Protein 1KYQ (pdb70)

Solvent-accessible surface area: 41426 Å² total

Nearest PDB structures (foldseek):
  1kyq-assembly1_B  TM=1.004E+00  e=9.048E-53  Saccharomyces cerevisiae
  1kyq-assembly2_C-2  TM=9.585E-01  e=2.066E-46  Saccharomyces cerevisiae
  6pr0-assembly1_A  TM=6.972E-01  e=3.912E-09  Salmonella enterica subsp. enterica serovar Typhimurium
  6pr4-assembly1_A  TM=6.977E-01  e=3.738E-08  Salmonella enterica subsp. enterica serovar Typhimurium
  3dfz-assembly1_B  TM=7.033E-01  e=9.922E-08  Priestia megaterium

GO terms:
  GO:0043115 precorrin-2 dehydrogenase activity (F, IDA)
  GO:0004325 protoporphyrin ferrochelatase activity (F, IDA)
  GO:0019354 siroheme biosynthetic process (P, IMP)
  GO:0000103 sulfate assimilation (P, IMP)
  GO:0051266 sirohydrochlorin ferrochelatase activity (F, EXP)

Organism: Saccharomyces cerevisiae (strain ATCC 204508 / S288c) (NCBI:txid559292)

Secondary structure (DSSP, 8-state):
---EEEEE--TT-EEEEEEESHHHHHHHHH-----EEEEEEEEE-TTHHHHH-GGG--EEE-TT--TTS---SEEE-SS--GGGG--SSTT--EEE----S-HHHHHHHHHHHHHHH-TTSB-B-TT-GGGBSEE--EEEEETTTEEEEEEESSS-HHHHHHHHHHHHHHHH-----HHHHHHHHHHHHHHHHHHS-SGGGTTT--HHHHHHHHHHHHHGGGB-HHHHHHHHH--TTTTS---PPPHHHHHHHSB-/---EEEEE--TT-EEEEE--SHHHHHHHHH-----EEEEE-SS--TTHHHHH-TTPPPTTS---STTTTEEE-TT--TTS---SEEE-SS--GGGG--SSTT--EEE----S-HHHHHHHHHHHHHHH-TTSB-B-TT-GGGBSEE--EEEEETTTEEEEEEESSS-HHHHHHHHHHHHHHHH-----HHHHHHHHHHHHHHHHHS--HHHHTT---HHHHHHHHHHHHHGGGB-HHHHHHHHH--TTTTS---PPPHHHHHHHSB-/----------TT-EEEEEEESHHHHHHHHH-----EEEEEEEEE-TTHHHHH-GGG--EEE-TT--GGG---SEEE-SS--GGGG--SSTT--EEE----S-HHHHHHHHHHHHHHH-TTSB-B-TT-GGGBS----EEEEETTTEEEEE--SSS-HHHHHHHHHHHHHHHH-----TTHHHHHHHHHHHHHHHHS-STTSTTT--HHHHHHHHHHHHHGGGB-HHHHHHHHH--TTTTS---PPPHHHHHHHSB-

Radius of gyration: 31.37 Å; Cα contacts (8 Å, |Δi|>4): 1202; chains: 3; bounding box: 87×83×71 Å

CATH classification: 3.40.50.720 (+2 more: 3.30.160.110, 1.10.3280.10)

Structure (mmCIF, N/CA/C/O backbone):
data_1KYQ
#
_entry.id   1KYQ
#
_cell.length_a   156.988
_cell.length_b   80.856
_cell.length_c   103.975
_cell.angle_alpha   90.00
_cell.angle_beta   121.88
_cell.angle_gamma   90.00
#
_symmetry.space_group_name_H-M   'C 1 2 1'
#
loop_
_entity.id
_entity.type
_entity.pdbx_description
1 polymer 'Siroheme biosynthesis protein MET8'
2 non-polymer NICOTINAMIDE-ADENINE-DINUCLEOTIDE
3 water water
#
loop_
_atom_site.group_PDB
_atom_site.id
_atom_site.type_symbol
_atom_site.label_atom_id
_atom_site.label_alt_id
_atom_site.label_comp_id
_atom_site.label_asym_id
_atom_site.label_entity_id
_atom_site.label_seq_id
_atom_site.pdbx_PDB_ins_code
_atom_site.Cartn_x
_atom_site.Cartn_y
_atom_site.Cartn_z
_atom_site.occupancy
_atom_site.B_iso_or_equiv
_atom_site.auth_seq_id
_atom_site.auth_comp_id
_atom_site.auth_asym_id
_atom_site.auth_atom_id
_atom_site.pdbx_PDB_model_num
ATOM 9 N N . VAL A 1 2 ? 34.639 17.036 34.112 1.00 50.79 2 VAL A N 1
ATOM 10 C CA . VAL A 1 2 ? 33.521 17.424 33.283 1.00 44.85 2 VAL A CA 1
ATOM 11 C C . VAL A 1 2 ? 34.000 18.162 32.049 1.00 40.03 2 VAL A C 1
ATOM 12 O O . VAL A 1 2 ? 35.021 18.836 32.121 1.00 38.41 2 VAL A O 1
ATOM 16 N N . LYS A 1 3 ? 33.308 18.045 30.929 1.00 35.85 3 LYS A N 1
ATOM 17 C CA . LYS A 1 3 ? 33.657 18.813 29.741 1.00 33.33 3 LYS A CA 1
ATOM 18 C C . LYS A 1 3 ? 32.756 20.049 29.729 1.00 30.38 3 LYS A C 1
ATOM 19 O O . LYS A 1 3 ? 31.717 20.011 30.393 1.00 28.91 3 LYS A O 1
ATOM 25 N N . SER A 1 4 ? 33.150 21.076 28.999 1.00 27.70 4 SER A N 1
ATOM 26 C CA . SER A 1 4 ? 32.276 22.251 28.932 1.00 26.17 4 SER A CA 1
ATOM 27 C C . SER A 1 4 ? 31.302 21.973 27.784 1.00 24.50 4 SER A C 1
ATOM 28 O O . SER A 1 4 ? 31.449 20.968 27.088 1.00 22.31 4 SER A O 1
ATOM 31 N N . LEU A 1 5 ? 30.254 22.773 27.648 1.00 22.65 5 LEU A N 1
ATOM 32 C CA . LEU A 1 5 ? 29.371 22.697 26.495 1.00 21.55 5 LEU A CA 1
ATOM 33 C C . LEU A 1 5 ? 29.689 23.887 25.598 1.00 21.21 5 LEU A C 1
ATOM 34 O O . LEU A 1 5 ? 29.436 25.014 26.018 1.00 21.54 5 LEU A O 1
ATOM 39 N N . GLN A 1 6 ? 30.233 23.665 24.414 1.00 21.08 6 GLN A N 1
ATOM 40 C CA . GLN A 1 6 ? 30.597 24.753 23.511 1.00 20.29 6 GLN A CA 1
ATOM 41 C C . GLN A 1 6 ? 29.448 25.086 22.576 1.00 20.23 6 GLN A C 1
ATOM 42 O O . GLN A 1 6 ? 28.872 24.180 21.962 1.00 19.56 6 GLN A O 1
ATOM 48 N N . LEU A 1 7 ? 29.026 26.350 22.539 1.00 18.76 7 LEU A N 1
ATOM 49 C CA . LEU A 1 7 ? 27.867 26.715 21.735 1.00 19.67 7 LEU A CA 1
ATOM 50 C C . LEU A 1 7 ? 28.135 27.995 20.947 1.00 18.96 7 LEU A C 1
ATOM 51 O O . LEU A 1 7 ? 28.921 28.814 21.403 1.00 19.21 7 LEU A O 1
ATOM 56 N N . ALA A 1 8 ? 27.383 28.202 19.871 1.00 18.76 8 ALA A N 1
ATOM 57 C CA . ALA A 1 8 ? 27.538 29.426 19.087 1.00 18.95 8 ALA A CA 1
ATOM 58 C C . ALA A 1 8 ? 26.241 30.220 19.195 1.00 19.51 8 ALA A C 1
ATOM 59 O O . ALA A 1 8 ? 25.211 29.791 18.691 1.00 18.52 8 ALA A O 1
ATOM 61 N N . HIS A 1 9 ? 26.309 31.336 19.906 1.00 20.03 9 HIS A N 1
ATOM 62 C CA . HIS A 1 9 ? 25.159 32.171 20.173 1.00 20.06 9 HIS A CA 1
ATOM 63 C C . HIS A 1 9 ? 24.869 33.171 19.065 1.00 20.84 9 HIS A C 1
ATOM 64 O O . HIS A 1 9 ? 25.776 33.876 18.627 1.00 20.23 9 HIS A O 1
ATOM 71 N N . GLN A 1 10 ? 23.600 33.290 18.706 1.00 21.53 10 GLN A N 1
ATOM 72 C CA . GLN A 1 10 ? 23.161 34.262 17.701 1.00 22.65 10 GLN A CA 1
ATOM 73 C C . GLN A 1 10 ? 22.730 35.517 18.438 1.00 21.89 10 GLN A C 1
ATOM 74 O O . GLN A 1 10 ? 21.666 35.541 19.057 1.00 20.47 10 GLN A O 1
ATOM 80 N N . LEU A 1 11 ? 23.548 36.567 18.412 1.00 22.28 11 LEU A N 1
ATOM 81 C CA . LEU A 1 11 ? 23.223 37.781 19.148 1.00 22.08 11 LEU A CA 1
ATOM 82 C C . LEU A 1 11 ? 22.770 38.971 18.336 1.00 22.53 11 LEU A C 1
ATOM 83 O O . LEU A 1 11 ? 22.727 40.064 18.915 1.00 21.52 11 LEU A O 1
ATOM 88 N N . LYS A 1 12 ? 22.509 38.791 17.060 1.00 23.77 12 LYS A N 1
ATOM 89 C CA . LYS A 1 12 ? 22.134 39.923 16.225 1.00 26.13 12 LYS A CA 1
ATOM 90 C C . LYS A 1 12 ? 20.976 40.662 16.885 1.00 26.42 12 LYS A C 1
ATOM 91 O O . LYS A 1 12 ? 19.944 40.032 17.106 1.00 25.65 12 LYS A O 1
ATOM 97 N N . ASP A 1 13 ? 21.164 41.933 17.212 1.00 27.35 13 ASP A N 1
ATOM 98 C CA . ASP A 1 13 ? 20.111 42.701 17.848 1.00 29.05 13 ASP A CA 1
ATOM 99 C C . ASP A 1 13 ? 19.767 42.303 19.272 1.00 28.34 13 ASP A C 1
ATOM 100 O O . ASP A 1 13 ? 18.746 42.826 19.734 1.00 28.45 13 ASP A O 1
ATOM 105 N N . LYS A 1 14 ? 20.486 41.421 19.949 1.00 27.34 14 LYS A N 1
ATOM 106 C CA . LYS A 1 14 ? 20.140 41.111 21.327 1.00 26.23 14 LYS A CA 1
ATOM 107 C C . LYS A 1 14 ? 20.814 42.133 22.245 1.00 24.57 14 LYS A C 1
ATOM 108 O O . LYS A 1 14 ? 21.955 42.462 21.949 1.00 20.70 14 LYS A O 1
ATOM 119 N N . ARG A 1 15 ? 20.156 42.514 23.329 1.00 24.42 15 ARG A N 1
ATOM 120 C CA . ARG A 1 15 ? 20.773 43.445 24.264 1.00 23.87 15 ARG A CA 1
ATOM 121 C C . ARG A 1 15 ? 21.816 42.707 25.098 1.00 22.95 15 ARG A C 1
ATOM 122 O O . ARG A 1 15 ? 21.647 41.554 25.518 1.00 22.27 15 ARG A O 1
ATOM 130 N N . ILE A 1 16 ? 22.954 43.370 25.264 1.00 20.82 16 ILE A N 1
ATOM 131 C CA . ILE A 1 16 ? 24.063 42.859 26.050 1.00 19.99 16 ILE A CA 1
ATOM 132 C C . ILE A 1 16 ? 24.538 43.975 26.975 1.00 19.66 16 ILE A C 1
ATOM 133 O O . ILE A 1 16 ? 24.559 45.145 26.563 1.00 20.42 16 ILE A O 1
ATOM 138 N N . LEU A 1 17 ? 24.792 43.630 28.223 1.00 19.15 17 LEU A N 1
ATOM 139 C CA . LEU A 1 17 ? 25.284 44.566 29.212 1.00 18.45 17 LEU A CA 1
ATOM 140 C C . LEU A 1 17 ? 26.721 44.242 29.597 1.00 18.68 17 LEU A C 1
ATOM 141 O O . LEU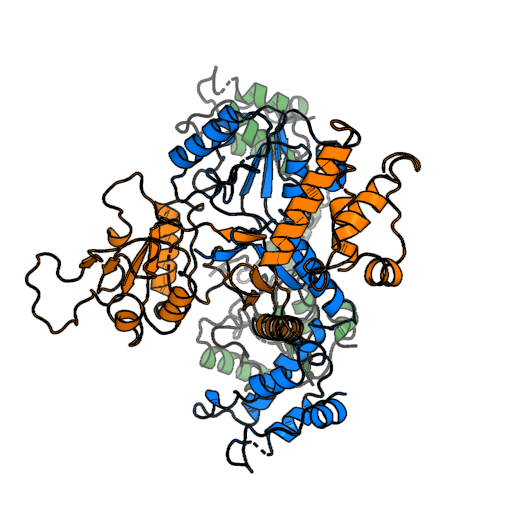 A 1 17 ? 27.043 43.157 30.080 1.00 18.74 17 LEU A O 1
ATOM 146 N N . LEU A 1 18 ? 27.584 45.245 29.445 1.00 18.83 18 LEU A N 1
ATOM 147 C CA . LEU A 1 18 ? 28.982 45.101 29.816 1.00 19.54 18 LEU A CA 1
ATOM 148 C C . LEU A 1 18 ? 29.319 46.150 30.866 1.00 20.74 18 LEU A C 1
ATOM 149 O O . LEU A 1 18 ? 29.143 47.352 30.641 1.00 21.57 18 LEU A O 1
ATOM 154 N N . ILE A 1 19 ? 29.886 45.724 31.991 1.00 21.27 19 ILE A N 1
ATOM 155 C CA . ILE A 1 19 ? 30.216 46.661 33.067 1.00 21.79 19 ILE A CA 1
ATOM 156 C C . ILE A 1 19 ? 31.719 46.701 33.269 1.00 22.12 19 ILE A C 1
ATOM 157 O O . ILE A 1 19 ? 32.310 45.701 33.670 1.00 21.81 19 ILE A O 1
ATOM 162 N N . GLY A 1 20 ? 32.328 47.857 33.039 1.00 23.09 20 GLY A N 1
ATOM 163 C CA . GLY A 1 20 ? 33.781 48.003 33.153 1.00 23.23 20 GLY A CA 1
ATOM 164 C C . GLY A 1 20 ? 34.375 48.226 31.764 1.00 24.14 20 GLY A C 1
ATOM 165 O O . GLY A 1 20 ? 34.384 47.299 30.955 1.00 22.70 20 GLY A O 1
ATOM 166 N N . GLY A 1 21 ? 34.841 49.443 31.457 1.00 24.95 21 GLY A N 1
ATOM 167 C CA . GLY A 1 21 ? 35.368 49.705 30.117 1.00 25.99 21 GLY A CA 1
ATOM 168 C C . GLY A 1 21 ? 36.881 49.877 30.102 1.00 27.26 21 GLY A C 1
ATOM 169 O O . GLY A 1 21 ? 37.417 50.806 29.494 1.00 27.82 21 GLY A O 1
ATOM 170 N N . GLY A 1 22 ? 37.603 48.969 30.736 1.00 28.18 22 GLY A N 1
ATOM 171 C CA . GLY A 1 22 ? 39.059 49.086 30.807 1.00 29.06 22 GLY A CA 1
ATOM 172 C C . GLY A 1 22 ? 39.704 48.094 29.853 1.00 29.97 22 GLY A C 1
ATOM 173 O O . GLY A 1 22 ? 39.142 47.718 28.824 1.00 30.09 22 GLY A O 1
ATOM 174 N N . GLU A 1 23 ? 40.868 47.607 30.240 1.00 31.20 23 GLU A N 1
ATOM 175 C CA . GLU A 1 23 ? 41.585 46.613 29.461 1.00 33.03 23 GLU A CA 1
ATOM 176 C C . GLU A 1 23 ? 40.807 45.331 29.214 1.00 32.00 23 GLU A C 1
ATOM 177 O O . GLU A 1 23 ? 40.733 44.806 28.104 1.00 31.86 23 GLU A O 1
ATOM 183 N N . VAL A 1 24 ? 40.280 44.736 30.287 1.00 31.51 24 VAL A N 1
ATOM 184 C CA . VAL A 1 24 ? 39.500 43.501 30.139 1.00 30.43 24 VAL A CA 1
ATOM 185 C C . VAL A 1 24 ? 38.233 43.796 29.344 1.00 29.50 24 VAL A C 1
ATOM 186 O O . VAL A 1 24 ? 37.947 43.132 28.345 1.00 29.18 24 VAL A O 1
ATOM 190 N N . GLY A 1 25 ? 37.570 44.910 29.633 1.00 28.43 25 GLY A N 1
ATOM 191 C CA . GLY A 1 25 ? 36.390 45.330 28.894 1.00 28.97 25 GLY A CA 1
ATOM 192 C C . GLY A 1 25 ? 36.663 45.456 27.398 1.00 29.29 25 GLY A C 1
ATOM 193 O O . GLY A 1 25 ? 35.863 45.052 26.550 1.00 28.70 25 GLY A O 1
ATOM 194 N N . LEU A 1 26 ? 37.823 46.018 27.056 1.00 29.47 26 LEU A N 1
ATOM 195 C CA . LEU A 1 26 ? 38.207 46.148 25.657 1.00 29.75 26 LEU A CA 1
ATOM 196 C C . LEU A 1 26 ? 38.303 44.776 25.005 1.00 29.02 26 LEU A C 1
ATOM 197 O O . LEU A 1 26 ? 37.780 44.628 23.899 1.00 30.18 26 LEU A O 1
ATOM 202 N N . THR A 1 27 ? 38.811 43.757 25.697 1.00 28.92 27 THR A N 1
ATOM 203 C CA . THR A 1 27 ? 38.864 42.414 25.143 1.00 28.57 27 THR A CA 1
ATOM 204 C C . THR A 1 27 ? 37.465 41.820 24.991 1.00 27.38 27 THR A C 1
ATOM 205 O O . THR A 1 27 ? 37.281 41.017 24.077 1.00 27.59 27 THR A O 1
ATOM 209 N N . ARG A 1 28 ? 36.504 42.184 25.822 1.00 26.45 28 ARG A N 1
ATOM 210 C CA . ARG A 1 28 ? 35.137 41.696 25.666 1.00 25.98 28 ARG A CA 1
ATOM 211 C C . ARG A 1 28 ? 34.495 42.359 24.450 1.00 24.38 28 ARG A C 1
ATOM 212 O O . ARG A 1 28 ? 33.899 41.697 23.602 1.00 22.84 28 ARG A O 1
ATOM 220 N N . LEU A 1 29 ? 34.787 43.652 24.258 1.00 24.28 29 LEU A N 1
ATOM 221 C CA . LEU A 1 29 ? 34.274 44.374 23.092 1.00 24.73 29 LEU A CA 1
ATOM 222 C C . LEU A 1 29 ? 34.746 43.751 21.789 1.00 25.77 29 LEU A C 1
ATOM 223 O O . LEU A 1 29 ? 33.930 43.580 20.868 1.00 25.36 29 LEU A O 1
ATOM 228 N N . TYR A 1 30 ? 36.011 43.324 21.720 1.00 27.36 30 TYR A N 1
ATOM 229 C CA . TYR A 1 30 ? 36.500 42.656 20.524 1.00 29.59 30 TYR A CA 1
ATOM 230 C C . TYR A 1 30 ? 35.668 41.435 20.158 1.00 29.31 30 TYR A C 1
ATOM 231 O O . TYR A 1 30 ? 35.449 41.201 18.972 1.00 29.51 30 TYR A O 1
ATOM 240 N N . LYS A 1 31 ? 35.273 40.610 21.125 1.00 29.44 31 LYS A N 1
ATOM 241 C CA . LYS A 1 31 ? 34.445 39.465 20.782 1.00 29.35 31 LYS A CA 1
ATOM 242 C C . LYS A 1 31 ? 32.981 39.819 20.579 1.00 27.06 31 LYS A C 1
ATOM 243 O O . LYS A 1 31 ? 32.330 39.107 19.820 1.00 26.19 31 LYS A O 1
ATOM 249 N N . LEU A 1 32 ? 32.447 40.812 21.278 1.00 25.69 32 LEU A N 1
ATOM 250 C CA . LEU A 1 32 ? 31.011 41.052 21.135 1.00 24.83 32 LEU A CA 1
ATOM 251 C C . LEU A 1 32 ? 30.643 41.873 19.926 1.00 24.93 32 LEU A C 1
ATOM 252 O O . LEU A 1 32 ? 29.612 41.649 19.295 1.00 23.44 32 LEU A O 1
ATOM 265 N N . PRO A 1 34 ? 31.507 42.185 16.587 1.00 25.36 34 PRO A N 1
ATOM 266 C CA . PRO A 1 34 ? 31.136 41.597 15.324 1.00 24.92 34 PRO A CA 1
ATOM 267 C C . PRO A 1 34 ? 29.877 40.743 15.392 1.00 24.97 34 PRO A C 1
ATOM 268 O O . PRO A 1 34 ? 29.527 40.188 14.339 1.00 23.19 34 PRO A O 1
ATOM 272 N N . THR A 1 35 ? 29.236 40.599 16.556 1.00 23.66 35 THR A N 1
ATOM 273 C CA . THR A 1 35 ? 28.085 39.701 16.641 1.00 22.74 35 THR A CA 1
ATOM 274 C C . THR A 1 35 ? 26.752 40.349 16.333 1.00 23.36 35 THR A C 1
ATOM 275 O O . THR A 1 35 ? 25.714 39.662 16.360 1.00 24.61 35 THR A O 1
ATOM 279 N N . GLY A 1 36 ? 26.699 41.643 16.093 1.00 23.09 36 GLY A N 1
ATOM 280 C CA . GLY A 1 36 ? 25.463 42.356 15.793 1.00 23.08 36 GLY A CA 1
ATOM 281 C C . GLY A 1 36 ? 24.666 42.653 17.066 1.00 23.83 36 GLY A C 1
ATOM 282 O O . GLY A 1 36 ? 23.520 43.092 17.005 1.00 23.80 36 GLY A O 1
ATOM 283 N N . CYS A 1 37 ? 25.250 42.420 18.233 1.00 23.71 37 CYS A N 1
ATOM 284 C CA . CYS A 1 37 ? 24.578 42.644 19.499 1.00 23.77 37 CYS A CA 1
ATOM 285 C C . CYS A 1 37 ? 24.462 44.147 19.737 1.00 23.84 37 CYS A C 1
ATOM 286 O O . CYS A 1 37 ? 25.249 44.955 19.246 1.00 23.42 37 CYS A O 1
ATOM 289 N N . LYS A 1 38 ? 23.455 44.478 20.518 1.00 23.37 38 LYS A N 1
ATOM 290 C CA . LYS A 1 38 ? 23.154 45.865 20.883 1.00 23.76 38 LYS A CA 1
ATOM 291 C C . LYS A 1 38 ? 23.606 46.044 22.324 1.00 22.88 38 LYS A C 1
ATOM 292 O O . LYS A 1 38 ? 22.906 45.637 23.241 1.00 22.07 38 LYS A O 1
ATOM 298 N N . LEU A 1 39 ? 24.808 46.567 22.498 1.00 22.24 39 LEU A N 1
ATOM 299 C CA . LEU A 1 39 ? 25.473 46.619 23.780 1.00 21.34 39 LEU A CA 1
ATOM 300 C C . LEU A 1 39 ? 25.393 47.955 24.494 1.00 21.80 39 LEU A C 1
ATOM 301 O O . LEU A 1 39 ? 25.495 49.027 23.912 1.00 21.92 39 LEU A O 1
ATOM 306 N N . THR A 1 40 ? 25.180 47.849 25.799 1.00 21.29 40 THR A N 1
ATOM 307 C CA . THR A 1 40 ? 25.237 48.957 26.729 1.00 21.38 40 THR A CA 1
ATOM 308 C C . THR A 1 40 ? 26.516 48.779 27.545 1.00 20.88 40 THR A C 1
ATOM 309 O O . THR A 1 40 ? 26.754 47.681 28.043 1.00 21.05 40 THR A O 1
ATOM 313 N N . LEU A 1 41 ? 27.391 49.766 27.580 1.00 21.67 41 LEU A N 1
ATOM 314 C CA . LEU A 1 41 ? 28.649 49.705 28.320 1.00 21.99 41 LEU A CA 1
ATOM 315 C C . LEU A 1 41 ? 28.566 50.654 29.502 1.00 22.75 41 LEU A C 1
ATOM 316 O O . LEU A 1 41 ? 28.200 51.816 29.304 1.00 23.68 41 LEU A O 1
ATOM 321 N N . VAL A 1 42 ? 28.815 50.181 30.719 1.00 23.53 42 VAL A N 1
ATOM 322 C CA . VAL A 1 42 ? 28.709 51.057 31.887 1.00 24.43 42 VAL A CA 1
ATOM 323 C C . VAL A 1 42 ? 30.100 51.212 32.491 1.00 25.85 42 VAL A C 1
ATOM 324 O O . VAL A 1 42 ? 30.747 50.209 32.802 1.00 25.96 42 VAL A O 1
ATOM 328 N N . SER A 1 43 ? 30.599 52.449 32.537 1.00 26.67 43 SER A N 1
ATOM 329 C CA . SER A 1 43 ? 31.944 52.707 33.050 1.00 27.72 43 SER A CA 1
ATOM 330 C C . SER A 1 43 ? 32.208 54.194 33.244 1.00 29.51 43 SER A C 1
ATOM 331 O O . SER A 1 43 ? 32.036 54.988 32.319 1.00 29.71 43 SER A O 1
ATOM 334 N N . PRO A 1 44 ? 32.769 54.571 34.390 1.00 30.93 44 PRO A N 1
ATOM 335 C CA . PRO A 1 44 ? 33.117 55.960 34.664 1.00 31.61 44 PRO A CA 1
ATOM 336 C C . PRO A 1 44 ? 34.198 56.444 33.713 1.00 32.75 44 PRO A C 1
ATOM 337 O O . PRO A 1 44 ? 34.150 57.592 33.267 1.00 33.49 44 PRO A O 1
ATOM 341 N N . ASP A 1 45 ? 35.167 55.600 33.387 1.00 33.71 45 ASP A N 1
ATOM 342 C CA . ASP A 1 45 ? 36.243 55.943 32.473 1.00 35.88 45 ASP A CA 1
ATOM 343 C C . ASP A 1 45 ? 36.424 54.844 31.424 1.00 35.14 45 ASP A C 1
ATOM 344 O O . ASP A 1 45 ? 36.116 53.684 31.699 1.00 34.96 45 ASP A O 1
ATOM 349 N N . LEU A 1 46 ? 36.997 55.194 30.279 1.00 34.54 46 LEU A N 1
ATOM 350 C CA . LEU A 1 46 ? 37.198 54.243 29.203 1.00 35.08 46 LEU A CA 1
ATOM 351 C C . LEU A 1 46 ? 38.632 54.028 28.749 1.00 35.54 46 LEU A C 1
ATOM 352 O O . LEU A 1 46 ? 39.401 54.989 28.640 1.00 36.28 46 LEU A O 1
ATOM 357 N N . HIS A 1 47 ? 38.994 52.779 28.440 1.00 35.46 47 HIS A N 1
ATOM 358 C CA . HIS A 1 47 ? 40.351 52.561 27.915 1.00 35.93 47 HIS A CA 1
ATOM 359 C C . HIS A 1 47 ? 40.351 53.427 26.645 1.00 37.74 47 HIS A C 1
ATOM 360 O O . HIS A 1 47 ? 39.341 53.451 25.923 1.00 37.21 47 HIS A O 1
ATOM 367 N N . LYS A 1 48 ? 41.443 54.105 26.340 1.00 38.60 48 LYS A N 1
ATOM 368 C CA . LYS A 1 48 ? 41.488 55.014 25.208 1.00 39.74 48 LYS A CA 1
ATOM 369 C C . LYS A 1 48 ? 41.177 54.438 23.843 1.00 38.60 48 LYS A C 1
ATOM 370 O O . LYS A 1 48 ? 40.875 55.252 22.959 1.00 38.40 48 LYS A O 1
ATOM 376 N N . SER A 1 49 ? 41.198 53.139 23.581 1.00 37.53 49 SER A N 1
ATOM 377 C CA . SER A 1 49 ? 40.867 52.635 22.261 1.00 36.01 49 SER A CA 1
ATOM 378 C C . SER A 1 49 ? 39.378 52.443 22.012 1.00 34.84 49 SER A C 1
ATOM 379 O O . SER A 1 49 ? 38.985 52.304 20.849 1.00 34.40 49 SER A O 1
ATOM 382 N N . ILE A 1 50 ? 38.566 52.402 23.059 1.00 33.43 50 ILE A N 1
ATOM 383 C CA . ILE A 1 50 ? 37.142 52.121 22.892 1.00 31.96 50 ILE A CA 1
ATOM 384 C C . ILE A 1 50 ? 36.391 53.121 22.036 1.00 32.06 50 ILE A C 1
ATOM 385 O O . ILE A 1 50 ? 35.750 52.711 21.059 1.00 31.17 50 ILE A O 1
ATOM 390 N N . ILE A 1 51 ? 36.470 54.405 22.351 1.00 32.79 51 ILE A N 1
ATOM 391 C CA . ILE A 1 51 ? 35.753 55.431 21.582 1.00 34.03 51 ILE A CA 1
ATOM 392 C C . ILE A 1 51 ? 36.125 55.384 20.116 1.00 34.87 51 ILE A C 1
ATOM 393 O O . ILE A 1 51 ? 35.288 55.155 19.230 1.00 34.07 51 ILE A O 1
ATOM 398 N N . PRO A 1 52 ? 37.413 55.464 19.795 1.00 35.54 52 PRO A N 1
ATOM 399 C CA . PRO A 1 52 ? 37.877 55.403 18.426 1.00 35.23 52 PRO A CA 1
ATOM 400 C C . PRO A 1 52 ? 37.403 54.163 17.686 1.00 35.34 52 PRO A C 1
ATOM 401 O O . PRO A 1 52 ? 37.038 54.254 16.504 1.00 34.81 52 PRO A O 1
ATOM 405 N N . LYS A 1 53 ? 37.550 52.974 18.282 1.00 34.78 53 LYS A N 1
ATOM 406 C CA . LYS A 1 53 ? 37.159 51.776 17.573 1.00 34.73 53 LYS A CA 1
ATOM 407 C C . LYS A 1 53 ? 35.661 51.512 17.548 1.00 33.03 53 LYS A C 1
ATOM 408 O O . LYS A 1 53 ? 35.165 50.966 16.566 1.00 31.85 53 LYS A O 1
ATOM 414 N N . PHE A 1 54 ? 35.024 51.720 18.701 1.00 32.14 54 PHE A N 1
ATOM 415 C CA . PHE A 1 54 ? 33.634 51.305 18.855 1.00 30.91 54 PHE A CA 1
ATOM 416 C C . PHE A 1 54 ? 32.616 52.331 19.295 1.00 31.17 54 PHE A C 1
ATOM 417 O O . PHE A 1 54 ? 31.433 51.958 19.320 1.00 31.10 54 PHE A O 1
ATOM 425 N N . GLY A 1 55 ? 32.960 53.562 19.643 1.00 32.14 55 GLY A N 1
ATOM 426 C CA . GLY A 1 55 ? 31.948 54.526 20.063 1.00 34.49 55 GLY A CA 1
ATOM 427 C C . GLY A 1 55 ? 32.254 55.959 19.674 1.00 35.54 55 GLY A C 1
ATOM 428 O O . GLY A 1 55 ? 32.276 56.865 20.509 1.00 36.15 55 GLY A O 1
ATOM 429 N N . LYS A 1 56 ? 32.462 56.191 18.388 1.00 37.34 56 LYS A N 1
ATOM 430 C CA . LYS A 1 56 ? 32.864 57.506 17.873 1.00 39.48 56 LYS A CA 1
ATOM 431 C C . LYS A 1 56 ? 31.899 58.587 18.304 1.00 38.97 56 LYS A C 1
ATOM 432 O O . LYS A 1 56 ? 32.256 59.658 18.795 1.00 39.63 56 LYS A O 1
ATOM 438 N N . PHE A 1 57 ? 30.605 58.293 18.287 1.00 38.84 57 PHE A N 1
ATOM 439 C CA . PHE A 1 57 ? 29.514 59.135 18.712 1.00 38.66 57 PHE A CA 1
ATOM 440 C C . PHE A 1 57 ? 29.624 59.618 20.148 1.00 39.35 57 PHE A C 1
ATOM 441 O O . PHE A 1 57 ? 29.082 60.677 20.466 1.00 38.61 57 PHE A O 1
ATOM 449 N N . ILE A 1 58 ? 30.359 58.935 21.023 1.00 40.58 58 ILE A N 1
ATOM 450 C CA . ILE A 1 58 ? 30.598 59.403 22.385 1.00 42.66 58 ILE A CA 1
ATOM 451 C C . ILE A 1 58 ? 31.354 60.725 22.337 1.00 45.24 58 ILE A C 1
ATOM 452 O O . ILE A 1 58 ? 31.337 61.562 23.226 1.00 45.08 58 ILE A O 1
ATOM 457 N N . GLN A 1 59 ? 32.073 60.958 21.260 1.00 49.45 59 GLN A N 1
ATOM 458 C CA . GLN A 1 59 ? 32.808 62.086 20.789 1.00 53.18 59 GLN A CA 1
ATOM 459 C C . GLN A 1 59 ? 34.306 62.003 21.093 1.00 53.35 59 GLN A C 1
ATOM 460 O O . GLN A 1 59 ? 35.077 61.566 20.224 1.00 53.55 59 GLN A O 1
ATOM 466 N N . LYS A 1 71 ? 25.597 61.910 30.946 1.00 45.80 71 LYS A N 1
ATOM 467 C CA . LYS A 1 71 ? 25.878 60.642 31.612 1.00 46.04 71 LYS A CA 1
ATOM 468 C C . LYS A 1 71 ? 25.603 59.502 30.633 1.00 44.47 71 LYS A C 1
ATOM 469 O O . LYS A 1 71 ? 26.420 58.595 30.495 1.00 43.78 71 LYS A O 1
ATOM 475 N N . ARG A 1 72 ? 24.524 59.609 29.865 1.00 42.63 72 ARG A N 1
ATOM 476 C CA . ARG A 1 72 ? 24.171 58.616 28.876 1.00 42.27 72 ARG A CA 1
ATOM 477 C C . ARG A 1 72 ? 24.380 59.101 27.442 1.00 40.36 72 ARG A C 1
ATOM 478 O O . ARG A 1 72 ? 23.979 60.189 27.055 1.00 40.51 72 ARG A O 1
ATOM 486 N N . PHE A 1 73 ? 24.945 58.218 26.634 1.00 38.53 73 PHE A N 1
ATOM 487 C CA . PHE A 1 73 ? 25.189 58.451 25.226 1.00 36.75 73 PHE A CA 1
ATOM 488 C C . PHE A 1 73 ? 24.546 57.352 24.376 1.00 35.73 73 PHE A C 1
ATOM 489 O O . PHE A 1 73 ? 25.027 56.214 24.335 1.00 34.97 73 PHE A O 1
ATOM 497 N N . ILE A 1 74 ? 23.511 57.692 23.623 1.00 34.41 74 ILE A N 1
ATOM 498 C CA . ILE A 1 74 ? 22.878 56.760 22.713 1.00 34.25 74 ILE A CA 1
ATOM 499 C C . ILE A 1 74 ? 23.447 56.956 21.310 1.00 34.01 74 ILE A C 1
ATOM 500 O O . ILE A 1 74 ? 23.530 58.075 20.812 1.00 34.83 74 ILE A O 1
ATOM 505 N N . ASN A 1 75 ? 23.868 55.863 20.700 1.00 33.32 75 ASN A N 1
ATOM 506 C CA . ASN A 1 75 ? 24.414 55.929 19.342 1.00 33.48 75 ASN A CA 1
ATOM 507 C C . ASN A 1 75 ? 23.284 56.333 18.406 1.00 34.48 75 ASN A C 1
ATOM 508 O O . ASN A 1 75 ? 22.345 55.566 18.196 1.00 34.04 75 ASN A O 1
ATOM 513 N N . PRO A 1 76 ? 23.424 57.474 17.741 1.00 35.16 76 PRO A N 1
ATOM 514 C CA . PRO A 1 76 ? 22.370 57.967 16.878 1.00 35.55 76 PRO A CA 1
ATOM 515 C C . PRO A 1 76 ? 22.213 57.196 15.593 1.00 36.10 76 PRO A C 1
ATOM 516 O O . PRO A 1 76 ? 21.152 57.307 14.975 1.00 36.83 76 PRO A O 1
ATOM 520 N N . ASN A 1 77 ? 23.207 56.434 15.165 1.00 37.25 77 ASN A N 1
ATOM 521 C CA . ASN A 1 77 ? 23.092 55.705 13.900 1.00 38.44 77 ASN A CA 1
ATOM 522 C C . ASN A 1 77 ? 23.571 54.274 14.077 1.00 38.35 77 ASN A C 1
ATOM 523 O O . ASN A 1 77 ? 24.497 53.790 13.426 1.00 38.50 77 ASN A O 1
ATOM 528 N N . TRP A 1 78 ? 22.905 53.591 15.016 1.00 37.06 78 TRP A N 1
ATOM 529 C CA . TRP A 1 78 ? 23.268 52.218 15.319 1.00 34.28 78 TRP A CA 1
ATOM 530 C C . TRP A 1 78 ? 22.517 51.206 14.472 1.00 35.09 78 TRP A C 1
ATOM 531 O O . TRP A 1 78 ? 21.323 51.292 14.227 1.00 34.48 78 TRP A O 1
ATOM 542 N N . ASP A 1 79 ? 23.266 50.184 14.071 1.00 35.66 79 ASP A N 1
ATOM 543 C CA . ASP A 1 79 ? 22.701 49.002 13.457 1.00 36.10 79 ASP A CA 1
ATOM 544 C C . ASP A 1 79 ? 23.736 47.910 13.747 1.00 35.38 79 ASP A C 1
ATOM 545 O O . ASP A 1 79 ? 24.854 48.214 14.146 1.00 35.37 79 ASP A O 1
ATOM 550 N N . PRO A 1 80 ? 23.299 46.671 13.616 1.00 34.74 80 PRO A N 1
ATOM 551 C CA . PRO A 1 80 ? 24.109 45.510 13.895 1.00 34.55 80 PRO A CA 1
ATOM 552 C C . PRO A 1 80 ? 25.360 45.347 13.060 1.00 34.97 80 PRO A C 1
ATOM 553 O O . PRO A 1 80 ? 26.278 44.619 13.460 1.00 34.74 80 PRO A O 1
ATOM 557 N N . THR A 1 81 ? 25.419 45.968 11.890 1.00 34.90 81 THR A N 1
ATOM 558 C CA . THR A 1 81 ? 26.586 45.856 11.028 1.00 35.47 81 THR A CA 1
ATOM 559 C C . THR A 1 81 ? 27.655 46.868 11.415 1.00 35.40 81 THR A C 1
ATOM 560 O O . THR A 1 81 ? 28.802 46.708 10.997 1.00 35.75 81 THR A O 1
ATOM 564 N N . LYS A 1 82 ? 27.333 47.890 12.192 1.00 34.79 82 LYS A N 1
ATOM 565 C CA . LYS A 1 82 ? 28.293 48.911 12.567 1.00 35.00 82 LYS A CA 1
ATOM 566 C C . LYS A 1 82 ? 29.491 48.480 13.391 1.00 33.82 82 LYS A C 1
ATOM 567 O O . LYS A 1 82 ? 30.432 49.280 13.527 1.00 32.86 82 LYS A O 1
ATOM 573 N N . ASN A 1 83 ? 29.358 47.395 14.159 1.00 31.85 83 ASN A N 1
ATOM 574 C CA . ASN A 1 83 ? 30.393 47.041 15.122 1.00 30.81 83 ASN A CA 1
ATOM 575 C C . ASN A 1 83 ? 30.564 48.162 16.135 1.00 29.32 83 ASN A C 1
ATOM 576 O O . ASN A 1 83 ? 31.690 48.441 16.554 1.00 28.95 83 ASN A O 1
ATOM 581 N N . GLU A 1 84 ? 29.477 48.777 16.606 1.00 27.91 84 GLU A N 1
ATOM 582 C CA . GLU A 1 84 ? 29.612 49.846 17.587 1.00 28.46 84 GLU A CA 1
ATOM 583 C C . GLU A 1 84 ? 28.725 49.701 18.822 1.00 27.09 84 GLU A C 1
ATOM 584 O O . GLU A 1 84 ? 27.683 49.070 18.771 1.00 26.87 84 GLU A O 1
ATOM 590 N N . ILE A 1 85 ? 29.148 50.251 19.937 1.00 26.83 85 ILE A N 1
ATOM 591 C CA . ILE A 1 85 ? 28.386 50.279 21.185 1.00 26.62 85 ILE A CA 1
ATOM 592 C C . ILE A 1 85 ? 27.060 50.983 20.944 1.00 27.36 85 ILE A C 1
ATOM 593 O O . ILE A 1 85 ? 27.034 51.942 20.156 1.00 27.48 85 ILE A O 1
ATOM 598 N N . TYR A 1 86 ? 25.960 50.523 21.535 1.00 27.13 86 TYR A N 1
ATOM 599 C CA . TYR A 1 86 ? 24.672 51.171 21.306 1.00 27.20 86 TYR A CA 1
ATOM 600 C C . TYR A 1 86 ? 24.476 52.315 22.298 1.00 26.90 86 TYR A C 1
ATOM 601 O O . TYR A 1 86 ? 24.006 53.413 22.005 1.00 25.69 86 TYR A O 1
ATOM 610 N N . GLU A 1 87 ? 24.881 52.031 23.533 1.00 26.31 87 GLU A N 1
ATOM 611 C CA . GLU A 1 87 ? 24.701 52.941 24.637 1.00 27.13 87 GLU A CA 1
ATOM 612 C C . GLU A 1 87 ? 25.878 52.886 25.595 1.00 27.33 87 GLU A C 1
ATOM 613 O O . GLU A 1 87 ? 26.390 51.824 25.937 1.00 27.00 87 GLU A O 1
ATOM 619 N N . TYR A 1 88 ? 26.341 54.079 25.949 1.00 26.91 88 TYR A N 1
ATOM 620 C CA . TYR A 1 88 ? 27.426 54.232 26.891 1.00 27.83 88 TYR A CA 1
ATOM 621 C C . TYR A 1 88 ? 26.953 55.101 28.064 1.00 28.56 88 TYR A C 1
ATOM 622 O O . TYR A 1 88 ? 26.411 56.184 27.867 1.00 28.07 88 TYR A O 1
ATOM 631 N N . ILE A 1 89 ? 27.072 54.540 29.262 1.00 28.84 89 ILE A N 1
ATOM 632 C CA . ILE A 1 89 ? 26.745 55.195 30.512 1.00 29.70 89 ILE A CA 1
ATOM 633 C C . ILE A 1 89 ? 28.042 55.464 31.273 1.00 30.97 89 ILE A C 1
ATOM 634 O O . ILE A 1 89 ? 28.810 54.576 31.643 1.00 30.29 89 ILE A O 1
ATOM 639 N N . ARG A 1 90 ? 28.354 56.762 31.370 1.00 32.46 90 ARG A N 1
ATOM 640 C CA . ARG A 1 90 ? 29.589 57.165 32.038 1.00 34.34 90 ARG A CA 1
ATOM 641 C C . ARG A 1 90 ? 29.306 57.323 33.524 1.00 32.94 90 ARG A C 1
ATOM 642 O O . ARG A 1 90 ? 28.926 58.392 33.984 1.00 32.64 90 ARG A O 1
ATOM 650 N N . SER A 1 91 ? 29.479 56.226 34.243 1.00 31.59 91 SER A N 1
ATOM 651 C CA . SER A 1 91 ? 29.141 56.135 35.649 1.00 30.15 91 SER A CA 1
ATOM 652 C C . SER A 1 91 ? 29.593 54.796 36.217 1.00 30.08 91 SER A C 1
ATOM 653 O O . SER A 1 91 ? 29.812 53.839 35.464 1.00 29.75 91 SER A O 1
ATOM 656 N N . ASP A 1 92 ? 29.729 54.727 37.535 1.00 29.23 92 ASP A N 1
ATOM 657 C CA . ASP A 1 92 ? 29.937 53.426 38.174 1.00 28.53 92 ASP A CA 1
ATOM 658 C C . ASP A 1 92 ? 28.574 52.727 38.042 1.00 26.40 92 ASP A C 1
ATOM 659 O O . ASP A 1 92 ? 27.580 53.439 37.902 1.00 24.33 92 ASP A O 1
ATOM 664 N N . PHE A 1 93 ? 28.581 51.408 38.052 1.00 25.17 93 PHE A N 1
ATOM 665 C CA . PHE A 1 93 ? 27.318 50.685 37.866 1.00 23.74 93 PHE A CA 1
ATOM 666 C C . PHE A 1 93 ? 26.316 51.063 38.935 1.00 23.55 93 PHE A C 1
ATOM 667 O O . PHE A 1 93 ? 26.651 51.139 40.110 1.00 23.90 93 PHE A O 1
ATOM 675 N N . LYS A 1 94 ? 25.059 51.237 38.586 1.00 25.17 94 LYS A N 1
ATOM 676 C CA . LYS A 1 94 ? 23.994 51.530 39.527 1.00 26.97 94 LYS A CA 1
ATOM 677 C C . LYS A 1 94 ? 22.933 50.469 39.241 1.00 26.52 94 LYS A C 1
ATOM 678 O O . LYS A 1 94 ? 22.777 50.202 38.045 1.00 26.05 94 LYS A O 1
ATOM 684 N N . ASP A 1 95 ? 22.227 49.958 40.234 1.00 25.39 95 ASP A N 1
ATOM 685 C CA . ASP A 1 95 ? 21.225 48.930 39.992 1.00 25.26 95 ASP A CA 1
ATOM 686 C C . ASP A 1 95 ? 20.220 49.285 38.920 1.00 25.92 95 ASP A C 1
ATOM 687 O O . ASP A 1 95 ? 19.817 48.438 38.100 1.00 24.58 95 ASP A O 1
ATOM 692 N N . GLU A 1 96 ? 19.816 50.559 38.875 1.00 2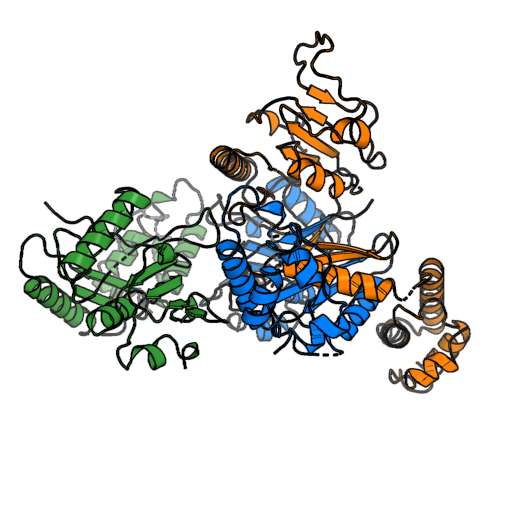6.20 96 GLU A N 1
ATOM 693 C CA . GLU A 1 96 ? 18.874 51.039 37.879 1.00 26.85 96 GLU A CA 1
ATOM 694 C C . GLU A 1 96 ? 19.331 50.856 36.441 1.00 25.52 96 GLU A C 1
ATOM 695 O O . GLU A 1 96 ? 18.471 50.821 35.546 1.00 24.07 96 GLU A O 1
ATOM 701 N N . TYR A 1 97 ? 20.604 50.649 36.127 1.00 25.41 97 TYR A N 1
ATOM 702 C CA . TYR A 1 97 ? 20.993 50.383 34.744 1.00 26.00 97 TYR A CA 1
ATOM 703 C C . TYR A 1 97 ? 20.584 48.984 34.292 1.00 25.77 97 TYR A C 1
ATOM 704 O O . TYR A 1 97 ? 20.769 48.676 33.114 1.00 25.86 97 TYR A O 1
ATOM 713 N N . LEU A 1 98 ? 20.043 48.134 35.153 1.00 25.41 98 LEU A N 1
ATOM 714 C CA . LEU A 1 98 ? 19.541 46.828 34.787 1.00 26.75 98 LEU A CA 1
ATOM 715 C C . LEU A 1 98 ? 18.180 46.937 34.101 1.00 28.36 98 LEU A C 1
ATOM 716 O O . LEU A 1 98 ? 17.771 46.054 33.355 1.00 26.76 98 LEU A O 1
ATOM 721 N N . ASP A 1 99 ? 17.450 48.010 34.388 1.00 31.96 99 ASP A N 1
ATOM 722 C CA . ASP A 1 99 ? 16.126 48.240 33.847 1.00 36.21 99 ASP A CA 1
ATOM 723 C C . ASP A 1 99 ? 16.091 48.403 32.337 1.00 38.43 99 ASP A C 1
ATOM 724 O O . ASP A 1 99 ? 16.904 49.152 31.799 1.00 37.87 99 ASP A O 1
ATOM 729 N N . LEU A 1 100 ? 15.102 47.824 31.671 1.00 42.61 100 LEU A N 1
ATOM 730 C CA . LEU A 1 100 ? 14.996 48.063 30.223 1.00 47.05 100 LEU A CA 1
ATOM 731 C C . LEU A 1 100 ? 13.659 48.740 29.958 1.00 51.18 100 LEU A C 1
ATOM 732 O O . LEU A 1 100 ? 12.669 48.401 30.604 1.00 51.11 100 LEU A O 1
ATOM 737 N N . GLU A 1 101 ? 13.629 49.706 29.056 1.00 57.31 101 GLU A N 1
ATOM 738 C CA . GLU A 1 101 ? 12.397 50.438 28.759 1.00 63.79 101 GLU A CA 1
ATOM 739 C C . GLU A 1 101 ? 11.212 49.492 28.625 1.00 66.09 101 GLU A C 1
ATOM 740 O O . GLU A 1 101 ? 10.348 49.466 29.510 1.00 66.52 101 GLU A O 1
ATOM 746 N N . ASN A 1 102 ? 11.182 48.711 27.548 1.00 68.78 102 ASN A N 1
ATOM 747 C CA . ASN A 1 102 ? 10.077 47.752 27.414 1.00 71.55 102 ASN A CA 1
ATOM 748 C C . ASN A 1 102 ? 10.389 46.571 28.325 1.00 71.88 102 ASN A C 1
ATOM 749 O O . ASN A 1 102 ? 11.508 46.066 28.118 1.00 71.98 102 ASN A O 1
ATOM 754 N N . GLU A 1 103 ? 9.527 46.139 29.258 1.00 71.54 103 GLU A N 1
ATOM 755 C CA . GLU A 1 103 ? 9.991 44.999 30.056 1.00 71.05 103 GLU A CA 1
ATOM 756 C C . GLU A 1 103 ? 9.347 43.666 29.698 1.00 69.00 103 GLU A C 1
ATOM 757 O O . GLU A 1 103 ? 8.839 42.846 30.444 1.00 69.44 103 GLU A O 1
ATOM 763 N N . ASN A 1 104 ? 9.549 43.367 28.429 1.00 65.38 104 ASN A N 1
ATOM 764 C CA . ASN A 1 104 ? 9.419 42.115 27.733 1.00 61.52 104 ASN A CA 1
ATOM 765 C C . ASN A 1 104 ? 10.858 41.917 27.200 1.00 57.31 104 ASN A C 1
ATOM 766 O O . ASN A 1 104 ? 11.244 40.874 26.709 1.00 57.01 104 ASN A O 1
ATOM 771 N N . ASP A 1 105 ? 11.623 43.012 27.320 1.00 51.66 105 ASP A N 1
ATOM 772 C CA . ASP A 1 105 ? 13.003 42.995 26.878 1.00 46.27 105 ASP A CA 1
ATOM 773 C C . ASP A 1 105 ? 13.862 42.413 28.005 1.00 41.09 105 ASP A C 1
ATOM 774 O O . ASP A 1 105 ? 13.472 42.357 29.167 1.00 40.55 105 ASP A O 1
ATOM 779 N N . ALA A 1 106 ? 15.046 41.985 27.603 1.00 34.71 106 ALA A N 1
ATOM 780 C CA . ALA A 1 106 ? 15.986 41.379 28.515 1.00 29.83 106 ALA A CA 1
ATOM 781 C C . ALA A 1 106 ? 17.428 41.489 28.008 1.00 27.31 106 ALA A C 1
ATOM 782 O O . ALA A 1 106 ? 17.676 41.662 26.823 1.00 25.00 106 ALA A O 1
ATOM 784 N N . TRP A 1 107 ? 18.335 41.336 28.961 1.00 23.35 107 TRP A N 1
ATOM 785 C CA . TRP A 1 107 ? 19.748 41.257 28.677 1.00 21.96 107 TRP A CA 1
ATOM 786 C C . TRP A 1 107 ? 20.078 39.789 28.388 1.00 22.43 107 TRP A C 1
ATOM 787 O O . TRP A 1 107 ? 19.848 38.906 29.225 1.00 21.82 107 TRP A O 1
ATOM 798 N N . TYR A 1 108 ? 20.634 39.592 27.193 1.00 21.21 108 TYR A N 1
ATOM 799 C CA . TYR A 1 108 ? 20.936 38.194 26.895 1.00 20.71 108 TYR A CA 1
ATOM 800 C C . TYR A 1 108 ? 22.149 37.718 27.654 1.00 19.88 108 TYR A C 1
ATOM 801 O O . TYR A 1 108 ? 22.236 36.539 28.021 1.00 19.41 108 TYR A O 1
ATOM 818 N N . ILE A 1 109 ? 23.148 38.571 27.818 1.00 18.84 109 ILE A N 1
ATOM 819 C CA . ILE A 1 109 ? 24.350 38.234 28.569 1.00 18.24 109 ILE A CA 1
ATOM 820 C C . ILE A 1 109 ? 24.684 39.478 29.394 1.00 18.02 109 ILE A C 1
ATOM 821 O O . ILE A 1 109 ? 24.439 40.601 28.935 1.00 18.29 109 ILE A O 1
ATOM 826 N N . ILE A 1 110 ? 25.113 39.299 30.621 1.00 17.19 110 ILE A N 1
ATOM 827 C CA . ILE A 1 110 ? 25.535 40.367 31.507 1.00 18.16 110 ILE A CA 1
ATOM 828 C C . ILE A 1 110 ? 26.983 40.081 31.923 1.00 19.19 110 ILE A C 1
ATOM 829 O O . ILE A 1 110 ? 27.284 38.972 32.374 1.00 17.33 110 ILE A O 1
ATOM 842 N N . THR A 1 112 ? 30.782 41.541 33.789 1.00 22.19 112 THR A N 1
ATOM 843 C CA . THR A 1 112 ? 31.496 42.574 34.540 1.00 23.08 112 THR A CA 1
ATOM 844 C C . THR A 1 112 ? 33.001 42.402 34.367 1.00 22.95 112 THR A C 1
ATOM 845 O O . THR A 1 112 ? 33.519 41.291 34.292 1.00 21.95 112 THR A O 1
ATOM 849 N N . CYS A 1 113 ? 33.707 43.515 34.287 1.00 24.27 113 CYS A N 1
ATOM 850 C CA . CYS A 1 113 ? 35.156 43.567 34.128 1.00 26.21 113 CYS A CA 1
ATOM 851 C C . CYS A 1 113 ? 35.729 44.708 34.967 1.00 25.68 113 CYS A C 1
ATOM 852 O O . CYS A 1 113 ? 36.404 45.572 34.409 1.00 26.11 113 CYS A O 1
ATOM 855 N N . ILE A 1 114 ? 35.391 44.800 36.238 1.00 25.98 114 ILE A N 1
ATOM 856 C CA . ILE A 1 114 ? 35.804 45.894 37.103 1.00 25.77 114 ILE A CA 1
ATOM 857 C C . ILE A 1 114 ? 36.753 45.362 38.158 1.00 27.31 114 ILE A C 1
ATOM 858 O O . ILE A 1 114 ? 36.773 44.158 38.413 1.00 26.69 114 ILE A O 1
ATOM 863 N N . PRO A 1 115 ? 37.572 46.226 38.743 1.00 28.89 115 PRO A N 1
ATOM 864 C CA . PRO A 1 115 ? 38.573 45.782 39.697 1.00 30.05 115 PRO A CA 1
ATOM 865 C C . PRO A 1 115 ? 38.048 45.442 41.076 1.00 30.80 115 PRO A C 1
ATOM 866 O O . PRO A 1 115 ? 38.718 44.681 41.785 1.00 31.76 115 PRO A O 1
ATOM 870 N N . ASP A 1 116 ? 36.908 45.920 41.519 1.00 30.28 116 ASP A N 1
ATOM 871 C CA . ASP A 1 116 ? 36.330 45.639 42.828 1.00 30.31 116 ASP A CA 1
ATOM 872 C C . ASP A 1 116 ? 35.643 44.286 42.924 1.00 29.80 116 ASP A C 1
ATOM 873 O O . ASP A 1 116 ? 34.605 44.098 42.285 1.00 28.31 116 ASP A O 1
ATOM 878 N N . HIS A 1 117 ? 36.112 43.349 43.758 1.00 30.34 117 HIS A N 1
ATOM 879 C CA . HIS A 1 117 ? 35.574 41.998 43.811 1.00 30.14 117 HIS A CA 1
ATOM 880 C C . HIS A 1 117 ? 34.202 41.922 44.458 1.00 28.61 117 HIS A C 1
ATOM 881 O O . HIS A 1 117 ? 33.317 41.290 43.895 1.00 28.51 117 HIS A O 1
ATOM 894 N N . PRO A 1 118 ? 34.028 42.524 45.620 1.00 27.62 118 PRO A N 1
ATOM 895 C CA . PRO A 1 118 ? 32.746 42.483 46.300 1.00 26.57 118 PRO A CA 1
ATOM 896 C C . PRO A 1 118 ? 31.666 43.104 45.443 1.00 24.89 118 PRO A C 1
ATOM 897 O O . PRO A 1 118 ? 30.543 42.616 45.493 1.00 25.59 118 PRO A O 1
ATOM 901 N N . GLU A 1 119 ? 31.950 44.196 44.742 1.00 23.31 119 GLU A N 1
ATOM 902 C CA . GLU A 1 119 ? 30.955 44.829 43.888 1.00 23.05 119 GLU A CA 1
ATOM 903 C C . GLU A 1 119 ? 30.653 43.907 42.705 1.00 21.73 119 GLU A C 1
ATOM 904 O O . GLU A 1 119 ? 29.506 43.806 42.283 1.00 22.82 119 GLU A O 1
ATOM 910 N N . SER A 1 120 ? 31.662 43.254 42.158 1.00 21.13 120 SER A N 1
ATOM 911 C CA . SER A 1 120 ? 31.458 42.297 41.077 1.00 21.71 120 SER A CA 1
ATOM 912 C C . SER A 1 120 ? 30.563 41.150 41.523 1.00 21.13 120 SER A C 1
ATOM 913 O O . SER A 1 120 ? 29.649 40.742 40.815 1.00 22.01 120 SER A O 1
ATOM 916 N N . ALA A 1 121 ? 30.879 40.588 42.691 1.00 20.48 121 ALA A N 1
ATOM 917 C CA . ALA A 1 121 ? 30.047 39.534 43.259 1.00 20.24 121 ALA A CA 1
ATOM 918 C C . ALA A 1 121 ? 28.660 40.059 43.585 1.00 20.66 121 ALA A C 1
ATOM 919 O O . ALA A 1 121 ? 27.683 39.332 43.320 1.00 20.83 121 ALA A O 1
ATOM 921 N N . ARG A 1 122 ? 28.526 41.291 44.115 1.00 19.93 122 ARG A N 1
ATOM 922 C CA . ARG A 1 122 ? 27.175 41.786 44.397 1.00 19.74 122 ARG A CA 1
ATOM 923 C C . ARG A 1 122 ? 26.375 41.807 43.096 1.00 19.49 122 ARG A C 1
ATOM 924 O O . ARG A 1 122 ? 25.200 41.423 43.041 1.00 19.93 122 ARG A O 1
ATOM 937 N N . ILE A 1 123 ? 26.979 42.337 42.028 1.00 19.32 123 ILE A N 1
ATOM 938 C CA . ILE A 1 123 ? 26.295 42.435 40.742 1.00 18.85 123 ILE A CA 1
ATOM 939 C C . ILE A 1 123 ? 25.854 41.073 40.229 1.00 17.69 123 ILE A C 1
ATOM 940 O O . ILE A 1 123 ? 24.723 40.950 39.767 1.00 18.29 123 ILE A O 1
ATOM 945 N N . TYR A 1 124 ? 26.719 40.078 40.277 1.00 17.51 124 TYR A N 1
ATOM 946 C CA . TYR A 1 124 ? 26.351 38.716 39.885 1.00 17.39 124 TYR A CA 1
ATOM 947 C C . TYR A 1 124 ? 25.106 38.248 40.625 1.00 17.75 124 TYR A C 1
ATOM 948 O O . TYR A 1 124 ? 24.141 37.775 39.999 1.00 17.58 124 TYR A O 1
ATOM 957 N N . HIS A 1 125 ? 25.063 38.340 41.959 1.00 18.44 125 HIS A N 1
ATOM 958 C CA . HIS A 1 125 ? 23.915 37.855 42.736 1.00 19.06 125 HIS A CA 1
ATOM 959 C C . HIS A 1 125 ? 22.645 38.660 42.525 1.00 18.88 125 HIS A C 1
ATOM 960 O O . HIS A 1 125 ? 21.529 38.124 42.470 1.00 18.20 125 HIS A O 1
ATOM 967 N N . LEU A 1 126 ? 22.796 39.973 42.345 1.00 18.39 126 LEU A N 1
ATOM 968 C CA . LEU A 1 126 ? 21.657 40.830 42.043 1.00 18.81 126 LEU A CA 1
ATOM 969 C C . LEU A 1 126 ? 21.053 40.404 40.713 1.00 19.15 126 LEU A C 1
ATOM 970 O O . LEU A 1 126 ? 19.841 40.218 40.578 1.00 20.28 126 LEU A O 1
ATOM 975 N N . CYS A 1 127 ? 21.900 40.232 39.696 1.00 18.75 127 CYS A N 1
ATOM 976 C CA . CYS A 1 127 ? 21.413 39.808 38.385 1.00 18.94 127 CYS A CA 1
ATOM 977 C C . CYS A 1 127 ? 20.759 38.442 38.426 1.00 19.03 127 CYS A C 1
ATOM 978 O O . CYS A 1 127 ? 19.714 38.228 37.817 1.00 19.51 127 CYS A O 1
ATOM 981 N N . LYS A 1 128 ? 21.368 37.487 39.128 1.00 18.94 128 LYS A N 1
ATOM 982 C CA . LYS A 1 128 ? 20.793 36.160 39.287 1.00 20.29 128 LYS A CA 1
ATOM 983 C C . LYS A 1 128 ? 19.492 36.252 40.081 1.00 21.63 128 LYS A C 1
ATOM 984 O O . LYS A 1 128 ? 18.559 35.509 39.817 1.00 21.52 128 LYS A O 1
ATOM 990 N N . GLU A 1 129 ? 19.402 37.161 41.042 1.00 23.71 129 GLU A N 1
ATOM 991 C CA . GLU A 1 129 ? 18.162 37.281 41.820 1.00 25.94 129 GLU A CA 1
ATOM 992 C C . GLU A 1 129 ? 17.066 37.892 40.968 1.00 25.73 129 GLU A C 1
ATOM 993 O O . GLU A 1 129 ? 15.932 37.407 40.893 1.00 24.86 129 GLU A O 1
ATOM 999 N N . ARG A 1 130 ? 17.380 38.998 40.288 1.00 25.70 130 ARG A N 1
ATOM 1000 C CA . ARG A 1 130 ? 16.394 39.695 39.483 1.00 25.34 130 ARG A CA 1
ATOM 1001 C C . ARG A 1 130 ? 15.962 38.947 38.230 1.00 24.36 130 ARG A C 1
ATOM 1002 O O . ARG A 1 130 ? 14.791 39.014 37.854 1.00 23.31 130 ARG A O 1
ATOM 1015 N N . PHE A 1 131 ? 16.935 38.410 37.488 1.00 21.36 131 PHE A N 1
ATOM 1016 C CA . PHE A 1 131 ? 16.617 37.781 36.215 1.00 20.16 131 PHE A CA 1
ATOM 101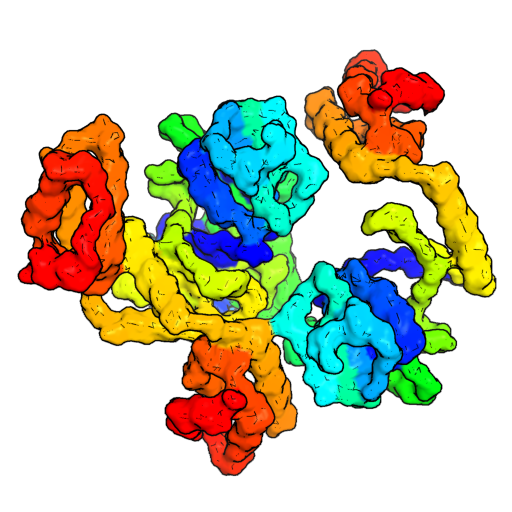7 C C . PHE A 1 131 ? 16.607 36.263 36.261 1.00 20.22 131 PHE A C 1
ATOM 1018 O O . PHE A 1 131 ? 16.342 35.659 35.223 1.00 20.43 131 PHE A O 1
ATOM 1026 N N . GLY A 1 132 ? 16.833 35.701 37.453 1.00 19.78 132 GLY A N 1
ATOM 1027 C CA . GLY A 1 132 ? 16.823 34.261 37.610 1.00 19.66 132 GLY A CA 1
ATOM 1028 C C . GLY A 1 132 ? 18.166 33.625 37.305 1.00 19.66 132 GLY A C 1
ATOM 1029 O O . GLY A 1 132 ? 19.072 34.200 36.694 1.00 18.52 132 GLY A O 1
ATOM 1030 N N . LYS A 1 133 ? 18.300 32.361 37.713 1.00 20.36 133 LYS A N 1
ATOM 1031 C CA . LYS A 1 133 ? 19.549 31.633 37.456 1.00 21.33 133 LYS A CA 1
ATOM 1032 C C . LYS A 1 133 ? 19.722 31.275 35.988 1.00 19.70 133 LYS A C 1
ATOM 1033 O O . LYS A 1 133 ? 20.834 30.961 35.571 1.00 19.30 133 LYS A O 1
ATOM 1039 N N . GLN A 1 134 ? 18.700 31.434 35.155 1.00 18.44 134 GLN A N 1
ATOM 1040 C CA . GLN A 1 134 ? 18.757 31.265 33.726 1.00 17.14 134 GLN A CA 1
ATOM 1041 C C . GLN A 1 134 ? 19.514 32.428 33.070 1.00 17.06 134 GLN A C 1
ATOM 1042 O O . GLN A 1 134 ? 19.958 32.294 31.927 1.00 16.21 134 GLN A O 1
ATOM 1048 N N . GLN A 1 135 ? 19.656 33.566 33.739 1.00 16.21 135 GLN A N 1
ATOM 1049 C CA . GLN A 1 135 ? 20.377 34.712 33.213 1.00 16.06 135 GLN A CA 1
ATOM 1050 C C . GLN A 1 135 ? 21.865 34.418 33.052 1.00 16.02 135 GLN A C 1
ATOM 1051 O O . GLN A 1 135 ? 22.491 34.082 34.061 1.00 15.97 135 GLN A O 1
ATOM 1057 N N . LEU A 1 136 ? 22.421 34.546 31.850 1.00 15.88 136 LEU A N 1
ATOM 1058 C CA . LEU A 1 136 ? 23.844 34.332 31.647 1.00 14.86 136 LEU A CA 1
ATOM 1059 C C . LEU A 1 136 ? 24.672 35.456 32.266 1.00 15.63 136 LEU A C 1
ATOM 1060 O O . LEU A 1 136 ? 24.445 36.625 31.972 1.00 14.87 136 LEU A O 1
ATOM 1065 N N . VAL A 1 137 ? 25.685 35.127 33.056 1.00 15.76 137 VAL A N 1
ATOM 1066 C CA . VAL A 1 137 ? 26.552 36.102 33.677 1.00 17.87 137 VAL A CA 1
ATOM 1067 C C . VAL A 1 137 ? 28.008 35.629 33.609 1.00 18.44 137 VAL A C 1
ATOM 1068 O O . VAL A 1 137 ? 28.276 34.429 33.705 1.00 19.07 137 VAL A O 1
ATOM 1072 N N . ASN A 1 138 ? 28.936 36.552 33.416 1.00 17.87 138 ASN A N 1
ATOM 1073 C CA . ASN A 1 138 ? 30.359 36.238 33.433 1.00 19.55 138 ASN A CA 1
ATOM 1074 C C . ASN A 1 138 ? 31.075 37.373 34.163 1.00 19.14 138 ASN A C 1
ATOM 1075 O O . ASN A 1 138 ? 30.922 38.528 33.772 1.00 18.43 138 ASN A O 1
ATOM 1080 N N . VAL A 1 139 ? 31.748 37.091 35.258 1.00 20.19 139 VAL A N 1
ATOM 1081 C CA . VAL A 1 139 ? 32.567 38.063 35.993 1.00 19.95 139 VAL A CA 1
ATOM 1082 C C . VAL A 1 139 ? 33.999 37.730 35.590 1.00 21.37 139 VAL A C 1
ATOM 1083 O O . VAL A 1 139 ? 34.438 36.604 35.879 1.00 20.43 139 VAL A O 1
ATOM 1087 N N . ALA A 1 140 ? 34.688 38.643 34.903 1.00 23.13 140 ALA A N 1
ATOM 1088 C CA . ALA A 1 140 ? 36.026 38.314 34.427 1.00 24.18 140 ALA A CA 1
ATOM 1089 C C . ALA A 1 140 ? 36.950 37.816 35.527 1.00 25.39 140 ALA A C 1
ATOM 1090 O O . ALA A 1 140 ? 37.139 38.409 36.573 1.00 24.25 140 ALA A O 1
ATOM 1092 N N . 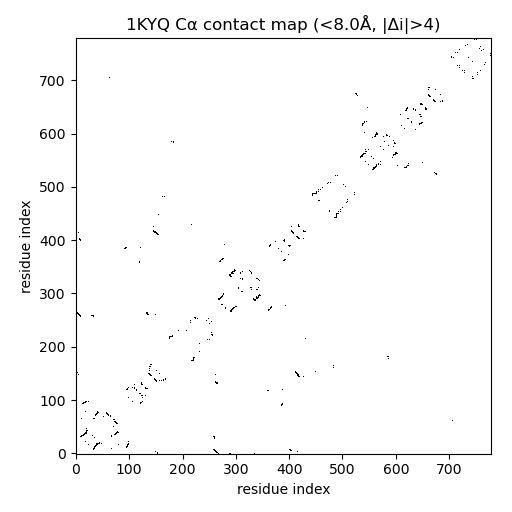ASP A 1 141 ? 37.577 36.693 35.193 1.00 28.00 141 ASP A N 1
ATOM 1093 C CA . ASP A 1 141 ? 38.610 36.083 36.002 1.00 31.73 141 ASP A CA 1
ATOM 1094 C C . ASP A 1 141 ? 38.116 35.558 37.334 1.00 32.14 141 ASP A C 1
ATOM 1095 O O . ASP A 1 141 ? 38.943 35.393 38.241 1.00 32.39 141 ASP A O 1
ATOM 1100 N N . LYS A 1 142 ? 36.829 35.274 37.514 1.00 31.48 142 LYS A N 1
ATOM 1101 C CA . LYS A 1 142 ? 36.288 34.688 38.726 1.00 30.89 142 LYS A CA 1
ATOM 1102 C C . LYS A 1 142 ? 35.466 33.467 38.289 1.00 30.16 142 LYS A C 1
ATOM 1103 O O . LYS A 1 142 ? 34.255 33.545 38.112 1.00 28.44 142 LYS A O 1
ATOM 1109 N N . PRO A 1 143 ? 36.135 32.328 38.217 1.00 30.23 143 PRO A N 1
ATOM 1110 C CA . PRO A 1 143 ? 35.519 31.111 37.750 1.00 29.99 143 PRO A CA 1
ATOM 1111 C C . PRO A 1 143 ? 34.207 30.783 38.410 1.00 29.51 143 PRO A C 1
ATOM 1112 O O . PRO A 1 143 ? 33.257 30.497 37.678 1.00 28.28 143 PRO A O 1
ATOM 1116 N N . ASP A 1 144 ? 34.071 30.893 39.729 1.00 29.69 144 ASP A N 1
ATOM 1117 C CA . ASP A 1 144 ? 32.826 30.575 40.401 1.00 29.48 144 ASP A CA 1
ATOM 1118 C C . ASP A 1 144 ? 31.686 31.536 40.102 1.00 27.32 144 ASP A C 1
ATOM 1119 O O . ASP A 1 144 ? 30.561 31.232 40.507 1.00 26.65 144 ASP A O 1
ATOM 1124 N N . LEU A 1 145 ? 31.940 32.675 39.479 1.00 24.05 145 LEU A N 1
ATOM 1125 C CA . LEU A 1 145 ? 30.891 33.614 39.133 1.00 22.03 145 LEU A CA 1
ATOM 1126 C C . LEU A 1 145 ? 30.737 33.654 37.617 1.00 21.14 145 LEU A C 1
ATOM 1127 O O . LEU A 1 145 ? 30.277 34.667 37.090 1.00 20.02 145 LEU A O 1
ATOM 1132 N N . CYS A 1 146 ? 31.147 32.589 36.927 1.00 20.23 146 CYS A N 1
ATOM 1133 C CA . CYS A 1 146 ? 30.960 32.549 35.480 1.00 20.17 146 CYS A CA 1
ATOM 1134 C C . CYS A 1 146 ? 30.119 31.359 35.039 1.00 19.68 146 CYS A C 1
ATOM 1135 O O . CYS A 1 146 ? 30.499 30.217 35.249 1.00 19.93 146 CYS A O 1
ATOM 1138 N N . ASP A 1 147 ? 29.082 31.618 34.255 1.00 19.86 147 ASP A N 1
ATOM 1139 C CA . ASP A 1 147 ? 28.297 30.565 33.637 1.00 19.27 147 ASP A CA 1
ATOM 1140 C C . ASP A 1 147 ? 29.042 30.007 32.432 1.00 19.56 147 ASP A C 1
ATOM 1141 O O . ASP A 1 147 ? 28.738 28.892 32.024 1.00 18.92 147 ASP A O 1
ATOM 1146 N N . PHE A 1 148 ? 29.960 30.774 31.840 1.00 20.00 148 PHE A N 1
ATOM 1147 C CA . PHE A 1 148 ? 30.689 30.276 30.677 1.00 20.30 148 PHE A CA 1
ATOM 1148 C C . PHE A 1 148 ? 32.058 30.956 30.602 1.00 21.25 148 PHE A C 1
ATOM 1149 O O . PHE A 1 148 ? 32.306 31.969 31.256 1.00 19.77 148 PHE A O 1
ATOM 1157 N N . TYR A 1 149 ? 32.910 30.410 29.733 1.00 22.31 149 TYR A N 1
ATOM 1158 C CA . TYR A 1 149 ? 34.216 31.014 29.546 1.00 24.50 149 TYR A CA 1
ATOM 1159 C C . TYR A 1 149 ? 34.380 31.393 28.076 1.00 24.22 149 TYR A C 1
ATOM 1160 O O . TYR A 1 149 ? 33.828 30.737 27.207 1.00 22.76 149 TYR A O 1
ATOM 1169 N N . PHE A 1 150 ? 35.147 32.449 27.860 1.00 24.60 150 PHE A N 1
ATOM 1170 C CA . PHE A 1 150 ? 35.562 32.756 26.484 1.00 25.92 150 PHE A CA 1
ATOM 1171 C C . PHE A 1 150 ? 36.733 31.803 26.264 1.00 28.11 150 PHE A C 1
ATOM 1172 O O . PHE A 1 150 ? 37.107 31.121 27.242 1.00 28.96 150 PHE A O 1
ATOM 1180 N N . GLY A 1 151 ? 37.299 31.655 25.087 1.00 29.45 151 GLY A N 1
ATOM 1181 C CA . GLY A 1 151 ? 38.452 30.741 24.942 1.00 29.88 151 GLY A CA 1
ATOM 1182 C C . GLY A 1 151 ? 39.287 31.250 23.768 1.00 30.66 151 GLY A C 1
ATOM 1183 O O . GLY A 1 151 ? 39.166 32.426 23.439 1.00 31.01 151 GLY A O 1
ATOM 1184 N N . ALA A 1 152 ? 40.068 30.415 23.108 1.00 31.69 152 ALA A N 1
ATOM 1185 C CA . ALA A 1 152 ? 40.838 30.878 21.945 1.00 32.49 152 ALA A CA 1
ATOM 1186 C C . ALA A 1 152 ? 39.993 30.733 20.683 1.00 33.22 152 ALA A C 1
ATOM 1187 O O . ALA A 1 152 ? 39.406 29.672 20.464 1.00 32.87 152 ALA A O 1
ATOM 1189 N N . ASN A 1 153 ? 39.862 31.782 19.885 1.00 34.91 153 ASN A N 1
ATOM 1190 C CA . ASN A 1 153 ? 39.084 31.809 18.675 1.00 37.07 153 ASN A CA 1
ATOM 1191 C C . ASN A 1 153 ? 39.897 32.084 17.406 1.00 37.11 153 ASN A C 1
ATOM 1192 O O . ASN A 1 153 ? 40.892 32.795 17.447 1.00 36.41 153 ASN A O 1
ATOM 1197 N N . LEU A 1 154 ? 39.368 31.636 16.278 1.00 37.50 154 LEU A N 1
ATOM 1198 C CA . LEU A 1 154 ? 39.908 32.008 14.984 1.00 39.48 154 LEU A CA 1
ATOM 1199 C C . LEU A 1 154 ? 38.786 31.926 13.938 1.00 40.34 154 LEU A C 1
ATOM 1200 O O . LEU A 1 154 ? 37.831 31.169 14.056 1.00 39.64 154 LEU A O 1
ATOM 1205 N N . GLU A 1 155 ? 38.936 32.766 12.931 1.00 43.19 155 GLU A N 1
ATOM 1206 C CA . GLU A 1 155 ? 38.046 32.782 11.782 1.00 46.47 155 GLU A CA 1
ATOM 1207 C C . GLU A 1 155 ? 38.783 32.133 10.611 1.00 47.41 155 GLU A C 1
ATOM 1208 O O . GLU A 1 155 ? 40.007 32.193 10.497 1.00 48.44 155 GLU A O 1
ATOM 1214 N N . ILE A 1 156 ? 38.059 31.435 9.771 1.00 48.76 156 ILE A N 1
ATOM 1215 C CA . ILE A 1 156 ? 38.557 30.799 8.565 1.00 50.41 156 ILE A CA 1
ATOM 1216 C C . ILE A 1 156 ? 37.628 31.380 7.477 1.00 52.13 156 ILE A C 1
ATOM 1217 O O . ILE A 1 156 ? 36.508 30.953 7.239 1.00 51.23 156 ILE A O 1
ATOM 1222 N N . GLY A 1 157 ? 38.106 32.534 7.020 1.00 54.36 157 GLY A N 1
ATOM 1223 C CA . GLY A 1 157 ? 37.348 33.379 6.103 1.00 56.23 157 GLY A CA 1
ATOM 1224 C C . GLY A 1 157 ? 36.485 34.280 6.997 1.00 58.01 157 GLY A C 1
ATOM 1225 O O . GLY A 1 157 ? 36.849 34.635 8.116 1.00 58.74 157 GLY A O 1
ATOM 1226 N N . ASP A 1 158 ? 35.321 34.621 6.460 1.00 58.70 158 ASP A N 1
ATOM 1227 C CA . ASP A 1 158 ? 34.359 35.419 7.214 1.00 59.02 158 ASP A CA 1
ATOM 1228 C C . ASP A 1 158 ? 33.155 34.506 7.460 1.00 57.40 158 ASP A C 1
ATOM 1229 O O . ASP A 1 158 ? 32.099 34.945 7.906 1.00 57.69 158 ASP A O 1
ATOM 1234 N N . ARG A 1 159 ? 33.346 33.214 7.179 1.00 54.66 159 ARG A N 1
ATOM 1235 C CA . ARG A 1 159 ? 32.251 32.280 7.345 1.00 52.45 159 ARG A CA 1
ATOM 1236 C C . ARG A 1 159 ? 32.417 31.166 8.350 1.00 48.44 159 ARG A C 1
ATOM 1237 O O . ARG A 1 159 ? 31.410 30.555 8.730 1.00 48.34 159 ARG A O 1
ATOM 1245 N N . LEU A 1 160 ? 33.643 30.829 8.715 1.00 43.43 160 LEU A N 1
ATOM 1246 C CA . LEU A 1 160 ? 33.862 29.720 9.644 1.00 39.45 160 LEU A CA 1
ATOM 1247 C C . LEU A 1 160 ? 34.487 30.241 10.928 1.00 36.01 160 LEU A C 1
ATOM 1248 O O . LEU A 1 160 ? 35.362 31.104 10.860 1.00 34.85 160 LEU A O 1
ATOM 1253 N N . GLN A 1 161 ? 33.955 29.808 12.066 1.00 32.44 161 GLN A N 1
ATOM 1254 C CA . GLN A 1 161 ? 34.459 30.266 13.359 1.00 30.05 161 GLN A CA 1
ATOM 1255 C C . GLN A 1 161 ? 34.827 29.055 14.213 1.00 28.38 161 GLN A C 1
ATOM 1256 O O . GLN A 1 161 ? 34.113 28.048 14.214 1.00 27.70 161 GLN A O 1
ATOM 1262 N N . ILE A 1 162 ? 35.992 29.128 14.840 1.00 26.91 162 ILE A N 1
ATOM 1263 C CA . ILE A 1 162 ? 36.501 28.008 15.615 1.00 27.32 162 ILE A CA 1
ATOM 1264 C C . ILE A 1 162 ? 36.806 28.462 17.037 1.00 26.38 162 ILE A C 1
ATOM 1265 O O . ILE A 1 162 ? 37.341 29.551 17.216 1.00 25.76 162 ILE A O 1
ATOM 1270 N N . LEU A 1 163 ? 36.390 27.678 18.021 1.00 25.31 163 LEU A N 1
ATOM 1271 C CA . LEU A 1 163 ? 36.600 27.998 19.418 1.00 24.87 163 LEU A CA 1
ATOM 1272 C C . LEU A 1 163 ? 37.426 26.884 20.043 1.00 24.24 163 LEU A C 1
ATOM 1273 O O . LEU A 1 163 ? 36.998 25.743 19.897 1.00 24.68 163 LEU A O 1
ATOM 1278 N N . ILE A 1 164 ? 38.521 27.190 20.714 1.00 24.94 164 ILE A N 1
ATOM 1279 C CA . ILE A 1 164 ? 39.317 26.177 21.395 1.00 25.13 164 ILE A CA 1
ATOM 1280 C C . ILE A 1 164 ? 39.203 26.443 22.904 1.00 25.59 164 ILE A C 1
ATOM 1281 O O . ILE A 1 164 ? 39.476 27.561 23.313 1.00 25.35 164 ILE A O 1
ATOM 1286 N N . SER A 1 165 ? 38.779 25.453 23.666 1.00 27.12 165 SER A N 1
ATOM 1287 C CA . SER A 1 165 ? 38.632 25.549 25.103 1.00 29.61 165 SER A CA 1
ATOM 1288 C C . SER A 1 165 ? 39.494 24.492 25.795 1.00 31.85 165 SER A C 1
ATOM 1289 O O . SER A 1 165 ? 39.621 23.378 25.293 1.00 32.17 165 SER A O 1
ATOM 1292 N N . THR A 1 166 ? 40.037 24.858 26.939 1.00 35.22 166 THR A N 1
ATOM 1293 C CA . THR A 1 166 ? 40.864 23.953 27.727 1.00 39.06 166 THR A CA 1
ATOM 1294 C C . THR A 1 166 ? 40.045 23.516 28.938 1.00 41.78 166 THR A C 1
ATOM 1295 O O . THR A 1 166 ? 39.151 24.249 29.383 1.00 42.46 166 THR A O 1
ATOM 1299 N N . ASN A 1 167 ? 40.291 22.315 29.440 1.00 44.27 167 ASN A N 1
ATOM 1300 C CA . ASN A 1 167 ? 39.553 21.821 30.601 1.00 46.51 167 ASN A CA 1
ATOM 1301 C C . ASN A 1 167 ? 40.556 21.583 31.725 1.00 48.12 167 ASN A C 1
ATOM 1302 O O . ASN A 1 167 ? 41.217 20.541 31.717 1.00 49.06 167 ASN A O 1
ATOM 1307 N N . GLY A 1 168 ? 40.775 22.589 32.563 1.00 49.25 168 GLY A N 1
ATOM 1308 C CA . GLY A 1 168 ? 41.789 22.417 33.616 1.00 50.97 168 GLY A CA 1
ATOM 1309 C C . GLY A 1 168 ? 43.151 22.286 32.932 1.00 51.60 168 GLY A C 1
ATOM 1310 O O . GLY A 1 168 ? 43.865 21.301 33.044 1.00 52.62 168 GLY A O 1
ATOM 1311 N N . LEU A 1 169 ? 43.500 23.314 32.187 1.00 51.80 169 LEU A N 1
ATOM 1312 C CA . LEU A 1 169 ? 44.721 23.460 31.435 1.00 51.49 169 LEU A CA 1
ATOM 1313 C C . LEU A 1 169 ? 44.849 24.976 31.209 1.00 50.76 169 LEU A C 1
ATOM 1314 O O . LEU A 1 169 ? 43.815 25.610 30.985 1.00 50.83 169 LEU A O 1
ATOM 1319 N N . SER A 1 170 ? 46.069 25.471 31.248 1.00 49.35 170 SER A N 1
ATOM 1320 C CA . SER A 1 170 ? 46.224 26.906 30.993 1.00 48.35 170 SER A CA 1
ATOM 1321 C C . SER A 1 170 ? 45.603 27.230 29.644 1.00 48.17 170 SER A C 1
ATOM 1322 O O . SER A 1 170 ? 45.773 26.496 28.662 1.00 48.18 170 SER A O 1
ATOM 1325 N N . PRO A 1 171 ? 45.104 28.455 29.486 1.00 47.70 171 PRO A N 1
ATOM 1326 C CA . PRO A 1 171 ? 44.555 28.941 28.235 1.00 46.81 171 PRO A CA 1
ATOM 1327 C C . PRO A 1 171 ? 45.649 29.048 27.185 1.00 45.96 171 PRO A C 1
ATOM 1328 O O . PRO A 1 171 ? 45.378 29.002 25.982 1.00 45.07 171 PRO A O 1
ATOM 1332 N N . ARG A 1 172 ? 46.904 29.154 27.635 1.00 44.02 172 ARG A N 1
ATOM 1333 C CA . ARG A 1 172 ? 48.057 29.158 26.756 1.00 42.36 172 ARG A CA 1
ATOM 1334 C C . ARG A 1 172 ? 47.953 28.011 25.750 1.00 40.02 172 ARG A C 1
ATOM 1335 O O . ARG A 1 172 ? 48.203 28.245 24.579 1.00 38.90 172 ARG A O 1
ATOM 1343 N N . PHE A 1 173 ? 47.613 26.808 26.178 1.00 38.76 173 PHE A N 1
ATOM 1344 C CA . PHE A 1 173 ? 47.418 25.693 25.269 1.00 38.16 173 PHE A CA 1
ATOM 1345 C C . PHE A 1 173 ? 46.334 25.959 24.238 1.00 36.94 173 PHE A C 1
ATOM 1346 O O . PHE A 1 173 ? 46.547 25.640 23.063 1.00 36.50 173 PHE A O 1
ATOM 1354 N N . GLY A 1 174 ? 45.234 26.600 24.618 1.00 34.99 174 GLY A N 1
ATOM 1355 C CA . GLY A 1 174 ? 44.185 26.954 23.670 1.00 33.32 174 GLY A CA 1
ATOM 1356 C C . GLY A 1 174 ? 44.774 27.818 22.565 1.00 33.21 174 GLY A C 1
ATOM 1357 O O . GLY A 1 174 ? 44.560 27.576 21.372 1.00 31.90 174 GLY A O 1
ATOM 1358 N N . ALA A 1 175 ? 45.484 28.874 22.964 1.00 32.66 175 ALA A N 1
ATOM 1359 C CA . ALA A 1 175 ? 46.146 29.737 21.990 1.00 33.04 175 ALA A CA 1
ATOM 1360 C C . ALA A 1 175 ? 47.115 28.960 21.105 1.00 32.62 175 ALA A C 1
ATOM 1361 O O . ALA A 1 175 ? 47.135 29.189 19.888 1.00 32.97 175 ALA A O 1
ATOM 1363 N N . LEU A 1 176 ? 47.921 28.066 21.662 1.00 32.05 176 LEU A N 1
ATOM 1364 C CA . LEU A 1 176 ? 48.884 27.311 20.848 1.00 32.86 176 LEU A CA 1
ATOM 1365 C C . LEU A 1 176 ? 48.190 26.404 19.838 1.00 32.53 176 LEU A C 1
ATOM 1366 O O . LEU A 1 176 ? 48.601 26.336 18.678 1.00 32.05 176 LEU A O 1
ATOM 1371 N N . VAL A 1 177 ? 47.124 25.714 20.240 1.00 31.87 177 VAL A N 1
ATOM 1372 C CA . VAL A 1 177 ? 46.332 24.893 19.328 1.00 31.31 177 VAL A CA 1
ATOM 1373 C C . VAL A 1 177 ? 45.693 25.769 18.256 1.00 31.90 177 VAL A C 1
ATOM 1374 O O . VAL A 1 177 ? 45.670 25.456 17.060 1.00 31.63 177 VAL A O 1
ATOM 1378 N N . ARG A 1 178 ? 45.251 26.953 18.656 1.00 33.02 178 ARG A N 1
ATOM 1379 C CA . ARG A 1 178 ? 44.629 27.908 17.754 1.00 34.62 178 ARG A CA 1
ATOM 1380 C C . ARG A 1 178 ? 45.605 28.388 16.684 1.00 34.64 178 ARG A C 1
ATOM 1381 O O . ARG A 1 178 ? 45.265 28.458 15.505 1.00 32.84 178 ARG A O 1
ATOM 1389 N N . ASP A 1 179 ? 46.825 28.712 17.106 1.00 35.10 179 ASP A N 1
ATOM 1390 C CA . ASP A 1 179 ? 47.830 29.171 16.151 1.00 36.30 179 ASP A CA 1
ATOM 1391 C C . ASP A 1 179 ? 48.229 28.050 15.206 1.00 35.62 179 ASP A C 1
ATOM 1392 O O . ASP A 1 179 ? 48.403 28.305 14.016 1.00 35.58 179 ASP A O 1
ATOM 1397 N N . GLU A 1 180 ? 48.206 26.814 15.659 1.00 35.37 180 GLU A N 1
ATOM 1398 C CA . GLU A 1 180 ? 48.460 25.666 14.811 1.00 36.51 180 GLU A CA 1
ATOM 1399 C C . GLU A 1 180 ? 47.375 25.473 13.759 1.00 36.34 180 GLU A C 1
ATOM 1400 O O . GLU A 1 180 ? 47.685 25.126 12.616 1.00 36.03 180 GLU A O 1
ATOM 1406 N N . ILE A 1 181 ? 46.106 25.675 14.118 1.00 35.70 181 ILE A N 1
ATOM 1407 C CA . ILE A 1 181 ? 45.009 25.530 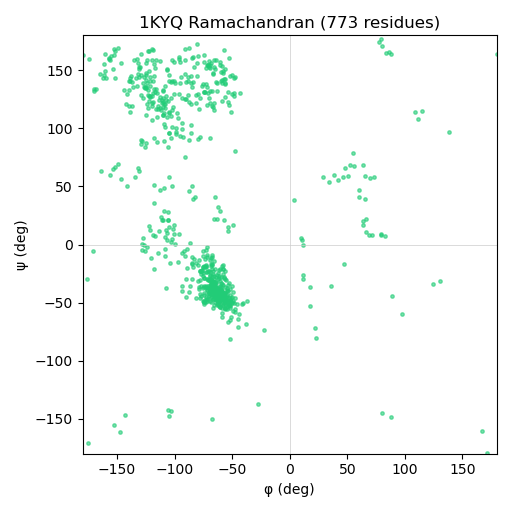13.159 1.00 34.70 181 ILE A CA 1
ATOM 1408 C C . ILE A 1 181 ? 45.023 26.698 12.187 1.00 34.97 181 ILE A C 1
ATOM 1409 O O . ILE A 1 181 ? 44.894 26.529 10.978 1.00 33.54 181 ILE A O 1
ATOM 1414 N N . ARG A 1 182 ? 45.366 27.878 12.688 1.00 36.96 182 ARG A N 1
ATOM 1415 C CA . ARG A 1 182 ? 45.496 29.067 11.859 1.00 39.54 182 ARG A CA 1
ATOM 1416 C C . ARG A 1 182 ? 46.541 28.847 10.767 1.00 40.44 182 ARG A C 1
ATOM 1417 O O . ARG A 1 182 ? 46.331 29.176 9.596 1.00 40.07 182 ARG A O 1
ATOM 1425 N N . ASN A 1 183 ? 47.668 28.262 11.162 1.00 40.85 183 ASN A N 1
ATOM 1426 C CA . ASN A 1 183 ? 48.744 27.960 10.225 1.00 41.94 183 ASN A CA 1
ATOM 1427 C C . ASN A 1 183 ? 48.346 26.921 9.196 1.00 41.49 183 ASN A C 1
ATOM 1428 O O . ASN A 1 183 ? 48.696 27.085 8.026 1.00 41.12 183 ASN A O 1
ATOM 1436 N N . LEU A 1 184 ? 47.607 25.892 9.582 1.00 41.87 184 LEU A N 1
ATOM 1437 C CA . LEU A 1 184 ? 47.088 24.894 8.647 1.00 42.55 184 LEU A CA 1
ATOM 1438 C C . LEU A 1 184 ? 46.306 25.591 7.536 1.00 42.72 184 LEU A C 1
ATOM 1439 O O . LEU A 1 184 ? 46.647 25.533 6.353 1.00 43.35 184 LEU A O 1
ATOM 1444 N N . PHE A 1 185 ? 45.318 26.392 7.926 1.00 42.63 185 PHE A N 1
ATOM 1445 C CA . PHE A 1 185 ? 44.497 27.103 6.947 1.00 43.11 185 PHE A CA 1
ATOM 1446 C C . PHE A 1 185 ? 45.251 28.197 6.222 1.00 44.74 185 PHE A C 1
ATOM 1447 O O . PHE A 1 185 ? 44.987 28.407 5.029 1.00 43.95 185 PHE A O 1
ATOM 1455 N N . THR A 1 186 ? 46.296 28.773 6.814 1.00 47.49 186 THR A N 1
ATOM 1456 C CA . THR A 1 186 ? 47.140 29.729 6.109 1.00 50.18 186 THR A CA 1
ATOM 1457 C C . THR A 1 186 ? 47.911 29.017 4.996 1.00 52.26 186 THR A C 1
ATOM 1458 O O . THR A 1 186 ? 47.953 29.518 3.872 1.00 51.99 186 THR A O 1
ATOM 1462 N N . GLN A 1 187 ? 48.440 27.826 5.255 1.00 55.08 187 GLN A N 1
ATOM 1463 C CA . GLN A 1 187 ? 49.162 27.097 4.216 1.00 58.11 187 GLN A CA 1
ATOM 1464 C C . GLN A 1 187 ? 48.260 26.807 3.024 1.00 58.49 187 GLN A C 1
ATOM 1465 O O . GLN A 1 187 ? 48.604 27.024 1.867 1.00 58.29 187 GLN A O 1
ATOM 1479 N N . GLY A 1 189 ? 45.614 28.416 1.780 1.00 54.54 189 GLY A N 1
ATOM 1480 C CA . GLY A 1 189 ? 45.269 29.460 0.818 1.00 52.65 189 GLY A CA 1
ATOM 1481 C C . GLY A 1 189 ? 43.766 29.574 0.587 1.00 50.83 189 GLY A C 1
ATOM 1482 O O . GLY A 1 189 ? 42.982 28.851 1.198 1.00 50.34 189 GLY A O 1
ATOM 1483 N N . ASP A 1 190 ? 43.354 30.489 -0.287 1.00 49.46 190 ASP A N 1
ATOM 1484 C CA . ASP A 1 190 ? 41.941 30.706 -0.556 1.00 48.10 190 ASP A CA 1
ATOM 1485 C C . ASP A 1 190 ? 41.154 29.404 -0.694 1.00 46.04 190 ASP A C 1
ATOM 1486 O O . ASP A 1 190 ? 41.530 28.491 -1.424 1.00 45.67 190 ASP A O 1
ATOM 1491 N N . LEU A 1 191 ? 40.039 29.329 0.026 1.00 43.27 191 LEU A N 1
ATOM 1492 C CA . LEU A 1 191 ? 39.168 28.164 -0.017 1.00 41.29 191 LEU A CA 1
ATOM 1493 C C . LEU A 1 191 ? 38.005 28.403 -0.979 1.00 40.25 191 LEU A C 1
ATOM 1494 O O . LEU A 1 191 ? 37.223 27.499 -1.259 1.00 39.14 191 LEU A O 1
ATOM 1499 N N . ALA A 1 192 ? 37.791 29.664 -1.349 1.00 39.32 192 ALA A N 1
ATOM 1500 C CA . ALA A 1 192 ? 36.690 30.069 -2.210 1.00 39.72 192 ALA A CA 1
ATOM 1501 C C . ALA A 1 192 ? 35.398 29.350 -1.839 1.00 39.57 192 ALA A C 1
ATOM 1502 O O . ALA A 1 192 ? 34.759 28.718 -2.681 1.00 37.94 192 ALA A O 1
ATOM 1504 N N . LEU A 1 193 ? 34.972 29.448 -0.580 1.00 40.24 193 LEU A N 1
ATOM 1505 C CA . LEU A 1 193 ? 33.791 28.754 -0.098 1.00 41.83 193 LEU A CA 1
ATOM 1506 C C . LEU A 1 193 ? 32.504 29.240 -0.749 1.00 42.86 193 LEU A C 1
ATOM 1507 O O . LEU A 1 193 ? 31.588 28.429 -0.898 1.00 42.33 193 LEU A O 1
ATOM 1512 N N . GLU A 1 194 ? 32.450 30.490 -1.203 1.00 44.58 194 GLU A N 1
ATOM 1513 C CA . GLU A 1 194 ? 31.274 30.953 -1.928 1.00 47.23 194 GLU A CA 1
ATOM 1514 C C . GLU A 1 194 ? 31.084 30.092 -3.172 1.00 46.34 194 GLU A C 1
ATOM 1515 O O . GLU A 1 194 ? 29.956 29.677 -3.428 1.00 45.88 194 GLU A O 1
ATOM 1521 N N . ASP A 1 195 ? 32.158 29.785 -3.895 1.00 45.10 195 ASP A N 1
ATOM 1522 C CA . ASP A 1 195 ? 32.044 28.931 -5.069 1.00 44.01 195 ASP A CA 1
ATOM 1523 C C . ASP A 1 195 ? 31.751 27.482 -4.702 1.00 41.93 195 ASP A C 1
ATOM 1524 O O . ASP A 1 195 ? 30.931 26.831 -5.357 1.00 41.21 195 ASP A O 1
ATOM 1529 N N . ALA A 1 196 ? 32.341 26.984 -3.621 1.00 39.21 196 ALA A N 1
ATOM 1530 C CA . ALA A 1 196 ? 32.048 25.625 -3.178 1.00 37.36 196 ALA A CA 1
ATOM 1531 C C . ALA A 1 196 ? 30.566 25.492 -2.824 1.00 36.57 196 ALA A C 1
ATOM 1532 O O . ALA A 1 196 ? 29.925 24.487 -3.153 1.00 35.37 196 ALA A O 1
ATOM 1534 N N . VAL A 1 197 ? 30.016 26.512 -2.163 1.00 35.18 197 VAL A N 1
ATOM 1535 C CA . VAL A 1 197 ? 28.600 26.493 -1.798 1.00 35.30 197 VAL A CA 1
ATOM 1536 C C . VAL A 1 197 ? 27.768 26.311 -3.065 1.00 34.64 197 VAL A C 1
ATOM 1537 O O . VAL A 1 197 ? 26.871 25.483 -3.140 1.00 33.42 197 VAL A O 1
ATOM 1541 N N . VAL A 1 198 ? 28.050 27.141 -4.069 1.00 35.41 198 VAL A N 1
ATOM 1542 C CA . VAL A 1 198 ? 27.324 27.059 -5.331 1.00 36.08 198 VAL A CA 1
ATOM 1543 C C . VAL A 1 198 ? 27.501 25.692 -5.980 1.00 36.71 198 VAL A C 1
ATOM 1544 O O . VAL A 1 198 ? 26.501 25.086 -6.377 1.00 36.41 198 VAL A O 1
ATOM 1548 N N . LYS A 1 199 ? 28.721 25.168 -6.104 1.00 37.20 199 LYS A N 1
ATOM 1549 C CA . LYS A 1 199 ? 28.924 23.872 -6.749 1.00 37.39 199 LYS A CA 1
ATOM 1550 C C . LYS A 1 199 ? 28.293 22.727 -5.968 1.00 37.22 199 LYS A C 1
ATOM 1551 O O . LYS A 1 199 ? 27.719 21.820 -6.573 1.00 36.51 199 LYS A O 1
ATOM 1557 N N . LEU A 1 200 ? 28.396 22.744 -4.633 1.00 37.96 200 LEU A N 1
ATOM 1558 C CA . LEU A 1 200 ? 27.787 21.652 -3.866 1.00 38.84 200 LEU A CA 1
ATOM 1559 C C . LEU A 1 200 ? 26.271 21.681 -4.065 1.00 39.53 200 LEU A C 1
ATOM 1560 O O . LEU A 1 200 ? 25.629 20.630 -4.132 1.00 38.75 200 LEU A O 1
ATOM 1565 N N . GLY A 1 201 ? 25.667 22.856 -4.235 1.00 40.12 201 GLY A N 1
ATOM 1566 C CA . GLY A 1 201 ? 24.242 22.966 -4.506 1.00 41.32 201 GLY A CA 1
ATOM 1567 C C . GLY A 1 201 ? 23.881 22.394 -5.877 1.00 42.04 201 GLY A C 1
ATOM 1568 O O . GLY A 1 201 ? 22.954 21.591 -5.968 1.00 41.14 201 GLY A O 1
ATOM 1569 N N . GLU A 1 202 ? 24.647 22.759 -6.907 1.00 42.35 202 GLU A N 1
ATOM 1570 C CA . GLU A 1 202 ? 24.372 22.248 -8.247 1.00 43.68 202 GLU A CA 1
ATOM 1571 C C . GLU A 1 202 ? 24.712 20.766 -8.333 1.00 43.64 202 GLU A C 1
ATOM 1572 O O . GLU A 1 202 ? 23.981 20.004 -8.984 1.00 43.48 202 GLU A O 1
ATOM 1578 N N . LEU A 1 203 ? 25.699 20.289 -7.575 1.00 43.50 203 LEU A N 1
ATOM 1579 C CA . LEU A 1 203 ? 25.965 18.861 -7.508 1.00 43.67 203 LEU A CA 1
ATOM 1580 C C . LEU A 1 203 ? 24.738 18.129 -6.958 1.00 44.91 203 LEU A C 1
ATOM 1581 O O . LEU A 1 203 ? 24.226 17.185 -7.559 1.00 44.03 203 LEU A O 1
ATOM 1586 N N . ARG A 1 204 ? 24.268 18.579 -5.800 1.00 46.31 204 ARG A N 1
ATOM 1587 C CA . ARG A 1 204 ? 23.104 18.012 -5.139 1.00 48.18 204 ARG A CA 1
ATOM 1588 C C . ARG A 1 204 ? 21.864 18.044 -6.025 1.00 48.17 204 ARG A C 1
ATOM 1589 O O . ARG A 1 204 ? 21.195 17.017 -6.160 1.00 47.59 204 ARG A O 1
ATOM 1597 N N . ARG A 1 205 ? 21.587 19.154 -6.701 1.00 47.95 205 ARG A N 1
ATOM 1598 C CA . ARG A 1 205 ? 20.439 19.233 -7.599 1.00 48.31 205 ARG A CA 1
ATOM 1599 C C . ARG A 1 205 ? 20.565 18.213 -8.726 1.00 48.50 205 ARG A C 1
ATOM 1600 O O . ARG A 1 205 ? 19.611 17.503 -9.050 1.00 47.76 205 ARG A O 1
ATOM 1608 N N . GLY A 1 206 ? 21.757 18.134 -9.316 1.00 48.49 206 GLY A N 1
ATOM 1609 C CA . GLY A 1 206 ? 22.035 17.214 -10.401 1.00 48.60 206 GLY A CA 1
ATOM 1610 C C . GLY A 1 206 ? 21.781 15.760 -10.039 1.00 49.50 206 GLY A C 1
ATOM 1611 O O . GLY A 1 206 ? 21.215 15.004 -10.833 1.00 49.44 206 GLY A O 1
ATOM 1612 N N . ILE A 1 207 ? 22.277 15.328 -8.885 1.00 50.12 207 ILE A N 1
ATOM 1613 C CA . ILE A 1 207 ? 22.115 13.962 -8.401 1.00 51.44 207 ILE A CA 1
ATOM 1614 C C . ILE A 1 207 ? 20.647 13.619 -8.201 1.00 53.07 207 ILE A C 1
ATOM 1615 O O . ILE A 1 207 ? 20.208 12.513 -8.524 1.00 52.71 207 ILE A O 1
ATOM 1620 N N . ARG A 1 208 ? 19.877 14.572 -7.681 1.00 55.15 208 ARG A N 1
ATOM 1621 C CA . ARG A 1 208 ? 18.450 14.378 -7.458 1.00 58.12 208 ARG A CA 1
ATOM 1622 C C . ARG A 1 208 ? 17.733 14.060 -8.765 1.00 58.04 208 ARG A C 1
ATOM 1623 O O . ARG A 1 208 ? 16.839 13.222 -8.828 1.00 58.14 208 ARG A O 1
ATOM 1631 N N . LEU A 1 209 ? 18.117 14.728 -9.846 1.00 58.23 209 LEU A N 1
ATOM 1632 C CA . LEU A 1 209 ? 17.587 14.468 -11.165 1.00 58.52 209 LEU A CA 1
ATOM 1633 C C . LEU A 1 209 ? 17.966 13.114 -11.740 1.00 59.21 209 LEU A C 1
ATOM 1634 O O . LEU A 1 209 ? 17.168 12.485 -12.429 1.00 59.44 209 LEU A O 1
ATOM 1639 N N . LEU A 1 210 ? 19.227 12.744 -11.511 1.00 59.46 210 LEU A N 1
ATOM 1640 C CA . LEU A 1 210 ? 19.668 11.442 -11.997 1.00 60.17 210 LEU A CA 1
ATOM 1641 C C . LEU A 1 210 ? 19.075 10.379 -11.082 1.00 61.13 210 LEU A C 1
ATOM 1642 O O . LEU A 1 210 ? 18.962 9.252 -11.568 1.00 60.87 210 LEU A O 1
ATOM 1647 N N . ALA A 1 211 ? 18.632 10.682 -9.863 1.00 62.57 211 ALA A N 1
ATOM 1648 C CA . ALA A 1 211 ? 18.027 9.638 -9.028 1.00 64.45 211 ALA A CA 1
ATOM 1649 C C . ALA A 1 211 ? 16.956 10.163 -8.083 1.00 66.38 211 ALA A C 1
ATOM 1650 O O . ALA A 1 211 ? 17.123 10.253 -6.866 1.00 65.83 211 ALA A O 1
ATOM 1652 N N . PRO A 1 212 ? 15.823 10.581 -8.652 1.00 69.09 212 PRO A N 1
ATOM 1653 C CA . PRO A 1 212 ? 14.746 11.222 -7.932 1.00 71.34 212 PRO A CA 1
ATOM 1654 C C . PRO A 1 212 ? 13.844 10.388 -7.053 1.00 73.93 212 PRO A C 1
ATOM 1655 O O . PRO A 1 212 ? 13.262 10.943 -6.110 1.00 73.80 212 PRO A O 1
ATOM 1659 N N . ASP A 1 213 ? 13.684 9.104 -7.346 1.00 77.32 213 ASP A N 1
ATOM 1660 C CA . ASP A 1 213 ? 12.777 8.282 -6.548 1.00 80.56 213 ASP A CA 1
ATOM 1661 C C . ASP A 1 213 ? 13.056 8.381 -5.061 1.00 82.39 213 ASP A C 1
ATOM 1662 O O . ASP A 1 213 ? 14.191 8.455 -4.595 1.00 82.66 213 ASP A O 1
ATOM 1667 N N . ASP A 1 214 ? 11.977 8.322 -4.281 1.00 84.45 214 ASP A N 1
ATOM 1668 C CA . ASP A 1 214 ? 12.019 8.384 -2.833 1.00 85.98 214 ASP A CA 1
ATOM 1669 C C . ASP A 1 214 ? 12.914 7.329 -2.199 1.00 86.35 214 ASP A C 1
ATOM 1670 O O . ASP A 1 214 ? 13.407 7.524 -1.088 1.00 86.72 214 ASP A O 1
ATOM 1675 N N . LYS A 1 215 ? 13.051 6.170 -2.824 1.00 86.32 215 LYS A N 1
ATOM 1676 C CA . LYS A 1 215 ? 13.855 5.077 -2.330 1.00 86.09 215 LYS A CA 1
ATOM 1677 C C . LYS A 1 215 ? 15.357 5.277 -2.446 1.00 85.87 215 LYS A C 1
ATOM 1678 O O . LYS A 1 215 ? 16.086 4.456 -1.868 1.00 86.05 215 LYS A O 1
ATOM 1684 N N . ASP A 1 216 ? 15.855 6.268 -3.183 1.00 85.18 216 ASP A N 1
ATOM 1685 C CA . ASP A 1 216 ? 17.305 6.435 -3.291 1.00 84.11 216 ASP A CA 1
ATOM 1686 C C . ASP A 1 216 ? 17.809 7.638 -2.510 1.00 82.89 216 ASP A C 1
ATOM 1687 O O . ASP A 1 216 ? 18.971 8.026 -2.638 1.00 82.79 216 ASP A O 1
ATOM 1692 N N . VAL A 1 217 ? 16.976 8.221 -1.656 1.00 81.37 217 VAL A N 1
ATOM 1693 C CA . VAL A 1 217 ? 17.322 9.350 -0.816 1.00 79.70 217 VAL A CA 1
ATOM 1694 C C . VAL A 1 217 ? 18.685 9.157 -0.151 1.00 78.32 217 VAL A C 1
ATOM 1695 O O . VAL A 1 217 ? 19.629 9.924 -0.321 1.00 78.12 217 VAL A O 1
ATOM 1699 N N . LYS A 1 218 ? 18.731 8.129 0.696 1.00 76.31 218 LYS A N 1
ATOM 1700 C CA . LYS A 1 218 ? 19.920 7.792 1.456 1.00 74.29 218 LYS A CA 1
ATOM 1701 C C . LYS A 1 218 ? 21.145 7.671 0.561 1.00 72.38 218 LYS A C 1
ATOM 1702 O O . LYS A 1 218 ? 22.185 8.252 0.882 1.00 72.48 218 LYS A O 1
ATOM 1708 N N . TYR A 1 219 ? 21.048 6.932 -0.540 1.00 69.82 219 TYR A N 1
ATOM 1709 C CA . TYR A 1 219 ? 22.168 6.790 -1.458 1.00 67.76 219 TYR A CA 1
ATOM 1710 C C . TYR A 1 219 ? 22.699 8.152 -1.903 1.00 67.29 219 TYR A C 1
ATOM 1711 O O . TYR A 1 219 ? 23.884 8.458 -1.797 1.00 66.67 219 TYR A O 1
ATOM 1720 N N . ARG A 1 220 ? 21.789 8.998 -2.377 1.00 67.17 220 ARG A N 1
ATOM 1721 C CA . ARG A 1 220 ? 22.112 10.347 -2.809 1.00 67.67 220 ARG A CA 1
ATOM 1722 C C . ARG A 1 220 ? 22.949 11.058 -1.751 1.00 68.24 220 ARG A C 1
ATOM 1723 O O . ARG A 1 220 ? 23.987 11.633 -2.061 1.00 67.85 220 ARG A O 1
ATOM 1739 N N . ASP A 1 222 ? 24.721 9.725 0.935 1.00 58.96 222 ASP A N 1
ATOM 1740 C CA . ASP A 1 222 ? 26.034 9.136 1.197 1.00 54.71 222 ASP A CA 1
ATOM 1741 C C . ASP A 1 222 ? 26.983 9.323 0.029 1.00 50.62 222 ASP A C 1
ATOM 1742 O O . ASP A 1 222 ? 28.195 9.414 0.232 1.00 49.59 222 ASP A O 1
ATOM 1747 N N . TRP A 1 223 ? 26.411 9.382 -1.170 1.00 46.55 223 TRP A N 1
ATOM 1748 C CA . TRP A 1 223 ? 27.283 9.603 -2.326 1.00 43.87 223 TRP A CA 1
ATOM 1749 C C . TRP A 1 223 ? 27.866 11.004 -2.193 1.00 42.91 223 TRP A C 1
ATOM 1750 O O . TRP A 1 223 ? 29.093 11.119 -2.076 1.00 42.46 223 TRP A O 1
ATOM 1761 N N . ALA A 1 224 ? 27.038 12.030 -2.041 1.00 42.55 224 ALA A N 1
ATOM 1762 C CA . ALA A 1 224 ? 27.522 13.392 -1.845 1.00 43.00 224 ALA A CA 1
ATOM 1763 C C . ALA A 1 224 ? 28.527 13.510 -0.704 1.00 43.52 224 ALA A C 1
ATOM 1764 O O . ALA A 1 224 ? 29.567 14.153 -0.863 1.00 43.16 224 ALA A O 1
ATOM 1766 N N . ARG A 1 225 ? 28.231 12.904 0.439 1.00 44.98 225 ARG A N 1
ATOM 1767 C CA . ARG A 1 225 ? 29.086 12.959 1.607 1.00 46.99 225 ARG A CA 1
ATOM 1768 C C . ARG A 1 225 ? 30.456 12.335 1.378 1.00 45.96 225 ARG A C 1
ATOM 1769 O O . ARG A 1 225 ? 31.484 12.939 1.701 1.00 45.33 225 ARG A O 1
ATOM 1777 N N . ARG A 1 226 ? 30.473 11.126 0.814 1.00 45.28 226 ARG A N 1
ATOM 1778 C CA . ARG A 1 226 ? 31.769 10.497 0.558 1.00 44.98 226 ARG A CA 1
ATOM 1779 C C . ARG A 1 226 ? 32.536 11.306 -0.480 1.00 42.84 226 ARG A C 1
ATOM 1780 O O . ARG A 1 226 ? 33.741 11.538 -0.325 1.00 42.57 226 ARG A O 1
ATOM 1788 N N . CYS A 1 227 ? 31.844 11.790 -1.507 1.00 40.62 227 CYS A N 1
ATOM 1789 C CA . CYS A 1 227 ? 32.490 12.588 -2.546 1.00 38.74 227 CYS A CA 1
ATOM 1790 C C . CYS A 1 227 ? 33.089 13.876 -1.999 1.00 37.22 227 CYS A C 1
ATOM 1791 O O . CYS A 1 227 ? 34.243 14.202 -2.287 1.00 36.62 227 CYS A O 1
ATOM 1794 N N . THR A 1 228 ? 32.319 14.620 -1.212 1.00 36.65 228 THR A N 1
ATOM 1795 C CA . THR A 1 228 ? 32.775 15.880 -0.638 1.00 36.72 228 THR A CA 1
ATOM 1796 C C . THR A 1 228 ? 33.848 15.650 0.419 1.00 36.79 228 THR A C 1
ATOM 1797 O O . THR A 1 228 ? 34.819 16.407 0.499 1.00 37.03 228 THR A O 1
ATOM 1801 N N . ASP A 1 229 ? 33.732 14.549 1.159 1.00 36.97 229 ASP A N 1
ATOM 1802 C CA . ASP A 1 229 ? 34.793 14.169 2.081 1.00 38.42 229 ASP A CA 1
ATOM 1803 C C . ASP A 1 229 ? 36.114 14.041 1.333 1.00 38.08 229 ASP A C 1
ATOM 1804 O O . ASP A 1 229 ? 37.127 14.588 1.757 1.00 38.27 229 ASP A O 1
ATOM 1809 N N . LEU A 1 230 ? 36.107 13.345 0.200 1.00 38.26 230 LEU A N 1
ATOM 1810 C CA . LEU A 1 230 ? 37.294 13.123 -0.606 1.00 37.72 230 LEU A CA 1
ATOM 1811 C C . LEU A 1 230 ? 37.874 14.376 -1.219 1.00 37.30 230 LEU A C 1
ATOM 1812 O O . LEU A 1 230 ? 39.104 14.462 -1.277 1.00 37.03 230 LEU A O 1
ATOM 1817 N N . PHE A 1 231 ? 37.066 15.349 -1.639 1.00 37.12 231 PHE A N 1
ATOM 1818 C CA . PHE A 1 231 ? 37.641 16.587 -2.165 1.00 37.00 231 PHE A CA 1
ATOM 1819 C C . PHE A 1 231 ? 38.179 17.398 -0.986 1.00 37.25 231 PHE A C 1
ATOM 1820 O O . PHE A 1 231 ? 39.197 18.086 -1.083 1.00 37.17 231 PHE A O 1
ATOM 1828 N N . GLY A 1 232 ? 37.474 17.319 0.141 1.00 36.13 232 GLY A N 1
ATOM 1829 C CA . GLY A 1 232 ? 37.892 18.031 1.340 1.00 36.03 232 GLY A CA 1
ATOM 1830 C C . GLY A 1 232 ? 37.500 19.500 1.243 1.00 35.74 232 GLY A C 1
ATOM 1831 O O . GLY A 1 232 ? 37.172 20.019 0.173 1.00 35.76 232 GLY A O 1
ATOM 1832 N N . ILE A 1 233 ? 37.782 20.221 2.327 1.00 35.41 233 ILE A N 1
ATOM 1833 C CA . ILE A 1 233 ? 37.455 21.646 2.368 1.00 35.16 233 ILE A CA 1
ATOM 1834 C C . ILE A 1 233 ? 38.317 22.407 1.379 1.00 35.17 233 ILE A C 1
ATOM 1835 O O . ILE A 1 233 ? 37.901 23.405 0.792 1.00 34.88 233 ILE A O 1
ATOM 1840 N N . GLN A 1 234 ? 39.539 21.946 1.167 1.00 35.76 234 GLN A N 1
ATOM 1841 C CA . GLN A 1 234 ? 40.477 22.587 0.267 1.00 36.71 234 GLN A CA 1
ATOM 1842 C C . GLN A 1 234 ? 40.106 22.571 -1.207 1.00 36.15 234 GLN A C 1
ATOM 1843 O O . GLN A 1 234 ? 40.401 23.568 -1.882 1.00 35.59 234 GLN A O 1
ATOM 1849 N N . HIS A 1 235 ? 39.501 21.512 -1.731 1.00 35.86 235 HIS A N 1
ATOM 1850 C CA . HIS A 1 235 ? 39.200 21.403 -3.151 1.00 36.42 235 HIS A CA 1
ATOM 1851 C C . HIS A 1 235 ? 37.746 21.514 -3.571 1.00 36.53 235 HIS A C 1
ATOM 1852 O O . HIS A 1 235 ? 37.460 21.624 -4.776 1.00 36.23 235 HIS A O 1
ATOM 1859 N N . CYS A 1 236 ? 36.810 21.505 -2.626 1.00 36.47 236 CYS A N 1
ATOM 1860 C CA . CYS A 1 236 ? 35.397 21.608 -2.948 1.00 36.46 236 CYS A CA 1
ATOM 1861 C C . CYS A 1 236 ? 35.033 22.751 -3.870 1.00 36.14 236 CYS A C 1
ATOM 1862 O O . CYS A 1 236 ? 34.232 22.503 -4.783 1.00 35.86 236 CYS A O 1
ATOM 1865 N N . HIS A 1 237 ? 35.651 23.913 -3.819 1.00 36.47 237 HIS A N 1
ATOM 1866 C CA . HIS A 1 237 ? 35.368 25.034 -4.683 1.00 38.32 237 HIS A CA 1
ATOM 1867 C C . HIS A 1 237 ? 35.733 24.812 -6.149 1.00 38.97 237 HIS A C 1
ATOM 1868 O O . HIS A 1 237 ? 35.519 25.669 -7.004 1.00 38.96 237 HIS A O 1
ATOM 1875 N N . ASN A 1 238 ? 36.451 23.748 -6.435 1.00 40.16 238 ASN A N 1
ATOM 1876 C CA . ASN A 1 238 ? 37.066 23.486 -7.716 1.00 41.19 238 ASN A CA 1
ATOM 1877 C C . ASN A 1 238 ? 36.527 22.243 -8.387 1.00 40.39 238 ASN A C 1
ATOM 1878 O O . ASN A 1 238 ? 37.060 21.830 -9.418 1.00 40.28 238 ASN A O 1
ATOM 1883 N N . ILE A 1 239 ? 35.485 21.639 -7.816 1.00 38.66 239 ILE A N 1
ATOM 1884 C CA . ILE A 1 239 ? 34.936 20.441 -8.449 1.00 37.90 239 ILE A CA 1
ATOM 1885 C C . ILE A 1 239 ? 34.296 20.783 -9.792 1.00 37.44 239 ILE A C 1
ATOM 1886 O O . ILE A 1 239 ? 33.848 21.903 -10.036 1.00 36.60 239 ILE A O 1
ATOM 1891 N N . ASP A 1 240 ? 34.383 19.836 -10.721 1.00 37.78 240 ASP A N 1
ATOM 1892 C CA . ASP A 1 240 ? 33.705 19.970 -12.008 1.00 37.86 240 ASP A CA 1
ATOM 1893 C C . ASP A 1 240 ? 32.342 19.299 -11.867 1.00 36.83 240 ASP A C 1
ATOM 1894 O O . ASP A 1 240 ? 32.254 18.092 -12.088 1.00 36.84 240 ASP A O 1
ATOM 1899 N N . VAL A 1 241 ? 31.296 20.017 -11.513 1.00 36.44 241 VAL A N 1
ATOM 1900 C CA . VAL A 1 241 ? 29.986 19.401 -11.332 1.00 36.37 241 VAL A CA 1
ATOM 1901 C C . VAL A 1 241 ? 29.535 18.475 -12.447 1.00 36.85 241 VAL A C 1
ATOM 1902 O O . VAL A 1 241 ? 29.161 17.327 -12.171 1.00 36.03 241 VAL A O 1
ATOM 1906 N N . LYS A 1 242 ? 29.498 18.936 -13.695 1.00 38.34 242 LYS A N 1
ATOM 1907 C CA . LYS A 1 242 ? 29.055 18.118 -14.817 1.00 39.76 242 LYS A CA 1
ATOM 1908 C C . LYS A 1 242 ? 29.763 16.768 -14.839 1.00 39.80 242 LYS A C 1
ATOM 1909 O O . LYS A 1 242 ? 29.134 15.709 -14.910 1.00 39.59 242 LYS A O 1
ATOM 1915 N N . ARG A 1 243 ? 31.093 16.817 -14.743 1.00 39.40 243 ARG A N 1
ATOM 1916 C CA . ARG A 1 243 ? 31.893 15.600 -14.729 1.00 39.65 243 ARG A CA 1
ATOM 1917 C C . ARG A 1 243 ? 31.566 14.719 -13.540 1.00 38.90 243 ARG A C 1
ATOM 1918 O O . ARG A 1 243 ? 31.449 13.498 -13.756 1.00 39.41 243 ARG A O 1
ATOM 1926 N N . LEU A 1 244 ? 31.359 15.274 -12.337 1.00 37.23 244 LEU A N 1
ATOM 1927 C CA . LEU A 1 244 ? 30.985 14.414 -11.215 1.00 36.24 244 LEU A CA 1
ATOM 1928 C C . LEU A 1 244 ? 29.577 13.864 -11.432 1.00 35.74 244 LEU A C 1
ATOM 1929 O O . LEU A 1 244 ? 29.275 12.783 -10.926 1.00 35.40 244 LEU A O 1
ATOM 1934 N N . LEU A 1 245 ? 28.718 14.621 -12.112 1.00 36.33 245 LEU A N 1
ATOM 1935 C CA . LEU A 1 245 ? 27.379 14.103 -12.406 1.00 38.09 245 LEU A CA 1
ATOM 1936 C C . LEU A 1 245 ? 27.496 12.884 -13.307 1.00 38.64 245 LEU A C 1
ATOM 1937 O O . LEU A 1 245 ? 26.932 11.835 -12.990 1.00 38.44 245 LEU A O 1
ATOM 1942 N N . ASP A 1 246 ? 28.321 12.958 -14.358 1.00 40.08 246 ASP A N 1
ATOM 1943 C CA . ASP A 1 246 ? 28.534 11.790 -15.212 1.00 41.45 246 ASP A CA 1
ATOM 1944 C C . ASP A 1 246 ? 29.072 10.634 -14.368 1.00 41.11 246 ASP A C 1
ATOM 1945 O O . ASP A 1 246 ? 28.550 9.527 -14.493 1.00 41.45 246 ASP A O 1
ATOM 1950 N N . LEU A 1 247 ? 29.988 10.875 -13.427 1.00 41.23 247 LEU A N 1
ATOM 1951 C CA . LEU A 1 247 ? 30.499 9.832 -12.548 1.00 40.60 247 LEU A CA 1
ATOM 1952 C C . LEU A 1 247 ? 29.435 9.242 -11.635 1.00 40.64 247 LEU A C 1
ATOM 1953 O O . LEU A 1 247 ? 29.421 8.042 -11.328 1.00 40.08 247 LEU A O 1
ATOM 1958 N N . PHE A 1 248 ? 28.521 10.098 -11.168 1.00 40.79 248 PHE A N 1
ATOM 1959 C CA . PHE A 1 248 ? 27.443 9.630 -10.305 1.00 41.56 248 PHE A CA 1
ATOM 1960 C C . PHE A 1 248 ? 26.548 8.677 -11.106 1.00 42.32 248 PHE A C 1
ATOM 1961 O O . PHE A 1 248 ? 26.066 7.684 -10.577 1.00 41.52 248 PHE A O 1
ATOM 1969 N N . LYS A 1 249 ? 26.215 9.084 -12.328 1.00 44.28 249 LYS A N 1
ATOM 1970 C CA . LYS A 1 249 ? 25.353 8.269 -13.181 1.00 46.50 249 LYS A CA 1
ATOM 1971 C C . LYS A 1 249 ? 25.842 6.828 -13.245 1.00 46.88 249 LYS A C 1
ATOM 1972 O O . LYS A 1 249 ? 25.126 5.885 -12.897 1.00 47.05 249 LYS A O 1
ATOM 1978 N N . VAL A 1 250 ? 27.084 6.631 -13.669 1.00 47.84 250 VAL A N 1
ATOM 1979 C CA . VAL A 1 250 ? 27.701 5.315 -13.764 1.00 48.55 250 VAL A CA 1
ATOM 1980 C C . VAL A 1 250 ? 27.706 4.568 -12.440 1.00 49.45 250 VAL A C 1
ATOM 1981 O O . VAL A 1 250 ? 27.316 3.402 -12.383 1.00 50.17 250 VAL A O 1
ATOM 1993 N N . PHE A 1 252 ? 25.845 4.971 -9.821 1.00 53.99 252 PHE A N 1
ATOM 1994 C CA . PHE A 1 252 ? 24.467 4.666 -9.501 1.00 55.69 252 PHE A CA 1
ATOM 1995 C C . PHE A 1 252 ? 23.838 3.561 -10.346 1.00 57.53 252 PHE A C 1
ATOM 1996 O O . PHE A 1 252 ? 23.602 2.467 -9.820 1.00 57.45 252 PHE A O 1
ATOM 2004 N N . GLN A 1 253 ? 23.394 3.856 -11.561 1.00 60.18 253 GLN A N 1
ATOM 2005 C CA . GLN A 1 253 ? 22.727 2.864 -12.396 1.00 63.29 253 GLN A CA 1
ATOM 2006 C C . GLN A 1 253 ? 23.573 1.597 -12.510 1.00 64.70 253 GLN A C 1
ATOM 2007 O O . GLN A 1 253 ? 23.356 0.604 -11.815 1.00 65.08 253 GLN A O 1
ATOM 2013 N N . GLU A 1 254 ? 24.556 1.646 -13.400 1.00 66.06 254 GLU A N 1
ATOM 2014 C CA . GLU A 1 254 ? 25.450 0.534 -13.644 1.00 67.38 254 GLU A CA 1
ATOM 2015 C C . GLU A 1 254 ? 25.855 -0.250 -12.408 1.00 67.20 254 GLU A C 1
ATOM 2016 O O . GLU A 1 254 ? 25.445 -1.403 -12.260 1.00 67.23 254 GLU A O 1
ATOM 2022 N N . GLN A 1 255 ? 26.641 0.350 -11.521 1.00 66.81 255 GLN A N 1
ATOM 2023 C CA . GLN A 1 255 ? 27.209 -0.376 -10.393 1.00 66.30 255 GLN A CA 1
ATOM 2024 C C . GLN A 1 255 ? 26.324 -0.488 -9.173 1.00 65.63 255 GLN A C 1
ATOM 2025 O O . GLN A 1 255 ? 26.760 -0.249 -8.038 1.00 65.99 255 GLN A O 1
ATOM 2031 N N . ASN A 1 256 ? 25.076 -0.905 -9.295 1.00 64.93 256 ASN A N 1
ATOM 2032 C CA . ASN A 1 256 ? 24.111 -1.092 -8.226 1.00 64.59 256 ASN A CA 1
ATOM 2033 C C . ASN A 1 256 ? 24.324 -0.165 -7.037 1.00 62.73 256 ASN A C 1
ATOM 2034 O O . ASN A 1 256 ? 24.315 -0.556 -5.865 1.00 62.65 256 ASN A O 1
ATOM 2039 N N . CYS A 1 257 ? 24.296 1.151 -7.286 1.00 60.59 257 CYS A N 1
ATOM 2040 C CA . CYS A 1 257 ? 24.552 2.128 -6.234 1.00 58.66 257 CYS A CA 1
ATOM 2041 C C . CYS A 1 257 ? 25.908 1.886 -5.571 1.00 56.56 257 CYS A C 1
ATOM 2042 O O . CYS A 1 257 ? 25.995 1.566 -4.383 1.00 55.52 257 CYS A O 1
ATOM 2045 N N . SER A 1 258 ? 26.982 2.100 -6.335 1.00 54.11 258 SER A N 1
ATOM 2046 C CA . SER A 1 258 ? 28.313 1.916 -5.770 1.00 52.73 258 SER A CA 1
ATOM 2047 C C . SER A 1 258 ? 28.817 3.162 -5.043 1.00 51.74 258 SER A C 1
ATOM 2048 O O . SER A 1 258 ? 28.675 4.286 -5.519 1.00 50.78 258 SER A O 1
ATOM 2051 N N . LEU A 1 259 ? 29.453 2.948 -3.896 1.00 50.90 259 LEU A N 1
ATOM 2052 C CA . LEU A 1 259 ? 30.067 3.999 -3.106 1.00 50.65 259 LEU A CA 1
ATOM 2053 C C . LEU A 1 259 ? 31.592 3.856 -3.155 1.00 51.18 259 LEU A C 1
ATOM 2054 O O . LEU A 1 259 ? 32.307 4.350 -2.281 1.00 51.76 259 LEU A O 1
ATOM 2059 N N . GLN A 1 260 ? 32.089 3.166 -4.173 1.00 51.62 260 GLN A N 1
ATOM 2060 C CA . GLN A 1 260 ? 33.514 2.937 -4.350 1.00 52.53 260 GLN A CA 1
ATOM 2061 C C . GLN A 1 260 ? 34.069 3.939 -5.357 1.00 51.29 260 GLN A C 1
ATOM 2062 O O . GLN A 1 260 ? 33.884 3.744 -6.564 1.00 50.97 260 GLN A O 1
ATOM 2068 N N . PHE A 1 261 ? 34.656 5.031 -4.884 1.00 50.41 261 PHE A N 1
ATOM 2069 C CA . PHE A 1 261 ? 35.056 6.081 -5.804 1.00 49.64 261 PHE A CA 1
ATOM 2070 C C . PHE A 1 261 ? 36.474 5.939 -6.333 1.00 49.80 261 PHE A C 1
ATOM 2071 O O . PHE A 1 261 ? 37.362 5.351 -5.722 1.00 48.90 261 PHE A O 1
ATOM 2079 N N . PRO A 1 262 ? 36.695 6.604 -7.468 1.00 50.22 262 PRO A N 1
ATOM 2080 C CA . PRO A 1 262 ? 38.033 6.695 -8.030 1.00 50.66 262 PRO A CA 1
ATOM 2081 C C . PRO A 1 262 ? 38.931 7.091 -6.861 1.00 52.27 262 PRO A C 1
ATOM 2082 O O . PRO A 1 262 ? 38.496 7.835 -5.964 1.00 53.20 262 PRO A O 1
ATOM 2086 N N . PRO A 1 263 ? 40.152 6.599 -6.800 1.00 53.26 263 PRO A N 1
ATOM 2087 C CA . PRO A 1 263 ? 41.065 6.941 -5.720 1.00 53.68 263 PRO A CA 1
ATOM 2088 C C . PRO A 1 263 ? 41.274 8.444 -5.661 1.00 53.94 263 PRO A C 1
ATOM 2089 O O . PRO A 1 263 ? 41.247 9.138 -6.680 1.00 54.12 263 PRO A O 1
ATOM 2093 N N . ARG A 1 264 ? 41.523 8.973 -4.468 1.00 54.19 264 ARG A N 1
ATOM 2094 C CA . ARG A 1 264 ? 41.568 10.402 -4.241 1.00 54.15 264 ARG A CA 1
ATOM 2095 C C . ARG A 1 264 ? 42.399 11.210 -5.216 1.00 54.59 264 ARG A C 1
ATOM 2096 O O . ARG A 1 264 ? 41.890 12.218 -5.734 1.00 54.46 264 ARG A O 1
ATOM 2104 N N . GLU A 1 265 ? 43.647 10.844 -5.496 1.00 55.54 265 GLU A N 1
ATOM 2105 C CA . GLU A 1 265 ? 44.446 11.655 -6.415 1.00 55.85 265 GLU A CA 1
ATOM 2106 C C . GLU A 1 265 ? 43.952 11.629 -7.845 1.00 54.36 265 GLU A C 1
ATOM 2107 O O . GLU A 1 265 ? 44.174 12.615 -8.561 1.00 54.20 265 GLU A O 1
ATOM 2113 N N . ARG A 1 266 ? 43.184 10.630 -8.253 1.00 53.21 266 ARG A N 1
ATOM 2114 C CA . ARG A 1 266 ? 42.567 10.643 -9.582 1.00 52.25 266 ARG A CA 1
ATOM 2115 C C . ARG A 1 266 ? 41.351 11.557 -9.554 1.00 50.33 266 ARG A C 1
ATOM 2116 O O . ARG A 1 266 ? 41.192 12.455 -10.383 1.00 49.07 266 ARG A O 1
ATOM 2124 N N . LEU A 1 267 ? 40.545 11.384 -8.505 1.00 48.35 267 LEU A N 1
ATOM 2125 C CA . LEU A 1 267 ? 39.367 12.227 -8.291 1.00 46.28 267 LEU A CA 1
ATOM 2126 C C . LEU A 1 267 ? 39.799 13.687 -8.349 1.00 45.23 267 LEU A C 1
ATOM 2127 O O . LEU A 1 267 ? 39.246 14.425 -9.166 1.00 44.09 267 LEU A O 1
ATOM 2132 N N . LEU A 1 268 ? 40.875 14.068 -7.646 1.00 44.37 268 LEU A N 1
ATOM 2133 C CA . LEU A 1 268 ? 41.326 15.445 -7.722 1.00 44.42 268 LEU A CA 1
ATOM 2134 C C . LEU A 1 268 ? 41.829 15.819 -9.110 1.00 44.72 268 LEU A C 1
ATOM 2135 O O . LEU A 1 268 ? 41.627 16.980 -9.493 1.00 45.01 268 LEU A O 1
ATOM 2140 N N . SER A 1 269 ? 42.510 14.923 -9.825 1.00 44.76 269 SER A N 1
ATOM 2141 C CA . SER A 1 269 ? 43.022 15.319 -11.132 1.00 44.88 269 SER A CA 1
ATOM 2142 C C . SER A 1 269 ? 41.918 15.373 -12.180 1.00 44.71 269 SER A C 1
ATOM 2143 O O . SER A 1 269 ? 41.781 16.407 -12.845 1.00 45.38 269 SER A O 1
ATOM 2146 N N . GLU A 1 270 ? 41.089 14.345 -12.276 1.00 43.64 270 GLU A N 1
ATOM 2147 C CA . GLU A 1 270 ? 40.057 14.325 -13.296 1.00 43.46 270 GLU A CA 1
ATOM 2148 C C . GLU A 1 270 ? 38.807 15.145 -13.021 1.00 43.34 270 GLU A C 1
ATOM 2149 O O . GLU A 1 270 ? 38.202 15.653 -13.977 1.00 43.00 270 GLU A O 1
ATOM 2155 N N . TYR A 1 271 ? 38.355 15.201 -11.769 1.00 42.67 271 TYR A N 1
ATOM 2156 C CA . TYR A 1 271 ? 37.069 15.836 -11.486 1.00 42.44 271 TYR A CA 1
ATOM 2157 C C . TYR A 1 271 ? 37.097 17.235 -10.917 1.00 43.34 271 TYR A C 1
ATOM 2158 O O . TYR A 1 271 ? 36.086 17.753 -10.424 1.00 43.45 271 TYR A O 1
ATOM 2167 N N . CYS A 1 272 ? 38.251 17.871 -10.984 1.00 44.62 272 CYS A N 1
ATOM 2168 C CA . CYS A 1 272 ? 38.409 19.257 -10.564 1.00 46.12 272 CYS A CA 1
ATOM 2169 C C . CYS A 1 272 ? 38.424 19.980 -11.917 1.00 47.47 272 CYS A C 1
ATOM 2170 O O . CYS A 1 272 ? 38.638 19.257 -12.903 1.00 47.99 272 CYS A O 1
ATOM 2173 N N . SER A 1 273 ? 38.135 21.265 -11.989 1.00 48.90 273 SER A N 1
ATOM 2174 C CA . SER A 1 273 ? 38.222 21.906 -13.308 1.00 50.42 273 SER A CA 1
ATOM 2175 C C . SER A 1 273 ? 39.673 22.321 -13.549 1.00 50.89 273 SER A C 1
ATOM 2176 O O . SER A 1 273 ? 40.404 22.467 -12.538 1.00 51.86 273 SER A O 1
ATOM 2187 N N . VAL B 1 2 ? 27.161 39.176 10.261 1.00 50.22 2 VAL B N 1
ATOM 2188 C CA . VAL B 1 2 ? 27.311 39.010 11.711 1.00 44.33 2 VAL B CA 1
ATOM 2189 C C . VAL B 1 2 ? 27.926 37.698 12.122 1.00 40.48 2 VAL B C 1
ATOM 2190 O O . VAL B 1 2 ? 27.720 36.661 11.478 1.00 39.10 2 VAL B O 1
ATOM 2194 N N . LYS B 1 3 ? 28.835 37.703 13.100 1.00 36.33 3 LYS B N 1
ATOM 2195 C CA . LYS B 1 3 ? 29.438 36.463 13.585 1.00 33.77 3 LYS B CA 1
ATOM 2196 C C . LYS B 1 3 ? 28.694 35.959 14.832 1.00 30.78 3 LYS B C 1
ATOM 2197 O O . LYS B 1 3 ? 28.017 36.737 15.485 1.00 29.27 3 LYS B O 1
ATOM 2203 N N . SER B 1 4 ? 28.866 34.689 15.140 1.00 28.05 4 SER B N 1
ATOM 2204 C CA . SER B 1 4 ? 28.347 34.101 16.343 1.00 27.11 4 SER B CA 1
ATOM 2205 C C . SER B 1 4 ? 29.301 34.467 17.498 1.00 25.56 4 SER B C 1
ATOM 2206 O O . SER B 1 4 ? 30.458 34.780 17.239 1.00 24.32 4 SER B O 1
ATOM 2209 N N . LEU B 1 5 ? 28.773 34.310 18.699 1.00 22.49 5 LEU B N 1
ATOM 2210 C CA . LEU B 1 5 ? 29.633 34.434 19.873 1.00 21.60 5 LEU B CA 1
ATOM 2211 C C . LEU B 1 5 ? 29.819 32.986 20.335 1.00 21.92 5 LEU B C 1
ATOM 2212 O O . LEU B 1 5 ? 28.815 32.366 20.731 1.00 22.56 5 LEU B O 1
ATOM 2217 N N . GLN B 1 6 ? 31.016 32.442 20.269 1.00 20.73 6 GLN B N 1
ATOM 2218 C CA . GLN B 1 6 ? 31.228 31.058 20.673 1.00 21.42 6 GLN B CA 1
ATOM 2219 C C . GLN B 1 6 ? 31.655 31.003 22.136 1.00 20.83 6 GLN B C 1
ATOM 2220 O O . GLN B 1 6 ? 32.644 31.630 22.507 1.00 20.19 6 GLN B O 1
ATOM 2226 N N . LEU B 1 7 ? 30.919 30.214 22.914 1.00 19.45 7 LEU B N 1
ATOM 2227 C CA . LEU B 1 7 ? 31.181 30.183 24.343 1.00 19.47 7 LEU B CA 1
ATOM 2228 C C . LEU B 1 7 ? 31.300 28.756 24.864 1.00 18.54 7 LEU B C 1
ATOM 2229 O O . LEU B 1 7 ? 30.653 27.852 24.361 1.00 17.43 7 LEU B O 1
ATOM 2234 N N . ALA B 1 8 ? 32.060 28.603 25.936 1.00 18.82 8 ALA B N 1
ATOM 2235 C CA . ALA B 1 8 ? 32.186 27.317 26.614 1.00 19.39 8 ALA B CA 1
ATOM 2236 C C . ALA B 1 8 ? 31.457 27.375 27.955 1.00 19.07 8 ALA B C 1
ATOM 2237 O O . ALA B 1 8 ? 31.962 27.881 28.950 1.00 19.95 8 ALA B O 1
ATOM 2239 N N . HIS B 1 9 ? 30.262 26.817 27.996 1.00 19.51 9 HIS B N 1
ATOM 2240 C CA . HIS B 1 9 ? 29.435 26.783 29.186 1.00 19.63 9 HIS B CA 1
ATOM 2241 C C . HIS B 1 9 ? 29.900 25.825 30.262 1.00 20.39 9 HIS B C 1
ATOM 2242 O O . HIS B 1 9 ? 30.184 24.664 29.956 1.00 18.55 9 HIS B O 1
ATOM 2249 N N . GLN B 1 10 ? 29.833 26.267 31.513 1.00 21.32 10 GLN B N 1
ATOM 2250 C CA . GLN B 1 10 ? 30.221 25.414 32.657 1.00 22.12 10 GLN B CA 1
ATOM 2251 C C . GLN B 1 10 ? 28.923 24.867 33.219 1.00 21.39 10 GLN B C 1
ATOM 2252 O O . GLN B 1 10 ? 28.216 25.506 33.985 1.00 21.14 10 GLN B O 1
ATOM 2258 N N . LEU B 1 11 ? 28.515 23.667 32.824 1.00 22.27 11 LEU B N 1
ATOM 2259 C CA . LEU B 1 11 ? 27.246 23.103 33.221 1.00 22.35 11 LEU B CA 1
ATOM 2260 C C . LEU B 1 11 ? 27.183 22.160 34.407 1.00 22.70 11 LEU B C 1
ATOM 2261 O O . LEU B 1 11 ? 26.107 21.577 34.592 1.00 20.15 11 LEU B O 1
ATOM 2266 N N . LYS B 1 12 ? 28.258 22.017 35.158 1.00 23.54 12 LYS B N 1
ATOM 2267 C CA . LYS B 1 12 ? 28.246 21.101 36.289 1.00 25.44 12 LYS B CA 1
ATOM 2268 C C . LYS B 1 12 ? 27.149 21.517 37.257 1.00 25.59 12 LYS B C 1
ATOM 2269 O O . LYS B 1 12 ? 27.135 22.661 37.697 1.00 23.67 12 LYS B O 1
ATOM 2275 N N . ASP B 1 13 ? 26.227 20.611 37.565 1.00 26.46 13 ASP B N 1
ATOM 2276 C CA . ASP B 1 13 ? 25.129 20.914 38.465 1.00 28.25 13 ASP B CA 1
ATOM 2277 C C . ASP B 1 13 ? 24.078 21.844 37.889 1.00 27.52 13 ASP B C 1
ATOM 2278 O O . ASP B 1 13 ? 23.186 22.252 38.647 1.00 27.98 13 ASP B O 1
ATOM 2283 N N . LYS B 1 14 ? 24.104 22.183 36.609 1.00 26.48 14 LYS B N 1
ATOM 2284 C CA . LYS B 1 14 ? 23.066 23.068 36.071 1.00 26.24 14 LYS B CA 1
ATOM 2285 C C . LYS B 1 14 ? 21.876 22.227 35.611 1.00 25.15 14 LYS B C 1
ATOM 2286 O O . LYS B 1 14 ? 22.060 21.110 35.119 1.00 22.58 14 LYS B O 1
ATOM 2292 N N . ARG B 1 15 ? 20.668 22.719 35.846 1.00 24.33 15 ARG B N 1
ATOM 2293 C CA . ARG B 1 15 ? 19.464 22.013 35.436 1.00 24.59 15 ARG B CA 1
ATOM 2294 C C . ARG B 1 15 ? 19.203 22.291 33.958 1.00 23.17 15 ARG B C 1
ATOM 2295 O O . ARG B 1 15 ? 19.282 23.425 33.473 1.00 22.89 15 ARG B O 1
ATOM 2303 N N . ILE B 1 16 ? 19.017 21.207 33.216 1.00 21.72 16 ILE B N 1
ATOM 2304 C CA . ILE B 1 16 ? 18.830 21.275 31.772 1.00 20.38 16 ILE B CA 1
ATOM 2305 C C . ILE B 1 16 ? 17.545 20.526 31.414 1.00 19.85 16 ILE B C 1
ATOM 2306 O O . ILE B 1 16 ? 17.301 19.462 31.982 1.00 20.19 16 ILE B O 1
ATOM 2311 N N . LEU B 1 17 ? 16.719 21.088 30.560 1.00 18.81 17 LEU B N 1
ATOM 2312 C CA . LEU B 1 17 ? 15.476 20.478 30.125 1.00 18.58 17 LEU B CA 1
ATOM 2313 C C . LEU B 1 17 ? 15.569 20.082 28.649 1.00 19.19 17 LEU B C 1
ATOM 2314 O O . LEU B 1 17 ? 15.841 20.907 27.765 1.00 18.49 17 LEU B O 1
ATOM 2319 N N . LEU B 1 18 ? 15.494 18.780 28.401 1.00 19.13 18 LEU B N 1
ATOM 2320 C CA . LEU B 1 18 ? 15.505 18.200 27.067 1.00 18.76 18 LEU B CA 1
ATOM 2321 C C . LEU B 1 18 ? 14.153 17.571 26.751 1.00 19.09 18 LEU B C 1
ATOM 2322 O O . LEU B 1 18 ? 13.674 16.662 27.447 1.00 19.51 18 LEU B O 1
ATOM 2327 N N . ILE B 1 19 ? 13.477 18.082 25.737 1.00 18.16 19 ILE B N 1
ATOM 2328 C CA . ILE B 1 19 ? 12.178 17.562 25.316 1.00 17.70 19 ILE B CA 1
ATOM 2329 C C . ILE B 1 19 ? 12.284 16.840 23.983 1.00 19.53 19 ILE B C 1
ATOM 2330 O O . ILE B 1 19 ? 12.603 17.417 22.932 1.00 19.54 19 ILE B O 1
ATOM 2335 N N . GLY B 1 20 ? 12.071 15.524 24.026 1.00 19.58 20 GLY B N 1
ATOM 2336 C CA . GLY B 1 20 ? 12.144 14.662 22.855 1.00 21.13 20 GLY B CA 1
ATOM 2337 C C . GLY B 1 20 ? 13.305 13.681 23.023 1.00 23.02 20 GLY B C 1
ATOM 2338 O O . GLY B 1 20 ? 14.457 14.129 23.129 1.00 22.60 20 GLY B O 1
ATOM 2339 N N . GLY B 1 21 ? 13.002 12.385 23.116 1.00 23.33 21 GLY B N 1
ATOM 2340 C CA . GLY B 1 21 ? 14.082 11.424 23.351 1.00 24.25 21 GLY B CA 1
ATOM 2341 C C . GLY B 1 21 ? 14.341 10.484 22.190 1.00 26.32 21 GLY B C 1
ATOM 2342 O O . GLY B 1 21 ? 14.491 9.272 22.416 1.00 26.30 21 GLY B O 1
ATOM 2343 N N . GLY B 1 22 ? 14.422 10.986 20.961 1.00 26.40 22 GLY B N 1
ATOM 2344 C CA . GLY B 1 22 ? 14.619 10.122 19.806 1.00 27.09 22 GLY B CA 1
ATOM 2345 C C . GLY B 1 22 ? 16.029 10.205 19.252 1.00 27.98 22 GLY B C 1
ATOM 2346 O O . GLY B 1 22 ? 17.008 10.384 19.982 1.00 27.50 22 GLY B O 1
ATOM 2347 N N . GLU B 1 23 ? 16.133 10.145 17.924 1.00 28.63 23 GLU B N 1
ATOM 2348 C CA . GLU B 1 23 ? 17.449 10.234 17.293 1.00 30.58 23 GLU B CA 1
ATOM 2349 C C . GLU B 1 23 ? 18.138 11.561 17.592 1.00 29.31 23 GLU B C 1
ATOM 2350 O O . GLU B 1 23 ? 19.317 11.557 17.941 1.00 28.39 23 GLU B O 1
ATOM 2356 N N . VAL B 1 24 ? 17.419 12.670 17.452 1.00 28.42 24 VAL B N 1
ATOM 2357 C CA . VAL B 1 24 ? 18.059 13.958 17.735 1.00 27.98 24 VAL B CA 1
ATOM 2358 C C . VAL B 1 24 ? 18.290 14.058 19.236 1.00 26.84 24 VAL B C 1
ATOM 2359 O O . VAL B 1 24 ? 19.417 14.372 19.622 1.00 25.98 24 VAL B O 1
ATOM 2363 N N . GLY B 1 25 ? 17.324 13.643 20.055 1.00 25.79 25 GLY B N 1
ATOM 2364 C CA . GLY B 1 25 ? 17.510 13.658 21.497 1.00 25.75 25 GLY B CA 1
ATOM 2365 C C . GLY B 1 25 ? 18.792 12.978 21.946 1.00 26.70 25 GLY B C 1
ATOM 2366 O O . GLY B 1 25 ? 19.557 13.446 22.803 1.00 25.59 25 GLY B O 1
ATOM 2367 N N . LEU B 1 26 ? 19.068 11.791 21.397 1.00 27.44 26 LEU B N 1
ATOM 2368 C CA . LEU B 1 26 ? 20.247 11.011 21.741 1.00 26.38 26 LEU B CA 1
ATOM 2369 C C . LEU B 1 26 ? 21.533 11.748 21.428 1.00 27.33 26 LEU B C 1
ATOM 2370 O O . LEU B 1 26 ? 22.507 11.776 22.201 1.00 27.07 26 LEU B O 1
ATOM 2375 N N . THR B 1 27 ? 21.565 12.421 20.269 1.00 27.64 27 THR B N 1
ATOM 2376 C CA . THR B 1 27 ? 22.750 13.207 19.922 1.00 27.68 27 THR B CA 1
ATOM 2377 C C . THR B 1 27 ? 22.884 14.380 20.886 1.00 27.63 27 THR B C 1
ATOM 2378 O O . THR B 1 27 ? 24.013 14.773 21.195 1.00 27.44 27 THR B O 1
ATOM 2382 N N . ARG B 1 28 ? 21.775 14.926 21.380 1.00 27.13 28 ARG B N 1
ATOM 2383 C CA . ARG B 1 28 ? 21.870 15.993 22.382 1.00 26.08 28 ARG B CA 1
ATOM 2384 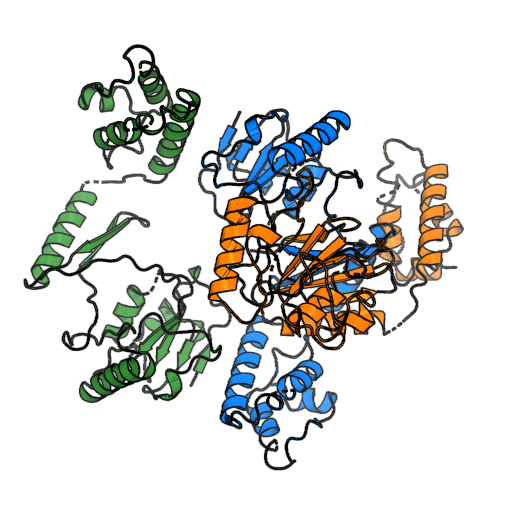C C . ARG B 1 28 ? 22.484 15.412 23.653 1.00 25.75 28 ARG B C 1
ATOM 2385 O O . ARG B 1 28 ? 23.389 15.985 24.265 1.00 25.25 28 ARG B O 1
ATOM 2393 N N . LEU B 1 29 ? 22.022 14.225 24.042 1.00 24.60 29 LEU B N 1
ATOM 2394 C CA . LEU B 1 29 ? 22.573 13.515 25.187 1.00 25.23 29 LEU B CA 1
ATOM 2395 C C . LEU B 1 29 ? 24.060 13.237 25.080 1.00 26.55 29 LEU B C 1
ATOM 2396 O O . LEU B 1 29 ? 24.796 13.488 26.047 1.00 26.07 29 LEU B O 1
ATOM 2401 N N . TYR B 1 30 ? 24.591 12.835 23.927 1.00 28.35 30 TYR B N 1
ATOM 2402 C CA . TYR B 1 30 ? 26.035 12.621 23.828 1.00 30.09 30 TYR B CA 1
ATOM 2403 C C . TYR B 1 30 ? 26.823 13.870 24.202 1.00 29.72 30 TYR B C 1
ATOM 2404 O O . TYR B 1 30 ? 27.871 13.760 24.841 1.00 30.01 30 TYR B O 1
ATOM 2413 N N . LYS B 1 31 ? 26.379 15.041 23.764 1.00 28.67 31 LYS B N 1
ATOM 2414 C CA . LYS B 1 31 ? 27.035 16.274 24.146 1.00 29.72 31 LYS B CA 1
ATOM 2415 C C . LYS B 1 31 ? 26.694 16.738 25.552 1.00 27.41 31 LYS B C 1
ATOM 2416 O O . LYS B 1 31 ? 27.557 17.389 26.142 1.00 27.04 31 LYS B O 1
ATOM 2422 N N . LEU B 1 32 ? 25.523 16.471 26.108 1.00 25.84 32 LEU B N 1
ATOM 2423 C CA . LEU B 1 32 ? 25.225 17.017 27.432 1.00 25.86 32 LEU B CA 1
ATOM 2424 C C . LEU B 1 32 ? 25.736 16.213 28.603 1.00 25.58 32 LEU B C 1
ATOM 2425 O O . LEU B 1 32 ? 26.164 16.761 29.622 1.00 24.91 32 LEU B O 1
ATOM 2438 N N . PRO B 1 34 ? 28.624 14.361 29.404 1.00 25.26 34 PRO B N 1
ATOM 2439 C CA . PRO B 1 34 ? 29.932 14.571 29.982 1.00 24.37 34 PRO B CA 1
ATOM 2440 C C . PRO B 1 34 ? 30.067 15.957 30.582 1.00 24.23 34 PRO B C 1
ATOM 2441 O O . PRO B 1 34 ? 31.187 16.249 31.018 1.00 23.66 34 PRO B O 1
ATOM 2445 N N . THR B 1 35 ? 29.013 16.785 30.636 1.00 23.40 35 THR B N 1
ATOM 2446 C CA . THR B 1 35 ? 29.182 18.119 31.200 1.00 21.68 35 THR B CA 1
ATOM 2447 C C . THR B 1 35 ? 28.899 18.200 32.691 1.00 22.18 35 THR B C 1
ATOM 2448 O O . THR B 1 35 ? 29.089 19.268 33.299 1.00 21.87 35 THR B O 1
ATOM 2452 N N . GLY B 1 36 ? 28.346 17.155 33.294 1.00 22.30 36 GLY B N 1
ATOM 2453 C CA . GLY B 1 36 ? 28.006 17.218 34.715 1.00 22.96 36 GLY B CA 1
ATOM 2454 C C . GLY B 1 36 ? 26.660 17.908 34.940 1.00 23.73 36 GLY B C 1
ATOM 2455 O O . GLY B 1 36 ? 26.271 18.109 36.098 1.00 23.63 36 GLY B O 1
ATOM 2456 N N . CYS B 1 37 ? 25.929 18.218 33.863 1.00 22.32 37 CYS B N 1
ATOM 2457 C CA . CYS B 1 37 ? 24.632 18.839 34.016 1.00 22.29 37 CYS B CA 1
ATOM 2458 C C . CYS B 1 37 ? 23.643 17.832 34.615 1.00 22.45 37 CYS B C 1
ATOM 2459 O O . CYS B 1 37 ? 23.750 16.620 34.502 1.00 21.42 37 CYS B O 1
ATOM 2462 N N . LYS B 1 38 ? 22.658 18.412 35.273 1.00 21.67 38 LYS B N 1
ATOM 2463 C CA . LYS B 1 38 ? 21.588 17.684 35.928 1.00 22.01 38 LYS B CA 1
ATOM 2464 C C . LYS B 1 38 ? 20.331 17.768 35.073 1.00 20.93 38 LYS B C 1
ATOM 2465 O O . LYS B 1 38 ? 19.588 18.750 35.148 1.00 20.79 38 LYS B O 1
ATOM 2471 N N . LEU B 1 39 ? 20.144 16.799 34.191 1.00 20.38 39 LEU B N 1
ATOM 2472 C CA . LEU B 1 39 ? 19.132 16.907 33.150 1.00 19.49 39 LEU B CA 1
ATOM 2473 C C . LEU B 1 39 ? 17.819 16.177 33.377 1.00 20.07 39 LEU B C 1
ATOM 2474 O O . LEU B 1 39 ? 17.772 15.034 33.822 1.00 17.86 39 LEU B O 1
ATOM 2479 N N . THR B 1 40 ? 16.750 16.859 32.964 1.00 19.45 40 THR B N 1
ATOM 2480 C CA . THR B 1 40 ? 15.414 16.294 32.932 1.00 19.73 40 THR B CA 1
ATOM 2481 C C . THR B 1 40 ? 15.029 16.053 31.458 1.00 20.21 40 THR B C 1
ATOM 2482 O O . THR B 1 40 ? 15.171 16.942 30.609 1.00 19.57 40 THR B O 1
ATOM 2486 N N . LEU B 1 41 ? 14.731 14.807 31.130 1.00 20.51 41 LEU B N 1
ATOM 2487 C CA . LEU B 1 41 ? 14.336 14.399 29.785 1.00 21.05 41 LEU B CA 1
ATOM 2488 C C . LEU B 1 41 ? 12.842 14.114 29.764 1.00 21.87 41 LEU B C 1
ATOM 2489 O O . LEU B 1 41 ? 12.309 13.375 30.607 1.00 22.55 41 LEU B O 1
ATOM 2494 N N . VAL B 1 42 ? 12.115 14.792 28.880 1.00 22.27 42 VAL B N 1
ATOM 2495 C CA . VAL B 1 42 ? 10.683 14.602 28.733 1.00 22.49 42 VAL B CA 1
ATOM 2496 C C . VAL B 1 42 ? 10.385 14.009 27.356 1.00 24.20 42 VAL B C 1
ATOM 2497 O O . VAL B 1 42 ? 10.637 14.632 26.332 1.00 22.63 42 VAL B O 1
ATOM 2501 N N . SER B 1 43 ? 9.839 12.791 27.354 1.00 24.81 43 SER B N 1
ATOM 2502 C CA . SER B 1 43 ? 9.520 12.073 26.129 1.00 25.40 43 SER B CA 1
ATOM 2503 C C . SER B 1 43 ? 8.666 10.848 26.391 1.00 26.96 43 SER B C 1
ATOM 2504 O O . SER B 1 43 ? 8.982 10.031 27.260 1.00 26.41 43 SER B O 1
ATOM 2507 N N . PRO B 1 44 ? 7.607 10.631 25.615 1.00 28.27 44 PRO B N 1
ATOM 2508 C CA . PRO B 1 44 ? 6.727 9.480 25.785 1.00 29.03 44 PRO B CA 1
ATOM 2509 C C . PRO B 1 44 ? 7.413 8.187 25.408 1.00 30.44 44 PRO B C 1
ATOM 2510 O O . PRO B 1 44 ? 7.111 7.113 25.936 1.00 30.82 44 PRO B O 1
ATOM 2514 N N . ASP B 1 45 ? 8.355 8.214 24.474 1.00 30.49 45 ASP B N 1
ATOM 2515 C CA . ASP B 1 45 ? 9.101 7.043 24.057 1.00 32.11 45 ASP B CA 1
ATOM 2516 C C . ASP B 1 45 ? 10.582 7.408 24.019 1.00 32.29 45 ASP B C 1
ATOM 2517 O O . ASP B 1 45 ? 10.904 8.593 23.913 1.00 32.06 45 ASP B O 1
ATOM 2522 N N . LEU B 1 46 ? 11.458 6.415 24.076 1.00 31.93 46 LEU B N 1
ATOM 2523 C CA . LEU B 1 46 ? 12.878 6.687 24.038 1.00 31.97 46 LEU B CA 1
ATOM 2524 C C . LEU B 1 46 ? 13.620 5.860 22.996 1.00 32.72 46 LEU B C 1
ATOM 2525 O O . LEU B 1 46 ? 13.303 4.704 22.756 1.00 32.23 46 LEU B O 1
ATOM 2530 N N . HIS B 1 47 ? 14.640 6.478 22.413 1.00 33.21 47 HIS B N 1
ATOM 2531 C CA . HIS B 1 47 ? 15.468 5.758 21.449 1.00 34.42 47 HIS B CA 1
ATOM 2532 C C . HIS B 1 47 ? 16.065 4.581 22.225 1.00 35.76 47 HIS B C 1
ATOM 2533 O O . HIS B 1 47 ? 16.338 4.754 23.423 1.00 35.32 47 HIS B O 1
ATOM 2540 N N . LYS B 1 48 ? 16.428 3.481 21.573 1.00 36.80 48 LYS B N 1
ATOM 2541 C CA . LYS B 1 48 ? 16.824 2.290 22.329 1.00 38.15 48 LYS B CA 1
ATOM 2542 C C . LYS B 1 48 ? 18.094 2.403 23.143 1.00 36.89 48 LYS B C 1
ATOM 2543 O O . LYS B 1 48 ? 18.183 1.780 24.203 1.00 36.61 48 LYS B O 1
ATOM 2549 N N . SER B 1 49 ? 19.056 3.212 22.734 1.00 35.95 49 SER B N 1
ATOM 2550 C CA . SER B 1 49 ? 20.276 3.409 23.480 1.00 35.39 49 SER B CA 1
ATOM 2551 C C . SER B 1 49 ? 20.133 4.229 24.753 1.00 34.43 49 SER B C 1
ATOM 2552 O O . SER B 1 49 ? 21.006 4.089 25.620 1.00 35.50 49 SER B O 1
ATOM 2555 N N . ILE B 1 50 ? 19.139 5.080 24.917 1.00 33.00 50 ILE B N 1
ATOM 2556 C CA . ILE B 1 50 ? 19.108 5.971 26.073 1.00 31.77 50 ILE B CA 1
ATOM 2557 C C . ILE B 1 50 ? 19.109 5.261 27.413 1.00 32.61 50 ILE B C 1
ATOM 2558 O O . ILE B 1 50 ? 19.970 5.620 28.235 1.00 31.82 50 ILE B O 1
ATOM 2563 N N . ILE B 1 51 ? 18.193 4.337 27.689 1.00 32.83 51 ILE B N 1
ATOM 2564 C CA . ILE B 1 51 ? 18.161 3.697 29.008 1.00 33.84 51 ILE B CA 1
ATOM 2565 C C . ILE B 1 51 ? 19.487 3.049 29.365 1.00 34.70 51 ILE B C 1
ATOM 2566 O O . ILE B 1 51 ? 20.180 3.464 30.301 1.00 34.21 51 ILE B O 1
ATOM 2571 N N . PRO B 1 52 ? 20.004 2.150 28.544 1.00 35.46 52 PRO B N 1
ATOM 2572 C CA . PRO B 1 52 ? 21.255 1.471 28.843 1.00 36.39 52 PRO B CA 1
ATOM 2573 C C . PRO B 1 52 ? 22.436 2.417 28.912 1.00 36.56 52 PRO B C 1
ATOM 2574 O O . PRO B 1 52 ? 23.282 2.203 29.785 1.00 37.30 52 PRO B O 1
ATOM 2578 N N . LYS B 1 53 ? 22.522 3.419 28.038 1.00 36.76 53 LYS B N 1
ATOM 2579 C CA . LYS B 1 53 ? 23.659 4.321 28.132 1.00 36.96 53 LYS B CA 1
ATOM 2580 C C . LYS B 1 53 ? 23.511 5.323 29.265 1.00 35.30 53 LYS B C 1
ATOM 2581 O O . LYS B 1 53 ? 24.536 5.664 29.862 1.00 35.35 53 LYS B O 1
ATOM 2587 N N . PHE B 1 54 ? 22.355 5.951 29.465 1.00 34.07 54 PHE B N 1
ATOM 2588 C CA . PHE B 1 54 ? 22.318 7.097 30.379 1.00 32.82 54 PHE B CA 1
ATOM 2589 C C . PHE B 1 54 ? 21.276 7.077 31.469 1.00 32.69 54 PHE B C 1
ATOM 2590 O O . PHE B 1 54 ? 21.193 8.062 32.216 1.00 33.07 54 PHE B O 1
ATOM 2598 N N . GLY B 1 55 ? 20.472 6.029 31.551 1.00 33.13 55 GLY B N 1
ATOM 2599 C CA . GLY B 1 55 ? 19.443 6.029 32.591 1.00 34.66 55 GLY B CA 1
ATOM 2600 C C . GLY B 1 55 ? 19.017 4.622 32.944 1.00 35.87 55 GLY B C 1
ATOM 2601 O O . GLY B 1 55 ? 17.838 4.285 32.834 1.00 35.47 55 GLY B O 1
ATOM 2602 N N . LYS B 1 56 ? 19.974 3.811 33.411 1.00 37.36 56 LYS B N 1
ATOM 2603 C CA . LYS B 1 56 ? 19.617 2.433 33.755 1.00 38.50 56 LYS B CA 1
ATOM 2604 C C . LYS B 1 56 ? 18.523 2.388 34.791 1.00 37.68 56 LYS B C 1
ATOM 2605 O O . LYS B 1 56 ? 17.782 1.402 34.735 1.00 38.85 56 LYS B O 1
ATOM 2611 N N . PHE B 1 57 ? 18.299 3.365 35.650 1.00 35.87 57 PHE B N 1
ATOM 2612 C CA . PHE B 1 57 ? 17.205 3.365 36.584 1.00 33.80 57 PHE B CA 1
ATOM 2613 C C . PHE B 1 57 ? 15.829 3.520 35.953 1.00 33.31 57 PHE B C 1
ATOM 2614 O O . PHE B 1 57 ? 14.874 3.408 36.738 1.00 33.69 57 PHE B O 1
ATOM 2622 N N . ILE B 1 58 ? 15.649 3.901 34.698 1.00 31.17 58 ILE B N 1
ATOM 2623 C CA . ILE B 1 58 ? 14.292 4.088 34.173 1.00 30.51 58 ILE B CA 1
ATOM 2624 C C . ILE B 1 58 ? 13.632 2.728 34.001 1.00 31.01 58 ILE B C 1
ATOM 2625 O O . ILE B 1 58 ? 14.324 1.859 33.483 1.00 30.39 58 ILE B O 1
ATOM 2630 N N . GLN B 1 59 ? 12.387 2.550 34.403 1.00 32.71 59 GLN B N 1
ATOM 2631 C CA . GLN B 1 59 ? 11.748 1.251 34.241 1.00 34.88 59 GLN B CA 1
ATOM 2632 C C . GLN B 1 59 ? 11.026 1.186 32.899 1.00 35.32 59 GLN B C 1
ATOM 2633 O O . GLN B 1 59 ? 10.424 2.185 32.501 1.00 34.09 59 GLN B O 1
ATOM 2639 N N . ASN B 1 60 ? 10.986 0.009 32.294 1.00 36.04 60 ASN B N 1
ATOM 2640 C CA . ASN B 1 60 ? 10.190 -0.201 31.083 1.00 37.38 60 ASN B CA 1
ATOM 2641 C C . ASN B 1 60 ? 8.731 0.127 31.352 1.00 37.49 60 ASN B C 1
ATOM 2642 O O . ASN B 1 60 ? 8.252 -0.190 32.444 1.00 36.03 60 ASN B O 1
ATOM 2647 N N . LYS B 1 61 ? 8.011 0.622 30.352 1.00 38.59 61 LYS B N 1
ATOM 2648 C CA . LYS B 1 61 ? 6.606 0.943 30.486 1.00 40.52 61 LYS B CA 1
ATOM 2649 C C . LYS B 1 61 ? 5.684 -0.228 30.833 1.00 40.79 61 LYS B C 1
ATOM 2650 O O . LYS B 1 61 ? 4.615 0.053 31.407 1.00 41.22 61 LYS B O 1
ATOM 2656 N N . ASP B 1 62 ? 6.020 -1.468 30.487 1.00 39.85 62 ASP B N 1
ATOM 2657 C CA . ASP B 1 62 ? 5.073 -2.545 30.824 1.00 40.01 62 ASP B CA 1
ATOM 2658 C C . ASP B 1 62 ? 5.254 -3.120 32.215 1.00 40.60 62 ASP B C 1
ATOM 2659 O O . ASP B 1 62 ? 4.479 -3.995 32.626 1.00 42.45 62 ASP B O 1
ATOM 2664 N N . GLN B 1 63 ? 6.178 -2.653 33.032 1.00 41.06 63 GLN B N 1
ATOM 2665 C CA . GLN B 1 63 ? 6.298 -3.075 34.434 1.00 41.91 63 GLN B CA 1
ATOM 2666 C C . GLN B 1 63 ? 5.246 -2.312 35.234 1.00 40.54 63 GLN B C 1
ATOM 2667 O O . GLN B 1 63 ? 5.130 -1.095 35.093 1.00 39.25 63 GLN B O 1
ATOM 2673 N N . PRO B 1 64 ? 4.447 -2.996 36.041 1.00 39.59 64 PRO B N 1
ATOM 2674 C CA . PRO B 1 64 ? 3.415 -2.367 36.842 1.00 37.77 64 PRO B CA 1
ATOM 2675 C C . PRO B 1 64 ? 4.033 -1.285 37.717 1.00 34.53 64 PRO B C 1
ATOM 2676 O O . PRO B 1 64 ? 5.157 -1.420 38.187 1.00 33.99 64 PRO B O 1
ATOM 2680 N N . ASP B 1 65 ? 3.348 -0.164 37.806 1.00 32.07 65 ASP B N 1
ATOM 2681 C CA . ASP B 1 65 ? 3.882 0.942 38.606 1.00 30.51 65 ASP B CA 1
ATOM 2682 C C . ASP B 1 65 ? 2.693 1.510 39.362 1.00 28.07 65 ASP B C 1
ATOM 2683 O O . ASP B 1 65 ? 1.758 1.982 38.715 1.00 26.07 65 ASP B O 1
ATOM 2688 N N . TYR B 1 66 ? 2.701 1.389 40.694 1.00 26.55 66 TYR B N 1
ATOM 2689 C CA . TYR B 1 66 ? 1.499 1.896 41.371 1.00 26.48 66 TYR B CA 1
ATOM 2690 C C . TYR B 1 66 ? 1.679 3.270 41.982 1.00 24.67 66 TYR B C 1
ATOM 2691 O O . TYR B 1 66 ? 0.851 3.634 42.817 1.00 24.18 66 TYR B O 1
ATOM 2700 N N . ARG B 1 67 ? 2.692 4.032 41.620 1.00 24.45 67 ARG B N 1
ATOM 2701 C CA . ARG B 1 67 ? 2.866 5.367 42.197 1.00 24.61 67 ARG B CA 1
ATOM 2702 C C . ARG B 1 67 ? 1.756 6.275 41.721 1.00 25.44 67 ARG B C 1
ATOM 2703 O O . ARG B 1 67 ? 1.233 6.087 40.622 1.00 25.57 67 ARG B O 1
ATOM 2711 N N . GLU B 1 68 ? 1.450 7.336 42.473 1.00 27.67 68 GLU B N 1
ATOM 2712 C CA . GLU B 1 68 ? 0.423 8.295 42.079 1.00 29.22 68 GLU B CA 1
ATOM 2713 C C . GLU B 1 68 ? 0.821 8.972 40.767 1.00 29.49 68 GLU B C 1
ATOM 2714 O O . GLU B 1 68 ? -0.056 9.360 40.000 1.00 29.49 68 GLU B O 1
ATOM 2720 N N . ASP B 1 69 ? 2.110 9.117 40.499 1.00 30.05 69 ASP B N 1
ATOM 2721 C CA . ASP B 1 69 ? 2.573 9.632 39.229 1.00 31.19 69 ASP B CA 1
ATOM 2722 C C . ASP B 1 69 ? 3.618 8.644 38.702 1.00 29.69 69 ASP B C 1
ATOM 2723 O O . ASP B 1 69 ? 4.821 8.797 38.880 1.00 28.73 69 ASP B O 1
ATOM 2728 N N . ALA B 1 70 ? 3.116 7.672 37.956 1.00 28.85 70 ALA B N 1
ATOM 2729 C CA . ALA B 1 70 ? 3.957 6.628 37.401 1.00 29.36 70 ALA B CA 1
ATOM 2730 C C . ALA B 1 70 ? 4.796 7.077 36.212 1.00 29.54 70 ALA B C 1
ATOM 2731 O O . ALA B 1 70 ? 5.677 6.307 35.812 1.00 29.42 70 ALA B O 1
ATOM 2733 N N . LYS B 1 71 ? 4.593 8.252 35.646 1.00 30.00 71 LYS B N 1
ATOM 2734 C CA . LYS B 1 71 ? 5.377 8.730 34.527 1.00 33.29 71 LYS B CA 1
ATOM 2735 C C . LYS B 1 71 ? 6.741 9.296 34.914 1.00 32.77 71 LYS B C 1
ATOM 2736 O O . LYS B 1 71 ? 7.580 9.470 34.029 1.00 32.28 71 LYS B O 1
ATOM 2742 N N . ARG B 1 72 ? 6.965 9.633 36.169 1.00 34.32 72 ARG B N 1
ATOM 2743 C CA . ARG B 1 72 ? 8.202 10.283 36.580 1.00 35.47 72 ARG B CA 1
ATOM 2744 C C . ARG B 1 72 ? 9.248 9.401 37.217 1.00 34.68 72 ARG B C 1
ATOM 2745 O O . ARG B 1 72 ? 8.972 8.599 38.107 1.00 35.28 72 ARG B O 1
ATOM 2753 N N . PHE B 1 73 ? 10.499 9.453 36.747 1.00 33.07 73 PHE B N 1
ATOM 2754 C CA . PHE B 1 73 ? 11.603 8.663 37.248 1.00 31.56 73 PHE B CA 1
ATOM 2755 C C . PHE B 1 73 ? 12.778 9.538 37.679 1.00 32.52 73 PHE B C 1
ATOM 2756 O O . PHE B 1 73 ? 13.350 10.240 36.839 1.00 32.73 73 PHE B O 1
ATOM 2764 N N . ILE B 1 74 ? 13.197 9.470 38.936 1.00 31.74 74 ILE B N 1
ATOM 2765 C CA . ILE B 1 74 ? 14.327 10.242 39.440 1.00 31.50 74 ILE B CA 1
ATOM 2766 C C . ILE B 1 74 ? 15.515 9.315 39.668 1.00 32.39 74 ILE B C 1
ATOM 2767 O O . ILE B 1 74 ? 15.332 8.295 40.333 1.00 32.30 74 ILE B O 1
ATOM 2772 N N . ASN B 1 75 ? 16.686 9.622 39.140 1.00 32.82 75 ASN B N 1
ATOM 2773 C CA . ASN B 1 75 ? 17.863 8.784 39.372 1.00 32.94 75 ASN B CA 1
ATOM 2774 C C . ASN B 1 75 ? 18.172 8.899 40.862 1.00 34.54 75 ASN B C 1
ATOM 2775 O O . ASN B 1 75 ? 18.381 9.985 41.411 1.00 33.66 75 ASN B O 1
ATOM 2780 N N . PRO B 1 76 ? 18.055 7.779 41.571 1.00 35.40 76 PRO B N 1
ATOM 2781 C CA . PRO B 1 76 ? 18.243 7.749 43.012 1.00 36.09 76 PRO B CA 1
ATOM 2782 C C . PRO B 1 76 ? 19.694 7.941 43.388 1.00 36.36 76 PRO B C 1
ATOM 2783 O O . PRO B 1 76 ? 19.953 8.270 44.551 1.00 37.28 76 PRO B O 1
ATOM 2787 N N . ASN B 1 77 ? 20.658 7.672 42.512 1.00 36.51 77 ASN B N 1
ATOM 2788 C CA . ASN B 1 77 ? 22.063 7.858 42.858 1.00 37.42 77 ASN B CA 1
ATOM 2789 C C . ASN B 1 77 ? 22.827 8.641 41.791 1.00 37.37 77 ASN B C 1
ATOM 2790 O O . ASN B 1 77 ? 23.766 8.216 41.117 1.00 38.35 77 ASN B O 1
ATOM 2799 N N . TRP B 1 78 ? 22.394 9.886 41.631 1.00 36.44 78 TRP B N 1
ATOM 2800 C CA . TRP B 1 78 ? 22.942 10.798 40.655 1.00 34.78 78 TRP B CA 1
ATOM 2801 C C . TRP B 1 78 ? 24.034 11.726 41.156 1.00 34.91 78 TRP B C 1
ATOM 2802 O O . TRP B 1 78 ? 23.941 12.270 42.249 1.00 34.48 78 TRP B O 1
ATOM 2813 N N . ASP B 1 79 ? 25.000 11.999 40.286 1.00 35.54 79 ASP B N 1
ATOM 2814 C CA . ASP B 1 79 ? 26.009 13.014 40.570 1.00 36.42 79 ASP B CA 1
ATOM 2815 C C . ASP B 1 79 ? 26.602 13.383 39.214 1.00 34.98 79 ASP B C 1
ATOM 2816 O O . ASP B 1 79 ? 26.488 12.610 38.263 1.00 34.71 79 ASP B O 1
ATOM 2821 N N . PRO B 1 80 ? 27.307 14.498 39.153 1.00 33.87 80 PRO B N 1
ATOM 2822 C CA . PRO B 1 80 ? 27.845 14.984 37.906 1.00 33.87 80 PRO B CA 1
ATOM 2823 C C . PRO B 1 80 ? 28.809 14.031 37.242 1.00 34.34 80 PRO B C 1
ATOM 2824 O O . PRO B 1 80 ? 29.000 14.163 36.035 1.00 34.22 80 PRO B O 1
ATOM 2828 N N . THR B 1 81 ? 29.425 13.088 37.947 1.00 34.35 81 THR B N 1
ATOM 2829 C CA . THR B 1 81 ? 30.379 12.178 37.343 1.00 34.97 81 THR B CA 1
ATOM 2830 C C . THR B 1 81 ? 29.695 10.986 36.695 1.00 35.01 81 THR B C 1
ATOM 2831 O O . THR B 1 81 ? 30.293 10.348 35.830 1.00 35.74 81 THR B O 1
ATOM 2835 N N . LYS B 1 82 ? 28.461 10.685 37.056 1.00 34.86 82 LYS B N 1
ATOM 2836 C CA . LYS B 1 82 ? 27.744 9.561 36.473 1.00 34.36 82 LYS B CA 1
ATOM 2837 C C . LYS B 1 82 ? 27.574 9.590 34.972 1.00 33.31 82 LYS B C 1
ATOM 2838 O O . LYS B 1 82 ? 27.446 8.521 34.356 1.00 32.99 82 LYS B O 1
ATOM 2844 N N . ASN B 1 83 ? 27.391 10.751 34.353 1.00 31.83 83 ASN B N 1
ATOM 2845 C CA . ASN B 1 83 ? 27.035 10.813 32.936 1.00 30.61 83 ASN B CA 1
ATOM 2846 C C . ASN B 1 83 ? 25.649 10.206 32.762 1.00 29.16 83 ASN B C 1
ATOM 2847 O O . ASN B 1 83 ? 25.398 9.485 31.800 1.00 28.75 83 ASN B O 1
ATOM 2852 N N . GLU B 1 84 ? 24.757 10.473 33.709 1.00 27.78 84 GLU B N 1
ATOM 2853 C CA . GLU B 1 84 ? 23.425 9.914 33.666 1.00 27.97 84 GLU B CA 1
ATOM 2854 C C . GLU B 1 84 ? 22.314 10.957 33.736 1.00 26.78 84 GLU B C 1
ATOM 2855 O O . GLU B 1 84 ? 22.516 12.032 34.286 1.00 25.60 84 GLU B O 1
ATOM 2861 N N . ILE B 1 85 ? 21.222 10.631 33.063 1.00 25.41 85 ILE B N 1
ATOM 2862 C CA . ILE B 1 85 ? 20.027 11.473 33.129 1.00 24.89 85 ILE B CA 1
ATOM 2863 C C . ILE B 1 85 ? 19.635 11.595 34.601 1.00 26.23 85 ILE B C 1
ATOM 2864 O O . ILE B 1 85 ? 19.842 10.625 35.344 1.00 25.30 85 ILE B O 1
ATOM 2869 N N . TYR B 1 86 ? 19.167 12.759 35.054 1.00 25.89 86 TYR B N 1
ATOM 2870 C CA . TYR B 1 86 ? 18.764 12.930 36.434 1.00 26.30 86 TYR B CA 1
ATOM 2871 C C . TYR B 1 86 ? 17.281 12.580 36.596 1.00 26.50 86 TYR B C 1
ATOM 2872 O O . TYR B 1 86 ? 16.880 11.898 37.544 1.00 25.71 86 TYR B O 1
ATOM 2881 N N . GLU B 1 87 ? 16.484 13.080 35.659 1.00 25.65 87 GLU B N 1
ATOM 2882 C CA . GLU B 1 87 ? 15.036 12.869 35.713 1.00 26.45 87 GLU B CA 1
ATOM 2883 C C . GLU B 1 87 ? 14.440 12.594 34.342 1.00 26.08 87 GLU B C 1
ATOM 2884 O O . GLU B 1 87 ? 14.751 13.235 33.337 1.00 25.63 87 GLU B O 1
ATOM 2890 N N . TYR B 1 88 ? 13.598 11.576 34.238 1.00 26.08 88 TYR B N 1
ATOM 2891 C CA . TYR B 1 88 ? 12.933 11.161 33.017 1.00 24.99 88 TYR B CA 1
ATOM 2892 C C . TYR B 1 88 ? 11.432 11.178 33.284 1.00 25.61 88 TYR B C 1
ATOM 2893 O O . TYR B 1 88 ? 10.971 10.676 34.310 1.00 25.40 88 TYR B O 1
ATOM 2902 N N . ILE B 1 89 ? 10.710 11.854 32.402 1.00 24.74 89 ILE B N 1
ATOM 2903 C CA . ILE B 1 89 ? 9.272 11.990 32.512 1.00 24.94 89 ILE B CA 1
ATOM 2904 C C . ILE B 1 89 ? 8.643 11.368 31.264 1.00 26.79 89 ILE B C 1
ATOM 2905 O O . ILE B 1 89 ? 8.794 11.895 30.159 1.00 25.81 89 ILE B O 1
ATOM 2910 N N . ARG B 1 90 ? 8.017 10.193 31.418 1.00 27.31 90 ARG B N 1
ATOM 2911 C CA . ARG B 1 90 ? 7.450 9.506 30.261 1.00 28.32 90 ARG B CA 1
ATOM 2912 C C . ARG B 1 90 ? 6.125 10.129 29.842 1.00 27.84 90 ARG B C 1
ATOM 2913 O O . ARG B 1 90 ? 5.052 9.759 30.297 1.00 26.93 90 ARG B O 1
ATOM 2921 N N . SER B 1 91 ? 6.213 11.088 28.914 1.00 27.55 91 SER B N 1
ATOM 2922 C CA . SER B 1 91 ? 5.014 11.805 28.500 1.00 26.03 91 SER B CA 1
ATOM 2923 C C . SER B 1 91 ? 5.363 12.839 27.440 1.00 26.12 91 SER B C 1
ATOM 2924 O O . SER B 1 91 ? 6.523 13.211 27.313 1.00 26.33 91 SER B O 1
ATOM 2927 N N . ASP B 1 92 ? 4.332 13.289 26.748 1.00 24.87 92 ASP B N 1
ATOM 2928 C CA . ASP B 1 92 ? 4.470 14.444 25.890 1.00 24.92 92 ASP B CA 1
ATOM 2929 C C . ASP B 1 92 ? 4.655 15.619 26.880 1.00 23.96 92 ASP B C 1
ATOM 2930 O O . ASP B 1 92 ? 4.138 15.609 28.007 1.00 22.27 92 ASP B O 1
ATOM 2935 N N . PHE B 1 93 ? 5.358 16.618 26.372 1.00 21.39 93 PHE B N 1
ATOM 2936 C CA . PHE B 1 93 ? 5.550 17.800 27.204 1.00 20.73 93 PHE B CA 1
ATOM 2937 C C . PHE B 1 93 ? 4.200 18.355 27.641 1.00 21.04 93 PHE B C 1
ATOM 2938 O O . PHE B 1 93 ? 3.246 18.468 26.877 1.00 20.35 93 PHE B O 1
ATOM 2946 N N . LYS B 1 94 ? 4.153 18.831 28.870 1.00 22.17 94 LYS B N 1
ATOM 2947 C CA . LYS B 1 94 ? 3.042 19.529 29.471 1.00 24.36 94 LYS B CA 1
ATOM 2948 C C . LYS B 1 94 ? 3.598 20.785 30.148 1.00 23.73 94 LYS B C 1
ATOM 2949 O O . LYS B 1 94 ? 4.720 20.739 30.664 1.00 22.44 94 LYS B O 1
ATOM 2955 N N . ASP B 1 95 ? 2.851 21.876 30.188 1.00 23.24 95 ASP B N 1
ATOM 2956 C CA . ASP B 1 95 ? 3.361 23.120 30.740 1.00 24.51 95 ASP B CA 1
ATOM 2957 C C . ASP B 1 95 ? 3.908 22.973 32.153 1.00 25.71 95 ASP B C 1
ATOM 2958 O O . ASP B 1 95 ? 4.974 23.516 32.455 1.00 23.47 95 ASP B O 1
ATOM 2963 N N . GLU B 1 96 ? 3.250 22.169 33.003 1.00 26.08 96 GLU B N 1
ATOM 2964 C CA . GLU B 1 96 ? 3.677 22.047 34.383 1.00 27.47 96 GLU B CA 1
ATOM 2965 C C . GLU B 1 96 ? 5.037 21.403 34.558 1.00 25.98 96 GLU B C 1
ATOM 2966 O O . GLU B 1 96 ? 5.637 21.621 35.610 1.00 25.05 96 GLU B O 1
ATOM 2972 N N . TYR B 1 97 ? 5.625 20.752 33.569 1.00 26.10 97 TYR B N 1
ATOM 2973 C CA . TYR B 1 97 ? 6.981 20.238 33.667 1.00 26.34 97 TYR B CA 1
ATOM 2974 C C . TYR B 1 97 ? 8.026 21.348 33.628 1.00 25.99 97 TYR B C 1
ATOM 2975 O O . TYR B 1 97 ? 9.190 21.079 33.943 1.00 25.53 97 TYR B O 1
ATOM 2984 N N . LEU B 1 98 ? 7.654 22.592 33.342 1.00 24.53 98 LEU B N 1
ATOM 2985 C CA . LEU B 1 98 ? 8.581 23.703 33.443 1.00 25.55 98 LEU B CA 1
ATOM 2986 C C . LEU B 1 98 ? 8.843 24.086 34.899 1.00 27.61 98 LEU B C 1
ATOM 2987 O O . LEU B 1 98 ? 9.815 24.783 35.200 1.00 26.03 98 LEU B O 1
ATOM 2992 N N . ASP B 1 99 ? 7.960 23.660 35.806 1.00 30.80 99 ASP B N 1
ATOM 2993 C CA . ASP B 1 99 ? 8.072 24.002 37.205 1.00 35.08 99 ASP B CA 1
ATOM 2994 C C . ASP B 1 99 ? 9.191 23.203 37.888 1.00 37.61 99 ASP B C 1
ATOM 2995 O O . ASP B 1 99 ? 9.311 21.994 37.754 1.00 37.05 99 ASP B O 1
ATOM 3000 N N . LEU B 1 100 ? 10.008 23.958 38.602 1.00 41.77 100 LEU B N 1
ATOM 3001 C CA . LEU B 1 100 ? 11.038 23.318 39.428 1.00 46.97 100 LEU B CA 1
ATOM 3002 C C . LEU B 1 100 ? 10.511 23.354 40.849 1.00 51.52 100 LEU B C 1
ATOM 3003 O O . LEU B 1 100 ? 10.164 24.464 41.279 1.00 51.79 100 LEU B O 1
ATOM 3008 N N . GLU B 1 101 ? 10.286 22.220 41.503 1.00 58.65 101 GLU B N 1
ATOM 3009 C CA . GLU B 1 101 ? 9.724 22.317 42.857 1.00 65.68 101 GLU B CA 1
ATOM 3010 C C . GLU B 1 101 ? 10.737 22.897 43.826 1.00 68.12 101 GLU B C 1
ATOM 3011 O O . GLU B 1 101 ? 11.456 22.105 44.440 1.00 68.86 101 GLU B O 1
ATOM 3017 N N . ASN B 1 102 ? 10.764 24.207 44.025 1.00 71.13 102 ASN B N 1
ATOM 3018 C CA . ASN B 1 102 ? 11.925 24.859 44.658 1.00 74.12 102 ASN B CA 1
ATOM 3019 C C . ASN B 1 102 ? 12.132 26.131 43.852 1.00 74.87 102 ASN B C 1
ATOM 3020 O O . ASN B 1 102 ? 12.711 25.907 42.761 1.00 75.56 102 ASN B O 1
ATOM 3025 N N . GLU B 1 103 ? 11.675 27.349 44.184 1.00 75.43 103 GLU B N 1
ATOM 3026 C CA . GLU B 1 103 ? 11.888 28.331 43.117 1.00 75.39 103 GLU B CA 1
ATOM 3027 C C . GLU B 1 103 ? 13.017 29.325 43.209 1.00 73.05 103 GLU B C 1
ATOM 3028 O O . GLU B 1 103 ? 12.944 30.491 42.830 1.00 73.46 103 GLU B O 1
ATOM 3034 N N . ASN B 1 104 ? 14.176 28.740 43.475 1.00 69.52 104 ASN B N 1
ATOM 3035 C CA . ASN B 1 104 ? 15.466 29.399 43.369 1.00 65.34 104 ASN B CA 1
ATOM 3036 C C . ASN B 1 104 ? 16.073 28.761 42.108 1.00 60.32 104 ASN B C 1
ATOM 3037 O O . ASN B 1 104 ? 16.648 29.457 41.284 1.00 60.00 104 ASN B O 1
ATOM 3042 N N . ASP B 1 105 ? 15.811 27.454 41.942 1.00 53.81 105 ASP B N 1
ATOM 3043 C CA . ASP B 1 105 ? 16.348 26.746 40.799 1.00 47.00 105 ASP B CA 1
ATOM 3044 C C . ASP B 1 105 ? 15.766 27.248 39.483 1.00 41.01 105 ASP B C 1
ATOM 3045 O O . ASP B 1 105 ? 14.716 27.863 39.446 1.00 40.83 105 ASP B O 1
ATOM 3050 N N . ALA B 1 106 ? 16.496 26.974 38.412 1.00 34.95 106 ALA B N 1
ATOM 3051 C CA . ALA B 1 106 ? 16.073 27.374 37.084 1.00 29.36 106 ALA B CA 1
ATOM 3052 C C . ALA B 1 106 ? 16.727 26.502 36.016 1.00 25.83 106 ALA B C 1
ATOM 3053 O O . ALA B 1 106 ? 17.763 25.892 36.248 1.00 23.81 106 ALA B O 1
ATOM 3055 N N . TRP B 1 107 ? 16.102 26.491 34.848 1.00 21.78 107 TRP B N 1
ATOM 3056 C CA . TRP B 1 107 ? 16.669 25.740 33.743 1.00 21.03 107 TRP B CA 1
ATOM 3057 C C . TRP B 1 107 ? 17.763 26.579 33.075 1.00 20.08 107 TRP B C 1
ATOM 3058 O O . TRP B 1 107 ? 17.433 27.662 32.593 1.00 20.06 107 TRP B O 1
ATOM 3069 N N . TYR B 1 108 ? 18.991 26.083 33.017 1.00 18.80 108 TYR B N 1
ATOM 3070 C CA . TYR B 1 108 ? 19.983 26.918 32.320 1.00 19.94 108 TYR B CA 1
ATOM 3071 C C . TYR B 1 108 ? 19.702 26.954 30.820 1.00 18.11 108 TYR B C 1
ATOM 3072 O O . TYR B 1 108 ? 19.933 27.913 30.085 1.00 17.12 108 TYR B O 1
ATOM 3081 N N . ILE B 1 109 ? 19.358 25.793 30.273 1.00 17.47 109 ILE B N 1
ATOM 3082 C CA . ILE B 1 109 ? 19.057 25.591 28.878 1.00 17.63 109 ILE B CA 1
ATOM 3083 C C . ILE B 1 109 ? 17.815 24.712 28.727 1.00 17.90 109 ILE B C 1
ATOM 3084 O O . ILE B 1 109 ? 17.677 23.682 29.400 1.00 17.90 109 ILE B O 1
ATOM 3089 N N . ILE B 1 110 ? 16.931 25.107 27.826 1.00 17.05 110 ILE B N 1
ATOM 3090 C CA . ILE B 1 110 ? 15.758 24.328 27.482 1.00 17.70 110 ILE B CA 1
ATOM 3091 C C . ILE B 1 110 ? 15.853 23.973 25.994 1.00 18.90 110 ILE B C 1
ATOM 3092 O O . ILE B 1 110 ? 16.017 24.836 25.132 1.00 18.46 110 ILE B O 1
ATOM 3105 N N . THR B 1 112 ? 14.305 21.516 22.556 1.00 20.95 112 THR B N 1
ATOM 3106 C CA . THR B 1 112 ? 13.322 20.592 22.022 1.00 20.61 112 THR B CA 1
ATOM 3107 C C . THR B 1 112 ? 13.833 19.887 20.773 1.00 21.32 112 THR B C 1
ATOM 3108 O O . THR B 1 112 ? 14.548 20.418 19.922 1.00 22.05 112 THR B O 1
ATOM 3112 N N . CYS B 1 113 ? 13.417 18.639 20.614 1.00 21.80 113 CYS B N 1
ATOM 3113 C CA . CYS B 1 113 ? 13.707 17.871 19.410 1.00 23.22 113 CYS B CA 1
ATOM 3114 C C . CYS B 1 113 ? 12.584 16.860 19.217 1.00 22.77 113 CYS B C 1
ATOM 3115 O O . CYS B 1 113 ? 12.771 15.659 19.299 1.00 22.79 113 CYS B O 1
ATOM 3118 N N . ILE B 1 114 ? 11.407 17.385 18.930 1.00 22.45 114 ILE B N 1
ATOM 3119 C CA . ILE B 1 114 ? 10.228 16.557 18.712 1.00 23.63 114 ILE B CA 1
ATOM 3120 C C . ILE B 1 114 ? 9.741 16.817 17.290 1.00 24.66 114 ILE B C 1
ATOM 3121 O O . ILE B 1 114 ? 10.085 17.830 16.690 1.00 22.50 114 ILE B O 1
ATOM 3126 N N . PRO B 1 115 ? 8.979 15.886 16.728 1.00 26.41 115 PRO B N 1
ATOM 3127 C CA . PRO B 1 115 ? 8.496 16.002 15.365 1.00 27.80 115 PRO B CA 1
ATOM 3128 C C . PRO B 1 115 ? 7.366 16.992 15.201 1.00 29.31 115 PRO B C 1
ATOM 3129 O O . PRO B 1 115 ? 6.938 17.195 14.066 1.00 31.53 115 PRO B O 1
ATOM 3133 N N . ASP B 1 116 ? 6.809 17.590 16.239 1.00 28.85 116 ASP B N 1
ATOM 3134 C CA . ASP B 1 116 ? 5.713 18.548 16.054 1.00 27.88 116 ASP B CA 1
ATOM 3135 C C . ASP B 1 116 ? 6.244 19.975 16.048 1.00 27.51 116 ASP B C 1
ATOM 3136 O O . ASP B 1 116 ? 6.659 20.509 17.087 1.00 26.13 116 ASP B O 1
ATOM 3141 N N . HIS B 1 117 ? 6.247 20.639 14.888 1.00 25.74 117 HIS B N 1
ATOM 3142 C CA . HIS B 1 117 ? 6.813 21.980 14.799 1.00 25.23 117 HIS B CA 1
ATOM 3143 C C . HIS B 1 117 ? 5.974 23.044 15.473 1.00 22.97 117 HIS B C 1
ATOM 3144 O O . HIS B 1 117 ? 6.516 23.834 16.234 1.00 22.36 117 HIS B O 1
ATOM 3151 N N . PRO B 1 118 ? 4.668 23.102 15.267 1.00 21.90 118 PRO B N 1
ATOM 3152 C CA . PRO B 1 118 ? 3.809 24.060 15.942 1.00 21.45 118 PRO B CA 1
ATOM 3153 C C . PRO B 1 118 ? 3.865 23.898 17.455 1.00 20.45 118 PRO B C 1
ATOM 3154 O O . PRO B 1 118 ? 3.969 24.916 18.142 1.00 20.78 118 PRO B O 1
ATOM 3158 N N . GLU B 1 119 ? 3.932 22.689 17.996 1.00 19.66 119 GLU B N 1
ATOM 3159 C CA . GLU B 1 119 ? 4.096 22.466 19.425 1.00 19.65 119 GLU B CA 1
ATOM 3160 C C . GLU B 1 119 ? 5.472 22.916 19.903 1.00 19.06 119 GLU B C 1
ATOM 3161 O O . GLU B 1 119 ? 5.582 23.492 20.987 1.00 18.55 119 GLU B O 1
ATOM 3167 N N . SER B 1 120 ? 6.528 22.745 19.111 1.00 19.31 120 SER B N 1
ATOM 3168 C CA . SER B 1 120 ? 7.854 23.213 19.474 1.00 19.83 120 SER B CA 1
ATOM 3169 C C . SER B 1 120 ? 7.873 24.738 19.586 1.00 18.93 120 SER B C 1
ATOM 3170 O O . SER B 1 120 ? 8.512 25.276 20.484 1.00 18.07 120 SER B O 1
ATOM 3173 N N . ALA B 1 121 ? 7.206 25.389 18.629 1.00 19.36 121 ALA B N 1
ATOM 3174 C CA . ALA B 1 121 ? 7.163 26.854 18.598 1.00 18.34 121 ALA B CA 1
ATOM 3175 C C . ALA B 1 121 ? 6.378 27.358 19.805 1.00 17.53 121 ALA B C 1
ATOM 3176 O O . ALA B 1 121 ? 6.772 28.339 20.446 1.00 16.84 121 ALA B O 1
ATOM 3178 N N . ARG B 1 122 ? 5.292 26.670 20.154 1.00 18.22 122 ARG B N 1
ATOM 3179 C CA . ARG B 1 122 ? 4.514 27.009 21.343 1.00 18.17 122 ARG B CA 1
ATOM 3180 C C . ARG B 1 122 ? 5.341 26.902 22.624 1.00 17.27 122 ARG B C 1
ATOM 3181 O O . ARG B 1 122 ? 5.345 27.817 23.451 1.00 17.97 122 ARG B O 1
ATOM 3189 N N . ILE B 1 123 ? 6.146 25.861 22.775 1.00 17.13 123 ILE B N 1
ATOM 3190 C CA . ILE B 1 123 ? 7.034 25.652 23.910 1.00 16.42 123 ILE B CA 1
ATOM 3191 C C . ILE B 1 123 ? 8.085 26.749 23.987 1.00 17.23 123 ILE B C 1
ATOM 3192 O O . ILE B 1 123 ? 8.304 27.360 25.037 1.00 17.15 123 ILE B O 1
ATOM 3197 N N . TYR B 1 124 ? 8.714 27.045 22.841 1.00 17.72 124 TYR B N 1
ATOM 3198 C CA . TYR B 1 124 ? 9.687 28.133 22.775 1.00 17.59 124 TYR B CA 1
ATOM 3199 C C . TYR B 1 124 ? 9.087 29.420 23.352 1.00 17.44 124 TYR B C 1
ATOM 3200 O O . TYR B 1 124 ? 9.702 30.093 24.178 1.00 16.93 124 TYR B O 1
ATOM 3209 N N . HIS B 1 125 ? 7.937 29.807 22.813 1.00 17.42 125 HIS B N 1
ATOM 3210 C CA . HIS B 1 125 ? 7.249 31.039 23.202 1.00 18.23 125 HIS B CA 1
ATOM 3211 C C . HIS B 1 125 ? 6.771 31.002 24.640 1.00 17.74 125 HIS B C 1
ATOM 3212 O O . HIS B 1 125 ? 6.992 31.973 25.366 1.00 18.32 125 HIS B O 1
ATOM 3219 N N . LEU B 1 126 ? 6.281 29.879 25.144 1.00 17.95 126 LEU B N 1
ATOM 3220 C CA . LEU B 1 126 ? 5.906 29.749 26.550 1.00 18.43 126 LEU B CA 1
ATOM 3221 C C . LEU B 1 126 ? 7.151 29.909 27.431 1.00 19.06 126 LEU B C 1
ATOM 3222 O O . LEU B 1 126 ? 7.108 30.561 28.475 1.00 17.67 126 LEU B O 1
ATOM 3227 N N . CYS B 1 127 ? 8.280 29.290 27.032 1.00 18.24 127 CYS B N 1
ATOM 3228 C CA . CYS B 1 127 ? 9.495 29.413 27.833 1.00 18.78 127 CYS B CA 1
ATOM 3229 C C . CYS B 1 127 ? 10.007 30.844 27.889 1.00 18.83 127 CYS B C 1
ATOM 3230 O O . CYS B 1 127 ? 10.346 31.296 28.979 1.00 18.28 127 CYS B O 1
ATOM 3233 N N . LYS B 1 128 ? 10.012 31.565 26.765 1.00 19.26 128 LYS B N 1
ATOM 3234 C CA . LYS B 1 128 ? 10.435 32.961 26.772 1.00 20.20 128 LYS B CA 1
ATOM 3235 C C . LYS B 1 128 ? 9.472 33.818 27.585 1.00 21.52 128 LYS B C 1
ATOM 3236 O O . LYS B 1 128 ? 9.870 34.796 28.205 1.00 21.50 128 LYS B O 1
ATOM 3242 N N . GLU B 1 129 ? 8.183 33.498 27.524 1.00 22.55 129 GLU B N 1
ATOM 3243 C CA . GLU B 1 129 ? 7.221 34.276 28.291 1.00 24.93 129 GLU B CA 1
ATOM 3244 C C . GLU B 1 129 ? 7.388 34.004 29.784 1.00 25.03 129 GLU B C 1
ATOM 3245 O O . GLU B 1 129 ? 7.425 34.974 30.542 1.00 24.65 129 GLU B O 1
ATOM 3251 N N . ARG B 1 130 ? 7.540 32.761 30.213 1.00 24.51 130 ARG B N 1
ATOM 3252 C CA . ARG B 1 130 ? 7.717 32.473 31.620 1.00 25.85 130 ARG B CA 1
ATOM 3253 C C . ARG B 1 130 ? 9.078 32.860 32.198 1.00 24.33 130 ARG B C 1
ATOM 3254 O O . ARG B 1 130 ? 9.146 33.301 33.344 1.00 22.57 130 ARG B O 1
ATOM 3262 N N . PHE B 1 131 ? 10.152 32.498 31.491 1.00 21.54 131 PHE B N 1
ATOM 3263 C CA . PHE B 1 131 ? 11.475 32.739 32.063 1.00 20.33 131 PHE B CA 1
ATOM 3264 C C . PHE B 1 131 ? 12.178 33.955 31.483 1.00 19.55 131 PHE B C 1
ATOM 3265 O O . PHE B 1 131 ? 13.343 34.196 31.821 1.00 19.51 131 PHE B O 1
ATOM 3273 N N . GLY B 1 132 ? 11.504 34.704 30.626 1.00 18.41 132 GLY B N 1
ATOM 3274 C CA . GLY B 1 132 ? 12.102 35.876 29.997 1.00 19.30 132 GLY B CA 1
ATOM 3275 C C . GLY B 1 132 ? 12.930 35.518 28.762 1.00 19.96 132 GLY B C 1
ATOM 3276 O O . GLY B 1 132 ? 13.341 34.373 28.529 1.00 18.52 132 GLY B O 1
ATOM 3277 N N . LYS B 1 133 ? 13.246 36.537 27.967 1.00 20.33 133 LYS B N 1
ATOM 3278 C CA . LYS B 1 133 ? 14.050 36.371 26.764 1.00 21.45 133 LYS B CA 1
ATOM 3279 C C . LYS B 1 133 ? 15.488 36.007 27.078 1.00 19.62 133 LYS B C 1
ATOM 3280 O O . LYS B 1 133 ? 16.127 35.417 26.215 1.00 19.64 133 LYS B O 1
ATOM 3286 N N . GLN B 1 134 ? 15.960 36.200 28.297 1.00 18.58 134 GLN B N 1
ATOM 3287 C CA . GLN B 1 134 ? 17.243 35.733 28.761 1.00 17.78 134 GLN B CA 1
ATOM 3288 C C . GLN B 1 134 ? 17.285 34.201 28.855 1.00 17.09 134 GLN B C 1
ATOM 3289 O O . GLN B 1 134 ? 18.385 33.645 28.925 1.00 16.09 134 GLN B O 1
ATOM 3295 N N . GLN B 1 135 ? 16.160 33.495 28.878 1.00 16.41 135 GLN B N 1
ATOM 3296 C CA . GLN B 1 135 ? 16.163 32.037 28.938 1.00 16.40 135 GLN B CA 1
ATOM 3297 C C . GLN B 1 135 ? 16.725 31.444 27.647 1.00 16.78 135 GLN B C 1
ATOM 3298 O O . GLN B 1 135 ? 16.093 31.669 26.616 1.00 16.07 135 GLN B O 1
ATOM 3304 N N . LEU B 1 136 ? 17.817 30.688 27.698 1.00 16.45 136 LEU B N 1
ATOM 3305 C CA . LEU B 1 136 ? 18.335 30.033 26.503 1.00 16.63 136 LEU B CA 1
ATOM 3306 C C . LEU B 1 136 ? 17.424 28.898 26.035 1.00 16.32 136 LEU B C 1
ATOM 3307 O O . LEU B 1 136 ? 17.043 28.003 26.802 1.00 16.58 136 LEU B O 1
ATOM 3312 N N . VAL B 1 137 ? 17.030 28.947 24.777 1.00 15.53 137 VAL B N 1
ATOM 3313 C CA . VAL B 1 137 ? 16.228 27.906 24.150 1.00 17.18 137 VAL B CA 1
ATOM 3314 C C . VAL B 1 137 ? 16.816 27.460 22.802 1.00 18.30 137 VAL B C 1
ATOM 3315 O O . VAL B 1 137 ? 17.283 28.280 21.999 1.00 17.27 137 VAL B O 1
ATOM 3319 N N . ASN B 1 138 ? 16.698 26.166 22.505 1.00 18.72 138 ASN B N 1
ATOM 3320 C CA . ASN B 1 138 ? 17.101 25.653 21.191 1.00 19.28 138 ASN B CA 1
ATOM 3321 C C . ASN B 1 138 ? 16.056 24.661 20.682 1.00 20.16 138 ASN B C 1
ATOM 3322 O O . ASN B 1 138 ? 15.809 23.637 21.339 1.00 19.07 138 ASN B O 1
ATOM 3327 N N . VAL B 1 139 ? 15.452 24.987 19.526 1.00 19.11 139 VAL B N 1
ATOM 3328 C CA . VAL B 1 139 ? 14.482 24.066 18.907 1.00 18.39 139 VAL B CA 1
ATOM 3329 C C . VAL B 1 139 ? 15.206 23.372 17.747 1.00 20.30 139 VAL B C 1
ATOM 3330 O O . VAL B 1 139 ? 15.607 24.078 16.798 1.00 18.58 139 VAL B O 1
ATOM 3334 N N . ALA B 1 140 ? 15.482 22.082 17.856 1.00 20.35 140 ALA B N 1
ATOM 3335 C CA . ALA B 1 140 ? 16.312 21.427 16.854 1.00 21.91 140 ALA B CA 1
ATOM 3336 C C . ALA B 1 140 ? 15.914 21.718 15.414 1.00 23.81 140 ALA B C 1
ATOM 3337 O O . ALA B 1 140 ? 14.768 21.570 14.979 1.00 22.08 140 ALA B O 1
ATOM 3339 N N . ASP B 1 141 ? 16.924 22.092 14.626 1.00 25.91 141 ASP B N 1
ATOM 3340 C CA . ASP B 1 141 ? 16.794 22.321 13.200 1.00 28.73 141 ASP B CA 1
ATOM 3341 C C . ASP B 1 141 ? 15.872 23.461 12.823 1.00 28.97 141 ASP B C 1
ATOM 3342 O O . ASP B 1 141 ? 15.506 23.585 11.646 1.00 28.56 141 ASP B O 1
ATOM 3347 N N . LYS B 1 142 ? 15.524 24.366 13.726 1.00 27.28 142 LYS B N 1
ATOM 3348 C CA . LYS B 1 142 ? 14.669 25.512 13.452 1.00 27.53 142 LYS B CA 1
ATOM 3349 C C . LYS B 1 142 ? 15.429 26.760 13.896 1.00 27.57 142 LYS B C 1
ATOM 3350 O O . LYS B 1 142 ? 15.267 27.261 15.008 1.00 26.28 142 LYS B O 1
ATOM 3356 N N . PRO B 1 143 ? 16.300 27.256 13.012 1.00 27.74 143 PRO B N 1
ATOM 3357 C CA . PRO B 1 143 ? 17.150 28.392 13.294 1.00 27.41 143 PRO B CA 1
ATOM 3358 C C . PRO B 1 143 ? 16.439 29.588 13.880 1.00 26.42 143 PRO B C 1
ATOM 3359 O O . PRO B 1 143 ? 17.006 30.139 14.835 1.00 26.06 143 PRO B O 1
ATOM 3363 N N . ASP B 1 144 ? 15.247 29.978 13.447 1.00 25.71 144 ASP B N 1
ATOM 3364 C CA . ASP B 1 144 ? 14.562 31.105 14.061 1.00 26.00 144 ASP B CA 1
ATOM 3365 C C . ASP B 1 144 ? 14.097 30.862 15.495 1.00 24.35 144 ASP B C 1
ATOM 3366 O O . ASP B 1 144 ? 13.700 31.823 16.152 1.00 23.29 144 ASP B O 1
ATOM 3371 N N . LEU B 1 145 ? 14.023 29.620 15.945 1.00 22.75 145 LEU B N 1
ATOM 3372 C CA . LEU B 1 145 ? 13.664 29.317 17.324 1.00 21.28 145 LEU B CA 1
ATOM 3373 C C . LEU B 1 145 ? 14.885 28.875 18.122 1.00 20.91 145 LEU B C 1
ATOM 3374 O O . LEU B 1 145 ? 14.733 28.147 19.114 1.00 19.96 145 LEU B O 1
ATOM 3379 N N . CYS B 1 146 ? 16.079 29.335 17.748 1.00 19.98 146 CYS B N 1
ATOM 3380 C CA . CYS B 1 146 ? 17.285 28.952 18.470 1.00 19.68 146 CYS B CA 1
ATOM 3381 C C . CYS B 1 146 ? 18.126 30.141 18.917 1.00 20.75 146 CYS B C 1
ATOM 3382 O O . CYS B 1 146 ? 18.631 30.881 18.065 1.00 19.95 146 CYS B O 1
ATOM 3385 N N . ASP B 1 147 ? 18.442 30.203 20.210 1.00 19.98 147 ASP B N 1
ATOM 3386 C CA . ASP B 1 147 ? 19.346 31.225 20.711 1.00 20.31 147 ASP B CA 1
ATOM 3387 C C . ASP B 1 147 ? 20.804 30.906 20.373 1.00 20.01 147 ASP B C 1
ATOM 3388 O O . ASP B 1 147 ? 21.647 31.808 20.405 1.00 19.42 147 ASP B O 1
ATOM 3393 N N . PHE B 1 148 ? 21.102 29.636 20.133 1.00 18.79 148 PHE B N 1
ATOM 3394 C CA . PHE B 1 148 ? 22.460 29.207 19.857 1.00 19.87 148 PHE B CA 1
ATOM 3395 C C . PHE B 1 148 ? 22.437 27.960 18.978 1.00 21.06 148 PHE B C 1
ATOM 3396 O O . PHE B 1 148 ? 21.377 27.342 18.846 1.00 20.77 148 PHE B O 1
ATOM 3404 N N . TYR B 1 149 ? 23.575 27.589 18.410 1.00 22.06 149 TYR B N 1
ATOM 3405 C CA . TYR B 1 149 ? 23.659 26.431 17.543 1.00 24.34 149 TYR B CA 1
ATOM 3406 C C . TYR B 1 149 ? 24.776 25.508 18.024 1.00 24.43 149 TYR B C 1
ATOM 3407 O O . TYR B 1 149 ? 25.780 25.944 18.577 1.00 23.68 149 TYR B O 1
ATOM 3416 N N . PHE B 1 150 ? 24.498 24.216 17.979 1.00 25.31 150 PHE B N 1
ATOM 3417 C CA . PHE B 1 150 ? 25.520 23.204 18.215 1.00 27.67 150 PHE B CA 1
ATOM 3418 C C . PHE B 1 150 ? 26.343 23.231 16.923 1.00 29.04 150 PHE B C 1
ATOM 3419 O O . PHE B 1 150 ? 25.826 23.794 15.944 1.00 29.74 150 PHE B O 1
ATOM 3427 N N . GLY B 1 151 ? 27.549 22.706 16.851 1.00 30.32 151 GLY B N 1
ATOM 3428 C CA . GLY B 1 151 ? 28.233 22.768 15.536 1.00 30.85 151 GLY B CA 1
ATOM 3429 C C . GLY B 1 151 ? 29.006 21.462 15.398 1.00 31.40 151 GLY B C 1
ATOM 3430 O O . GLY B 1 151 ? 28.523 20.452 15.902 1.00 31.59 151 GLY B O 1
ATOM 3431 N N . ALA B 1 152 ? 30.153 21.518 14.743 1.00 31.77 152 ALA B N 1
ATOM 3432 C CA . ALA B 1 152 ? 30.968 20.305 14.610 1.00 32.41 152 ALA B CA 1
ATOM 3433 C C . ALA B 1 152 ? 31.984 20.365 15.752 1.00 33.22 152 ALA B C 1
ATOM 3434 O O . ALA B 1 152 ? 32.420 21.451 16.149 1.00 33.20 152 ALA B O 1
ATOM 3436 N N . ASN B 1 153 ? 32.267 19.262 16.421 1.00 34.80 153 ASN B N 1
ATOM 3437 C CA . ASN B 1 153 ? 33.172 19.218 17.539 1.00 36.35 153 ASN B CA 1
ATOM 3438 C C . ASN B 1 153 ? 34.314 18.212 17.350 1.00 37.61 153 ASN B C 1
ATOM 3439 O O . ASN B 1 153 ? 34.140 17.178 16.714 1.00 36.65 153 ASN B O 1
ATOM 3444 N N . LEU B 1 154 ? 35.360 18.475 18.131 1.00 38.36 154 LEU B N 1
ATOM 3445 C CA . LEU B 1 154 ? 36.436 17.507 18.231 1.00 39.69 154 LEU B CA 1
ATOM 3446 C C . LEU B 1 154 ? 37.235 17.799 19.505 1.00 41.22 154 LEU B C 1
ATOM 3447 O O . LEU B 1 154 ? 37.170 18.863 20.105 1.00 40.36 154 LEU B O 1
ATOM 3452 N N . GLU B 1 155 ? 37.761 16.702 20.026 1.00 43.91 155 GLU B N 1
ATOM 3453 C CA . GLU B 1 155 ? 38.562 16.703 21.229 1.00 47.16 155 GLU B CA 1
ATOM 3454 C C . GLU B 1 155 ? 40.022 16.400 20.895 1.00 48.55 155 GLU B C 1
ATOM 3455 O O . GLU B 1 155 ? 40.288 15.455 20.151 1.00 48.81 155 GLU B O 1
ATOM 3461 N N . ILE B 1 156 ? 40.942 17.191 21.426 1.00 49.76 156 ILE B N 1
ATOM 3462 C CA . ILE B 1 156 ? 42.362 16.932 21.259 1.00 51.07 156 ILE B CA 1
ATOM 3463 C C . ILE B 1 156 ? 42.870 16.475 22.639 1.00 52.76 156 ILE B C 1
ATOM 3464 O O . ILE B 1 156 ? 43.099 17.264 23.553 1.00 52.39 156 ILE B O 1
ATOM 3469 N N . GLY B 1 157 ? 42.789 15.169 22.838 1.00 54.79 157 GLY B N 1
ATOM 3470 C CA . GLY B 1 157 ? 43.213 14.500 24.036 1.00 56.67 157 GLY B CA 1
ATOM 3471 C C . GLY B 1 157 ? 42.659 14.946 25.359 1.00 58.25 157 GLY B C 1
ATOM 3472 O O . GLY B 1 157 ? 43.323 15.671 26.116 1.00 59.18 157 GLY B O 1
ATOM 3473 N N . ASP B 1 158 ? 41.451 14.565 25.727 1.00 58.85 158 ASP B N 1
ATOM 3474 C CA . ASP B 1 158 ? 40.794 14.817 26.983 1.00 59.23 158 ASP B CA 1
ATOM 3475 C C . ASP B 1 158 ? 40.752 16.179 27.640 1.00 57.40 158 ASP B C 1
ATOM 3476 O O . ASP B 1 158 ? 39.890 16.332 28.528 1.00 57.21 158 ASP B O 1
ATOM 3481 N N . ARG B 1 159 ? 41.551 17.173 27.318 1.00 54.99 159 ARG B N 1
ATOM 3482 C CA . ARG B 1 159 ? 41.483 18.466 27.979 1.00 52.94 159 ARG B CA 1
ATOM 3483 C C . ARG B 1 159 ? 41.265 19.615 27.012 1.00 48.84 159 ARG B C 1
ATOM 3484 O O . ARG B 1 159 ? 41.264 20.780 27.406 1.00 48.50 159 ARG B O 1
ATOM 3492 N N . LEU B 1 160 ? 41.216 19.298 25.728 1.00 44.00 160 LEU B N 1
ATOM 3493 C CA . LEU B 1 160 ? 41.044 20.325 24.706 1.00 39.91 160 LEU B CA 1
ATOM 3494 C C . LEU B 1 160 ? 39.802 20.010 23.882 1.00 36.95 160 LEU B C 1
ATOM 3495 O O . LEU B 1 160 ? 39.578 18.855 23.521 1.00 36.51 160 LEU B O 1
ATOM 3500 N N . GLN B 1 161 ? 38.922 20.997 23.757 1.00 33.59 161 GLN B N 1
ATOM 3501 C CA . GLN B 1 161 ? 37.699 20.835 22.980 1.00 30.76 161 GLN B CA 1
ATOM 3502 C C . GLN B 1 161 ? 37.613 21.923 21.914 1.00 28.99 161 GLN B C 1
ATOM 3503 O O . GLN B 1 161 ? 37.851 23.101 22.189 1.00 28.48 161 GLN B O 1
ATOM 3509 N N . ILE B 1 162 ? 37.249 21.542 20.702 1.00 27.75 162 ILE B N 1
ATOM 3510 C CA . ILE B 1 162 ? 37.118 22.485 19.607 1.00 27.55 162 ILE B CA 1
ATOM 3511 C C . ILE B 1 162 ? 35.690 22.445 19.067 1.00 26.10 162 ILE B C 1
ATOM 3512 O O . ILE B 1 162 ? 35.092 21.387 18.932 1.00 25.68 162 ILE B O 1
ATOM 3517 N N . LEU B 1 163 ? 35.168 23.636 18.828 1.00 24.89 163 LEU B N 1
ATOM 3518 C CA . LEU B 1 163 ? 33.853 23.805 18.248 1.00 24.64 163 LEU B CA 1
ATOM 3519 C C . LEU B 1 163 ? 34.014 24.527 16.912 1.00 24.54 163 LEU B C 1
ATOM 3520 O O . LEU B 1 163 ? 34.773 25.493 16.832 1.00 25.07 163 LEU B O 1
ATOM 3525 N N . ILE B 1 164 ? 33.342 24.032 15.883 1.00 25.01 164 ILE B N 1
ATOM 3526 C CA . ILE B 1 164 ? 33.434 24.676 14.573 1.00 25.83 164 ILE B CA 1
ATOM 3527 C C . ILE B 1 164 ? 32.032 25.120 14.167 1.00 25.58 164 ILE B C 1
ATOM 3528 O O . ILE B 1 164 ? 31.168 24.262 14.061 1.00 25.46 164 ILE B O 1
ATOM 3533 N N . SER B 1 165 ? 31.840 26.408 13.967 1.00 26.66 165 SER B N 1
ATOM 3534 C CA . SER B 1 165 ? 30.550 26.959 13.623 1.00 29.00 165 SER B CA 1
ATOM 3535 C C . SER B 1 165 ? 30.572 27.619 12.255 1.00 31.57 165 SER B C 1
ATOM 3536 O O . SER B 1 165 ? 31.619 28.124 11.854 1.00 31.86 165 SER B O 1
ATOM 3539 N N . THR B 1 166 ? 29.429 27.644 11.583 1.00 35.14 166 THR B N 1
ATOM 3540 C CA . THR B 1 166 ? 29.399 28.321 10.285 1.00 39.67 166 THR B CA 1
ATOM 3541 C C . THR B 1 166 ? 28.411 29.480 10.368 1.00 42.16 166 THR B C 1
ATOM 3542 O O . THR B 1 166 ? 27.403 29.368 11.062 1.00 42.71 166 THR B O 1
ATOM 3546 N N . ASN B 1 167 ? 28.711 30.577 9.683 1.00 44.41 167 ASN B N 1
ATOM 3547 C CA . ASN B 1 167 ? 27.784 31.708 9.707 1.00 46.49 167 ASN B CA 1
ATOM 3548 C C . ASN B 1 167 ? 27.098 31.714 8.346 1.00 48.21 167 ASN B C 1
ATOM 3549 O O . ASN B 1 167 ? 27.634 32.307 7.412 1.00 48.96 167 ASN B O 1
ATOM 3554 N N . GLY B 1 168 ? 26.050 30.907 8.207 1.00 49.42 168 GLY B N 1
ATOM 3555 C CA . GLY B 1 168 ? 25.377 30.853 6.915 1.00 51.10 168 GLY B CA 1
ATOM 3556 C C . GLY B 1 168 ? 26.171 30.122 5.845 1.00 51.99 168 GLY B C 1
ATOM 3557 O O . GLY B 1 168 ? 26.507 30.652 4.787 1.00 52.97 168 GLY B O 1
ATOM 3558 N N . LEU B 1 169 ? 26.499 28.877 6.110 1.00 51.39 169 LEU B N 1
ATOM 3559 C CA . LEU B 1 169 ? 27.120 27.923 5.231 1.00 50.90 169 LEU B CA 1
ATOM 3560 C C . LEU B 1 169 ? 26.469 26.604 5.725 1.00 50.39 169 LEU B C 1
ATOM 3561 O O . LEU B 1 169 ? 26.082 26.548 6.893 1.00 50.58 169 LEU B O 1
ATOM 3566 N N . SER B 1 170 ? 26.442 25.621 4.860 1.00 49.35 170 SER B N 1
ATOM 3567 C CA . SER B 1 170 ? 25.887 24.344 5.313 1.00 48.53 170 SER B CA 1
ATOM 3568 C C . SER B 1 170 ? 26.795 23.803 6.404 1.00 47.75 170 SER B C 1
ATOM 3569 O O . SER B 1 170 ? 28.016 23.934 6.335 1.00 47.31 170 SER B O 1
ATOM 3572 N N . PRO B 1 171 ? 26.228 23.036 7.326 1.00 47.58 171 PRO B N 1
ATOM 3573 C CA . PRO B 1 171 ? 26.936 22.352 8.392 1.00 46.86 171 PRO B CA 1
ATOM 3574 C C . PRO B 1 171 ? 28.010 21.419 7.854 1.00 45.73 171 PRO B C 1
ATOM 3575 O O . PRO B 1 171 ? 29.046 21.133 8.448 1.00 45.28 171 PRO B O 1
ATOM 3579 N N . ARG B 1 172 ? 27.779 20.913 6.653 1.00 43.72 172 ARG B N 1
ATOM 3580 C CA . ARG B 1 172 ? 28.716 20.169 5.845 1.00 42.36 172 ARG B CA 1
ATOM 3581 C C . ARG B 1 172 ? 30.126 20.749 5.898 1.00 39.88 172 ARG B C 1
ATOM 3582 O O . ARG B 1 172 ? 31.078 20.032 6.173 1.00 38.24 172 ARG B O 1
ATOM 3590 N N . PHE B 1 173 ? 30.282 22.051 5.680 1.00 37.97 173 PHE B N 1
ATOM 3591 C CA . PHE B 1 173 ? 31.552 22.738 5.746 1.00 36.68 173 PHE B CA 1
ATOM 3592 C C . PHE B 1 173 ? 32.221 22.643 7.110 1.00 35.57 173 PHE B C 1
ATOM 3593 O O . PHE B 1 173 ? 33.450 22.586 7.187 1.00 34.17 173 PHE B O 1
ATOM 3601 N N . GLY B 1 174 ? 31.422 22.607 8.174 1.00 33.92 174 GLY B N 1
ATOM 3602 C CA . GLY B 1 174 ? 31.899 22.485 9.534 1.00 31.87 174 GLY B CA 1
ATOM 3603 C C . GLY B 1 174 ? 32.525 21.118 9.770 1.00 31.52 174 GLY B C 1
ATOM 3604 O O . GLY B 1 174 ? 33.557 20.979 10.436 1.00 30.09 174 GLY B O 1
ATOM 3605 N N . ALA B 1 175 ? 31.867 20.090 9.242 1.00 31.17 175 ALA B N 1
ATOM 3606 C CA . ALA B 1 175 ? 32.379 18.728 9.333 1.00 32.05 175 ALA B CA 1
ATOM 3607 C C . ALA B 1 175 ? 33.682 18.561 8.552 1.00 31.95 175 ALA B C 1
ATOM 3608 O O . ALA B 1 175 ? 34.588 17.877 9.024 1.00 32.11 175 ALA B O 1
ATOM 3610 N N . LEU B 1 176 ? 33.813 19.184 7.389 1.00 32.12 176 LEU B N 1
ATOM 3611 C CA . LEU B 1 176 ? 35.028 19.126 6.592 1.00 32.11 176 LEU B CA 1
ATOM 3612 C C . LEU B 1 176 ? 36.170 19.849 7.298 1.00 32.98 176 LEU B C 1
ATOM 3613 O O . LEU B 1 176 ? 37.317 19.396 7.227 1.00 32.68 176 LEU B O 1
ATOM 3618 N N . VAL B 1 177 ? 35.860 20.974 7.957 1.00 31.76 177 VAL B N 1
ATOM 3619 C CA . VAL B 1 177 ? 36.914 21.694 8.682 1.00 31.21 177 VAL B CA 1
ATOM 3620 C C . VAL B 1 177 ? 37.340 20.868 9.885 1.00 31.82 177 VAL B C 1
ATOM 3621 O O . VAL B 1 177 ? 38.528 20.731 10.180 1.00 31.16 177 VAL B O 1
ATOM 3625 N N . ARG B 1 178 ? 36.398 20.205 10.547 1.00 32.71 178 ARG B N 1
ATOM 3626 C CA . ARG B 1 178 ? 36.660 19.360 11.694 1.00 33.63 178 ARG B CA 1
ATOM 3627 C C . ARG B 1 178 ? 37.588 18.199 11.355 1.00 34.62 178 ARG B C 1
ATOM 3628 O O . ARG B 1 178 ? 38.472 17.827 12.133 1.00 34.34 178 ARG B O 1
ATOM 3636 N N . ASP B 1 179 ? 37.294 17.497 10.262 1.00 34.97 179 ASP B N 1
ATOM 3637 C CA . ASP B 1 179 ? 38.108 16.357 9.838 1.00 36.13 179 ASP B CA 1
ATOM 3638 C C . ASP B 1 179 ? 39.519 16.815 9.515 1.00 36.15 179 ASP B C 1
ATOM 3639 O O . ASP B 1 179 ? 40.495 16.205 9.937 1.00 36.43 179 ASP B O 1
ATOM 3644 N N . GLU B 1 180 ? 39.651 17.944 8.838 1.00 35.70 180 GLU B N 1
ATOM 3645 C CA . GLU B 1 180 ? 40.926 18.562 8.534 1.00 36.57 180 GLU B CA 1
ATOM 3646 C C . GLU B 1 180 ? 41.724 18.830 9.805 1.00 36.47 180 GLU B C 1
ATOM 3647 O O . GLU B 1 180 ? 42.907 18.493 9.916 1.00 35.84 180 GLU B O 1
ATOM 3653 N N . ILE B 1 181 ? 41.076 19.430 10.817 1.00 36.02 181 ILE B N 1
ATOM 3654 C CA . ILE B 1 181 ? 41.752 19.706 12.084 1.00 35.17 181 ILE B CA 1
ATOM 3655 C C . ILE B 1 181 ? 42.124 18.390 12.759 1.00 35.82 181 ILE B C 1
ATOM 3656 O O . ILE B 1 181 ? 43.232 18.239 13.282 1.00 34.50 181 ILE B O 1
ATOM 3661 N N . ARG B 1 182 ? 41.198 17.433 12.730 1.00 37.03 182 ARG B N 1
ATOM 3662 C CA . ARG B 1 182 ? 41.473 16.133 13.340 1.00 39.87 182 ARG B CA 1
ATOM 3663 C C . ARG B 1 182 ? 42.633 15.446 12.628 1.00 40.36 182 ARG B C 1
ATOM 3664 O O . ARG B 1 182 ? 43.505 14.865 13.282 1.00 39.36 182 ARG B O 1
ATOM 3672 N N . ASN B 1 183 ? 42.698 15.542 11.299 1.00 41.04 183 ASN B N 1
ATOM 3673 C CA . ASN B 1 183 ? 43.810 14.928 10.572 1.00 42.10 183 ASN B CA 1
ATOM 3674 C C . ASN B 1 183 ? 45.136 15.542 11.008 1.00 42.06 183 ASN B C 1
ATOM 3675 O O . ASN B 1 183 ? 46.121 14.838 11.227 1.00 41.56 183 ASN B O 1
ATOM 3683 N N . LEU B 1 184 ? 45.166 16.865 11.112 1.00 42.30 184 LEU B N 1
ATOM 3684 C CA . LEU B 1 184 ? 46.326 17.598 11.575 1.00 42.83 184 LEU B CA 1
ATOM 3685 C C . LEU B 1 184 ? 46.855 17.066 12.901 1.00 43.08 184 LEU B C 1
ATOM 3686 O O . LEU B 1 184 ? 48.059 16.799 12.964 1.00 42.98 184 LEU B O 1
ATOM 3691 N N . PHE B 1 185 ? 46.027 16.930 13.938 1.00 43.27 185 PHE B N 1
ATOM 3692 C CA . PHE B 1 185 ? 46.541 16.434 15.209 1.00 43.63 185 PHE B CA 1
ATOM 3693 C C . PHE B 1 185 ? 46.818 14.941 15.162 1.00 45.63 185 PHE B C 1
ATOM 3694 O O . PHE B 1 185 ? 47.738 14.482 15.843 1.00 45.30 185 PHE B O 1
ATOM 3702 N N . THR B 1 186 ? 46.085 14.193 14.344 1.00 47.76 186 THR B N 1
ATOM 3703 C CA . THR B 1 186 ? 46.372 12.766 14.194 1.00 50.61 186 THR B CA 1
ATOM 3704 C C . THR B 1 186 ? 47.785 12.594 13.644 1.00 52.90 186 THR B C 1
ATOM 3705 O O . THR B 1 186 ? 48.585 11.849 14.209 1.00 52.33 186 THR B O 1
ATOM 3709 N N . GLN B 1 187 ? 48.145 13.329 12.594 1.00 55.59 187 GLN B N 1
ATOM 3710 C CA . GLN B 1 187 ? 49.475 13.266 12.016 1.00 58.31 187 GLN B CA 1
ATOM 3711 C C . GLN B 1 187 ? 50.553 13.705 13.003 1.00 59.14 187 GLN B C 1
ATOM 3712 O O . GLN B 1 187 ? 51.677 13.211 12.975 1.00 59.36 187 GLN B O 1
ATOM 3726 N N . GLY B 1 189 ? 50.532 13.330 16.266 1.00 55.56 189 GLY B N 1
ATOM 3727 C CA . GLY B 1 189 ? 50.735 12.357 17.328 1.00 53.51 189 GLY B CA 1
ATOM 3728 C C . GLY B 1 189 ? 50.857 13.043 18.686 1.00 52.22 189 GLY B C 1
ATOM 3729 O O . GLY B 1 189 ? 50.454 14.183 18.884 1.00 51.74 189 GLY B O 1
ATOM 3730 N N . ASP B 1 190 ? 51.430 12.317 19.634 1.00 50.41 190 ASP B N 1
ATOM 3731 C CA . ASP B 1 190 ? 51.544 12.744 21.012 1.00 48.98 190 ASP B CA 1
ATOM 3732 C C . ASP B 1 190 ? 52.117 14.141 21.202 1.00 47.40 190 ASP B C 1
ATOM 3733 O O . ASP B 1 190 ? 53.169 14.493 20.680 1.00 47.24 190 ASP B O 1
ATOM 3738 N N . LEU B 1 191 ? 51.409 14.941 21.986 1.00 45.23 191 LEU B N 1
ATOM 3739 C CA . LEU B 1 191 ? 51.779 16.304 22.312 1.00 43.40 191 LEU B CA 1
ATOM 3740 C C . LEU B 1 191 ? 52.331 16.340 23.738 1.00 43.38 191 LEU B C 1
ATOM 3741 O O . LEU B 1 191 ? 52.812 17.345 24.251 1.00 43.22 191 LEU B O 1
ATOM 3746 N N . ALA B 1 192 ? 52.038 15.251 24.438 1.00 42.72 192 ALA B N 1
ATOM 3747 C CA . ALA B 1 192 ? 52.459 15.030 25.808 1.00 42.76 192 ALA B CA 1
ATOM 3748 C C . ALA B 1 192 ? 52.219 16.254 26.676 1.00 43.70 192 ALA B C 1
ATOM 3749 O O . ALA B 1 192 ? 53.138 16.751 27.337 1.00 43.24 192 ALA B O 1
ATOM 3751 N N . LEU B 1 193 ? 50.961 16.695 26.738 1.00 44.69 193 LEU B N 1
ATOM 3752 C CA . LEU B 1 193 ? 50.597 17.887 27.479 1.00 46.03 193 LEU B CA 1
ATOM 3753 C C . LEU B 1 193 ? 50.897 17.815 28.965 1.00 47.15 193 LEU B C 1
ATOM 3754 O O . LEU B 1 193 ? 51.171 18.866 29.555 1.00 47.16 193 LEU B O 1
ATOM 3759 N N . GLU B 1 194 ? 50.758 16.663 29.609 1.00 48.82 194 GLU B N 1
ATOM 3760 C CA . GLU B 1 194 ? 51.126 16.502 31.010 1.00 50.14 194 GLU B CA 1
ATOM 3761 C C . GLU B 1 194 ? 52.482 17.166 31.264 1.00 49.00 194 GLU B C 1
ATOM 3762 O O . GLU B 1 194 ? 52.613 18.096 32.053 1.00 49.18 194 GLU B O 1
ATOM 3768 N N . ASP B 1 195 ? 53.506 16.688 30.559 1.00 47.83 195 ASP B N 1
ATOM 3769 C CA . ASP B 1 195 ? 54.852 17.210 30.631 1.00 46.76 195 ASP B CA 1
ATOM 3770 C C . ASP B 1 195 ? 54.963 18.637 30.109 1.00 44.62 195 ASP B C 1
ATOM 3771 O O . ASP B 1 195 ? 55.798 19.388 30.615 1.00 45.13 195 ASP B O 1
ATOM 3776 N N . ALA B 1 196 ? 54.192 18.981 29.077 1.00 42.55 196 ALA B N 1
ATOM 3777 C CA . ALA B 1 196 ? 54.197 20.377 28.628 1.00 40.03 196 ALA B CA 1
ATOM 3778 C C . ALA B 1 196 ? 53.673 21.227 29.777 1.00 38.69 196 ALA B C 1
ATOM 3779 O O . ALA B 1 196 ? 54.238 22.278 30.048 1.00 37.98 196 ALA B O 1
ATOM 3781 N N . VAL B 1 197 ? 52.618 20.769 30.452 1.00 38.64 197 VAL B N 1
ATOM 3782 C CA . VAL B 1 197 ? 52.067 21.514 31.579 1.00 38.57 197 VAL B CA 1
ATOM 3783 C C . VAL B 1 197 ? 53.145 21.770 32.625 1.00 38.47 197 VAL B C 1
ATOM 3784 O O . VAL B 1 197 ? 53.316 22.911 33.049 1.00 37.53 197 VAL B O 1
ATOM 3788 N N . VAL B 1 198 ? 53.800 20.705 33.080 1.00 39.41 198 VAL B N 1
ATOM 3789 C CA . VAL B 1 198 ? 54.858 20.854 34.077 1.00 40.72 198 VAL B CA 1
ATOM 3790 C C . VAL B 1 198 ? 55.880 21.909 33.664 1.00 40.92 198 VAL B C 1
ATOM 3791 O O . VAL B 1 198 ? 56.054 22.931 34.329 1.00 41.62 198 VAL B O 1
ATOM 3795 N N . LYS B 1 199 ? 56.555 21.657 32.542 1.00 40.77 199 LYS B N 1
ATOM 3796 C CA . LYS B 1 199 ? 57.571 22.587 32.075 1.00 40.46 199 LYS B CA 1
ATOM 3797 C C . LYS B 1 199 ? 57.101 24.011 31.909 1.00 40.47 199 LYS B C 1
ATOM 3798 O O . LYS B 1 199 ? 57.920 24.873 32.254 1.00 40.61 199 LYS B O 1
ATOM 3804 N N . LEU B 1 200 ? 55.880 24.296 31.457 1.00 40.81 200 LEU B N 1
ATOM 3805 C CA . LEU B 1 200 ? 55.479 25.706 31.415 1.00 41.89 200 LEU B CA 1
ATOM 3806 C C . LEU B 1 200 ? 55.387 26.226 32.848 1.00 41.73 200 LEU B C 1
ATOM 3807 O O . LEU B 1 200 ? 55.711 27.378 33.104 1.00 41.46 200 LEU B O 1
ATOM 3812 N N . GLY B 1 201 ? 54.987 25.373 33.786 1.00 42.76 201 GLY B N 1
ATOM 3813 C CA . GLY B 1 201 ? 54.969 25.730 35.196 1.00 44.03 201 GLY B CA 1
ATOM 3814 C C . GLY B 1 201 ? 56.373 26.117 35.654 1.00 44.44 201 GLY B C 1
ATOM 3815 O O . GLY B 1 201 ? 56.602 27.298 35.936 1.00 44.43 201 GLY B O 1
ATOM 3816 N N . GLU B 1 202 ? 57.335 25.187 35.592 1.00 45.56 202 GLU B N 1
ATOM 3817 C CA . GLU B 1 202 ? 58.683 25.557 36.034 1.00 46.75 202 GLU B CA 1
ATOM 3818 C C . GLU B 1 202 ? 59.271 26.648 35.154 1.00 45.98 202 GLU B C 1
ATOM 3819 O O . GLU B 1 202 ? 60.009 27.471 35.713 1.00 46.21 202 GLU B O 1
ATOM 3825 N N . LEU B 1 203 ? 58.896 26.760 33.881 1.00 45.66 203 LEU B N 1
ATOM 3826 C CA . LEU B 1 203 ? 59.360 27.933 33.142 1.00 46.08 203 LEU B CA 1
ATOM 3827 C C . LEU B 1 203 ? 58.841 29.167 33.879 1.00 47.43 203 LEU B C 1
ATOM 3828 O O . LEU B 1 203 ? 59.669 29.930 34.379 1.00 47.06 203 LEU B O 1
ATOM 3833 N N . ARG B 1 204 ? 57.534 29.324 34.044 1.00 49.63 204 ARG B N 1
ATOM 3834 C CA . ARG B 1 204 ? 56.957 30.461 34.745 1.00 51.92 204 ARG B CA 1
ATOM 3835 C C . ARG B 1 204 ? 57.635 30.766 36.077 1.00 51.25 204 ARG B C 1
ATOM 3836 O O . ARG B 1 204 ? 58.113 31.882 36.300 1.00 50.60 204 ARG B O 1
ATOM 3844 N N . ARG B 1 205 ? 57.647 29.779 36.968 1.00 51.09 205 ARG B N 1
ATOM 3845 C CA . ARG B 1 205 ? 58.289 29.965 38.268 1.00 52.08 205 ARG B CA 1
ATOM 3846 C C . ARG B 1 205 ? 59.701 30.491 38.049 1.00 51.51 205 ARG B C 1
ATOM 3847 O O . ARG B 1 205 ? 60.027 31.634 38.377 1.00 51.02 205 ARG B O 1
ATOM 3855 N N . GLY B 1 206 ? 60.549 29.677 37.421 1.00 51.08 206 GLY B N 1
ATOM 3856 C CA . GLY B 1 206 ? 61.921 30.038 37.114 1.00 50.49 206 GLY B CA 1
ATOM 3857 C C . GLY B 1 206 ? 62.108 31.490 36.716 1.00 50.54 206 GLY B C 1
ATOM 3858 O O . GLY B 1 206 ? 63.011 32.170 37.207 1.00 50.57 206 GLY B O 1
ATOM 3859 N N . ILE B 1 207 ? 61.308 32.010 35.801 1.00 51.46 207 ILE B N 1
ATOM 3860 C CA . ILE B 1 207 ? 61.349 33.385 35.343 1.00 52.83 207 ILE B CA 1
ATOM 3861 C C . ILE B 1 207 ? 60.892 34.388 36.397 1.00 54.47 207 ILE B C 1
ATOM 3862 O O . ILE B 1 207 ? 61.259 35.559 36.350 1.00 54.20 207 ILE B O 1
ATOM 3867 N N . ARG B 1 208 ? 60.034 33.952 37.306 1.00 56.73 208 ARG B N 1
ATOM 3868 C CA . ARG B 1 208 ? 59.507 34.773 38.392 1.00 59.42 208 ARG B CA 1
ATOM 3869 C C . ARG B 1 208 ? 60.629 34.916 39.417 1.00 59.64 208 ARG B C 1
ATOM 3870 O O . ARG B 1 208 ? 61.052 35.998 39.822 1.00 59.91 208 ARG B O 1
ATOM 3878 N N . LEU B 1 209 ? 61.333 33.815 39.670 1.00 60.26 209 LEU B N 1
ATOM 3879 C CA . LEU B 1 209 ? 62.511 33.862 40.531 1.00 61.04 209 LEU B CA 1
ATOM 3880 C C . LEU B 1 209 ? 63.596 34.799 40.025 1.00 61.06 209 LEU B C 1
ATOM 3881 O O . LEU B 1 209 ? 64.218 35.530 40.797 1.00 61.64 209 LEU B O 1
ATOM 3886 N N . LEU B 1 210 ? 63.830 34.809 38.718 1.00 61.75 210 LEU B N 1
ATOM 3887 C CA . LEU B 1 210 ? 64.775 35.708 38.078 1.00 62.36 210 LEU B CA 1
ATOM 3888 C C . LEU B 1 210 ? 64.073 37.032 37.789 1.00 63.27 210 LEU B C 1
ATOM 3889 O O . LEU B 1 210 ? 64.673 38.063 37.491 1.00 63.05 210 LEU B O 1
ATOM 3894 N N . ALA B 1 211 ? 62.755 37.071 37.936 1.00 65.34 211 ALA B N 1
ATOM 3895 C CA . ALA B 1 211 ? 61.813 38.080 37.632 1.00 67.89 211 ALA B CA 1
ATOM 3896 C C . ALA B 1 211 ? 62.195 39.541 37.511 1.00 71.07 211 ALA B C 1
ATOM 3897 O O . ALA B 1 211 ? 61.577 40.168 36.628 1.00 70.34 211 ALA B O 1
ATOM 3899 N N . PRO B 1 212 ? 62.449 40.140 38.662 1.00 76.01 212 PRO B N 1
ATOM 3900 C CA . PRO B 1 212 ? 62.622 41.624 38.775 1.00 79.62 212 PRO B CA 1
ATOM 3901 C C . PRO B 1 212 ? 61.427 42.244 38.133 1.00 83.24 212 PRO B C 1
ATOM 3902 O O . PRO B 1 212 ? 60.982 42.867 37.217 1.00 83.63 212 PRO B O 1
ATOM 3906 N N . ASP B 1 213 ? 60.502 41.874 39.006 1.00 87.52 213 ASP B N 1
ATOM 3907 C CA . ASP B 1 213 ? 59.200 41.790 39.484 1.00 91.38 213 ASP B CA 1
ATOM 3908 C C . ASP B 1 213 ? 58.317 42.926 39.043 1.00 93.42 213 ASP B C 1
ATOM 3909 O O . ASP B 1 213 ? 58.372 43.285 37.864 1.00 93.59 213 ASP B O 1
ATOM 3914 N N . ASP B 1 214 ? 57.513 43.446 39.948 1.00 95.65 214 ASP B N 1
ATOM 3915 C CA . ASP B 1 214 ? 56.489 44.324 39.421 1.00 97.34 214 ASP B CA 1
ATOM 3916 C C . ASP B 1 214 ? 56.941 45.433 38.499 1.00 97.88 214 ASP B C 1
ATOM 3917 O O . ASP B 1 214 ? 57.386 46.435 39.055 1.00 98.00 214 ASP B O 1
ATOM 3922 N N . LYS B 1 215 ? 56.520 45.338 37.244 1.00 98.41 215 LYS B N 1
ATOM 3923 C CA . LYS B 1 215 ? 56.601 46.480 36.370 1.00 98.75 215 LYS B CA 1
ATOM 3924 C C . LYS B 1 215 ? 57.218 46.291 35.003 1.00 97.76 215 LYS B C 1
ATOM 3925 O O . LYS B 1 215 ? 56.884 47.119 34.147 1.00 97.99 215 LYS B O 1
ATOM 3931 N N . ASP B 1 216 ? 58.175 45.392 34.860 1.00 96.19 216 ASP B N 1
ATOM 3932 C CA . ASP B 1 216 ? 58.583 45.138 33.466 1.00 94.63 216 ASP B CA 1
ATOM 3933 C C . ASP B 1 216 ? 57.666 43.932 33.184 1.00 93.48 216 ASP B C 1
ATOM 3934 O O . ASP B 1 216 ? 56.903 43.810 32.250 1.00 93.49 216 ASP B O 1
ATOM 3939 N N . VAL B 1 217 ? 57.524 43.179 34.257 1.00 91.87 217 VAL B N 1
ATOM 3940 C CA . VAL B 1 217 ? 56.728 42.019 34.551 1.00 90.14 217 VAL B CA 1
ATOM 3941 C C . VAL B 1 217 ? 55.269 42.101 34.157 1.00 89.00 217 VAL B C 1
ATOM 3942 O O . VAL B 1 217 ? 54.189 42.264 34.682 1.00 88.89 217 VAL B O 1
ATOM 3946 N N . LYS B 1 218 ? 55.229 41.848 32.883 1.00 87.24 218 LYS B N 1
ATOM 3947 C CA . LYS B 1 218 ? 54.379 41.793 31.756 1.00 85.51 218 LYS B CA 1
ATOM 3948 C C . LYS B 1 218 ? 55.363 41.259 30.696 1.00 83.67 218 LYS B C 1
ATOM 3949 O O . LYS B 1 218 ? 55.025 40.515 29.796 1.00 83.67 218 LYS B O 1
ATOM 3955 N N . TYR B 1 219 ? 56.634 41.616 30.915 1.00 81.22 219 TYR B N 1
ATOM 3956 C CA . TYR B 1 219 ? 57.747 41.162 30.094 1.00 78.68 219 TYR B CA 1
ATOM 3957 C C . TYR B 1 219 ? 57.847 39.652 30.330 1.00 78.09 219 TYR B C 1
ATOM 3958 O O . TYR B 1 219 ? 57.864 38.861 29.402 1.00 77.79 219 TYR B O 1
ATOM 3967 N N . ARG B 1 220 ? 57.706 39.275 31.599 1.00 77.36 220 ARG B N 1
ATOM 3968 C CA . ARG B 1 220 ? 57.599 37.883 31.999 1.00 77.13 220 ARG B CA 1
ATOM 3969 C C . ARG B 1 220 ? 56.484 37.176 31.230 1.00 75.06 220 ARG B C 1
ATOM 3970 O O . ARG B 1 220 ? 56.624 36.035 30.808 1.00 75.07 220 ARG B O 1
ATOM 3986 N N . ASP B 1 222 ? 54.934 38.427 28.309 1.00 58.69 222 ASP B N 1
ATOM 3987 C CA . ASP B 1 222 ? 55.228 38.508 26.883 1.00 54.48 222 ASP B CA 1
ATOM 3988 C C . ASP B 1 222 ? 56.427 37.652 26.493 1.00 50.67 222 ASP B C 1
ATOM 3989 O O . ASP B 1 222 ? 56.518 37.212 25.344 1.00 49.23 222 ASP B O 1
ATOM 3994 N N . TRP B 1 223 ? 57.329 37.420 27.448 1.00 46.57 223 TRP B N 1
ATOM 3995 C CA . TRP B 1 223 ? 58.495 36.587 27.197 1.00 43.54 223 TRP B CA 1
ATOM 3996 C C . TRP B 1 223 ? 58.066 35.124 27.152 1.00 42.69 223 TRP B C 1
ATOM 3997 O O . TRP B 1 223 ? 58.306 34.462 26.143 1.00 42.10 223 TRP B O 1
ATOM 4008 N N . ALA B 1 224 ? 57.347 34.649 28.158 1.00 42.47 224 ALA B N 1
ATOM 4009 C CA . ALA B 1 224 ? 56.881 33.268 28.172 1.00 43.09 224 ALA B CA 1
ATOM 4010 C C . ALA B 1 224 ? 55.978 32.950 26.983 1.00 44.22 224 ALA B C 1
ATOM 4011 O O . ALA B 1 224 ? 55.902 31.792 26.555 1.00 43.50 224 ALA B O 1
ATOM 4013 N N . ARG B 1 225 ? 55.226 33.930 26.498 1.00 45.59 225 ARG B N 1
ATOM 4014 C CA . ARG B 1 225 ? 54.270 33.775 25.428 1.00 47.12 225 ARG B CA 1
ATOM 4015 C C . ARG B 1 225 ? 54.941 33.647 24.068 1.00 46.09 225 ARG B C 1
ATOM 4016 O O . ARG B 1 225 ? 54.620 32.751 23.290 1.00 45.95 225 ARG B O 1
ATOM 4024 N N . ARG B 1 226 ? 55.862 34.569 23.793 1.00 44.91 226 ARG B N 1
ATOM 4025 C CA . ARG B 1 226 ? 56.583 34.552 22.530 1.00 44.42 226 ARG B CA 1
ATOM 4026 C C . ARG B 1 226 ? 57.481 33.322 22.405 1.00 42.24 226 ARG B C 1
ATOM 4027 O O . ARG B 1 226 ? 57.667 32.766 21.317 1.00 41.54 226 ARG B O 1
ATOM 4035 N N . CYS B 1 227 ? 58.068 32.922 23.524 1.00 39.51 227 CYS B N 1
ATOM 4036 C CA . CYS B 1 227 ? 58.937 31.762 23.603 1.00 37.83 227 CYS B CA 1
ATOM 4037 C C . CYS B 1 227 ? 58.145 30.490 23.311 1.00 37.29 227 CYS B C 1
ATOM 4038 O O . CYS B 1 227 ? 58.547 29.678 22.482 1.00 36.10 227 CYS B O 1
ATOM 4041 N N . THR B 1 228 ? 57.006 30.323 23.982 1.00 36.83 228 THR B N 1
ATOM 4042 C CA . THR B 1 228 ? 56.151 29.168 23.801 1.00 37.19 228 THR B CA 1
ATOM 4043 C C . THR B 1 228 ? 55.431 29.176 22.455 1.00 37.34 228 THR B C 1
ATOM 4044 O O . THR B 1 228 ? 55.283 28.101 21.866 1.00 37.22 228 THR B O 1
ATOM 4048 N N . ASP B 1 229 ? 55.127 30.351 21.909 1.00 36.99 229 ASP B N 1
ATOM 4049 C CA . ASP B 1 229 ? 54.581 30.433 20.562 1.00 37.61 229 ASP B CA 1
ATOM 4050 C C . ASP B 1 229 ? 55.627 29.910 19.575 1.00 37.21 229 ASP B C 1
ATOM 4051 O O . ASP B 1 229 ? 55.253 29.212 18.636 1.00 37.20 229 ASP B O 1
ATOM 4056 N N . LEU B 1 230 ? 56.898 30.247 19.763 1.00 36.59 230 LEU B N 1
ATOM 4057 C CA . LEU B 1 230 ? 57.954 29.767 18.875 1.00 36.27 230 LEU B CA 1
ATOM 4058 C C . LEU B 1 230 ? 58.145 28.261 19.024 1.00 36.13 230 LEU B C 1
ATOM 4059 O O . LEU B 1 230 ? 58.340 27.611 17.992 1.00 35.73 230 LEU B O 1
ATOM 4064 N N . PHE B 1 231 ? 57.947 27.658 20.197 1.00 35.89 231 PHE B N 1
ATOM 4065 C CA . PHE B 1 231 ? 57.973 26.198 20.278 1.00 36.08 231 PHE B CA 1
ATOM 4066 C C . PHE B 1 231 ? 56.672 25.604 19.744 1.00 36.09 231 PHE B C 1
ATOM 4067 O O . PHE B 1 231 ? 56.674 24.538 19.112 1.00 36.96 231 PHE B O 1
ATOM 4075 N N . GLY B 1 232 ? 55.544 26.265 19.975 1.00 36.03 232 GLY B N 1
ATOM 4076 C CA . GLY B 1 232 ? 54.266 25.757 19.458 1.00 35.76 232 GLY B CA 1
ATOM 4077 C C . GLY B 1 232 ? 53.753 24.606 20.307 1.00 35.39 232 GLY B C 1
ATOM 4078 O O . GLY B 1 232 ? 54.464 24.084 21.175 1.00 35.26 232 GLY B O 1
ATOM 4079 N N . ILE B 1 233 ? 52.535 24.148 20.006 1.00 35.38 233 ILE B N 1
ATOM 4080 C CA . ILE B 1 233 ? 51.935 23.063 20.781 1.00 36.18 233 ILE B CA 1
ATOM 4081 C C . ILE B 1 233 ? 52.690 21.755 20.574 1.00 36.47 233 ILE B C 1
ATOM 4082 O O . ILE B 1 233 ? 52.636 20.858 21.414 1.00 36.50 233 ILE B O 1
ATOM 4087 N N . GLN B 1 234 ? 53.341 21.603 19.432 1.00 37.03 234 GLN B N 1
ATOM 4088 C CA . GLN B 1 234 ? 54.077 20.407 19.097 1.00 38.75 234 GLN B CA 1
ATOM 4089 C C . GLN B 1 234 ? 55.308 20.165 19.962 1.00 38.46 234 GLN B C 1
ATOM 4090 O O . GLN B 1 234 ? 55.669 19.007 20.191 1.00 37.98 234 GLN B O 1
ATOM 4096 N N . HIS B 1 235 ? 56.014 21.219 20.366 1.00 38.34 235 HIS B N 1
ATOM 4097 C CA . HIS B 1 235 ? 57.256 21.099 21.101 1.00 38.40 235 HIS B CA 1
ATOM 4098 C C . HIS B 1 235 ? 57.266 21.615 22.527 1.00 38.76 235 HIS B C 1
ATOM 4099 O O . HIS B 1 235 ? 58.264 21.322 23.208 1.00 38.39 235 HIS B O 1
ATOM 4106 N N . CYS B 1 236 ? 56.239 22.279 23.045 1.00 39.04 236 CYS B N 1
ATOM 4107 C CA . CYS B 1 236 ? 56.295 22.761 24.424 1.00 38.95 236 CYS B CA 1
ATOM 4108 C C . CYS B 1 236 ? 56.639 21.690 25.440 1.00 39.26 236 CYS B C 1
ATOM 4109 O O . CYS B 1 236 ? 57.399 21.971 26.378 1.00 39.34 236 CYS B O 1
ATOM 4112 N N . HIS B 1 237 ? 56.237 20.438 25.255 1.00 39.28 237 HIS B N 1
ATOM 4113 C CA . HIS B 1 237 ? 56.567 19.321 26.108 1.00 39.35 237 HIS B CA 1
ATOM 4114 C C . HIS B 1 237 ? 58.059 18.982 26.121 1.00 40.23 237 HIS B C 1
ATOM 4115 O O . HIS B 1 237 ? 58.528 18.265 27.006 1.00 40.09 237 HIS B O 1
ATOM 4122 N N . ASN B 1 238 ? 58.785 19.399 25.095 1.00 40.11 238 ASN B N 1
ATOM 4123 C CA . ASN B 1 238 ? 60.194 19.101 24.963 1.00 40.96 238 ASN B CA 1
ATOM 4124 C C . ASN B 1 238 ? 61.116 20.276 25.243 1.00 40.44 238 ASN B C 1
ATOM 4125 O O . ASN B 1 238 ? 62.260 20.223 24.771 1.00 40.69 238 ASN B O 1
ATOM 4130 N N . ILE B 1 239 ? 60.698 21.310 25.968 1.00 39.38 239 ILE B N 1
ATOM 4131 C CA . ILE B 1 239 ? 61.619 22.424 26.200 1.00 38.73 239 ILE B CA 1
ATOM 4132 C C . ILE B 1 239 ? 62.587 22.087 27.325 1.00 38.24 239 ILE B C 1
ATOM 4133 O O . ILE B 1 239 ? 62.274 21.315 28.241 1.00 38.46 239 ILE B O 1
ATOM 4138 N N . ASP B 1 240 ? 63.816 22.570 27.187 1.00 37.18 240 ASP B N 1
ATOM 4139 C CA . ASP B 1 240 ? 64.809 22.366 28.261 1.00 36.22 240 ASP B CA 1
ATOM 4140 C C . ASP B 1 240 ? 64.680 23.638 29.100 1.00 35.52 240 ASP B C 1
ATOM 4141 O O . ASP B 1 240 ? 65.175 24.694 28.719 1.00 34.70 240 ASP B O 1
ATOM 4146 N N . VAL B 1 241 ? 63.939 23.534 30.198 1.00 35.36 241 VAL B N 1
ATOM 4147 C CA . VAL B 1 241 ? 63.668 24.718 31.009 1.00 35.28 241 VAL B CA 1
ATOM 4148 C C . VAL B 1 241 ? 64.915 25.461 31.452 1.00 35.48 241 VAL B C 1
ATOM 4149 O O . VAL B 1 241 ? 64.989 26.692 31.316 1.00 34.54 241 VAL B O 1
ATOM 4153 N N . LYS B 1 242 ? 65.955 24.762 31.906 1.00 36.83 242 LYS B N 1
ATOM 4154 C CA . LYS B 1 242 ? 67.143 25.464 32.381 1.00 37.36 242 LYS B CA 1
ATOM 4155 C C . LYS B 1 242 ? 67.830 26.280 31.302 1.00 36.37 242 LYS B C 1
ATOM 4156 O O . LYS B 1 242 ? 68.273 27.406 31.564 1.00 36.24 242 LYS B O 1
ATOM 4162 N N . ARG B 1 243 ? 67.934 25.748 30.086 1.00 35.56 243 ARG B N 1
ATOM 4163 C CA . ARG B 1 243 ? 68.571 26.516 29.013 1.00 34.94 243 ARG B CA 1
ATOM 4164 C C . ARG B 1 243 ? 67.758 27.754 28.671 1.00 34.43 243 ARG B C 1
ATOM 4165 O O . ARG B 1 243 ? 68.330 28.798 28.355 1.00 34.14 243 ARG B O 1
ATOM 4173 N N . LEU B 1 244 ? 66.426 27.641 28.703 1.00 33.36 244 LEU B N 1
ATOM 4174 C CA . LEU B 1 244 ? 65.569 28.775 28.417 1.00 33.36 244 LEU B CA 1
ATOM 4175 C C . LEU B 1 244 ? 65.656 29.796 29.552 1.00 33.33 244 LEU B C 1
ATOM 4176 O O . LEU B 1 244 ? 65.698 30.984 29.246 1.00 32.27 244 LEU B O 1
ATOM 4181 N N . LEU B 1 245 ? 65.765 29.331 30.794 1.00 33.91 245 LEU B N 1
ATOM 4182 C CA . LEU B 1 245 ? 65.962 30.259 31.908 1.00 35.82 245 LEU B CA 1
ATOM 4183 C C . LEU B 1 245 ? 67.263 31.030 31.745 1.00 36.40 245 LEU B C 1
ATOM 4184 O O . LEU B 1 245 ? 67.319 32.228 32.018 1.00 36.63 245 LEU B O 1
ATOM 4189 N N . ASP B 1 246 ? 68.319 30.368 31.261 1.00 36.90 246 ASP B N 1
ATOM 4190 C CA . ASP B 1 246 ? 69.587 31.056 31.041 1.00 37.54 246 ASP B CA 1
ATOM 4191 C C . ASP B 1 246 ? 69.453 32.048 29.893 1.00 37.39 246 ASP B C 1
ATOM 4192 O O . ASP B 1 246 ? 70.129 33.079 29.885 1.00 36.98 246 ASP B O 1
ATOM 4197 N N . LEU B 1 247 ? 68.647 31.714 28.879 1.00 37.06 247 LEU B N 1
ATOM 4198 C CA . LEU B 1 247 ? 68.411 32.653 27.785 1.00 36.93 247 LEU B CA 1
ATOM 4199 C C . LEU B 1 247 ? 67.549 33.822 28.269 1.00 37.94 247 LEU B C 1
ATOM 4200 O O . LEU B 1 247 ? 67.748 34.950 27.812 1.00 37.26 247 LEU B O 1
ATOM 4205 N N . PHE B 1 248 ? 66.597 33.587 29.166 1.00 39.28 248 PHE B N 1
ATOM 4206 C CA . PHE B 1 248 ? 65.767 34.694 29.643 1.00 42.19 248 PHE B CA 1
ATOM 4207 C C . PHE B 1 248 ? 66.622 35.685 30.432 1.00 43.40 248 PHE B C 1
ATOM 4208 O O . PHE B 1 248 ? 66.759 36.857 30.086 1.00 42.96 248 PHE B O 1
ATOM 4216 N N . LYS B 1 249 ? 67.353 35.152 31.412 1.00 44.86 249 LYS B N 1
ATOM 4217 C CA . LYS B 1 249 ? 68.262 35.939 32.236 1.00 46.65 249 LYS B CA 1
ATOM 4218 C C . LYS B 1 249 ? 69.028 36.947 31.394 1.00 46.59 249 LYS B C 1
ATOM 4219 O O . LYS B 1 249 ? 69.035 38.144 31.672 1.00 46.76 249 LYS B O 1
ATOM 4225 N N . VAL B 1 250 ? 69.643 36.496 30.316 1.00 47.20 250 VAL B N 1
ATOM 4226 C CA . VAL B 1 250 ? 70.359 37.309 29.353 1.00 47.97 250 VAL B CA 1
ATOM 4227 C C . VAL B 1 250 ? 69.477 38.276 28.574 1.00 49.10 250 VAL B C 1
ATOM 4228 O O . VAL B 1 250 ? 69.933 39.386 28.263 1.00 49.02 250 VAL B O 1
ATOM 4240 N N . PHE B 1 252 ? 66.432 39.382 29.619 1.00 53.58 252 PHE B N 1
ATOM 4241 C CA . PHE B 1 252 ? 65.849 40.279 30.619 1.00 56.07 252 PHE B CA 1
ATOM 4242 C C . PHE B 1 252 ? 66.841 41.324 31.108 1.00 58.01 252 PHE B C 1
ATOM 4243 O O . PHE B 1 252 ? 66.719 42.502 30.751 1.00 57.91 252 PHE B O 1
ATOM 4251 N N . GLN B 1 253 ? 67.824 40.904 31.897 1.00 60.81 253 GLN B N 1
ATOM 4252 C CA . GLN B 1 253 ? 68.930 41.792 32.256 1.00 64.07 253 GLN B CA 1
ATOM 4253 C C . GLN B 1 253 ? 69.712 42.027 30.969 1.00 65.37 253 GLN B C 1
ATOM 4254 O O . GLN B 1 253 ? 69.195 41.946 29.852 1.00 65.78 253 GLN B O 1
ATOM 4260 N N . GLU B 1 254 ? 70.998 42.261 31.059 1.00 66.57 254 GLU B N 1
ATOM 4261 C CA . GLU B 1 254 ? 71.953 42.459 30.000 1.00 68.01 254 GLU B CA 1
ATOM 4262 C C . GLU B 1 254 ? 71.518 42.495 28.551 1.00 67.41 254 GLU B C 1
ATOM 4263 O O . GLU B 1 254 ? 72.328 42.110 27.685 1.00 67.46 254 GLU B O 1
ATOM 4269 N N . GLN B 1 255 ? 70.401 43.063 28.136 1.00 66.87 255 GLN B N 1
ATOM 4270 C CA . GLN B 1 255 ? 69.874 43.171 26.800 1.00 66.26 255 GLN B CA 1
ATOM 4271 C C . GLN B 1 255 ? 68.657 44.105 26.747 1.00 65.67 255 GLN B C 1
ATOM 4272 O O . GLN B 1 255 ? 68.100 44.420 25.696 1.00 65.27 255 GLN B O 1
ATOM 4278 N N . ASN B 1 256 ? 68.255 44.532 27.940 1.00 64.80 256 ASN B N 1
ATOM 4279 C CA . ASN B 1 256 ? 67.159 45.477 28.106 1.00 64.28 256 ASN B CA 1
ATOM 4280 C C . ASN B 1 256 ? 65.839 44.915 27.617 1.00 62.33 256 ASN B C 1
ATOM 4281 O O . ASN B 1 256 ? 65.285 45.237 26.574 1.00 61.74 256 ASN B O 1
ATOM 4286 N N . CYS B 1 257 ? 65.443 43.919 28.421 1.00 60.19 257 CYS B N 1
ATOM 4287 C CA . CYS B 1 257 ? 64.244 43.149 28.142 1.00 58.05 257 CYS B CA 1
ATOM 4288 C C . CYS B 1 257 ? 64.135 42.923 26.639 1.00 55.92 257 CYS B C 1
ATOM 4289 O O . CYS B 1 257 ? 63.102 43.307 26.078 1.00 56.18 257 CYS B O 1
ATOM 4292 N N . SER B 1 258 ? 65.125 42.265 26.027 1.00 53.77 258 SER B N 1
ATOM 4293 C CA . SER B 1 258 ? 64.954 42.008 24.598 1.00 51.97 258 SER B CA 1
ATOM 4294 C C . SER B 1 258 ? 63.768 41.038 24.508 1.00 51.15 258 SER B C 1
ATOM 4295 O O . SER B 1 258 ? 63.451 40.316 25.453 1.00 50.20 258 SER B O 1
ATOM 4298 N N . LEU B 1 259 ? 63.096 41.109 23.375 1.00 50.83 259 LEU B N 1
ATOM 4299 C CA . LEU B 1 259 ? 61.926 40.238 23.190 1.00 51.04 259 LEU B CA 1
ATOM 4300 C C . LEU B 1 259 ? 62.130 39.516 21.868 1.00 50.72 259 LEU B C 1
ATOM 4301 O O . LEU B 1 259 ? 61.284 38.777 21.396 1.00 50.88 259 LEU B O 1
ATOM 4306 N N . GLN B 1 260 ? 63.312 39.743 21.309 1.00 51.12 260 GLN B N 1
ATOM 4307 C CA . GLN B 1 260 ? 63.765 39.209 20.048 1.00 51.91 260 GLN B CA 1
ATOM 4308 C C . GLN B 1 260 ? 64.510 37.883 20.117 1.00 51.18 260 GLN B C 1
ATOM 4309 O O . GLN B 1 260 ? 65.734 37.812 19.953 1.00 51.25 260 GLN B O 1
ATOM 4315 N N . PHE B 1 261 ? 63.802 36.785 20.324 1.00 50.43 261 PHE B N 1
ATOM 4316 C CA . PHE B 1 261 ? 64.387 35.457 20.402 1.00 49.16 261 PHE B CA 1
ATOM 4317 C C . PHE B 1 261 ? 65.166 35.116 19.141 1.00 49.15 261 PHE B C 1
ATOM 4318 O O . PHE B 1 261 ? 65.033 35.783 18.120 1.00 49.02 261 PHE B O 1
ATOM 4326 N N . PRO B 1 262 ? 65.939 34.043 19.221 1.00 49.58 262 PRO B N 1
ATOM 4327 C CA . PRO B 1 262 ? 66.627 33.507 18.062 1.00 50.30 262 PRO B CA 1
ATOM 4328 C C . PRO B 1 262 ? 65.582 32.887 17.135 1.00 51.73 262 PRO B C 1
ATOM 4329 O O . PRO B 1 262 ? 64.492 32.510 17.579 1.00 51.62 262 PRO B O 1
ATOM 4333 N N . PRO B 1 263 ? 65.911 32.756 15.856 1.00 52.63 263 PRO B N 1
ATOM 4334 C CA . PRO B 1 263 ? 65.032 32.149 14.873 1.00 53.15 263 PRO B CA 1
ATOM 4335 C C . PRO B 1 263 ? 64.510 30.807 15.363 1.00 53.67 263 PRO B C 1
ATOM 4336 O O . PRO B 1 263 ? 65.278 30.063 15.985 1.00 53.48 263 PRO B O 1
ATOM 4340 N N . ARG B 1 264 ? 63.282 30.456 15.004 1.00 53.81 264 ARG B N 1
ATOM 4341 C CA . ARG B 1 264 ? 62.691 29.211 15.473 1.00 54.80 264 ARG B CA 1
ATOM 4342 C C . ARG B 1 264 ? 63.570 27.986 15.290 1.00 54.53 264 ARG B C 1
ATOM 4343 O O . ARG B 1 264 ? 63.725 27.215 16.238 1.00 53.70 264 ARG B O 1
ATOM 4351 N N . GLU B 1 265 ? 64.141 27.757 14.117 1.00 55.18 265 GLU B N 1
ATOM 4352 C CA . GLU B 1 265 ? 64.961 26.577 13.856 1.00 56.20 265 GLU B CA 1
ATOM 4353 C C . GLU B 1 265 ? 66.062 26.392 14.889 1.00 54.30 265 GLU B C 1
ATOM 4354 O O . GLU B 1 265 ? 66.242 25.299 15.425 1.00 53.89 265 GLU B O 1
ATOM 4360 N N . ARG B 1 266 ? 66.743 27.468 15.249 1.00 53.11 266 ARG B N 1
ATOM 4361 C CA . ARG B 1 266 ? 67.775 27.447 16.269 1.00 51.96 266 ARG B CA 1
ATOM 4362 C C . ARG B 1 266 ? 67.256 27.198 17.677 1.00 49.54 266 ARG B C 1
ATOM 4363 O O . ARG B 1 266 ? 67.775 26.366 18.424 1.00 48.60 266 ARG B O 1
ATOM 4371 N N . LEU B 1 267 ? 66.172 27.883 18.033 1.00 46.92 267 LEU B N 1
ATOM 4372 C CA . LEU B 1 267 ? 65.540 27.718 19.340 1.00 44.99 267 LEU B CA 1
ATOM 4373 C C . LEU B 1 267 ? 65.217 26.250 19.580 1.00 44.48 267 LEU B C 1
ATOM 4374 O O . LEU B 1 267 ? 65.603 25.645 20.586 1.00 44.08 267 LEU B O 1
ATOM 4379 N N . LEU B 1 268 ? 64.660 25.589 18.563 1.00 43.96 268 LEU B N 1
ATOM 4380 C CA . LEU B 1 268 ? 64.350 24.175 18.633 1.00 44.51 268 LEU B CA 1
ATOM 4381 C C . LEU B 1 268 ? 65.585 23.289 18.717 1.00 44.80 268 LEU B C 1
ATOM 4382 O O . LEU B 1 268 ? 65.486 22.221 19.336 1.00 44.68 268 LEU B O 1
ATOM 4387 N N . SER B 1 269 ? 66.717 23.668 18.119 1.00 45.20 269 SER B N 1
ATOM 4388 C CA . SER B 1 269 ? 67.886 22.792 18.208 1.00 45.89 269 SER B CA 1
ATOM 4389 C C . SER B 1 269 ? 68.722 23.036 19.458 1.00 45.51 269 SER B C 1
ATOM 4390 O O . SER B 1 269 ? 69.127 22.052 20.087 1.00 45.57 269 SER B O 1
ATOM 4393 N N . GLU B 1 270 ? 68.841 24.270 19.924 1.00 44.77 270 GLU B N 1
ATOM 4394 C CA . GLU B 1 270 ? 69.629 24.558 21.114 1.00 44.53 270 GLU B CA 1
ATOM 4395 C C . GLU B 1 270 ? 68.895 24.498 22.441 1.00 43.28 270 GLU B C 1
ATOM 4396 O O . GLU B 1 270 ? 69.551 24.536 23.493 1.00 42.50 270 GLU B O 1
ATOM 4402 N N . TYR B 1 271 ? 67.559 24.602 22.470 1.00 42.13 271 TYR B N 1
ATOM 4403 C CA . TYR B 1 271 ? 66.823 24.707 23.726 1.00 40.99 271 TYR B CA 1
ATOM 4404 C C . TYR B 1 271 ? 65.772 23.649 24.023 1.00 42.28 271 TYR B C 1
ATOM 4405 O O . TYR B 1 271 ? 64.981 23.805 24.964 1.00 41.28 271 TYR B O 1
ATOM 4414 N N . CYS B 1 272 ? 65.752 22.564 23.261 1.00 43.40 272 CYS B N 1
ATOM 4415 C CA . CYS B 1 272 ? 64.823 21.475 23.530 1.00 45.36 272 CYS B CA 1
ATOM 4416 C C . CYS B 1 272 ? 65.572 20.441 24.365 1.00 46.01 272 CYS B C 1
ATOM 4417 O O . CYS B 1 272 ? 66.803 20.422 24.321 1.00 46.55 272 CYS B O 1
ATOM 4420 N N . SER B 1 273 ? 64.861 19.613 25.105 1.00 47.44 273 SER B N 1
ATOM 4421 C CA . SER B 1 273 ? 65.527 18.578 25.897 1.00 48.51 273 SER B CA 1
ATOM 4422 C C . SER B 1 273 ? 66.223 17.603 24.946 1.00 49.18 273 SER B C 1
ATOM 4423 O O . SER B 1 273 ? 67.356 17.185 25.255 1.00 49.88 273 SER B O 1
ATOM 4434 N N . VAL C 1 2 ? -16.009 47.538 -4.275 1.00 50.58 2 VAL C N 1
ATOM 4435 C CA . VAL C 1 2 ? -15.198 46.935 -3.209 1.00 44.83 2 VAL C CA 1
ATOM 4436 C C . VAL C 1 2 ? -13.874 47.670 -3.229 1.00 41.28 2 VAL C C 1
ATOM 4437 O O . VAL C 1 2 ? -13.512 48.242 -4.269 1.00 40.20 2 VAL C O 1
ATOM 4441 N N . LYS C 1 3 ? -13.225 47.834 -2.088 1.00 36.83 3 LYS C N 1
ATOM 4442 C CA . LYS C 1 3 ? -11.922 48.480 -2.043 1.00 33.49 3 LYS C CA 1
ATOM 4443 C C . LYS C 1 3 ? -10.811 47.438 -1.938 1.00 30.62 3 LYS C C 1
ATOM 4444 O O . LYS C 1 3 ? -11.064 46.324 -1.478 1.00 28.46 3 LYS C O 1
ATOM 4450 N N . SER C 1 4 ? -9.610 47.812 -2.350 1.00 27.66 4 SER C N 1
ATOM 4451 C CA . SER C 1 4 ? -8.472 46.910 -2.237 1.00 26.24 4 SER C CA 1
ATOM 4452 C C . SER C 1 4 ? -8.056 46.858 -0.764 1.00 24.70 4 SER C C 1
ATOM 4453 O O . SER C 1 4 ? -8.359 47.821 -0.074 1.00 24.08 4 SER C O 1
ATOM 4458 N N . LEU C 1 5 ? -7.383 45.803 -0.340 1.00 22.69 5 LEU C N 1
ATOM 4459 C CA . LEU C 1 5 ? -6.711 45.805 0.948 1.00 21.52 5 LEU C CA 1
ATOM 4460 C C . LEU C 1 5 ? -5.232 46.135 0.687 1.00 20.70 5 LEU C C 1
ATOM 4461 O O . LEU C 1 5 ? -4.576 45.313 0.050 1.00 18.64 5 LEU C O 1
ATOM 4466 N N . GLN C 1 6 ? -4.737 47.277 1.140 1.00 20.43 6 GLN C N 1
ATOM 4467 C CA . GLN C 1 6 ? -3.348 47.655 0.930 1.00 19.65 6 GLN C CA 1
ATOM 4468 C C . GLN C 1 6 ? -2.494 47.157 2.087 1.00 20.68 6 GLN C C 1
ATOM 4469 O O . GLN C 1 6 ? -2.760 47.343 3.281 1.00 19.71 6 GLN C O 1
ATOM 4475 N N . LEU C 1 7 ? -1.451 46.400 1.740 1.00 20.22 7 LEU C N 1
ATOM 4476 C CA . LEU C 1 7 ? -0.567 45.795 2.709 1.00 20.34 7 LEU C CA 1
ATOM 4477 C C . LEU C 1 7 ? 0.891 46.069 2.346 1.00 20.20 7 LEU C C 1
ATOM 4478 O O . LEU C 1 7 ? 1.233 46.208 1.179 1.00 20.50 7 LEU C O 1
ATOM 4483 N N . ALA C 1 8 ? 1.719 46.113 3.367 1.00 19.34 8 ALA C N 1
ATOM 4484 C CA . ALA C 1 8 ? 3.154 46.291 3.246 1.00 19.76 8 ALA C CA 1
ATOM 4485 C C . ALA C 1 8 ? 3.833 44.964 3.617 1.00 19.89 8 ALA C C 1
ATOM 4486 O O . ALA C 1 8 ? 3.913 44.631 4.798 1.00 19.92 8 ALA C O 1
ATOM 4488 N N . HIS C 1 9 ? 4.296 44.241 2.618 1.00 19.25 9 HIS C N 1
ATOM 4489 C CA . HIS C 1 9 ? 4.880 42.925 2.788 1.00 19.76 9 HIS C CA 1
ATOM 4490 C C . HIS C 1 9 ? 6.351 43.016 3.173 1.00 20.87 9 HIS C C 1
ATOM 4491 O O . HIS C 1 9 ? 7.075 43.866 2.649 1.00 20.13 9 HIS C O 1
ATOM 4498 N N . GLN C 1 10 ? 6.770 42.163 4.090 1.00 21.52 10 GLN C N 1
ATOM 4499 C CA . GLN C 1 10 ? 8.163 42.119 4.534 1.00 22.93 10 GLN C CA 1
ATOM 4500 C C . GLN C 1 10 ? 8.837 40.984 3.780 1.00 22.61 10 GLN C C 1
ATOM 4501 O O . GLN C 1 10 ? 8.682 39.815 4.125 1.00 22.13 10 GLN C O 1
ATOM 4507 N N . LEU C 1 11 ? 9.587 41.286 2.728 1.00 22.78 11 LEU C N 1
ATOM 4508 C CA . LEU C 1 11 ? 10.184 40.249 1.901 1.00 22.89 11 LEU C CA 1
ATOM 4509 C C . LEU C 1 11 ? 11.648 39.925 2.122 1.00 23.00 11 LEU C C 1
ATOM 4510 O O . LEU C 1 11 ? 12.180 39.176 1.292 1.00 20.96 11 LEU C O 1
ATOM 4515 N N . LYS C 1 12 ? 12.273 40.456 3.156 1.00 23.56 12 LYS C N 1
ATOM 4516 C CA . LYS C 1 12 ? 13.701 40.188 3.349 1.00 25.79 12 LYS C CA 1
ATOM 4517 C C . LYS C 1 12 ? 13.958 38.693 3.354 1.00 25.42 12 LYS C C 1
ATOM 4518 O O . LYS C 1 12 ? 13.330 37.987 4.135 1.00 25.05 12 LYS C O 1
ATOM 4524 N N . ASP C 1 13 ? 14.803 38.151 2.495 1.00 26.11 13 ASP C N 1
ATOM 4525 C CA . ASP C 1 13 ? 15.074 36.729 2.421 1.00 28.26 13 ASP C CA 1
ATOM 4526 C C . ASP C 1 13 ? 13.926 35.841 1.966 1.00 27.42 13 ASP C C 1
ATOM 4527 O O . ASP C 1 13 ? 14.070 34.618 2.070 1.00 27.38 13 ASP C O 1
ATOM 4532 N N . LYS C 1 14 ? 12.822 36.354 1.456 1.00 27.62 14 LYS C N 1
ATOM 4533 C CA . LYS C 1 14 ? 11.754 35.471 0.981 1.00 27.67 14 LYS C CA 1
ATOM 4534 C C . LYS C 1 14 ? 12.049 35.137 -0.476 1.00 25.26 14 LYS C C 1
ATOM 4535 O O . LYS C 1 14 ? 12.628 35.946 -1.196 1.00 23.35 14 LYS C O 1
ATOM 4541 N N . ARG C 1 15 ? 11.753 33.921 -0.900 1.00 24.27 15 ARG C N 1
ATOM 4542 C CA . ARG C 1 15 ? 11.981 33.516 -2.280 1.00 24.27 15 ARG C CA 1
ATOM 4543 C C . ARG C 1 15 ? 10.922 34.142 -3.186 1.00 22.96 15 ARG C C 1
ATOM 4544 O O . ARG C 1 15 ? 9.745 34.085 -2.846 1.00 20.13 15 ARG C O 1
ATOM 4552 N N . ILE C 1 16 ? 11.358 34.761 -4.291 1.00 22.07 16 ILE C N 1
ATOM 4553 C CA . ILE C 1 16 ? 10.393 35.363 -5.218 1.00 21.38 16 ILE C CA 1
ATOM 4554 C C . ILE C 1 16 ? 10.679 34.781 -6.604 1.00 21.15 16 ILE C C 1
ATOM 4555 O O . ILE C 1 16 ? 11.854 34.621 -6.960 1.00 20.59 16 ILE C O 1
ATOM 4560 N N . LEU C 1 17 ? 9.636 34.399 -7.333 1.00 20.20 17 LEU C N 1
ATOM 4561 C CA . LEU C 1 17 ? 9.840 33.841 -8.664 1.00 20.21 17 LEU C CA 1
ATOM 4562 C C . LEU C 1 17 ? 9.327 34.829 -9.711 1.00 20.31 17 LEU C C 1
ATOM 4563 O O . LEU C 1 17 ? 8.147 35.187 -9.659 1.00 19.96 17 LEU C O 1
ATOM 4568 N N . LEU C 1 18 ? 10.193 35.264 -10.618 1.00 19.68 18 LEU C N 1
ATOM 4569 C CA . LEU C 1 18 ? 9.802 36.194 -11.674 1.00 19.75 18 LEU C CA 1
ATOM 4570 C C . LEU C 1 18 ? 10.033 35.539 -13.036 1.00 20.77 18 LEU C C 1
ATOM 4571 O O . LEU C 1 18 ? 11.146 35.093 -13.330 1.00 20.81 18 LEU C O 1
ATOM 4576 N N . ILE C 1 19 ? 8.982 35.417 -13.842 1.00 20.16 19 ILE C N 1
ATOM 4577 C CA . ILE C 1 19 ? 9.102 34.785 -15.154 1.00 20.92 19 ILE C CA 1
ATOM 4578 C C . ILE C 1 19 ? 8.939 35.843 -16.246 1.00 22.13 19 ILE C C 1
ATOM 4579 O O . ILE C 1 19 ? 7.895 36.490 -16.335 1.00 21.06 19 ILE C O 1
ATOM 4584 N N . GLY C 1 20 ? 9.967 36.042 -17.060 1.00 23.02 20 GLY C N 1
ATOM 4585 C CA . GLY C 1 20 ? 9.958 37.037 -18.126 1.00 23.34 20 GLY C CA 1
ATOM 4586 C C . GLY C 1 20 ? 10.879 38.196 -17.758 1.00 24.38 20 GLY C C 1
ATOM 4587 O O . GLY C 1 20 ? 10.566 38.891 -16.793 1.00 24.47 20 GLY C O 1
ATOM 4588 N N . GLY C 1 21 ? 11.989 38.421 -18.466 1.00 25.39 21 GLY C N 1
ATOM 4589 C CA . GLY C 1 21 ? 12.876 39.523 -18.082 1.00 25.89 21 GLY C CA 1
ATOM 4590 C C . GLY C 1 21 ? 13.035 40.594 -19.150 1.00 27.02 21 GLY C C 1
ATOM 4591 O O . GLY C 1 21 ? 14.158 40.951 -19.510 1.00 26.88 21 GLY C O 1
ATOM 4592 N N . GLY C 1 22 ? 11.918 41.094 -19.670 1.00 27.60 22 GLY C N 1
ATOM 4593 C CA . GLY C 1 22 ? 11.907 42.124 -20.695 1.00 28.53 22 GLY C CA 1
ATOM 4594 C C . GLY C 1 22 ? 11.557 43.475 -20.077 1.00 30.12 22 GLY C C 1
ATOM 4595 O O . GLY C 1 22 ? 11.925 43.728 -18.924 1.00 30.31 22 GLY C O 1
ATOM 4596 N N . GLU C 1 23 ? 10.803 44.297 -20.795 1.00 30.96 23 GLU C N 1
ATOM 4597 C CA . GLU C 1 23 ? 10.446 45.614 -20.300 1.00 33.08 23 GLU C CA 1
ATOM 4598 C C . GLU C 1 23 ? 9.582 45.526 -19.047 1.00 31.88 23 GLU C C 1
ATOM 4599 O O . GLU C 1 23 ? 9.833 46.286 -18.116 1.00 31.04 23 GLU C O 1
ATOM 4605 N N . VAL C 1 24 ? 8.569 44.666 -19.008 1.00 31.36 24 VAL C N 1
ATOM 4606 C CA . VAL C 1 24 ? 7.737 44.595 -17.798 1.00 30.60 24 VAL C CA 1
ATOM 4607 C C . VAL C 1 24 ? 8.506 43.933 -16.661 1.00 29.78 24 VAL C C 1
ATOM 4608 O O . VAL C 1 24 ? 8.563 44.502 -15.567 1.00 29.82 24 VAL C O 1
ATOM 4612 N N . GLY C 1 25 ? 9.290 42.907 -16.937 1.00 28.97 25 GLY C N 1
ATOM 4613 C CA . GLY C 1 25 ? 10.116 42.235 -15.942 1.00 29.04 25 GLY C CA 1
ATOM 4614 C C . GLY C 1 25 ? 11.076 43.200 -15.252 1.00 29.33 25 GLY C C 1
ATOM 4615 O O . GLY C 1 25 ? 11.194 43.199 -14.022 1.00 28.66 25 GLY C O 1
ATOM 4616 N N . LEU C 1 26 ? 11.707 44.070 -16.044 1.00 29.13 26 LEU C N 1
ATOM 4617 C CA . LEU C 1 26 ? 12.570 45.120 -15.534 1.00 28.92 26 LEU C CA 1
ATOM 4618 C C . LEU C 1 26 ? 11.852 46.012 -14.528 1.00 28.87 26 LEU C C 1
ATOM 4619 O O . LEU C 1 26 ? 12.420 46.327 -13.480 1.00 29.24 26 LEU C O 1
ATOM 4624 N N . THR C 1 27 ? 10.640 46.468 -14.837 1.00 28.77 27 THR C N 1
ATOM 4625 C CA . THR C 1 27 ? 9.899 47.291 -13.887 1.00 28.94 27 THR C CA 1
ATOM 4626 C C . THR C 1 27 ? 9.556 46.489 -12.632 1.00 27.73 27 THR C C 1
ATOM 4627 O O . THR C 1 27 ? 9.589 47.077 -11.553 1.00 27.96 27 THR C O 1
ATOM 4631 N N . ARG C 1 28 ? 9.250 45.206 -12.741 1.00 26.78 28 ARG C N 1
ATOM 4632 C CA . ARG C 1 28 ? 9.063 44.385 -11.544 1.00 26.53 28 ARG C CA 1
ATOM 4633 C C . ARG C 1 28 ? 10.347 44.346 -10.712 1.00 25.49 28 ARG C C 1
ATOM 4634 O O . ARG C 1 28 ? 10.267 44.506 -9.493 1.00 25.26 28 ARG C O 1
ATOM 4642 N N . LEU C 1 29 ? 11.511 44.180 -11.329 1.00 25.17 29 LEU C N 1
ATOM 4643 C CA . LEU C 1 29 ? 12.794 44.178 -10.644 1.00 26.06 29 LEU C CA 1
ATOM 4644 C C . LEU C 1 29 ? 13.066 45.488 -9.906 1.00 27.70 29 LEU C C 1
ATOM 4645 O O . LEU C 1 29 ? 13.441 45.418 -8.728 1.00 27.10 29 LEU C O 1
ATOM 4650 N N . TYR C 1 30 ? 12.650 46.632 -10.473 1.00 29.47 30 TYR C N 1
ATOM 4651 C CA . TYR C 1 30 ? 12.759 47.882 -9.744 1.00 32.10 30 TYR C CA 1
ATOM 4652 C C . TYR C 1 30 ? 11.975 47.836 -8.436 1.00 30.52 30 TYR C C 1
ATOM 4653 O O . TYR C 1 30 ? 12.485 48.351 -7.453 1.00 30.00 30 TYR C O 1
ATOM 4662 N N . LYS C 1 31 ? 10.763 47.291 -8.452 1.00 29.49 31 LYS C N 1
ATOM 4663 C CA . LYS C 1 31 ? 9.964 47.240 -7.238 1.00 29.10 31 LYS C CA 1
ATOM 4664 C C . LYS C 1 31 ? 10.518 46.199 -6.269 1.00 27.64 31 LYS C C 1
ATOM 4665 O O . LYS C 1 31 ? 10.444 46.415 -5.059 1.00 27.22 31 LYS C O 1
ATOM 4671 N N . LEU C 1 32 ? 11.027 45.091 -6.791 1.00 25.67 32 LEU C N 1
ATOM 4672 C CA . LEU C 1 32 ? 11.390 43.970 -5.950 1.00 25.43 32 LEU C CA 1
ATOM 4673 C C . LEU C 1 32 ? 12.795 43.998 -5.380 1.00 25.66 32 LEU C C 1
ATOM 4674 O O . LEU C 1 32 ? 13.002 43.490 -4.274 1.00 25.05 32 LEU C O 1
ATOM 4687 N N . PRO C 1 34 ? 14.807 46.374 -3.839 1.00 25.51 34 PRO C N 1
ATOM 4688 C CA . PRO C 1 34 ? 15.108 47.020 -2.579 1.00 25.31 34 PRO C CA 1
ATOM 4689 C C . PRO C 1 34 ? 14.429 46.346 -1.399 1.00 24.34 34 PRO C C 1
ATOM 4690 O O . PRO C 1 34 ? 14.581 46.833 -0.279 1.00 23.24 34 PRO C O 1
ATOM 4694 N N . THR C 1 35 ? 13.729 45.232 -1.612 1.00 23.37 35 THR C N 1
ATOM 4695 C CA . THR C 1 35 ? 12.987 44.590 -0.540 1.00 22.73 35 THR C CA 1
ATOM 4696 C C . THR C 1 35 ? 13.765 43.520 0.201 1.00 22.79 35 THR C C 1
ATOM 4697 O O . THR C 1 35 ? 13.262 42.930 1.158 1.00 22.19 35 THR C O 1
ATOM 4701 N N . GLY C 1 36 ? 14.974 43.180 -0.233 1.00 23.66 36 GLY C N 1
ATOM 4702 C CA . GLY C 1 36 ? 15.776 42.142 0.396 1.00 23.45 36 GLY C CA 1
ATOM 4703 C C . GLY C 1 36 ? 15.318 40.748 -0.045 1.00 24.25 36 GLY C C 1
ATOM 4704 O O . GLY C 1 36 ? 15.816 39.760 0.505 1.00 23.16 36 GLY C O 1
ATOM 4705 N N . CYS C 1 37 ? 14.407 40.680 -1.025 1.00 23.81 37 CYS C N 1
ATOM 4706 C CA . CYS C 1 37 ? 13.893 39.406 -1.474 1.00 24.15 37 CYS C CA 1
ATOM 4707 C C . CYS C 1 37 ? 14.975 38.630 -2.222 1.00 24.08 37 CYS C C 1
ATOM 4708 O O . CYS C 1 37 ? 15.891 39.193 -2.817 1.00 23.61 37 CYS C O 1
ATOM 4711 N N . LYS C 1 38 ? 14.806 37.314 -2.158 1.00 23.33 38 LYS C N 1
ATOM 4712 C CA . LYS C 1 38 ? 15.745 36.413 -2.819 1.00 23.55 38 LYS C CA 1
ATOM 4713 C C . LYS C 1 38 ? 15.090 35.870 -4.086 1.00 22.89 38 LYS C C 1
ATOM 4714 O O . LYS C 1 38 ? 14.373 34.868 -4.074 1.00 22.27 38 LYS C O 1
ATOM 4720 N N . LEU C 1 39 ? 15.401 36.523 -5.203 1.00 22.57 39 LEU C N 1
ATOM 4721 C CA . LEU C 1 39 ? 14.685 36.290 -6.448 1.00 22.07 39 LEU C CA 1
ATOM 4722 C C . LEU C 1 39 ? 15.353 35.421 -7.495 1.00 21.73 39 LEU C C 1
ATOM 4723 O O . LEU C 1 39 ? 16.536 35.436 -7.796 1.00 21.40 39 LEU C O 1
ATOM 4728 N N . THR C 1 40 ? 14.488 34.616 -8.100 1.00 21.38 40 THR C N 1
ATOM 4729 C CA . THR C 1 40 ? 14.785 33.739 -9.207 1.00 22.04 40 THR C CA 1
ATOM 4730 C C . THR C 1 40 ? 14.074 34.326 -10.438 1.00 22.08 40 THR C C 1
ATOM 4731 O O . THR C 1 40 ? 12.862 34.546 -10.422 1.00 20.93 40 THR C O 1
ATOM 4735 N N . LEU C 1 41 ? 14.873 34.605 -11.459 1.00 22.19 41 LEU C N 1
ATOM 4736 C CA . LEU C 1 41 ? 14.361 35.161 -12.701 1.00 22.62 41 LEU C CA 1
ATOM 4737 C C . LEU C 1 41 ? 14.427 34.129 -13.815 1.00 23.20 41 LEU C C 1
ATOM 4738 O O . LEU C 1 41 ? 15.512 33.611 -14.082 1.00 23.44 41 LEU C O 1
ATOM 4743 N N . VAL C 1 42 ? 13.310 33.767 -14.441 1.00 23.49 42 VAL C N 1
ATOM 4744 C CA . VAL C 1 42 ? 13.329 32.803 -15.544 1.00 23.87 42 VAL C CA 1
ATOM 4745 C C . VAL C 1 42 ? 13.059 33.526 -16.854 1.00 24.86 42 VAL C C 1
ATOM 4746 O O . VAL C 1 42 ? 11.993 34.146 -16.926 1.00 25.30 42 VAL C O 1
ATOM 4750 N N . SER C 1 43 ? 13.982 33.539 -17.808 1.00 25.48 43 SER C N 1
ATOM 4751 C CA . SER C 1 43 ? 13.796 34.246 -19.072 1.00 27.06 43 SER C CA 1
ATOM 4752 C C . SER C 1 43 ? 14.918 33.853 -20.041 1.00 28.84 43 SER C C 1
ATOM 4753 O O . SER C 1 43 ? 16.086 33.785 -19.668 1.00 28.25 43 SER C O 1
ATOM 4756 N N . PRO C 1 44 ? 14.544 33.524 -21.271 1.00 30.09 44 PRO C N 1
ATOM 4757 C CA . PRO C 1 44 ? 15.496 33.144 -22.304 1.00 31.44 44 PRO C CA 1
ATOM 4758 C C . PRO C 1 44 ? 16.348 34.341 -22.679 1.00 32.22 44 PRO C C 1
ATOM 4759 O O . PRO C 1 44 ? 17.525 34.185 -22.985 1.00 33.10 44 PRO C O 1
ATOM 4763 N N . ASP C 1 45 ? 15.818 35.551 -22.678 1.00 33.44 45 ASP C N 1
ATOM 4764 C CA . ASP C 1 45 ? 16.543 36.763 -22.992 1.00 35.75 45 ASP C CA 1
ATOM 4765 C C . ASP C 1 45 ? 16.315 37.806 -21.904 1.00 35.46 45 ASP C C 1
ATOM 4766 O O . ASP C 1 45 ? 15.388 37.671 -21.117 1.00 35.41 45 ASP C O 1
ATOM 4771 N N . LEU C 1 46 ? 17.155 38.832 -21.875 1.00 35.48 46 LEU C N 1
ATOM 4772 C CA . LEU C 1 46 ? 17.030 39.857 -20.859 1.00 35.81 46 LEU C CA 1
ATOM 4773 C C . LEU C 1 46 ? 17.117 41.265 -21.428 1.00 36.06 46 LEU C C 1
ATOM 4774 O O . LEU C 1 46 ? 17.911 41.506 -22.331 1.00 36.72 46 LEU C O 1
ATOM 4779 N N . HIS C 1 47 ? 16.334 42.165 -20.852 1.00 36.48 47 HIS C N 1
ATOM 4780 C CA . HIS C 1 47 ? 16.428 43.569 -21.250 1.00 37.37 47 HIS C CA 1
ATOM 4781 C C . HIS C 1 47 ? 17.887 43.927 -20.958 1.00 38.56 47 HIS C C 1
ATOM 4782 O O . HIS C 1 47 ? 18.505 43.301 -20.084 1.00 38.20 47 HIS C O 1
ATOM 4789 N N . LYS C 1 48 ? 18.463 44.892 -21.652 1.00 39.87 48 LYS C N 1
ATOM 4790 C CA . LYS C 1 48 ? 19.863 45.241 -21.484 1.00 40.48 48 LYS C CA 1
ATOM 4791 C C . LYS C 1 48 ? 20.279 45.790 -20.134 1.00 38.79 48 LYS C C 1
ATOM 4792 O O . LYS C 1 48 ? 21.429 45.601 -19.730 1.00 37.97 48 LYS C O 1
ATOM 4798 N N . SER C 1 49 ? 19.409 46.517 -19.450 1.00 38.01 49 SER C N 1
ATOM 4799 C CA . SER C 1 49 ? 19.732 47.068 -18.145 1.00 36.92 49 SER C CA 1
ATOM 4800 C C . SER C 1 49 ? 19.847 46.029 -17.038 1.00 35.99 49 SER C C 1
ATOM 4801 O O . SER C 1 49 ? 20.423 46.351 -15.994 1.00 36.38 49 SER C O 1
ATOM 4804 N N . ILE C 1 50 ? 19.239 44.856 -17.174 1.00 35.24 50 ILE C N 1
ATOM 4805 C CA . ILE C 1 50 ? 19.173 43.898 -16.081 1.00 34.19 50 ILE C CA 1
ATOM 4806 C C . ILE C 1 50 ? 20.529 43.421 -15.593 1.00 34.14 50 ILE C C 1
ATOM 4807 O O . ILE C 1 50 ? 20.745 43.459 -14.373 1.00 33.32 50 ILE C O 1
ATOM 4812 N N . ILE C 1 51 ? 21.426 42.963 -16.464 1.00 34.61 51 ILE C N 1
ATOM 4813 C CA . ILE C 1 51 ? 22.717 42.495 -15.959 1.00 35.54 51 ILE C CA 1
ATOM 4814 C C . ILE C 1 51 ? 23.478 43.607 -15.268 1.00 35.92 51 ILE C C 1
ATOM 4815 O O . ILE C 1 51 ? 23.691 43.525 -14.054 1.00 36.09 51 ILE C O 1
ATOM 4820 N N . PRO C 1 52 ? 23.684 44.751 -15.902 1.00 37.28 52 PRO C N 1
ATOM 4821 C CA . PRO C 1 52 ? 24.371 45.868 -15.281 1.00 37.10 52 PRO C CA 1
ATOM 4822 C C . PRO C 1 52 ? 23.727 46.311 -13.980 1.00 37.28 52 PRO C C 1
ATOM 4823 O O . PRO C 1 52 ? 24.447 46.532 -13.000 1.00 37.58 52 PRO C O 1
ATOM 4827 N N . LYS C 1 53 ? 22.406 46.494 -13.961 1.00 36.91 53 LYS C N 1
ATOM 4828 C CA . LYS C 1 53 ? 21.800 46.951 -12.717 1.00 36.77 53 LYS C CA 1
ATOM 4829 C C . LYS C 1 53 ? 21.731 45.896 -11.626 1.00 35.07 53 LYS C C 1
ATOM 4830 O O . LYS C 1 53 ? 21.855 46.262 -10.453 1.00 34.59 53 LYS C O 1
ATOM 4836 N N . PHE C 1 54 ? 21.325 44.669 -11.937 1.00 33.32 54 PHE C N 1
ATOM 4837 C CA . PHE C 1 54 ? 20.894 43.727 -10.910 1.00 32.17 54 PHE C CA 1
ATOM 4838 C C . PHE C 1 54 ? 21.568 42.368 -10.884 1.00 32.51 54 PHE C C 1
ATOM 4839 O O . PHE C 1 54 ? 21.218 41.538 -10.028 1.00 31.62 54 PHE C O 1
ATOM 4847 N N . GLY C 1 55 ? 22.496 42.101 -11.798 1.00 32.92 55 GLY C N 1
ATOM 4848 C CA . GLY C 1 55 ? 23.116 40.777 -11.796 1.00 35.07 55 GLY C CA 1
ATOM 4849 C C . GLY C 1 55 ? 24.389 40.717 -12.605 1.00 36.64 55 GLY C C 1
ATOM 4850 O O . GLY C 1 55 ? 24.480 39.943 -13.552 1.00 36.62 55 GLY C O 1
ATOM 4851 N N . LYS C 1 56 ? 25.408 41.473 -12.197 1.00 38.75 56 LYS C N 1
ATOM 4852 C CA . LYS C 1 56 ? 26.693 41.510 -12.899 1.00 40.01 56 LYS C CA 1
ATOM 4853 C C . LYS C 1 56 ? 27.352 40.145 -12.899 1.00 40.08 56 LYS C C 1
ATOM 4854 O O . LYS C 1 56 ? 27.981 39.737 -13.881 1.00 40.14 56 LYS C O 1
ATOM 4860 N N . PHE C 1 57 ? 27.099 39.322 -11.886 1.00 39.57 57 PHE C N 1
ATOM 4861 C CA . PHE C 1 57 ? 27.547 37.942 -11.842 1.00 39.60 57 PHE C CA 1
ATOM 4862 C C . PHE C 1 57 ? 27.079 37.141 -13.051 1.00 40.86 57 PHE C C 1
ATOM 4863 O O . PHE C 1 57 ? 27.721 36.154 -13.437 1.00 40.16 57 PHE C O 1
ATOM 4871 N N . ILE C 1 58 ? 25.932 37.461 -13.660 1.00 43.41 58 ILE C N 1
ATOM 4872 C CA . ILE C 1 58 ? 25.482 36.800 -14.877 1.00 45.89 58 ILE C CA 1
ATOM 4873 C C . ILE C 1 58 ? 26.520 36.980 -15.983 1.00 49.07 58 ILE C C 1
ATOM 4874 O O . ILE C 1 58 ? 26.764 36.062 -16.769 1.00 49.12 58 ILE C O 1
ATOM 4879 N N . GLN C 1 59 ? 27.226 38.095 -16.065 1.00 52.90 59 GLN C N 1
ATOM 4880 C CA . GLN C 1 59 ? 28.285 38.372 -17.016 1.00 56.93 59 GLN C CA 1
ATOM 4881 C C . GLN C 1 59 ? 28.021 37.761 -18.387 1.00 58.22 59 GLN C C 1
ATOM 4882 O O . GLN C 1 59 ? 27.637 38.456 -19.337 1.00 59.64 59 GLN C O 1
ATOM 4888 N N . LYS C 1 71 ? 22.774 27.521 -18.521 1.00 47.59 71 LYS C N 1
ATOM 4889 C CA . LYS C 1 71 ? 21.365 27.713 -18.235 1.00 47.38 71 LYS C CA 1
ATOM 4890 C C . LYS C 1 71 ? 21.120 28.373 -16.887 1.00 45.31 71 LYS C C 1
ATOM 4891 O O . LYS C 1 71 ? 20.356 29.336 -16.851 1.00 44.30 71 LYS C O 1
ATOM 4897 N N . ARG C 1 72 ? 21.779 27.928 -15.827 1.00 42.98 72 ARG C N 1
ATOM 4898 C CA . ARG C 1 72 ? 21.572 28.527 -14.521 1.00 41.79 72 ARG C CA 1
ATOM 4899 C C . ARG C 1 72 ? 22.731 29.335 -13.971 1.00 40.41 72 ARG C C 1
ATOM 4900 O O . ARG C 1 72 ? 23.863 28.857 -13.959 1.00 41.16 72 ARG C O 1
ATOM 4908 N N . PHE C 1 73 ? 22.451 30.530 -13.470 1.00 37.92 73 PHE C N 1
ATOM 4909 C CA . PHE C 1 73 ? 23.483 31.370 -12.881 1.00 36.38 73 PHE C CA 1
ATOM 4910 C C . PHE C 1 73 ? 23.066 31.707 -11.448 1.00 35.80 73 PHE C C 1
ATOM 4911 O O . PHE C 1 73 ? 22.025 32.328 -11.231 1.00 34.91 73 PHE C O 1
ATOM 4919 N N . ILE C 1 74 ? 23.871 31.264 -10.500 1.00 34.58 74 ILE C N 1
ATOM 4920 C CA . ILE C 1 74 ? 23.647 31.489 -9.086 1.00 35.11 74 ILE C CA 1
ATOM 4921 C C . ILE C 1 74 ? 24.586 32.597 -8.614 1.00 35.60 74 ILE C C 1
ATOM 4922 O O . ILE C 1 74 ? 25.797 32.491 -8.854 1.00 35.43 74 ILE C O 1
ATOM 4927 N N . ASN C 1 75 ? 24.049 33.633 -7.989 1.00 34.98 75 ASN C N 1
ATOM 4928 C CA . ASN C 1 75 ? 24.930 34.693 -7.486 1.00 35.08 75 ASN C CA 1
ATOM 4929 C C . ASN C 1 75 ? 25.658 34.102 -6.283 1.00 35.89 75 ASN C C 1
ATOM 4930 O O . ASN C 1 75 ? 25.051 33.703 -5.286 1.00 35.41 75 ASN C O 1
ATOM 4935 N N . PRO C 1 76 ? 26.983 34.036 -6.337 1.00 36.40 76 PRO C N 1
ATOM 4936 C CA . PRO C 1 76 ? 27.771 33.469 -5.253 1.00 36.32 76 PRO C CA 1
ATOM 4937 C C . PRO C 1 76 ? 27.832 34.331 -4.015 1.00 36.29 76 PRO C C 1
ATOM 4938 O O . PRO C 1 76 ? 28.132 33.848 -2.916 1.00 36.45 76 PRO C O 1
ATOM 4942 N N . ASN C 1 77 ? 27.629 35.634 -4.114 1.00 37.05 77 ASN C N 1
ATOM 4943 C CA . ASN C 1 77 ? 27.672 36.529 -2.968 1.00 38.56 77 ASN C CA 1
ATOM 4944 C C . ASN C 1 77 ? 26.369 37.254 -2.678 1.00 37.56 77 ASN C C 1
ATOM 4945 O O . ASN C 1 77 ? 26.388 38.411 -2.253 1.00 37.61 77 ASN C O 1
ATOM 4950 N N . TRP C 1 78 ? 25.256 36.575 -2.912 1.00 36.59 78 TRP C N 1
ATOM 4951 C CA . TRP C 1 78 ? 23.953 37.173 -2.682 1.00 34.73 78 TRP C CA 1
ATOM 4952 C C . TRP C 1 78 ? 23.752 37.479 -1.200 1.00 34.87 78 TRP C C 1
ATOM 4953 O O . TRP C 1 78 ? 24.124 36.683 -0.350 1.00 34.40 78 TRP C O 1
ATOM 4964 N N . ASP C 1 79 ? 23.152 38.613 -0.881 1.00 35.33 79 ASP C N 1
ATOM 4965 C CA . ASP C 1 79 ? 22.627 38.935 0.435 1.00 35.74 79 ASP C CA 1
ATOM 4966 C C . ASP C 1 79 ? 21.547 39.993 0.183 1.00 34.49 79 ASP C C 1
ATOM 4967 O O . ASP C 1 79 ? 21.583 40.633 -0.865 1.00 34.27 79 ASP C O 1
ATOM 4972 N N . PRO C 1 80 ? 20.617 40.177 1.103 1.00 33.54 80 PRO C N 1
ATOM 4973 C CA . PRO C 1 80 ? 19.524 41.104 0.945 1.00 34.09 80 PRO C CA 1
ATOM 4974 C C . PRO C 1 80 ? 19.873 42.551 0.668 1.00 34.09 80 PRO C C 1
ATOM 4975 O O . PRO C 1 80 ? 19.064 43.240 0.045 1.00 34.19 80 PRO C O 1
ATOM 4979 N N . THR C 1 81 ? 21.020 43.045 1.098 1.00 33.79 81 THR C N 1
ATOM 4980 C CA . THR C 1 81 ? 21.392 44.433 0.892 1.00 34.52 81 THR C CA 1
ATOM 4981 C C . THR C 1 81 ? 21.987 44.653 -0.489 1.00 34.14 81 THR C C 1
ATOM 4982 O O . THR C 1 81 ? 22.059 45.794 -0.946 1.00 34.24 81 THR C O 1
ATOM 4986 N N . LYS C 1 82 ? 22.332 43.595 -1.207 1.00 34.27 82 LYS C N 1
ATOM 4987 C CA . LYS C 1 82 ? 22.914 43.724 -2.533 1.00 35.08 82 LYS C CA 1
ATOM 4988 C C . LYS C 1 82 ? 21.997 44.290 -3.601 1.00 34.31 82 LYS C C 1
ATOM 4989 O O . LYS C 1 82 ? 22.489 44.798 -4.614 1.00 34.35 82 LYS C O 1
ATOM 4995 N N . ASN C 1 83 ? 20.680 44.157 -3.463 1.00 32.97 83 ASN C N 1
ATOM 4996 C CA . ASN C 1 83 ? 19.753 44.592 -4.496 1.00 31.96 83 ASN C CA 1
ATOM 4997 C C . ASN C 1 83 ? 20.083 43.807 -5.757 1.00 30.61 83 ASN C C 1
ATOM 4998 O O . ASN C 1 83 ? 20.191 44.409 -6.824 1.00 30.18 83 ASN C O 1
ATOM 5003 N N . GLU C 1 84 ? 20.258 42.489 -5.634 1.00 29.21 84 GLU C N 1
ATOM 5004 C CA . GLU C 1 84 ? 20.686 41.699 -6.768 1.00 28.83 84 GLU C CA 1
ATOM 5005 C C . GLU C 1 84 ? 19.920 40.385 -6.883 1.00 28.14 84 GLU C C 1
ATOM 5006 O O . GLU C 1 84 ? 19.491 39.796 -5.905 1.00 28.58 84 GLU C O 1
ATOM 5012 N N . ILE C 1 85 ? 19.617 40.086 -8.135 1.00 26.80 85 ILE C N 1
ATOM 5013 C CA . ILE C 1 85 ? 19.015 38.808 -8.475 1.00 26.55 85 ILE C CA 1
ATOM 5014 C C . ILE C 1 85 ? 19.845 37.731 -7.784 1.00 27.09 85 ILE C C 1
ATOM 5015 O O . ILE C 1 85 ? 21.068 37.883 -7.706 1.00 26.55 85 ILE C O 1
ATOM 5020 N N . TYR C 1 86 ? 19.188 36.686 -7.297 1.00 26.82 86 TYR C N 1
ATOM 5021 C CA . TYR C 1 86 ? 19.944 35.611 -6.658 1.00 27.17 86 TYR C CA 1
ATOM 5022 C C . TYR C 1 86 ? 20.252 34.512 -7.669 1.00 27.34 86 TYR C C 1
ATOM 5023 O O . TYR C 1 86 ? 21.329 33.936 -7.675 1.00 27.50 86 TYR C O 1
ATOM 5032 N N . GLU C 1 87 ? 19.295 34.190 -8.524 1.00 27.17 87 GLU C N 1
ATOM 5033 C CA . GLU C 1 87 ? 19.415 33.107 -9.484 1.00 27.76 87 GLU C CA 1
ATOM 5034 C C . GLU C 1 87 ? 18.784 33.442 -10.824 1.00 28.11 87 GLU C C 1
ATOM 5035 O O . GLU C 1 87 ? 17.637 33.904 -10.866 1.00 28.73 87 GLU C O 1
ATOM 5041 N N . TYR C 1 88 ? 19.504 33.243 -11.917 1.00 28.16 88 TYR C N 1
ATOM 5042 C CA . TYR C 1 88 ? 18.995 33.483 -13.257 1.00 28.09 88 TYR C CA 1
ATOM 5043 C C . TYR C 1 88 ? 19.006 32.175 -14.045 1.00 28.06 88 TYR C C 1
ATOM 5044 O O . TYR C 1 88 ? 20.022 31.490 -14.135 1.00 28.51 88 TYR C O 1
ATOM 5053 N N . ILE C 1 89 ? 17.842 31.770 -14.536 1.00 27.74 89 ILE C N 1
ATOM 5054 C CA . ILE C 1 89 ? 17.706 30.548 -15.325 1.00 28.06 89 ILE C CA 1
ATOM 5055 C C . ILE C 1 89 ? 17.401 31.013 -16.750 1.00 28.80 89 ILE C C 1
ATOM 5056 O O . ILE C 1 89 ? 16.352 31.606 -17.005 1.00 28.15 89 ILE C O 1
ATOM 5061 N N . ARG C 1 90 ? 18.357 30.805 -17.641 1.00 29.94 90 ARG C N 1
ATOM 5062 C CA . ARG C 1 90 ? 18.236 31.266 -19.017 1.00 31.84 90 ARG C CA 1
ATOM 5063 C C . ARG C 1 90 ? 17.374 30.300 -19.805 1.00 31.45 90 ARG C C 1
ATOM 5064 O O . ARG C 1 90 ? 17.893 29.303 -20.312 1.00 31.59 90 ARG C O 1
ATOM 5072 N N . SER C 1 91 ? 16.062 30.554 -19.843 1.00 30.68 91 SER C N 1
ATOM 5073 C CA . SER C 1 91 ? 15.188 29.590 -20.514 1.00 28.78 91 SER C CA 1
ATOM 5074 C C . SER C 1 91 ? 13.747 30.060 -20.444 1.00 28.26 91 SER C C 1
ATOM 5075 O O . SER C 1 91 ? 13.435 30.941 -19.641 1.00 27.33 91 SER C O 1
ATOM 5078 N N . ASP C 1 92 ? 12.915 29.454 -21.283 1.00 27.25 92 ASP C N 1
ATOM 5079 C CA . ASP C 1 92 ? 11.483 29.668 -21.160 1.00 27.63 92 ASP C CA 1
ATOM 5080 C C . ASP C 1 92 ? 11.095 28.934 -19.871 1.00 25.58 92 ASP C C 1
ATOM 5081 O O . ASP C 1 92 ? 11.791 27.993 -19.503 1.00 25.83 92 ASP C O 1
ATOM 5086 N N . PHE C 1 93 ? 10.029 29.348 -19.230 1.00 24.71 93 PHE C N 1
ATOM 5087 C CA . PHE C 1 93 ? 9.599 28.671 -18.011 1.00 24.19 93 PHE C CA 1
ATOM 5088 C C . PHE C 1 93 ? 9.369 27.193 -18.247 1.00 24.48 93 PHE C C 1
ATOM 5089 O O . PHE C 1 93 ? 8.725 26.826 -19.227 1.00 24.69 93 PHE C O 1
ATOM 5097 N N . LYS C 1 94 ? 9.777 26.330 -17.336 1.00 26.16 94 LYS C N 1
ATOM 5098 C CA . LYS C 1 94 ? 9.492 24.895 -17.357 1.00 27.29 94 LYS C CA 1
ATOM 5099 C C . LYS C 1 94 ? 8.833 24.539 -16.033 1.00 25.95 94 LYS C C 1
ATOM 5100 O O . LYS C 1 94 ? 9.226 25.192 -15.060 1.00 24.62 94 LYS C O 1
ATOM 5106 N N . ASP C 1 95 ? 7.903 23.598 -15.929 1.00 25.70 95 ASP C N 1
ATOM 5107 C CA . ASP C 1 95 ? 7.235 23.337 -14.657 1.00 26.03 95 ASP C CA 1
ATOM 5108 C C . ASP C 1 95 ? 8.213 23.014 -13.538 1.00 26.97 95 ASP C C 1
ATOM 5109 O O . ASP C 1 95 ? 8.006 23.441 -12.398 1.00 25.47 95 ASP C O 1
ATOM 5114 N N . GLU C 1 96 ? 9.296 22.295 -13.841 1.00 27.74 96 GLU C N 1
ATOM 5115 C CA . GLU C 1 96 ? 10.293 21.941 -12.848 1.00 29.15 96 GLU C CA 1
ATOM 5116 C C . GLU C 1 96 ? 10.928 23.131 -12.153 1.00 27.94 96 GLU C C 1
ATOM 5117 O O . GLU C 1 96 ? 11.509 22.937 -11.084 1.00 27.74 96 GLU C O 1
ATOM 5123 N N . TYR C 1 97 ? 10.911 24.343 -12.689 1.00 27.74 97 TYR C N 1
ATOM 5124 C CA . TYR C 1 97 ? 11.428 25.508 -11.992 1.00 27.06 97 TYR C CA 1
ATOM 5125 C C . TYR C 1 97 ? 10.612 25.908 -10.773 1.00 25.96 97 TYR C C 1
ATOM 5126 O O . TYR C 1 97 ? 11.093 26.734 -9.988 1.00 25.92 97 TYR C O 1
ATOM 5135 N N . LEU C 1 98 ? 9.447 25.352 -10.507 1.00 25.61 98 LEU C N 1
ATOM 5136 C CA . LEU C 1 98 ? 8.689 25.663 -9.302 1.00 26.81 98 LEU C CA 1
ATOM 5137 C C . LEU C 1 98 ? 9.286 24.954 -8.089 1.00 28.44 98 LEU C C 1
ATOM 5138 O O . LEU C 1 98 ? 9.002 25.337 -6.955 1.00 27.76 98 LEU C O 1
ATOM 5143 N N . ASP C 1 99 ? 10.023 23.870 -8.323 1.00 30.98 99 ASP C N 1
ATOM 5144 C CA . ASP C 1 99 ? 10.565 23.092 -7.239 1.00 35.59 99 ASP C CA 1
ATOM 5145 C C . ASP C 1 99 ? 11.661 23.887 -6.521 1.00 37.96 99 ASP C C 1
ATOM 5146 O O . ASP C 1 99 ? 12.591 24.351 -7.178 1.00 37.27 99 ASP C O 1
ATOM 5151 N N . LEU C 1 100 ? 11.542 23.900 -5.202 1.00 41.34 100 LEU C N 1
ATOM 5152 C CA . LEU C 1 100 ? 12.633 24.509 -4.436 1.00 46.34 100 LEU C CA 1
ATOM 5153 C C . LEU C 1 100 ? 13.453 23.363 -3.848 1.00 50.96 100 LEU C C 1
ATOM 5154 O O . LEU C 1 100 ? 12.956 22.324 -3.430 1.00 50.62 100 LEU C O 1
ATOM 5159 N N . GLU C 1 101 ? 14.756 23.548 -3.880 1.00 57.64 101 GLU C N 1
ATOM 5160 C CA . GLU C 1 101 ? 15.737 22.589 -3.402 1.00 64.40 101 GLU C CA 1
ATOM 5161 C C . GLU C 1 101 ? 15.450 22.180 -1.961 1.00 67.45 101 GLU C C 1
ATOM 5162 O O . GLU C 1 101 ? 15.138 21.021 -1.684 1.00 67.59 101 GLU C O 1
ATOM 5168 N N . ASN C 1 102 ? 15.588 23.135 -1.043 1.00 71.15 102 ASN C N 1
ATOM 5169 C CA . ASN C 1 102 ? 15.256 22.845 0.361 1.00 74.66 102 ASN C CA 1
ATOM 5170 C C . ASN C 1 102 ? 13.752 22.621 0.426 1.00 75.25 102 ASN C C 1
ATOM 5171 O O . ASN C 1 102 ? 12.985 23.415 -0.125 1.00 75.75 102 ASN C O 1
ATOM 5176 N N . GLU C 1 103 ? 13.254 21.574 1.055 1.00 75.44 103 GLU C N 1
ATOM 5177 C CA . GLU C 1 103 ? 11.866 21.156 1.030 1.00 75.19 103 GLU C CA 1
ATOM 5178 C C . GLU C 1 103 ? 10.753 21.841 1.785 1.00 72.74 103 GLU C C 1
ATOM 5179 O O . GLU C 1 103 ? 9.569 21.645 1.439 1.00 72.73 103 GLU C O 1
ATOM 5185 N N . ASN C 1 104 ? 10.992 22.636 2.802 1.00 68.67 104 ASN C N 1
ATOM 5186 C CA . ASN C 1 104 ? 9.934 23.233 3.624 1.00 64.60 104 ASN C CA 1
ATOM 5187 C C . ASN C 1 104 ? 9.621 24.670 3.253 1.00 60.02 104 ASN C C 1
ATOM 5188 O O . ASN C 1 104 ? 8.851 25.473 3.748 1.00 59.10 104 ASN C O 1
ATOM 5193 N N . ASP C 1 105 ? 10.353 25.077 2.264 1.00 53.88 105 ASP C N 1
ATOM 5194 C CA . ASP C 1 105 ? 10.553 26.329 1.582 1.00 48.77 105 ASP C CA 1
ATOM 5195 C C . ASP C 1 105 ? 9.545 26.645 0.502 1.00 43.15 105 ASP C C 1
ATOM 5196 O O . ASP C 1 105 ? 8.897 25.734 -0.017 1.00 42.16 105 ASP C O 1
ATOM 5201 N N . ALA C 1 106 ? 9.309 27.927 0.219 1.00 36.04 106 ALA C N 1
ATOM 5202 C CA . ALA C 1 106 ? 8.239 28.302 -0.686 1.00 30.65 106 ALA C CA 1
ATOM 5203 C C . ALA C 1 106 ? 8.460 29.619 -1.426 1.00 27.17 106 ALA C C 1
ATOM 5204 O O . ALA C 1 106 ? 9.253 30.461 -1.022 1.00 25.04 106 ALA C O 1
ATOM 5206 N N . TRP C 1 107 ? 7.668 29.776 -2.483 1.00 22.83 107 TRP C N 1
ATOM 5207 C CA . TRP C 1 107 ? 7.657 31.045 -3.193 1.00 21.83 107 TRP C CA 1
ATOM 5208 C C . TRP C 1 107 ? 6.666 31.979 -2.503 1.00 21.44 107 TRP C C 1
ATOM 5209 O O . TRP C 1 107 ? 5.491 31.662 -2.404 1.00 21.65 107 TRP C O 1
ATOM 5220 N N . TYR C 1 108 ? 7.153 33.119 -2.031 1.00 21.23 108 TYR C N 1
ATOM 5221 C CA . TYR C 1 108 ? 6.211 34.032 -1.401 1.00 22.20 108 TYR C CA 1
ATOM 5222 C C . TYR C 1 108 ? 5.330 34.629 -2.491 1.00 20.77 108 TYR C C 1
ATOM 5223 O O . TYR C 1 108 ? 4.150 34.853 -2.269 1.00 19.21 108 TYR C O 1
ATOM 5232 N N . ILE C 1 109 ? 5.935 34.999 -3.628 1.00 19.57 109 ILE C N 1
ATOM 5233 C CA . ILE C 1 109 ? 5.123 35.562 -4.701 1.00 19.16 109 ILE C CA 1
ATOM 5234 C C . ILE C 1 109 ? 5.638 34.993 -6.022 1.00 18.58 109 ILE C C 1
ATOM 5235 O O . ILE C 1 109 ? 6.839 34.805 -6.141 1.00 18.11 109 ILE C O 1
ATOM 5240 N N . ILE C 1 110 ? 4.743 34.667 -6.941 1.00 18.41 110 ILE C N 1
ATOM 5241 C CA . ILE C 1 110 ? 5.128 34.183 -8.254 1.00 18.32 110 ILE C CA 1
ATOM 5242 C C . ILE C 1 110 ? 4.563 35.181 -9.269 1.00 19.46 110 ILE C C 1
ATOM 5243 O O . ILE C 1 110 ? 3.367 35.494 -9.249 1.00 18.43 110 ILE C O 1
ATOM 5256 N N . THR C 1 112 ? 4.498 36.647 -13.519 1.00 21.86 112 THR C N 1
ATOM 5257 C CA . THR C 1 112 ? 4.824 36.448 -14.918 1.00 22.10 112 THR C CA 1
ATOM 5258 C C . THR C 1 112 ? 4.698 37.755 -15.693 1.00 23.37 112 THR C C 1
ATOM 5259 O O . THR C 1 112 ? 3.833 38.591 -15.376 1.00 24.02 112 THR C O 1
ATOM 5263 N N . CYS C 1 113 ? 5.534 37.955 -16.697 1.00 23.79 113 CYS C N 1
ATOM 5264 C CA . CYS C 1 113 ? 5.425 39.133 -17.562 1.00 25.39 113 CYS C CA 1
ATOM 5265 C C . CYS C 1 113 ? 6.034 38.710 -18.900 1.00 25.24 113 CYS C C 1
ATOM 5266 O O . CYS C 1 113 ? 7.100 39.114 -19.330 1.00 24.68 113 CYS C O 1
ATOM 5269 N N . ILE C 1 114 ? 5.308 37.744 -19.477 1.00 24.87 114 ILE C N 1
ATOM 5270 C CA . ILE C 1 114 ? 5.698 37.208 -20.775 1.00 24.76 114 ILE C CA 1
ATOM 5271 C C . ILE C 1 114 ? 4.554 37.568 -21.727 1.00 25.81 114 ILE C C 1
ATOM 5272 O O . ILE C 1 114 ? 3.458 37.903 -21.299 1.00 24.90 114 ILE C O 1
ATOM 5277 N N . PRO C 1 115 ? 4.854 37.583 -23.013 1.00 27.41 115 PRO C N 1
ATOM 5278 C CA . PRO C 1 115 ? 3.910 37.919 -24.057 1.00 28.46 115 PRO C CA 1
ATOM 5279 C C . PRO C 1 115 ? 2.874 36.853 -24.355 1.00 28.44 115 PRO C C 1
ATOM 5280 O O . PRO C 1 115 ? 1.856 37.137 -24.979 1.00 29.48 115 PRO C O 1
ATOM 5284 N N . ASP C 1 116 ? 3.083 35.611 -23.978 1.00 28.76 116 ASP C N 1
ATOM 5285 C CA . ASP C 1 116 ? 2.169 34.509 -24.275 1.00 28.39 116 ASP C CA 1
ATOM 5286 C C . ASP C 1 116 ? 1.061 34.407 -23.234 1.00 28.09 116 ASP C C 1
ATOM 5287 O O . ASP C 1 116 ? 1.266 33.907 -22.124 1.00 26.22 116 ASP C O 1
ATOM 5292 N N . HIS C 1 117 ? -0.143 34.880 -23.591 1.00 27.11 117 HIS C N 1
ATOM 5293 C CA . HIS C 1 117 ? -1.268 34.873 -22.667 1.00 26.91 117 HIS C CA 1
ATOM 5294 C C . HIS C 1 117 ? -1.691 33.489 -22.224 1.00 24.92 117 HIS C C 1
ATOM 5295 O O . HIS C 1 117 ? -1.789 33.225 -21.026 1.00 24.65 117 HIS C O 1
ATOM 5302 N N . PRO C 1 118 ? -1.920 32.537 -23.123 1.00 23.82 118 PRO C N 1
ATOM 5303 C CA . PRO C 1 118 ? -2.308 31.182 -22.745 1.00 22.30 118 PRO C CA 1
ATOM 5304 C C . PRO C 1 118 ? -1.277 30.526 -21.851 1.00 21.66 118 PRO C C 1
ATOM 5305 O O . PRO C 1 118 ? -1.608 29.827 -20.889 1.00 20.11 118 PRO C O 1
ATOM 5309 N N . GLU C 1 119 ? 0.010 30.724 -22.155 1.00 21.38 119 GLU C N 1
ATOM 5310 C CA . GLU C 1 119 ? 1.073 30.157 -21.327 1.00 21.43 119 GLU C CA 1
ATOM 5311 C C . GLU C 1 119 ? 1.097 30.854 -19.965 1.00 21.03 119 GLU C C 1
ATOM 5312 O O . GLU C 1 119 ? 1.279 30.170 -18.955 1.00 21.09 119 GLU C O 1
ATOM 5318 N N . SER C 1 120 ? 0.792 32.144 -19.895 1.00 20.45 120 SER C N 1
ATOM 5319 C CA . SER C 1 120 ? 0.685 32.817 -18.605 1.00 20.69 120 SER C CA 1
ATOM 5320 C C . SER C 1 120 ? -0.440 32.242 -17.757 1.00 20.47 120 SER C C 1
ATOM 5321 O O . SER C 1 120 ? -0.285 32.039 -16.547 1.00 20.13 120 SER C O 1
ATOM 5324 N N . ALA C 1 121 ? -1.597 31.987 -18.380 1.00 19.44 121 ALA C N 1
ATOM 5325 C CA . ALA C 1 121 ? -2.730 31.402 -17.670 1.00 18.53 121 ALA C CA 1
ATOM 5326 C C . ALA C 1 121 ? -2.413 29.986 -17.206 1.00 18.14 121 ALA C C 1
ATOM 5327 O O . ALA C 1 121 ? -2.796 29.583 -16.101 1.00 18.25 121 ALA C O 1
ATOM 5329 N N . ARG C 1 122 ? -1.715 29.203 -18.026 1.00 17.73 122 ARG C N 1
ATOM 5330 C CA . ARG C 1 122 ? -1.311 27.853 -17.638 1.00 17.87 122 ARG C CA 1
ATOM 5331 C C . ARG C 1 122 ? -0.431 27.903 -16.382 1.00 17.34 122 ARG C C 1
ATOM 5332 O O . ARG C 1 122 ? -0.680 27.149 -15.443 1.00 18.37 122 ARG C O 1
ATOM 5340 N N . ILE C 1 123 ? 0.506 28.834 -16.310 1.00 16.65 123 ILE C N 1
ATOM 5341 C CA . ILE C 1 123 ? 1.400 29.003 -15.177 1.00 17.18 123 ILE C CA 1
ATOM 5342 C C . ILE C 1 123 ? 0.625 29.430 -13.939 1.00 17.23 123 ILE C C 1
ATOM 5343 O O . ILE C 1 123 ? 0.790 28.799 -12.906 1.00 17.60 123 ILE C O 1
ATOM 5348 N N . TYR C 1 124 ? -0.276 30.396 -14.066 1.00 17.63 124 TYR C N 1
ATOM 5349 C CA . TYR C 1 124 ? -1.076 30.846 -12.941 1.00 16.55 124 TYR C CA 1
ATOM 5350 C C . TYR C 1 124 ? -1.791 29.643 -12.319 1.00 17.69 124 TYR C C 1
ATOM 5351 O O . TYR C 1 124 ? -1.760 29.464 -11.101 1.00 15.61 124 TYR C O 1
ATOM 5360 N N . HIS C 1 125 ? -2.518 28.904 -13.161 1.00 16.93 125 HIS C N 1
ATOM 5361 C CA . HIS C 1 125 ? -3.272 27.746 -12.730 1.00 17.30 125 HIS C CA 1
ATOM 5362 C C . HIS C 1 125 ? -2.413 26.627 -12.179 1.00 17.54 125 HIS C C 1
ATOM 5363 O O . HIS C 1 125 ? -2.834 25.992 -11.204 1.00 17.00 125 HIS C O 1
ATOM 5370 N N . LEU C 1 126 ? -1.242 26.368 -12.737 1.00 18.13 126 LEU C N 1
ATOM 5371 C CA . LEU C 1 126 ? -0.336 25.337 -12.235 1.00 18.99 126 LEU C CA 1
ATOM 5372 C C . LEU C 1 126 ? 0.163 25.717 -10.837 1.00 19.42 126 LEU C C 1
ATOM 5373 O O . LEU C 1 126 ? 0.192 24.897 -9.915 1.00 19.07 126 LEU C O 1
ATOM 5378 N N . CYS C 1 127 ? 0.505 27.003 -10.675 1.00 17.86 127 CYS C N 1
ATOM 5379 C CA . CYS C 1 127 ? 0.932 27.490 -9.377 1.00 18.83 127 CYS C CA 1
ATOM 5380 C C . CYS C 1 127 ? -0.185 27.399 -8.335 1.00 18.38 127 CYS C C 1
ATOM 5381 O O . CYS C 1 127 ? 0.127 27.023 -7.209 1.00 17.05 127 CYS C O 1
ATOM 5384 N N . LYS C 1 128 ? -1.419 27.735 -8.704 1.00 18.59 128 LYS C N 1
ATOM 5385 C CA . LYS C 1 128 ? -2.519 27.661 -7.741 1.00 20.66 128 LYS C CA 1
ATOM 5386 C C . LYS C 1 128 ? -2.854 26.202 -7.440 1.00 22.04 128 LYS C C 1
ATOM 5387 O O . LYS C 1 128 ? -3.373 25.869 -6.365 1.00 22.06 128 LYS C O 1
ATOM 5393 N N . GLU C 1 129 ? -2.628 25.316 -8.415 1.00 22.30 129 GLU C N 1
ATOM 5394 C CA . GLU C 1 129 ? -2.891 23.904 -8.166 1.00 24.70 129 GLU C CA 1
ATOM 5395 C C . GLU C 1 129 ? -1.791 23.329 -7.277 1.00 24.47 129 GLU C C 1
ATOM 5396 O O . GLU C 1 129 ? -2.030 22.708 -6.254 1.00 23.03 129 GLU C O 1
ATOM 5402 N N . ARG C 1 130 ? -0.533 23.572 -7.609 1.00 24.92 130 ARG C N 1
ATOM 5403 C CA . ARG C 1 130 ? 0.588 23.100 -6.823 1.00 26.28 130 ARG C CA 1
ATOM 5404 C C . ARG C 1 130 ? 0.618 23.647 -5.395 1.00 25.09 130 ARG C C 1
ATOM 5405 O O . ARG C 1 130 ? 0.903 22.923 -4.448 1.00 24.51 130 ARG C O 1
ATOM 5413 N N . PHE C 1 131 ? 0.465 24.962 -5.286 1.00 22.43 131 PHE C N 1
ATOM 5414 C CA . PHE C 1 131 ? 0.673 25.651 -4.023 1.00 21.02 131 PHE C CA 1
ATOM 5415 C C . PHE C 1 131 ? -0.577 26.143 -3.317 1.00 20.36 131 PHE C C 1
ATOM 5416 O O . PHE C 1 131 ? -0.454 26.756 -2.252 1.00 20.31 131 PHE C O 1
ATOM 5424 N N . GLY C 1 132 ? -1.733 25.823 -3.872 1.00 19.60 132 GLY C N 1
ATOM 5425 C CA . GLY C 1 132 ? -3.015 26.159 -3.268 1.00 18.94 132 GLY C CA 1
ATOM 5426 C C . GLY C 1 132 ? -3.451 27.538 -3.709 1.00 19.30 132 GLY C C 1
ATOM 5427 O O . GLY C 1 132 ? -2.612 28.309 -4.189 1.00 19.08 132 GLY C O 1
ATOM 5428 N N . LYS C 1 133 ? -4.724 27.894 -3.534 1.00 20.07 133 LYS C N 1
ATOM 5429 C CA . LYS C 1 133 ? -5.141 29.245 -3.904 1.00 21.24 133 LYS C CA 1
ATOM 5430 C C . LYS C 1 133 ? -4.629 30.316 -2.954 1.00 19.98 133 LYS C C 1
ATOM 5431 O O . LYS C 1 133 ? -4.758 31.500 -3.287 1.00 19.28 133 LYS C O 1
ATOM 5437 N N . GLN C 1 134 ? -3.920 29.969 -1.888 1.00 18.41 134 GLN C N 1
ATOM 5438 C CA . GLN C 1 134 ? -3.283 30.924 -0.994 1.00 17.50 134 GLN C CA 1
ATOM 5439 C C . GLN C 1 134 ? -1.977 31.474 -1.561 1.00 16.66 134 GLN C C 1
ATOM 5440 O O . GLN C 1 134 ? -1.411 32.473 -1.083 1.00 15.93 134 GLN C O 1
ATOM 5446 N N . GLN C 1 135 ? -1.487 30.822 -2.610 1.00 16.52 135 GLN C N 1
ATOM 5447 C CA . GLN C 1 135 ? -0.267 31.237 -3.278 1.00 16.28 135 GLN C CA 1
ATOM 5448 C C . GLN C 1 135 ? -0.532 32.556 -3.995 1.00 16.29 135 GLN C C 1
ATOM 5449 O O . GLN C 1 135 ? -1.363 32.603 -4.901 1.00 17.38 135 GLN C O 1
ATOM 5455 N N . LEU C 1 136 ? 0.216 33.598 -3.681 1.00 16.23 136 LEU C N 1
ATOM 5456 C CA . LEU C 1 136 ? 0.078 34.867 -4.391 1.00 16.37 136 LEU C CA 1
ATOM 5457 C C . LEU C 1 136 ? 0.669 34.783 -5.797 1.00 17.03 136 LEU C C 1
ATOM 5458 O O . LEU C 1 136 ? 1.782 34.288 -5.988 1.00 16.02 136 LEU C O 1
ATOM 5463 N N . VAL C 1 137 ? -0.092 35.232 -6.793 1.00 15.66 137 VAL C N 1
ATOM 5464 C CA . VAL C 1 137 ? 0.308 35.233 -8.176 1.00 16.35 137 VAL C CA 1
ATOM 5465 C C . VAL C 1 137 ? -0.125 36.560 -8.834 1.00 18.09 137 VAL C C 1
ATOM 5466 O O . VAL C 1 137 ? -1.163 37.123 -8.478 1.00 17.88 137 VAL C O 1
ATOM 5470 N N . ASN C 1 138 ? 0.680 37.063 -9.755 1.00 17.47 138 ASN C N 1
ATOM 5471 C CA . ASN C 1 138 ? 0.358 38.271 -10.487 1.00 19.04 138 ASN C CA 1
ATOM 5472 C C . ASN C 1 138 ? 0.840 38.053 -11.925 1.00 18.72 138 ASN C C 1
ATOM 5473 O O . ASN C 1 138 ? 2.007 37.746 -12.123 1.00 18.33 138 ASN C O 1
ATOM 5478 N N . VAL C 1 139 ? -0.092 38.147 -12.849 1.00 18.56 139 VAL C N 1
ATOM 5479 C CA . VAL C 1 139 ? 0.176 38.036 -14.280 1.00 19.22 139 VAL C CA 1
ATOM 5480 C C . VAL C 1 139 ? 0.045 39.462 -14.815 1.00 20.12 139 VAL C C 1
ATOM 5481 O O . VAL C 1 139 ? -1.046 40.038 -14.818 1.00 20.26 139 VAL C O 1
ATOM 5485 N N . ALA C 1 140 ? 1.157 40.059 -15.199 1.00 20.76 140 ALA C N 1
ATOM 5486 C CA . ALA C 1 140 ? 1.185 41.439 -15.649 1.00 23.09 140 ALA C CA 1
ATOM 5487 C C . ALA C 1 140 ? 0.119 41.760 -16.687 1.00 24.20 140 ALA C C 1
ATOM 5488 O O . ALA C 1 140 ? -0.124 41.054 -17.659 1.00 23.76 140 ALA C O 1
ATOM 5490 N N . ASP C 1 141 ? -0.623 42.814 -16.402 1.00 26.32 141 ASP C N 1
ATOM 5491 C CA . ASP C 1 141 ? -1.674 43.365 -17.234 1.00 29.21 141 ASP C CA 1
ATOM 5492 C C . ASP C 1 141 ? -2.849 42.442 -17.452 1.00 28.78 141 ASP C C 1
ATOM 5493 O O . ASP C 1 141 ? -3.688 42.690 -18.327 1.00 29.01 141 ASP C O 1
ATOM 5498 N N . LYS C 1 142 ? -3.061 41.433 -16.608 1.00 28.42 142 LYS C N 1
ATOM 5499 C CA . LYS C 1 142 ? -4.215 40.548 -16.682 1.00 27.71 142 LYS C CA 1
ATOM 5500 C C . LYS C 1 142 ? -4.876 40.474 -15.303 1.00 26.69 142 LYS C C 1
ATOM 5501 O O . LYS C 1 142 ? -4.639 39.543 -14.540 1.00 25.63 142 LYS C O 1
ATOM 5507 N N . PRO C 1 143 ? -5.773 41.411 -15.026 1.00 26.92 143 PRO C N 1
ATOM 5508 C CA . PRO C 1 143 ? -6.448 41.537 -13.749 1.00 27.29 143 PRO C CA 1
ATOM 5509 C C . PRO C 1 143 ? -7.165 40.320 -13.223 1.00 26.47 143 PRO C C 1
ATOM 5510 O O . PRO C 1 143 ? -7.101 40.045 -12.027 1.00 26.07 143 PRO C O 1
ATOM 5514 N N . ASP C 1 144 ? -7.752 39.500 -14.096 1.00 26.05 144 ASP C N 1
ATOM 5515 C CA . ASP C 1 144 ? -8.375 38.254 -13.673 1.00 26.39 144 ASP C CA 1
ATOM 5516 C C . ASP C 1 144 ? -7.352 37.240 -13.181 1.00 24.29 144 ASP C C 1
ATOM 5517 O O . ASP C 1 144 ? -7.706 36.291 -12.478 1.00 23.56 144 ASP C O 1
ATOM 5522 N N . LEU C 1 145 ? -6.082 37.400 -13.524 1.00 22.92 145 LEU C N 1
ATOM 5523 C CA . LEU C 1 145 ? -5.037 36.492 -13.072 1.00 21.57 145 LEU C CA 1
ATOM 5524 C C . LEU C 1 145 ? -4.120 37.155 -12.060 1.00 20.43 145 LEU C C 1
ATOM 5525 O O . LEU C 1 145 ? -2.953 36.757 -11.968 1.00 19.81 145 LEU C O 1
ATOM 5530 N N . CYS C 1 146 ? -4.611 38.116 -11.293 1.00 19.58 146 CYS C N 1
ATOM 5531 C CA . CYS C 1 146 ? -3.780 38.782 -10.298 1.00 19.61 146 CYS C CA 1
ATOM 5532 C C . CYS C 1 146 ? -4.462 38.792 -8.931 1.00 19.31 146 CYS C C 1
ATOM 5533 O O . CYS C 1 146 ? -5.564 39.321 -8.852 1.00 18.86 146 CYS C O 1
ATOM 5536 N N . ASP C 1 147 ? -3.762 38.346 -7.894 1.00 18.54 147 ASP C N 1
ATOM 5537 C CA . ASP C 1 147 ? -4.280 38.427 -6.546 1.00 19.77 147 ASP C CA 1
ATOM 5538 C C . ASP C 1 147 ? -4.124 39.855 -6.017 1.00 19.98 147 ASP C C 1
ATOM 5539 O O . ASP C 1 147 ? -4.808 40.227 -5.067 1.00 19.06 147 ASP C O 1
ATOM 5544 N N . PHE C 1 148 ? -3.193 40.605 -6.605 1.00 19.51 148 PHE C N 1
ATOM 5545 C CA . PHE C 1 148 ? -2.951 41.955 -6.132 1.00 20.24 148 PHE C CA 1
ATOM 5546 C C . PHE C 1 148 ? -2.495 42.837 -7.285 1.00 21.22 148 PHE C C 1
ATOM 5547 O O . PHE C 1 148 ? -2.167 42.289 -8.331 1.00 21.50 148 PHE C O 1
ATOM 5555 N N . TYR C 1 149 ? -2.450 44.136 -7.062 1.00 22.39 149 TYR C N 1
ATOM 5556 C CA . TYR C 1 149 ? -1.924 45.076 -8.016 1.00 25.08 149 TYR C CA 1
ATOM 5557 C C . TYR C 1 149 ? -0.825 45.917 -7.345 1.00 24.80 149 TYR C C 1
ATOM 5558 O O . TYR C 1 149 ? -0.808 46.138 -6.142 1.00 23.19 149 TYR C O 1
ATOM 5567 N N . PHE C 1 150 ? 0.031 46.433 -8.201 1.00 25.26 150 PHE C N 1
ATOM 5568 C CA . PHE C 1 150 ? 1.062 47.398 -7.807 1.00 28.17 150 PHE C CA 1
ATOM 5569 C C . PHE C 1 150 ? 0.332 48.719 -8.019 1.00 29.54 150 PHE C C 1
ATOM 5570 O O . PHE C 1 150 ? -0.773 48.593 -8.592 1.00 31.23 150 PHE C O 1
ATOM 5578 N N . GLY C 1 151 ? 0.698 49.905 -7.628 1.00 31.25 151 GLY C N 1
ATOM 5579 C CA . GLY C 1 151 ? -0.160 51.069 -8.021 1.00 31.69 151 GLY C CA 1
ATOM 5580 C C . GLY C 1 151 ? 0.811 52.228 -8.187 1.00 32.37 151 GLY C C 1
ATOM 5581 O O . GLY C 1 151 ? 2.008 51.931 -8.286 1.00 33.44 151 GLY C O 1
ATOM 5582 N N . ALA C 1 152 ? 0.363 53.467 -8.174 1.00 33.04 152 ALA C N 1
ATOM 5583 C CA . ALA C 1 152 ? 1.340 54.564 -8.247 1.00 33.20 152 ALA C CA 1
ATOM 5584 C C . ALA C 1 152 ? 1.998 54.652 -6.869 1.00 34.02 152 ALA C C 1
ATOM 5585 O O . ALA C 1 152 ? 1.323 54.492 -5.849 1.00 33.45 152 ALA C O 1
ATOM 5587 N N . ASN C 1 153 ? 3.303 54.848 -6.824 1.00 35.22 153 ASN C N 1
ATOM 5588 C CA . ASN C 1 153 ? 4.093 54.950 -5.631 1.00 37.67 153 ASN C CA 1
ATOM 5589 C C . ASN C 1 153 ? 4.882 56.262 -5.556 1.00 37.55 153 ASN C C 1
ATOM 5590 O O . ASN C 1 153 ? 5.284 56.730 -6.617 1.00 37.18 153 ASN C O 1
ATOM 5595 N N . LEU C 1 154 ? 5.400 56.543 -4.375 1.00 38.02 154 LEU C N 1
ATOM 5596 C CA . LEU C 1 154 ? 6.428 57.564 -4.241 1.00 39.98 154 LEU C CA 1
ATOM 5597 C C . LEU C 1 154 ? 7.113 57.312 -2.896 1.00 41.45 154 LEU C C 1
ATOM 5598 O O . LEU C 1 154 ? 6.581 56.631 -2.028 1.00 40.81 154 LEU C O 1
ATOM 5603 N N . GLU C 1 155 ? 8.352 57.762 -2.813 1.00 44.48 155 GLU C N 1
ATOM 5604 C CA . GLU C 1 155 ? 9.144 57.630 -1.605 1.00 47.71 155 GLU C CA 1
ATOM 5605 C C . GLU C 1 155 ? 9.425 59.034 -1.066 1.00 48.65 155 GLU C C 1
ATOM 5606 O O . GLU C 1 155 ? 9.693 59.958 -1.829 1.00 48.43 155 GLU C O 1
ATOM 5612 N N . ILE C 1 156 ? 9.155 59.200 0.215 1.00 49.95 156 ILE C N 1
ATOM 5613 C CA . ILE C 1 156 ? 9.443 60.450 0.910 1.00 51.65 156 ILE C CA 1
ATOM 5614 C C . ILE C 1 156 ? 10.724 60.147 1.694 1.00 52.93 156 ILE C C 1
ATOM 5615 O O . ILE C 1 156 ? 10.714 59.444 2.699 1.00 52.24 156 ILE C O 1
ATOM 5620 N N . GLY C 1 157 ? 11.817 60.633 1.109 1.00 54.38 157 GLY C N 1
ATOM 5621 C CA . GLY C 1 157 ? 13.133 60.349 1.692 1.00 56.64 157 GLY C CA 1
ATOM 5622 C C . GLY C 1 157 ? 13.487 58.936 1.216 1.00 58.34 157 GLY C C 1
ATOM 5623 O O . GLY C 1 157 ? 13.178 58.557 0.087 1.00 59.16 157 GLY C O 1
ATOM 5624 N N . ASP C 1 158 ? 14.161 58.186 2.076 1.00 59.13 158 ASP C N 1
ATOM 5625 C CA . ASP C 1 158 ? 14.551 56.822 1.751 1.00 59.77 158 ASP C CA 1
ATOM 5626 C C . ASP C 1 158 ? 13.910 55.848 2.734 1.00 58.18 158 ASP C C 1
ATOM 5627 O O . ASP C 1 158 ? 14.237 54.663 2.725 1.00 58.09 158 ASP C O 1
ATOM 5632 N N . ARG C 1 159 ? 13.015 56.370 3.565 1.00 55.98 159 ARG C N 1
ATOM 5633 C CA . ARG C 1 159 ? 12.375 55.529 4.565 1.00 53.99 159 ARG C CA 1
ATOM 5634 C C . ARG C 1 159 ? 10.862 55.599 4.578 1.00 50.06 159 ARG C C 1
ATOM 5635 O O . ARG C 1 159 ? 10.256 54.886 5.391 1.00 50.36 159 ARG C O 1
ATOM 5643 N N . LEU C 1 160 ? 10.277 56.463 3.764 1.00 44.40 160 LEU C N 1
ATOM 5644 C CA . LEU C 1 160 ? 8.813 56.519 3.775 1.00 39.72 160 LEU C CA 1
ATOM 5645 C C . LEU C 1 160 ? 8.316 56.111 2.397 1.00 36.73 160 LEU C C 1
ATOM 5646 O O . LEU C 1 160 ? 8.902 56.528 1.404 1.00 34.62 160 LEU C O 1
ATOM 5651 N N . GLN C 1 161 ? 7.347 55.198 2.373 1.00 33.98 161 GLN C N 1
ATOM 5652 C CA . GLN C 1 161 ? 6.800 54.736 1.103 1.00 31.71 161 GLN C CA 1
ATOM 5653 C C . GLN C 1 161 ? 5.288 54.962 1.087 1.00 29.49 161 GLN C C 1
ATOM 5654 O O . GLN C 1 161 ? 4.625 54.694 2.077 1.00 27.80 161 GLN C O 1
ATOM 5660 N N . ILE C 1 162 ? 4.784 55.416 -0.052 1.00 27.75 162 ILE C N 1
ATOM 5661 C CA . ILE C 1 162 ? 3.370 55.678 -0.233 1.00 27.56 162 ILE C CA 1
ATOM 5662 C C . ILE C 1 162 ? 2.813 54.892 -1.415 1.00 25.93 162 ILE C C 1
ATOM 5663 O O . ILE C 1 162 ? 3.396 54.917 -2.488 1.00 24.74 162 ILE C O 1
ATOM 5668 N N . LEU C 1 163 ? 1.675 54.242 -1.227 1.00 24.65 163 LEU C N 1
ATOM 5669 C CA . LEU C 1 163 ? 1.041 53.488 -2.299 1.00 24.74 163 LEU C CA 1
ATOM 5670 C C . LEU C 1 163 ? -0.332 54.099 -2.557 1.00 23.67 163 LEU C C 1
ATOM 5671 O O . LEU C 1 163 ? -1.067 54.350 -1.612 1.00 23.69 163 LEU C O 1
ATOM 5676 N N . ILE C 1 164 ? -0.665 54.390 -3.798 1.00 24.27 164 ILE C N 1
ATOM 5677 C CA . ILE C 1 164 ? -1.968 54.977 -4.126 1.00 24.11 164 ILE C CA 1
ATOM 5678 C C . ILE C 1 164 ? -2.782 53.970 -4.912 1.00 24.70 164 ILE C C 1
ATOM 5679 O O . ILE C 1 164 ? -2.255 53.486 -5.920 1.00 23.69 164 ILE C O 1
ATOM 5684 N N . SER C 1 165 ? -3.999 53.640 -4.518 1.00 26.52 165 SER C N 1
ATOM 5685 C CA . SER C 1 165 ? -4.793 52.684 -5.275 1.00 28.94 165 SER C CA 1
ATOM 5686 C C . SER C 1 165 ? -6.133 53.299 -5.658 1.00 31.27 165 SER C C 1
ATOM 5687 O O . SER C 1 165 ? -6.726 54.023 -4.870 1.00 31.30 165 SER C O 1
ATOM 5690 N N . THR C 1 166 ? -6.571 52.975 -6.862 1.00 34.03 166 THR C N 1
ATOM 5691 C CA . THR C 1 166 ? -7.862 53.445 -7.365 1.00 37.31 166 THR C CA 1
ATOM 5692 C C . THR C 1 166 ? -8.795 52.245 -7.282 1.00 39.98 166 THR C C 1
ATOM 5693 O O . THR C 1 166 ? -8.355 51.115 -7.484 1.00 40.44 166 THR C O 1
ATOM 5697 N N . ASN C 1 167 ? -10.044 52.455 -6.906 1.00 43.57 167 ASN C N 1
ATOM 5698 C CA . ASN C 1 167 ? -10.975 51.318 -6.800 1.00 45.51 167 ASN C CA 1
ATOM 5699 C C . ASN C 1 167 ? -12.026 51.603 -7.860 1.00 47.17 167 ASN C C 1
ATOM 5700 O O . ASN C 1 167 ? -12.890 52.456 -7.680 1.00 48.01 167 ASN C O 1
ATOM 5705 N N . GLY C 1 168 ? -11.725 51.125 -9.068 1.00 48.65 168 GLY C N 1
ATOM 5706 C CA . GLY C 1 168 ? -12.558 51.414 -10.218 1.00 50.72 168 GLY C CA 1
ATOM 5707 C C . GLY C 1 168 ? -12.511 52.856 -10.695 1.00 51.83 168 GLY C C 1
ATOM 5708 O O . GLY C 1 168 ? -13.540 53.541 -10.742 1.00 53.18 168 GLY C O 1
ATOM 5709 N N . LEU C 1 169 ? -11.363 53.397 -11.031 1.00 51.48 169 LEU C N 1
ATOM 5710 C CA . LEU C 1 169 ? -11.144 54.714 -11.593 1.00 51.59 169 LEU C CA 1
ATOM 5711 C C . LEU C 1 169 ? -9.851 54.445 -12.400 1.00 50.55 169 LEU C C 1
ATOM 5712 O O . LEU C 1 169 ? -9.070 53.651 -11.855 1.00 50.83 169 LEU C O 1
ATOM 5717 N N . SER C 1 170 ? -9.649 55.023 -13.565 1.00 49.49 170 SER C N 1
ATOM 5718 C CA . SER C 1 170 ? -8.383 54.680 -14.218 1.00 48.51 170 SER C CA 1
ATOM 5719 C C . SER C 1 170 ? -7.197 55.087 -13.344 1.00 47.49 170 SER C C 1
ATOM 5720 O O . SER C 1 170 ? -7.193 56.056 -12.589 1.00 47.00 170 SER C O 1
ATOM 5723 N N . PRO C 1 171 ? -6.078 54.413 -13.600 1.00 46.66 171 PRO C N 1
ATOM 5724 C CA . PRO C 1 171 ? -4.787 54.656 -12.995 1.00 46.23 171 PRO C CA 1
ATOM 5725 C C . PRO C 1 171 ? -4.247 56.063 -13.180 1.00 45.29 171 PRO C C 1
ATOM 5726 O O . PRO C 1 171 ? -3.413 56.512 -12.391 1.00 45.23 171 PRO C O 1
ATOM 5730 N N . ARG C 1 172 ? -4.710 56.808 -14.176 1.00 43.61 172 ARG C N 1
ATOM 5731 C CA . ARG C 1 172 ? -4.440 58.220 -14.334 1.00 42.40 172 ARG C CA 1
ATOM 5732 C C . ARG C 1 172 ? -4.617 58.958 -13.008 1.00 40.51 172 ARG C C 1
ATOM 5733 O O . ARG C 1 172 ? -3.788 59.745 -12.570 1.00 40.12 172 ARG C O 1
ATOM 5741 N N . PHE C 1 173 ? -5.767 58.724 -12.386 1.00 39.07 173 PHE C N 1
ATOM 5742 C CA . PHE C 1 173 ? -6.109 59.322 -11.104 1.00 38.00 173 PHE C CA 1
ATOM 5743 C C . PHE C 1 173 ? -5.087 58.974 -10.040 1.00 36.04 173 PHE C C 1
ATOM 5744 O O . PHE C 1 173 ? -4.556 59.878 -9.388 1.00 36.33 173 PHE C O 1
ATOM 5752 N N . GLY C 1 174 ? -4.621 57.731 -9.986 1.00 34.49 174 GLY C N 1
ATOM 5753 C CA . GLY C 1 174 ? -3.564 57.340 -9.064 1.00 33.11 174 GLY C CA 1
ATOM 5754 C C . GLY C 1 174 ? -2.304 58.154 -9.298 1.00 32.58 174 GLY C C 1
ATOM 5755 O O . GLY C 1 174 ? -1.702 58.654 -8.342 1.00 31.83 174 GLY C O 1
ATOM 5756 N N . ALA C 1 175 ? -1.891 58.283 -10.558 1.00 31.85 175 ALA C N 1
ATOM 5757 C CA . ALA C 1 175 ? -0.719 59.079 -10.906 1.00 32.07 175 ALA C CA 1
ATOM 5758 C C . ALA C 1 175 ? -0.909 60.560 -10.600 1.00 31.34 175 ALA C C 1
ATOM 5759 O O . ALA C 1 175 ? 0.004 61.264 -10.164 1.00 30.69 175 ALA C O 1
ATOM 5761 N N . LEU C 1 176 ? -2.123 61.053 -10.836 1.00 31.62 176 LEU C N 1
ATOM 5762 C CA . LEU C 1 176 ? -2.442 62.447 -10.549 1.00 31.96 176 LEU C CA 1
ATOM 5763 C C . LEU C 1 176 ? -2.343 62.715 -9.052 1.00 32.01 176 LEU C C 1
ATOM 5764 O O . LEU C 1 176 ? -1.771 63.736 -8.675 1.00 31.81 176 LEU C O 1
ATOM 5769 N N . VAL C 1 177 ? -2.817 61.789 -8.219 1.00 31.66 177 VAL C N 1
ATOM 5770 C CA . VAL C 1 177 ? -2.703 61.928 -6.776 1.00 31.26 177 VAL C CA 1
ATOM 5771 C C . VAL C 1 177 ? -1.244 61.818 -6.366 1.00 31.42 177 VAL C C 1
ATOM 5772 O O . VAL C 1 177 ? -0.788 62.608 -5.540 1.00 31.05 177 VAL C O 1
ATOM 5776 N N . ARG C 1 178 ? -0.509 60.877 -6.953 1.00 32.11 178 ARG C N 1
ATOM 5777 C CA . ARG C 1 178 ? 0.901 60.703 -6.636 1.00 33.43 178 ARG C CA 1
ATOM 5778 C C . ARG C 1 178 ? 1.679 61.994 -6.882 1.00 34.39 178 ARG C C 1
ATOM 5779 O O . ARG C 1 178 ? 2.473 62.391 -6.032 1.00 33.07 178 ARG C O 1
ATOM 5787 N N . ASP C 1 179 ? 1.463 62.606 -8.053 1.00 34.95 179 ASP C N 1
ATOM 5788 C CA . ASP C 1 179 ? 2.164 63.851 -8.381 1.00 35.70 179 ASP C CA 1
ATOM 5789 C C . ASP C 1 179 ? 1.742 64.967 -7.435 1.00 35.93 179 ASP C C 1
ATOM 5790 O O . ASP C 1 179 ? 2.610 65.718 -6.965 1.00 35.22 179 ASP C O 1
ATOM 5795 N N . GLU C 1 180 ? 0.463 65.071 -7.063 1.00 36.10 180 GLU C N 1
ATOM 5796 C CA . GLU C 1 180 ? 0.040 66.063 -6.084 1.00 36.86 180 GLU C CA 1
ATOM 5797 C C . GLU C 1 180 ? 0.830 65.884 -4.782 1.00 36.21 180 GLU C C 1
ATOM 5798 O O . GLU C 1 180 ? 1.342 66.847 -4.216 1.00 36.47 180 GLU C O 1
ATOM 5804 N N . ILE C 1 181 ? 0.891 64.651 -4.267 1.00 35.78 181 ILE C N 1
ATOM 5805 C CA . ILE C 1 181 ? 1.597 64.379 -3.017 1.00 35.23 181 ILE C CA 1
ATOM 5806 C C . ILE C 1 181 ? 3.081 64.673 -3.125 1.00 36.29 181 ILE C C 1
ATOM 5807 O O . ILE C 1 181 ? 3.702 65.201 -2.200 1.00 35.86 181 ILE C O 1
ATOM 5812 N N . ARG C 1 182 ? 3.671 64.304 -4.255 1.00 38.15 182 ARG C N 1
ATOM 5813 C CA . ARG C 1 182 ? 5.085 64.558 -4.507 1.00 40.72 182 ARG C CA 1
ATOM 5814 C C . ARG C 1 182 ? 5.361 66.061 -4.493 1.00 40.65 182 ARG C C 1
ATOM 5815 O O . ARG C 1 182 ? 6.325 66.513 -3.872 1.00 39.48 182 ARG C O 1
ATOM 5826 N N . ASN C 1 183 ? 4.486 66.843 -5.126 1.00 40.96 183 ASN C N 1
ATOM 5827 C CA . ASN C 1 183 ? 4.657 68.298 -5.124 1.00 42.15 183 ASN C CA 1
ATOM 5828 C C . ASN C 1 183 ? 4.560 68.832 -3.708 1.00 42.28 183 ASN C C 1
ATOM 5829 O O . ASN C 1 183 ? 5.445 69.589 -3.294 1.00 42.12 183 ASN C O 1
ATOM 5837 N N . LEU C 1 184 ? 3.605 68.360 -2.915 1.00 43.01 184 LEU C N 1
ATOM 5838 C CA . LEU C 1 184 ? 3.497 68.744 -1.514 1.00 43.51 184 LEU C CA 1
ATOM 5839 C C . LEU C 1 184 ? 4.800 68.556 -0.742 1.00 44.01 184 LEU C C 1
ATOM 5840 O O . LEU C 1 184 ? 5.208 69.500 -0.049 1.00 43.85 184 LEU C O 1
ATOM 5845 N N . PHE C 1 185 ? 5.477 67.416 -0.847 1.00 43.70 185 PHE C N 1
ATOM 5846 C CA . PHE C 1 185 ? 6.727 67.237 -0.113 1.00 44.91 185 PHE C CA 1
ATOM 5847 C C . PHE C 1 185 ? 7.921 67.877 -0.805 1.00 46.30 185 PHE C C 1
ATOM 5848 O O . PHE C 1 185 ? 8.968 68.063 -0.177 1.00 45.98 185 PHE C O 1
ATOM 5856 N N . THR C 1 186 ? 7.797 68.218 -2.085 1.00 48.50 186 THR C N 1
ATOM 5857 C CA . THR C 1 186 ? 8.908 68.895 -2.758 1.00 51.23 186 THR C CA 1
ATOM 5858 C C . THR C 1 186 ? 8.956 70.336 -2.263 1.00 53.07 186 THR C C 1
ATOM 5859 O O . THR C 1 186 ? 10.005 70.823 -1.853 1.00 53.36 186 THR C O 1
ATOM 5863 N N . GLN C 1 187 ? 7.787 70.962 -2.169 1.00 56.11 187 GLN C N 1
ATOM 5864 C CA . GLN C 1 187 ? 7.709 72.321 -1.660 1.00 59.00 187 GLN C CA 1
ATOM 5865 C C . GLN C 1 187 ? 8.117 72.413 -0.201 1.00 59.23 187 GLN C C 1
ATOM 5866 O O . GLN C 1 187 ? 8.858 73.349 0.128 1.00 59.77 187 GLN C O 1
ATOM 5880 N N . GLY C 1 189 ? 10.504 70.966 1.332 1.00 55.75 189 GLY C N 1
ATOM 5881 C CA . GLY C 1 189 ? 11.937 70.837 1.527 1.00 53.29 189 GLY C CA 1
ATOM 5882 C C . GLY C 1 189 ? 12.299 69.719 2.486 1.00 51.32 189 GLY C C 1
ATOM 5883 O O . GLY C 1 189 ? 11.455 68.924 2.885 1.00 51.57 189 GLY C O 1
ATOM 5884 N N . ASP C 1 190 ? 13.555 69.645 2.878 1.00 49.80 190 ASP C N 1
ATOM 5885 C CA . ASP C 1 190 ? 14.099 68.621 3.751 1.00 48.53 190 ASP C CA 1
ATOM 5886 C C . ASP C 1 190 ? 13.409 68.486 5.100 1.00 46.68 190 ASP C C 1
ATOM 5887 O O . ASP C 1 190 ? 13.304 69.432 5.880 1.00 46.44 190 ASP C O 1
ATOM 5892 N N . LEU C 1 191 ? 12.990 67.266 5.408 1.00 44.53 191 LEU C N 1
ATOM 5893 C CA . LEU C 1 191 ? 12.335 66.956 6.668 1.00 43.09 191 LEU C CA 1
ATOM 5894 C C . LEU C 1 191 ? 13.347 66.476 7.693 1.00 41.84 191 LEU C C 1
ATOM 5895 O O . LEU C 1 191 ? 12.985 66.220 8.840 1.00 41.34 191 LEU C O 1
ATOM 5900 N N . ALA C 1 192 ? 14.593 66.260 7.299 1.00 41.31 192 ALA C N 1
ATOM 5901 C CA . ALA C 1 192 ? 15.637 65.774 8.186 1.00 41.46 192 ALA C CA 1
ATOM 5902 C C . ALA C 1 192 ? 15.099 64.810 9.237 1.00 41.43 192 ALA C C 1
ATOM 5903 O O . ALA C 1 192 ? 15.357 64.939 10.432 1.00 40.33 192 ALA C O 1
ATOM 5905 N N . LEU C 1 193 ? 14.409 63.770 8.773 1.00 43.00 193 LEU C N 1
ATOM 5906 C CA . LEU C 1 193 ? 13.896 62.709 9.646 1.00 44.86 193 LEU C CA 1
ATOM 5907 C C . LEU C 1 193 ? 15.149 62.072 10.212 1.00 45.36 193 LEU C C 1
ATOM 5908 O O . LEU C 1 193 ? 16.177 62.350 9.564 1.00 45.70 193 LEU C O 1
ATOM 5913 N N . GLU C 1 194 ? 15.216 61.357 11.307 1.00 47.16 194 GLU C N 1
ATOM 5914 C CA . GLU C 1 194 ? 16.524 60.828 11.738 1.00 49.08 194 GLU C CA 1
ATOM 5915 C C . GLU C 1 194 ? 17.227 61.844 12.623 1.00 47.85 194 GLU C C 1
ATOM 5916 O O . GLU C 1 194 ? 17.628 61.449 13.722 1.00 48.19 194 GLU C O 1
ATOM 5922 N N . ASP C 1 195 ? 17.247 63.130 12.281 1.00 46.82 195 ASP C N 1
ATOM 5923 C CA . ASP C 1 195 ? 17.410 64.170 13.298 1.00 45.57 195 ASP C CA 1
ATOM 5924 C C . ASP C 1 195 ? 16.095 64.103 14.096 1.00 43.21 195 ASP C C 1
ATOM 5925 O O . ASP C 1 195 ? 16.080 63.913 15.309 1.00 42.55 195 ASP C O 1
ATOM 5930 N N . ALA C 1 196 ? 14.985 64.105 13.343 1.00 40.34 196 ALA C N 1
ATOM 5931 C CA . ALA C 1 196 ? 13.673 63.948 13.964 1.00 38.42 196 ALA C CA 1
ATOM 5932 C C . ALA C 1 196 ? 13.651 62.660 14.782 1.00 37.48 196 ALA C C 1
ATOM 5933 O O . ALA C 1 196 ? 13.176 62.654 15.917 1.00 37.03 196 ALA C O 1
ATOM 5935 N N . VAL C 1 197 ? 14.164 61.567 14.218 1.00 36.73 197 VAL C N 1
ATOM 5936 C CA . VAL C 1 197 ? 14.203 60.289 14.920 1.00 36.41 197 VAL C CA 1
ATOM 5937 C C . VAL C 1 197 ? 14.996 60.383 16.211 1.00 35.42 197 VAL C C 1
ATOM 5938 O O . VAL C 1 197 ? 14.568 59.822 17.217 1.00 35.48 197 VAL C O 1
ATOM 5942 N N . VAL C 1 198 ? 16.158 61.019 16.228 1.00 35.91 198 VAL C N 1
ATOM 5943 C CA . VAL C 1 198 ? 16.939 61.139 17.462 1.00 36.06 198 VAL C CA 1
ATOM 5944 C C . VAL C 1 198 ? 16.205 61.930 18.536 1.00 36.25 198 VAL C C 1
ATOM 5945 O O . VAL C 1 198 ? 16.044 61.499 19.682 1.00 35.46 198 VAL C O 1
ATOM 5949 N N . LYS C 1 199 ? 15.737 63.120 18.165 1.00 35.89 199 LYS C N 1
ATOM 5950 C CA . LYS C 1 199 ? 15.037 64.000 19.102 1.00 35.88 199 LYS C CA 1
ATOM 5951 C C . LYS C 1 199 ? 13.787 63.364 19.674 1.00 35.86 199 LYS C C 1
ATOM 5952 O O . LYS C 1 199 ? 13.616 63.336 20.895 1.00 34.73 199 LYS C O 1
ATOM 5958 N N . LEU C 1 200 ? 12.978 62.713 18.832 1.00 36.67 200 LEU C N 1
ATOM 5959 C CA . LEU C 1 200 ? 11.796 62.022 19.342 1.00 37.61 200 LEU C CA 1
ATOM 5960 C C . LEU C 1 200 ? 12.233 60.930 20.310 1.00 37.45 200 LEU C C 1
ATOM 5961 O O . LEU C 1 200 ? 11.554 60.717 21.311 1.00 36.73 200 LEU C O 1
ATOM 5966 N N . GLY C 1 201 ? 13.352 60.261 20.058 1.00 37.95 201 GLY C N 1
ATOM 5967 C CA . GLY C 1 201 ? 13.850 59.244 20.985 1.00 39.41 201 GLY C CA 1
ATOM 5968 C C . GLY C 1 201 ? 14.217 59.901 22.319 1.00 40.05 201 GLY C C 1
ATOM 5969 O O . GLY C 1 201 ? 13.825 59.454 23.393 1.00 39.31 201 GLY C O 1
ATOM 5970 N N . GLU C 1 202 ? 14.953 61.008 22.239 1.00 41.40 202 GLU C N 1
ATOM 5971 C CA . GLU C 1 202 ? 15.325 61.788 23.411 1.00 42.23 202 GLU C CA 1
ATOM 5972 C C . GLU C 1 202 ? 14.097 62.288 24.162 1.00 41.48 202 GLU C C 1
ATOM 5973 O O . GLU C 1 202 ? 14.032 62.145 25.385 1.00 41.05 202 GLU C O 1
ATOM 5979 N N . LEU C 1 203 ? 13.117 62.829 23.446 1.00 40.97 203 LEU C N 1
ATOM 5980 C CA . LEU C 1 203 ? 11.893 63.305 24.086 1.00 40.96 203 LEU C CA 1
ATOM 5981 C C . LEU C 1 203 ? 11.250 62.182 24.893 1.00 42.44 203 LEU C C 1
ATOM 5982 O O . LEU C 1 203 ? 10.959 62.332 26.079 1.00 41.44 203 LEU C O 1
ATOM 5987 N N . ARG C 1 204 ? 11.062 61.027 24.254 1.00 45.00 204 ARG C N 1
ATOM 5988 C CA . ARG C 1 204 ? 10.484 59.862 24.902 1.00 47.64 204 ARG C CA 1
ATOM 5989 C C . ARG C 1 204 ? 11.223 59.439 26.163 1.00 47.15 204 ARG C C 1
ATOM 5990 O O . ARG C 1 204 ? 10.555 59.221 27.186 1.00 46.18 204 ARG C O 1
ATOM 5998 N N . ARG C 1 205 ? 12.550 59.329 26.150 1.00 46.63 205 ARG C N 1
ATOM 5999 C CA . ARG C 1 205 ? 13.280 58.924 27.356 1.00 46.90 205 ARG C CA 1
ATOM 6000 C C . ARG C 1 205 ? 13.151 59.955 28.472 1.00 46.60 205 ARG C C 1
ATOM 6001 O O . ARG C 1 205 ? 12.882 59.639 29.630 1.00 45.90 205 ARG C O 1
ATOM 6009 N N . GLY C 1 206 ? 13.286 61.218 28.070 1.00 46.45 206 GLY C N 1
ATOM 6010 C CA . GLY C 1 206 ? 13.133 62.344 28.980 1.00 46.73 206 GLY C CA 1
ATOM 6011 C C . GLY C 1 206 ? 11.774 62.331 29.663 1.00 46.80 206 GLY C C 1
ATOM 6012 O O . GLY C 1 206 ? 11.713 62.486 30.881 1.00 46.41 206 GLY C O 1
ATOM 6013 N N . ILE C 1 207 ? 10.693 62.119 28.909 1.00 47.20 207 ILE C N 1
ATOM 6014 C CA . ILE C 1 207 ? 9.360 62.075 29.515 1.00 48.11 207 ILE C CA 1
ATOM 6015 C C . ILE C 1 207 ? 9.299 60.947 30.538 1.00 49.56 207 ILE C C 1
ATOM 6016 O O . ILE C 1 207 ? 8.760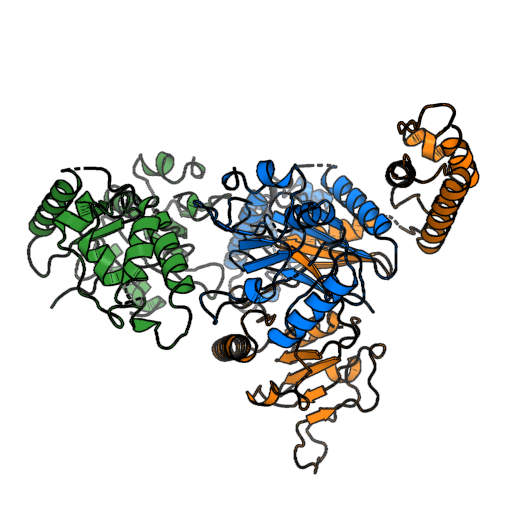 61.095 31.633 1.00 48.97 207 ILE C O 1
ATOM 6021 N N . ARG C 1 208 ? 9.844 59.794 30.162 1.00 52.00 208 ARG C N 1
ATOM 6022 C CA . ARG C 1 208 ? 9.877 58.636 31.034 1.00 55.00 208 ARG C CA 1
ATOM 6023 C C . ARG C 1 208 ? 10.566 58.930 32.363 1.00 55.49 208 ARG C C 1
ATOM 6024 O O . ARG C 1 208 ? 10.062 58.531 33.411 1.00 55.32 208 ARG C O 1
ATOM 6032 N N . LEU C 1 209 ? 11.718 59.591 32.331 1.00 56.02 209 LEU C N 1
ATOM 6033 C CA . LEU C 1 209 ? 12.411 59.954 33.561 1.00 56.72 209 LEU C CA 1
ATOM 6034 C C . LEU C 1 209 ? 11.530 60.823 34.449 1.00 57.12 209 LEU C C 1
ATOM 6035 O O . LEU C 1 209 ? 11.448 60.561 35.651 1.00 57.50 209 LEU C O 1
ATOM 6040 N N . LEU C 1 210 ? 10.845 61.802 33.869 1.00 56.79 210 LEU C N 1
ATOM 6041 C CA . LEU C 1 210 ? 9.961 62.680 34.617 1.00 56.49 210 LEU C CA 1
ATOM 6042 C C . LEU C 1 210 ? 8.653 62.043 35.035 1.00 57.17 210 LEU C C 1
ATOM 6043 O O . LEU C 1 210 ? 8.126 62.424 36.086 1.00 57.37 210 LEU C O 1
ATOM 6048 N N . ALA C 1 211 ? 8.118 61.066 34.315 1.00 58.13 211 ALA C N 1
ATOM 6049 C CA . ALA C 1 211 ? 6.867 60.424 34.745 1.00 59.07 211 ALA C CA 1
ATOM 6050 C C . ALA C 1 211 ? 7.059 58.915 34.670 1.00 59.10 211 ALA C C 1
ATOM 6051 O O . ALA C 1 211 ? 6.605 58.269 33.725 1.00 59.68 211 ALA C O 1
ATOM 6053 N N . PRO C 1 212 ? 7.944 58.392 35.515 1.00 57.86 212 PRO C N 1
ATOM 6054 C CA . PRO C 1 212 ? 8.371 57.010 35.434 1.00 57.29 212 PRO C CA 1
ATOM 6055 C C . PRO C 1 212 ? 7.383 55.980 35.925 1.00 57.24 212 PRO C C 1
ATOM 6056 O O . PRO C 1 212 ? 7.507 54.838 35.462 1.00 56.46 212 PRO C O 1
ATOM 6060 N N . ASP C 1 213 ? 6.449 56.300 36.812 1.00 58.02 213 ASP C N 1
ATOM 6061 C CA . ASP C 1 213 ? 5.516 55.280 37.273 1.00 59.42 213 ASP C CA 1
ATOM 6062 C C . ASP C 1 213 ? 4.651 54.760 36.120 1.00 59.68 213 ASP C C 1
ATOM 6063 O O . ASP C 1 213 ? 3.994 55.586 35.471 1.00 59.63 213 ASP C O 1
ATOM 6068 N N . ASP C 1 214 ? 4.525 53.431 35.972 1.00 59.73 214 ASP C N 1
ATOM 6069 C CA . ASP C 1 214 ? 3.421 52.993 35.093 1.00 60.33 214 ASP C CA 1
ATOM 6070 C C . ASP C 1 214 ? 2.189 53.434 35.900 1.00 59.11 214 ASP C C 1
ATOM 6071 O O . ASP C 1 214 ? 2.283 53.593 37.116 1.00 59.82 214 ASP C O 1
ATOM 6076 N N . LYS C 1 215 ? 1.135 53.800 35.219 1.00 57.31 215 LYS C N 1
ATOM 6077 C CA . LYS C 1 215 ? -0.044 54.433 35.786 1.00 55.83 215 LYS C CA 1
ATOM 6078 C C . LYS C 1 215 ? -0.151 55.727 34.949 1.00 53.69 215 LYS C C 1
ATOM 6079 O O . LYS C 1 215 ? -1.217 56.226 34.640 1.00 53.57 215 LYS C O 1
ATOM 6085 N N . ASP C 1 216 ? 1.028 56.229 34.586 1.00 51.07 216 ASP C N 1
ATOM 6086 C CA . ASP C 1 216 ? 1.132 57.439 33.785 1.00 48.24 216 ASP C CA 1
ATOM 6087 C C . ASP C 1 216 ? 1.589 57.092 32.377 1.00 46.43 216 ASP C C 1
ATOM 6088 O O . ASP C 1 216 ? 1.774 57.973 31.540 1.00 45.89 216 ASP C O 1
ATOM 6093 N N . VAL C 1 217 ? 1.680 55.799 32.063 1.00 44.29 217 VAL C N 1
ATOM 6094 C CA . VAL C 1 217 ? 2.099 55.335 30.745 1.00 42.54 217 VAL C CA 1
ATOM 6095 C C . VAL C 1 217 ? 1.282 55.945 29.622 1.00 40.14 217 VAL C C 1
ATOM 6096 O O . VAL C 1 217 ? 1.816 56.499 28.661 1.00 40.68 217 VAL C O 1
ATOM 6100 N N . LYS C 1 218 ? -0.034 55.845 29.725 1.00 38.15 218 LYS C N 1
ATOM 6101 C CA . LYS C 1 218 ? -0.945 56.379 28.728 1.00 36.42 218 LYS C CA 1
ATOM 6102 C C . LYS C 1 218 ? -0.796 57.888 28.547 1.00 34.97 218 LYS C C 1
ATOM 6103 O O . LYS C 1 218 ? -0.746 58.368 27.410 1.00 33.91 218 LYS C O 1
ATOM 6109 N N . TYR C 1 219 ? -0.650 58.612 29.649 1.00 33.87 219 TYR C N 1
ATOM 6110 C CA . TYR C 1 219 ? -0.424 60.052 29.585 1.00 33.94 219 TYR C CA 1
ATOM 6111 C C . TYR C 1 219 ? 0.869 60.373 28.847 1.00 33.65 219 TYR C C 1
ATOM 6112 O O . TYR C 1 219 ? 0.939 61.224 27.962 1.00 32.44 219 TYR C O 1
ATOM 6121 N N . ARG C 1 220 ? 1.927 59.630 29.160 1.00 35.12 220 ARG C N 1
ATOM 6122 C CA . ARG C 1 220 ? 3.232 59.795 28.547 1.00 37.19 220 ARG C CA 1
ATOM 6123 C C . ARG C 1 220 ? 3.098 59.726 27.022 1.00 38.95 220 ARG C C 1
ATOM 6124 O O . ARG C 1 220 ? 3.703 60.453 26.252 1.00 36.77 220 ARG C O 1
ATOM 6140 N N . ASP C 1 222 ? 0.054 59.839 25.315 1.00 43.54 222 ASP C N 1
ATOM 6141 C CA . ASP C 1 222 ? -0.832 60.871 24.789 1.00 41.48 222 ASP C CA 1
ATOM 6142 C C . ASP C 1 222 ? -0.111 62.209 24.651 1.00 39.95 222 ASP C C 1
ATOM 6143 O O . ASP C 1 222 ? -0.299 62.886 23.638 1.00 39.16 222 ASP C O 1
ATOM 6148 N N . TRP C 1 223 ? 0.791 62.562 25.563 1.00 38.19 223 TRP C N 1
ATOM 6149 C CA . TRP C 1 223 ? 1.511 63.837 25.480 1.00 36.24 223 TRP C CA 1
ATOM 6150 C C . TRP C 1 223 ? 2.485 63.864 24.311 1.00 36.12 223 TRP C C 1
ATOM 6151 O O . TRP C 1 223 ? 2.460 64.801 23.513 1.00 35.09 223 TRP C O 1
ATOM 6162 N N . ALA C 1 224 ? 3.318 62.844 24.136 1.00 36.47 224 ALA C N 1
ATOM 6163 C CA . ALA C 1 224 ? 4.271 62.802 23.030 1.00 37.79 224 ALA C CA 1
ATOM 6164 C C . ALA C 1 224 ? 3.560 62.796 21.677 1.00 38.38 224 ALA C C 1
ATOM 6165 O O . ALA C 1 224 ? 3.918 63.508 20.736 1.00 36.68 224 ALA C O 1
ATOM 6167 N N . ARG C 1 225 ? 2.451 62.052 21.623 1.00 40.11 225 ARG C N 1
ATOM 6168 C CA . ARG C 1 225 ? 1.647 62.021 20.420 1.00 42.13 225 ARG C CA 1
ATOM 6169 C C . ARG C 1 225 ? 1.070 63.389 20.079 1.00 40.69 225 ARG C C 1
ATOM 6170 O O . ARG C 1 225 ? 1.211 63.865 18.954 1.00 40.22 225 ARG C O 1
ATOM 6178 N N . ARG C 1 226 ? 0.431 64.024 21.056 1.00 39.50 226 ARG C N 1
ATOM 6179 C CA . ARG C 1 226 ? -0.156 65.349 20.832 1.00 38.95 226 ARG C CA 1
ATOM 6180 C C . ARG C 1 226 ? 0.917 66.363 20.450 1.00 36.73 226 ARG C C 1
ATOM 6181 O O . ARG C 1 226 ? 0.797 67.073 19.458 1.00 36.16 226 ARG C O 1
ATOM 6189 N N . CYS C 1 227 ? 2.007 66.394 21.195 1.00 34.89 227 CYS C N 1
ATOM 6190 C CA . CYS C 1 227 ? 3.164 67.230 20.948 1.00 33.80 227 CYS C CA 1
ATOM 6191 C C . CYS C 1 227 ? 3.723 67.123 19.536 1.00 33.27 227 CYS C C 1
ATOM 6192 O O . CYS C 1 227 ? 3.869 68.136 18.851 1.00 32.97 227 CYS C O 1
ATOM 6195 N N . THR C 1 228 ? 3.995 65.908 19.066 1.00 33.40 228 THR C N 1
ATOM 6196 C CA . THR C 1 228 ? 4.515 65.697 17.716 1.00 34.05 228 THR C CA 1
ATOM 6197 C C . THR C 1 228 ? 3.464 66.015 16.662 1.00 34.07 228 THR C C 1
ATOM 6198 O O . THR C 1 228 ? 3.827 66.542 15.599 1.00 34.34 228 THR C O 1
ATOM 6202 N N . ASP C 1 229 ? 2.172 65.817 16.934 1.00 33.96 229 ASP C N 1
ATOM 6203 C CA . ASP C 1 229 ? 1.177 66.237 15.947 1.00 34.45 229 ASP C CA 1
ATOM 6204 C C . ASP C 1 229 ? 1.238 67.757 15.776 1.00 34.50 229 ASP C C 1
ATOM 6205 O O . ASP C 1 229 ? 1.192 68.256 14.648 1.00 34.18 229 ASP C O 1
ATOM 6210 N N . LEU C 1 230 ? 1.344 68.483 16.884 1.00 34.38 230 LEU C N 1
ATOM 6211 C CA . LEU C 1 230 ? 1.445 69.939 16.837 1.00 34.56 230 LEU C CA 1
ATOM 6212 C C . LEU C 1 230 ? 2.662 70.417 16.066 1.00 33.56 230 LEU C C 1
ATOM 6213 O O . LEU C 1 230 ? 2.543 71.387 15.318 1.00 33.85 230 LEU C O 1
ATOM 6218 N N . PHE C 1 231 ? 3.807 69.771 16.242 1.00 33.33 231 PHE C N 1
ATOM 6219 C CA . PHE C 1 231 ? 4.991 70.178 15.483 1.00 34.09 231 PHE C CA 1
ATOM 6220 C C . PHE C 1 231 ? 4.831 69.706 14.037 1.00 34.58 231 PHE C C 1
ATOM 6221 O O . PHE C 1 231 ? 5.125 70.491 13.137 1.00 34.69 231 PHE C O 1
ATOM 6229 N N . GLY C 1 232 ? 4.241 68.532 13.786 1.00 34.26 232 GLY C N 1
ATOM 6230 C CA . GLY C 1 232 ? 4.028 68.074 12.414 1.00 34.07 232 GLY C CA 1
ATOM 6231 C C . GLY C 1 232 ? 5.298 67.471 11.820 1.00 33.94 232 GLY C C 1
ATOM 6232 O O . GLY C 1 232 ? 6.391 67.682 12.333 1.00 33.12 232 GLY C O 1
ATOM 6233 N N . ILE C 1 233 ? 5.192 66.849 10.641 1.00 34.25 233 ILE C N 1
ATOM 6234 C CA . ILE C 1 233 ? 6.359 66.240 10.000 1.00 34.28 233 ILE C CA 1
ATOM 6235 C C . ILE C 1 233 ? 7.390 67.276 9.586 1.00 34.64 233 ILE C C 1
ATOM 6236 O O . ILE C 1 233 ? 8.591 67.021 9.625 1.00 34.34 233 ILE C O 1
ATOM 6241 N N . GLN C 1 234 ? 6.990 68.472 9.198 1.00 35.82 234 GLN C N 1
ATOM 6242 C CA . GLN C 1 234 ? 7.887 69.532 8.795 1.00 37.29 234 GLN C CA 1
ATOM 6243 C C . GLN C 1 234 ? 8.808 70.056 9.883 1.00 37.28 234 GLN C C 1
ATOM 6244 O O . GLN C 1 234 ? 9.958 70.392 9.572 1.00 37.16 234 GLN C O 1
ATOM 6250 N N . HIS C 1 235 ? 8.362 70.167 11.135 1.00 37.26 235 HIS C N 1
ATOM 6251 C CA . HIS C 1 235 ? 9.164 70.747 12.200 1.00 36.86 235 HIS C CA 1
ATOM 6252 C C . HIS C 1 235 ? 9.704 69.816 13.260 1.00 36.75 235 HIS C C 1
ATOM 6253 O O . HIS C 1 235 ? 10.521 70.247 14.091 1.00 36.59 235 HIS C O 1
ATOM 6260 N N . CYS C 1 236 ? 9.359 68.535 13.213 1.00 36.57 236 CYS C N 1
ATOM 6261 C CA . CYS C 1 236 ? 9.809 67.609 14.252 1.00 36.70 236 CYS C CA 1
ATOM 6262 C C . CYS C 1 236 ? 11.318 67.495 14.371 1.00 37.62 236 CYS C C 1
ATOM 6263 O O . CYS C 1 236 ? 11.810 67.224 15.472 1.00 38.00 236 CYS C O 1
ATOM 6266 N N . HIS C 1 237 ? 12.085 67.708 13.304 1.00 37.88 237 HIS C N 1
ATOM 6267 C CA . HIS C 1 237 ? 13.534 67.641 13.380 1.00 38.87 237 HIS C CA 1
ATOM 6268 C C . HIS C 1 237 ? 14.100 68.857 14.116 1.00 39.25 237 HIS C C 1
ATOM 6269 O O . HIS C 1 237 ? 15.294 68.892 14.393 1.00 39.03 237 HIS C O 1
ATOM 6276 N N . ASN C 1 238 ? 13.319 69.923 14.254 1.00 39.55 238 ASN C N 1
ATOM 6277 C CA . ASN C 1 238 ? 13.805 71.158 14.842 1.00 40.17 238 ASN C CA 1
ATOM 6278 C C . ASN C 1 238 ? 13.322 71.395 16.264 1.00 39.47 238 ASN C C 1
ATOM 6279 O O . ASN C 1 238 ? 13.488 72.506 16.777 1.00 39.37 238 ASN C O 1
ATOM 6284 N N . ILE C 1 239 ? 12.782 70.384 16.951 1.00 37.91 239 ILE C N 1
ATOM 6285 C CA . ILE C 1 239 ? 12.277 70.625 18.295 1.00 36.91 239 ILE C CA 1
ATOM 6286 C C . ILE C 1 239 ? 13.434 70.815 19.278 1.00 37.07 239 ILE C C 1
ATOM 6287 O O . ILE C 1 239 ? 14.508 70.249 19.091 1.00 36.64 239 ILE C O 1
ATOM 6292 N N . ASP C 1 240 ? 13.168 71.574 20.328 1.00 36.45 240 ASP C N 1
ATOM 6293 C CA . ASP C 1 240 ? 14.126 71.748 21.417 1.00 36.32 240 ASP C CA 1
ATOM 6294 C C . ASP C 1 240 ? 13.757 70.735 22.493 1.00 35.36 240 ASP C C 1
ATOM 6295 O O . ASP C 1 240 ? 12.914 71.040 23.343 1.00 35.38 240 ASP C O 1
ATOM 6300 N N . VAL C 1 241 ? 14.348 69.556 22.510 1.00 34.86 241 VAL C N 1
ATOM 6301 C CA . VAL C 1 241 ? 13.984 68.528 23.481 1.00 34.75 241 VAL C CA 1
ATOM 6302 C C . VAL C 1 241 ? 13.967 69.036 24.917 1.00 35.47 241 VAL C C 1
ATOM 6303 O O . VAL C 1 241 ? 13.008 68.800 25.658 1.00 34.02 241 VAL C O 1
ATOM 6307 N N . LYS C 1 242 ? 15.041 69.715 25.300 1.00 36.35 242 LYS C N 1
ATOM 6308 C CA . LYS C 1 242 ? 15.181 70.215 26.657 1.00 38.21 242 LYS C CA 1
ATOM 6309 C C . LYS C 1 242 ? 14.067 71.161 27.051 1.00 37.42 242 LYS C C 1
ATOM 6310 O O . LYS C 1 242 ? 13.460 70.939 28.098 1.00 36.54 242 LYS C O 1
ATOM 6316 N N . ARG C 1 243 ? 13.742 72.137 26.207 1.00 37.22 243 ARG C N 1
ATOM 6317 C CA . ARG C 1 243 ? 12.618 73.011 26.535 1.00 37.58 243 ARG C CA 1
ATOM 6318 C C . ARG C 1 243 ? 11.316 72.228 26.626 1.00 35.99 243 ARG C C 1
ATOM 6319 O O . ARG C 1 243 ? 10.482 72.516 27.496 1.00 34.99 243 ARG C O 1
ATOM 6327 N N . LEU C 1 244 ? 11.100 71.248 25.741 1.00 33.89 244 LEU C N 1
ATOM 6328 C CA . LEU C 1 244 ? 9.878 70.453 25.762 1.00 32.58 244 LEU C CA 1
ATOM 6329 C C . LEU C 1 244 ? 9.761 69.626 27.034 1.00 32.17 244 LEU C C 1
ATOM 6330 O O . LEU C 1 244 ? 8.663 69.437 27.563 1.00 30.64 244 LEU C O 1
ATOM 6335 N N . LEU C 1 245 ? 10.897 69.197 27.574 1.00 32.57 245 LEU C N 1
ATOM 6336 C CA . LEU C 1 245 ? 10.918 68.444 28.824 1.00 34.05 245 LEU C CA 1
ATOM 6337 C C . LEU C 1 245 ? 10.590 69.348 30.008 1.00 34.55 245 LEU C C 1
ATOM 6338 O O . LEU C 1 245 ? 9.930 68.888 30.944 1.00 33.90 245 LEU C O 1
ATOM 6343 N N . ASP C 1 246 ? 10.914 70.639 29.947 1.00 35.01 246 ASP C N 1
ATOM 6344 C CA . ASP C 1 246 ? 10.525 71.595 30.978 1.00 35.66 246 ASP C CA 1
ATOM 6345 C C . ASP C 1 246 ? 8.996 71.714 30.962 1.00 35.59 246 ASP C C 1
ATOM 6346 O O . ASP C 1 246 ? 8.287 71.637 31.963 1.00 35.88 246 ASP C O 1
ATOM 6351 N N . LEU C 1 247 ? 8.465 71.856 29.747 1.00 33.89 247 LEU C N 1
ATOM 6352 C CA . LEU C 1 247 ? 7.033 71.955 29.523 1.00 32.98 247 LEU C CA 1
ATOM 6353 C C . LEU C 1 247 ? 6.305 70.716 30.026 1.00 32.95 247 LEU C C 1
ATOM 6354 O O . LEU C 1 247 ? 5.276 70.824 30.699 1.00 31.77 247 LEU C O 1
ATOM 6359 N N . PHE C 1 248 ? 6.841 69.531 29.714 1.00 33.45 248 PHE C N 1
ATOM 6360 C CA . PHE C 1 248 ? 6.219 68.290 30.156 1.00 34.35 248 PHE C CA 1
ATOM 6361 C C . PHE C 1 248 ? 6.089 68.248 31.675 1.00 35.60 248 PHE C C 1
ATOM 6362 O O . PHE C 1 248 ? 5.053 67.858 32.206 1.00 34.74 248 PHE C O 1
ATOM 6370 N N . LYS C 1 249 ? 7.151 68.605 32.384 1.00 38.42 249 LYS C N 1
ATOM 6371 C CA . LYS C 1 249 ? 7.150 68.612 33.840 1.00 40.76 249 LYS C CA 1
ATOM 6372 C C . LYS C 1 249 ? 5.979 69.425 34.386 1.00 40.80 249 LYS C C 1
ATOM 6373 O O . LYS C 1 249 ? 5.233 68.955 35.250 1.00 40.23 249 LYS C O 1
ATOM 6379 N N . VAL C 1 250 ? 5.823 70.635 33.864 1.00 40.15 250 VAL C N 1
ATOM 6380 C CA . VAL C 1 250 ? 4.753 71.524 34.271 1.00 40.28 250 VAL C CA 1
ATOM 6381 C C . VAL C 1 250 ? 3.367 70.983 33.958 1.00 41.34 250 VAL C C 1
ATOM 6382 O O . VAL C 1 250 ? 2.495 71.029 34.826 1.00 41.35 250 VAL C O 1
ATOM 6394 N N . PHE C 1 252 ? 2.419 67.981 33.469 1.00 45.47 252 PHE C N 1
ATOM 6395 C CA . PHE C 1 252 ? 2.214 66.767 34.232 1.00 47.88 252 PHE C CA 1
ATOM 6396 C C . PHE C 1 252 ? 2.107 66.997 35.734 1.00 50.84 252 PHE C C 1
ATOM 6397 O O . PHE C 1 252 ? 1.154 66.535 36.351 1.00 50.53 252 PHE C O 1
ATOM 6405 N N . GLN C 1 253 ? 3.083 67.684 36.310 1.00 54.74 253 GLN C N 1
ATOM 6406 C CA . GLN C 1 253 ? 3.146 67.926 37.732 1.00 58.80 253 GLN C CA 1
ATOM 6407 C C . GLN C 1 253 ? 2.311 69.061 38.289 1.00 60.86 253 GLN C C 1
ATOM 6408 O O . GLN C 1 253 ? 1.688 68.839 39.331 1.00 62.16 253 GLN C O 1
ATOM 6414 N N . GLU C 1 254 ? 2.306 70.238 37.689 1.00 62.45 254 GLU C N 1
ATOM 6415 C CA . GLU C 1 254 ? 1.543 71.351 38.232 1.00 63.57 254 GLU C CA 1
ATOM 6416 C C . GLU C 1 254 ? 0.125 71.423 37.688 1.00 63.08 254 GLU C C 1
ATOM 6417 O O . GLU C 1 254 ? -0.763 71.935 38.364 1.00 63.32 254 GLU C O 1
ATOM 6423 N N . GLN C 1 255 ? -0.072 70.960 36.459 1.00 62.09 255 GLN C N 1
ATOM 6424 C CA . GLN C 1 255 ? -1.375 71.050 35.811 1.00 60.61 255 GLN C CA 1
ATOM 6425 C C . GLN C 1 255 ? -2.108 69.724 35.742 1.00 60.18 255 GLN C C 1
ATOM 6426 O O . GLN C 1 255 ? -3.031 69.527 34.955 1.00 59.95 255 GLN C O 1
ATOM 6432 N N . ASN C 1 256 ? -1.712 68.803 36.609 1.00 59.10 256 ASN C N 1
ATOM 6433 C CA . ASN C 1 256 ? -2.371 67.518 36.774 1.00 57.96 256 ASN C CA 1
ATOM 6434 C C . ASN C 1 256 ? -2.627 66.815 35.451 1.00 56.80 256 ASN C C 1
ATOM 6435 O O . ASN C 1 256 ? -3.751 66.595 35.001 1.00 56.70 256 ASN C O 1
ATOM 6440 N N . CYS C 1 257 ? -1.532 66.432 34.797 1.00 54.24 257 CYS C N 1
ATOM 6441 C CA . CYS C 1 257 ? -1.583 65.750 33.519 1.00 51.84 257 CYS C CA 1
ATOM 6442 C C . CYS C 1 257 ? -2.466 66.481 32.509 1.00 49.95 257 CYS C C 1
ATOM 6443 O O . CYS C 1 257 ? -3.309 65.849 31.869 1.00 49.18 257 CYS C O 1
ATOM 6446 N N . SER C 1 258 ? -2.120 67.723 32.216 1.00 47.45 258 SER C N 1
ATOM 6447 C CA . SER C 1 258 ? -2.846 68.454 31.191 1.00 45.37 258 SER C CA 1
ATOM 6448 C C . SER C 1 258 ? -2.354 68.068 29.796 1.00 44.19 258 SER C C 1
ATOM 6449 O O . SER C 1 258 ? -1.221 67.625 29.644 1.00 43.42 258 SER C O 1
ATOM 6452 N N . LEU C 1 259 ? -3.214 68.259 28.811 1.00 42.90 259 LEU C N 1
ATOM 6453 C CA . LEU C 1 259 ? -2.860 68.087 27.417 1.00 42.63 259 LEU C CA 1
ATOM 6454 C C . LEU C 1 259 ? -3.130 69.413 26.698 1.00 43.60 259 LEU C C 1
ATOM 6455 O O . LEU C 1 259 ? -3.123 69.472 25.476 1.00 43.80 259 LEU C O 1
ATOM 6460 N N . GLN C 1 260 ? -3.292 70.477 27.475 1.00 43.40 260 GLN C N 1
ATOM 6461 C CA . GLN C 1 260 ? -3.477 71.813 26.917 1.00 43.64 260 GLN C CA 1
ATOM 6462 C C . GLN C 1 260 ? -2.116 72.438 26.646 1.00 43.86 260 GLN C C 1
ATOM 6463 O O . GLN C 1 260 ? -1.444 72.935 27.553 1.00 43.45 260 GLN C O 1
ATOM 6469 N N . PHE C 1 261 ? -1.637 72.339 25.412 1.00 43.05 261 PHE C N 1
ATOM 6470 C CA . PHE C 1 261 ? -0.323 72.839 25.013 1.00 42.16 261 PHE C CA 1
ATOM 6471 C C . PHE C 1 261 ? -0.336 74.309 24.657 1.00 43.40 261 PHE C C 1
ATOM 6472 O O . PHE C 1 261 ? -1.398 74.808 24.290 1.00 43.84 261 PHE C O 1
ATOM 6480 N N . PRO C 1 262 ? 0.799 74.990 24.652 1.00 44.86 262 PRO C N 1
ATOM 6481 C CA . PRO C 1 262 ? 0.860 76.356 24.139 1.00 46.23 262 PRO C CA 1
ATOM 6482 C C . PRO C 1 262 ? 0.257 76.349 22.740 1.00 48.15 262 PRO C C 1
ATOM 6483 O O . PRO C 1 262 ? 0.130 75.305 22.095 1.00 47.28 262 PRO C O 1
ATOM 6487 N N . PRO C 1 263 ? -0.144 77.512 22.247 1.00 50.25 263 PRO C N 1
ATOM 6488 C CA . PRO C 1 263 ? -0.641 77.619 20.879 1.00 51.27 263 PRO C CA 1
ATOM 6489 C C . PRO C 1 263 ? 0.465 77.159 19.939 1.00 51.93 263 PRO C C 1
ATOM 6490 O O . PRO C 1 263 ? 1.651 77.314 20.249 1.00 51.80 263 PRO C O 1
ATOM 6494 N N . ARG C 1 264 ? 0.090 76.578 18.805 1.00 52.64 264 ARG C N 1
ATOM 6495 C CA . ARG C 1 264 ? 1.065 76.064 17.857 1.00 53.62 264 ARG C CA 1
ATOM 6496 C C . ARG C 1 264 ? 2.105 77.085 17.429 1.00 53.59 264 ARG C C 1
ATOM 6497 O O . ARG C 1 264 ? 3.285 76.721 17.329 1.00 53.03 264 ARG C O 1
ATOM 6505 N N . GLU C 1 265 ? 1.724 78.342 17.201 1.00 53.92 265 GLU C N 1
ATOM 6506 C CA . GLU C 1 265 ? 2.727 79.326 16.794 1.00 54.21 265 GLU C CA 1
ATOM 6507 C C . GLU C 1 265 ? 3.684 79.650 17.928 1.00 52.34 265 GLU C C 1
ATOM 6508 O O . GLU C 1 265 ? 4.818 80.021 17.598 1.00 52.11 265 GLU C O 1
ATOM 6514 N N . ARG C 1 266 ? 3.367 79.479 19.205 1.00 50.47 266 ARG C N 1
ATOM 6515 C CA . ARG C 1 266 ? 4.315 79.696 20.287 1.00 48.82 266 ARG C CA 1
ATOM 6516 C C . ARG C 1 266 ? 5.251 78.485 20.409 1.00 46.60 266 ARG C C 1
ATOM 6517 O O . ARG C 1 266 ? 6.438 78.575 20.679 1.00 45.40 266 ARG C O 1
ATOM 6525 N N . LEU C 1 267 ? 4.621 77.329 20.209 1.00 44.39 267 LEU C N 1
ATOM 6526 C CA . LEU C 1 267 ? 5.350 76.060 20.221 1.00 42.95 267 LEU C CA 1
ATOM 6527 C C . LEU C 1 267 ? 6.400 76.125 19.118 1.00 42.62 267 LEU C C 1
ATOM 6528 O O . LEU C 1 267 ? 7.551 75.780 19.391 1.00 42.12 267 LEU C O 1
ATOM 6533 N N . LEU C 1 268 ? 6.056 76.616 17.929 1.00 42.52 268 LEU C N 1
ATOM 6534 C CA . LEU C 1 268 ? 7.070 76.725 16.887 1.00 43.30 268 LEU C CA 1
ATOM 6535 C C . LEU C 1 268 ? 8.108 77.791 17.206 1.00 43.98 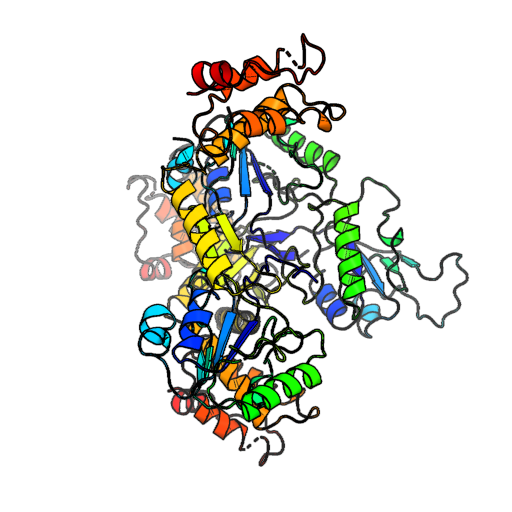268 LEU C C 1
ATOM 6536 O O . LEU C 1 268 ? 9.295 77.547 16.941 1.00 43.70 268 LEU C O 1
ATOM 6541 N N . SER C 1 269 ? 7.717 78.942 17.760 1.00 44.10 269 SER C N 1
ATOM 6542 C CA . SER C 1 269 ? 8.721 79.958 18.058 1.00 44.64 269 SER C CA 1
ATOM 6543 C C . SER C 1 269 ? 9.572 79.636 19.274 1.00 44.37 269 SER C C 1
ATOM 6544 O O . SER C 1 269 ? 10.803 79.692 19.181 1.00 45.28 269 SER C O 1
ATOM 6547 N N . GLU C 1 270 ? 8.986 79.276 20.405 1.00 44.19 270 GLU C N 1
ATOM 6548 C CA . GLU C 1 270 ? 9.731 79.035 21.627 1.00 43.59 270 GLU C CA 1
ATOM 6549 C C . GLU C 1 270 ? 10.324 77.656 21.819 1.00 42.49 270 GLU C C 1
ATOM 6550 O O . GLU C 1 270 ? 11.262 77.526 22.623 1.00 42.41 270 GLU C O 1
ATOM 6556 N N . TYR C 1 271 ? 9.705 76.611 21.269 1.00 41.15 271 TYR C N 1
ATOM 6557 C CA . TYR C 1 271 ? 10.145 75.254 21.609 1.00 40.27 271 TYR C CA 1
ATOM 6558 C C . TYR C 1 271 ? 10.845 74.543 20.463 1.00 41.59 271 TYR C C 1
ATOM 6559 O O . TYR C 1 271 ? 10.986 73.320 20.449 1.00 40.90 271 TYR C O 1
ATOM 6568 N N . CYS C 1 272 ? 11.344 75.336 19.523 1.00 43.01 272 CYS C N 1
ATOM 6569 C CA . CYS C 1 272 ? 12.156 74.865 18.416 1.00 44.82 272 CYS C CA 1
ATOM 6570 C C . CYS C 1 272 ? 13.598 75.290 18.707 1.00 46.49 272 CYS C C 1
ATOM 6571 O O . CYS C 1 272 ? 13.832 76.260 19.429 1.00 46.35 272 CYS C O 1
ATOM 6574 N N . SER C 1 273 ? 14.556 74.517 18.217 1.00 47.72 273 SER C N 1
ATOM 6575 C CA . SER C 1 273 ? 15.965 74.772 18.478 1.00 49.08 273 SER C CA 1
ATOM 6576 C C . SER C 1 273 ? 16.540 75.905 17.643 1.00 50.11 273 SER C C 1
ATOM 6577 O O . SER C 1 273 ? 15.962 76.203 16.576 1.00 51.05 273 SER C O 1
#

Sequence (779 aa):
VKSLQLAHQLKDKRILLIGGGEVGLTRLYKLPTGCKLTLVSPDLHKSIIPKFGKFIQKRFINPNWDPTKNEIYEYIRSDFKDEYLDLENENDAWYIITCIPDHPESARIYHLCKERFGKQQLVNVADKPDLCDFYFGANLEIGDRLQILISTNGLSPRFGALVRDEIRNLFTQGDLALEDAVVKLGELRRGIRLLAPDDKDVKYRDWARRCTDLFGIQHCHNIDVKRLLDLFKVFQEQNCSLQFPPRERLLSEYCSVKSLQLAHQLKDKRILLIGGGEVGLTRLYKLPTGCKLTLVSPDLHKSIIPKFGKFIQNKDQPDYREDAKRFINPNWDPTKNEIYEYIRSDFKDEYLDLENENDAWYIITCIPDHPESARIYHLCKERFGKQQLVNVADKPDLCDFYFGANLEIGDRLQILISTNGLSPRFGALVRDEIRNLFTQGDLALEDAVVKLGELRRGIRLLAPDDKDVKYRDWARRCTDLFGIQHCHNIDVKRLLDLFKVFQEQNCSLQFPPRERLLSEYCSVKSLQLAHQLKDKRILLIGGGEVGLTRLYKLPTGCKLTLVSPDLHKSIIPKFGKFIQKRFINPNWDPTKNEIYEYIRSDFKDEYLDLENENDAWYIITCIPDHPESARIYHLCKERFGKQQLVNVADKPDLCDFYFGANLEIGDRLQILISTNGLSPRFGALVRDEIRNLFTQGDLALEDAVVKLGELRRGIRLLAPDDKDVKYRDWARRCTDLFGIQHCHNIDVKRLLDLFKVFQEQNCSLQFPPRERLLSEYCS

InterPro domains:
  IPR028161 Siroheme biosynthesis protein Met8-like [PTHR35330] (3-259)
  IPR028162 Siroheme biosynthesis protein Met8, C-terminal [PF14823] (193-255)
  IPR028281 Siroheme synthase, central domain [PF14824] (159-183)
  IPR036291 NAD(P)-binding domain superfamily [SSF51735] (1-150)

B-factor: mean 38.66, std 15.35, range [11.61, 102.97]

Foldseek 3Di:
DDADDDDDQAQAAEAEEEEAADVVVVVLVPVLRNHAYEYEELDHHVVQCVPANVQVCCKTADPDDTSNRSHHGMYHNHHDDVVVLDDPDVVGHHQEYYEDDDDVVLVVVLVVCCVVVNVNHAYDYPPDVVSHPDDAADWDDLPVPDIDGFDDDPDPSVVRNVVVVVVVVVSVVDDLPVVLLVVLLVLLLVLLCVLPVDPVCVVLSCLSVLLDVLCDSRQSSFFQSVVVSVVQNVVVVPVSDSDDDPSVVCSVPGGD/DDDDDDDDQAAAAEAEEEAAEPVNVVVLVPVLRNHAYEYEEQDHYVVQCVPANVQDDDPVDDDPDPQRQKDARPDDTSNRSHHGIYGNDHDDPCVLDDPDPVHHHQEYYDDPDDVVLVVVLVSCCVVVNPNRAYDYPPDVVSGPDDFADWDDLPPPDIDGFDDDPDPSVVRVVVVVVVVVVSVVDDLPVVLLVVLLVCLLVLCVVLPPDPDVVVLSLQSVLLDVLCDSNQSSFFQSVVVSVVQNVVPVPVSDSDDDHSVVCVVPTGD/DDDDDDDDQAQAAEAEEEAAADVVVVVLVVVLRNHAYEYEEQDHHVVQCVPANVQVCCKGADPDDTSNRSHHGMYHNHHDDLVVLDDPDPVGHHQEYYEDPDPVVLVVVLVSCCVVPNVVHAYDYPPDVVSGPDDFADWDALPPPRIDGFDDDPDDSVVVVVVVVVVVVVSVVDDLPVVLLVVLLVLLLVLLCVLVVDPVCVVLSLQSVLLDVLCDSNQSSFFQSVVVSVVSNVVPVVVSDNDDDHSVCRVVPGGD